Protein AF-A0A6P4YZH9-F1 (afdb_monomer_lite)

Secondary structure (DSSP, 8-state):
--------HHHHHHHHHHHTTTGGGSSSS-----PPP------------------------------------------------------------TTTHHHHHHHHHHHHHHHHHHHHHHHHHHHHHHHHHHHHHHHHHHHHHHHHHHHHHHHHHHHHHHHHHHHHHHHHHHHHHHHHHHHHHHHHHHHHHHHHHHHHHHHHHHHHHHHHHHHHHHHHHHHHHHHHHHHHHHHHHHHHHHHHHHHHHHHHHHHHHHHHHHHHHHHHHHHHHHHHHHHHHHHHHHHHHHHHHHHHHHHHHHHHHHHHHHHHHHHHHHHHHHHHHHHHHHHHHHHHHHHHHHHHHHHHHHHHHHHHHHHHHHHHHHHHHHHHHHHHGGGGGGSSTTSSTTTT----GGGGGGTHHHHHHHHHHHHHHHHHHHHHHHHHHHHHHHHHHHHHHHHHHHHHHHHHHHHHHHHHHHHHHHHHHHHHHHHHHHHHHHHHHHHHHHHHHHHHHHHHHHHHHHHHHHHHHHHHHHHHHHHHHHHHHHHHHHHHHHHHHHHHHHHHHHHHHHHHHHHHHHHHHHHHHHHHHHHHHHHHHHHHHHHHHHHHHHHHHHHHHHHHHHHHHHHHHHHHHHHHHHHHHHHTT---------THHHHHHHHHHHHHHHHHHHHHHHHHHHHHHHHHHHHHHHHHHHHHHHHHHHHHHHHHT-GGG--HHHHHHHHHHHHHHHHHHHHHHHHHHHHHHHHHHHHHHHHHHHHHT-----S--HHHHHHHHHHHHHHHHHHHHHHHHHHHHHHHHHHHS-----SS-HHHHHHHHHHHHHHHHHHHHHHHHHHHHHHHHHHHHHHHHHHHHHHHHHHHHHHHHH------------------------SSHHHHHHHHHHHHHHHHHHHHHHHHHHHHHHHHHHHHHHHHHHHHHHHHHHHHHHHHSPPPP-------PPP-SSHHHHHHHHHHHHHHHHHHHHHHHHHHHHHHHTT--SS---------------------------

Sequence (1022 aa):
MSSLKTKSPVIARALSLLGETYDRRKEELTRPIHRSPSWSKPHSYSTNRPQNSIYRAQSHESLHRPQDSLFRSPSPSRQQSQDSFIYATPSGMSPEKVLQDSLQESESRRLNLVDKLREAQETLQLQTERLTEAEGKLNESKMTVANMKSHQQQLEFRVNTLEKDKADLEATQIEGIQRRDELHDRIGQLDAELHSLQASYSTLQAEYRQRQALVDQTSTALNMMEQENTNFQKTKETMGREMTALKESLQLAKLRADKLE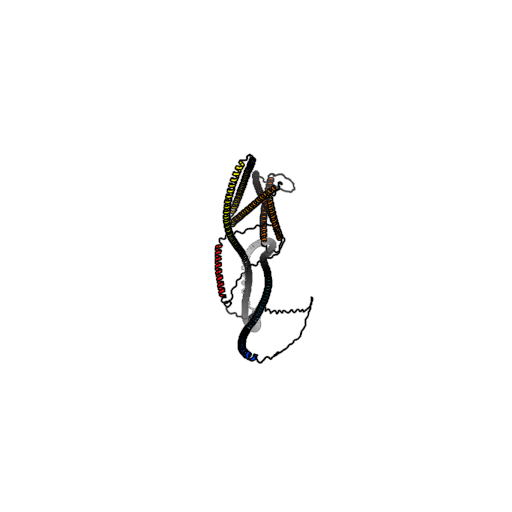AEKQVSQQEANNLREKQQALITQNSEVTQKLAEVTTSYAHLKDDWSNIGDEFSRVKQERDSLFSRTSRLEDVLADAKSKLASVTAEKDRLFQEKIDLHQKVQKMTVDKEQLMKAKHSVEEQCTELHVDLAQAKLSADKNNQEKVRVEQELNAVKKVSEDLSSELSMVKHNLEKAQELNKQLESSKRLAAQQQLMLEGELKRVTQDKDLLNKSFERLKKEQEADRERWDEQQRNLRETLQELRDNKQQLDTRTRELEKKLSLANEEHQYTMGQIQAECAEWRDTCERLTGMLERKEDEARNLQQKLQDIQEKNSALRMEQQLRTMKEAELTEAQQEIDRLGEEKQRLQQENVENQQVIRLLEMQKNILTKPQPGSEPYEQLQAEVDRMKAELTLNQDKLEELQRDRTQLIQQIEELMAEKDSSLSLDRTKMSEILINHPTIRTAELDERCQALERERISLQGINDDIKHQLTKLEKENEVLRQRLSAADSPSGTDTNPALLQLQRENEKFQEDYRRLKASYNELENRHLRLISSPESPGDRSDDSKQMKKEITRLESQVSLQRGQIVLLENSKRRLEDQNKKLEAKVQELEEREYNESFPGKSMQEGSSHRTHSRSSGDGSSGVADEEKTVLIEKLKGEKEKFRREVESLSSQLKDAEIIQEKQENVIRSMKEELEDEKMRKPKKIRFLDELQPPQESMDEVGAELLHVRGELQKVWDMIHVKGWGVRGARQAVGGSSSKACRGAAREGQIAAESGQPTKTR

Organism: Branchiostoma belcheri (NCBI:txid7741)

pLDDT: mean 72.04, std 19.75, range [27.22, 96.06]

Foldseek 3Di:
DDDDDDDDPPVVVVVVVVVVPPPPPDPPPDDDDDDDDDDDDDDDDDDDDDDDDDDDDDDDDDDDDDDDDDDDDDDDYDDYDYDDDDDDDDDDDDDDPPPPVVVVVVVVVVVVVVVVVVVVVVVVVVVVVVVVVVVVVVVVVVVVVVVVVVVVVVVVVVVVVVVVVVVVVVVVVVVVVVVVVVVVVVVVVVVVVVVVVVVVVVVVVVVVVVVVVVVVVVVVVVVVVVVVVVVVVVVVVVVVVVVVVVVVVVVVVVVVVVVVVVVVVVVVVVVVVVVVVVVVVVVVVVVVVVVVVVVVVVVVVVVVVVVVVVVVVVVVVVVVVVVVVVVVVVVVVVVVVVVVVVVVVVVVVVVVVVVVVVVVVVVVVVVVVVVVVVVPVVPPVPPPPPDDPPPDDDDDPPPPPPCVVVVVVVVVVVVVVVVVVVVVVVVVVVVVVVVVVVVVVVVVVVVVVVVVVVVVVVVVVVVVVVVVVVVVVVVVVVVVVVVVVVVVVVVVVVVVVVVVVVVVVVVVVVVVVVVVVVVVVVVVVVVVVVVVVVVVVVVVVVVVVVVVVVVVVVVVVVVVVVVVVVVVVVVVVVVVVVVVVVVVVVVVVVVVVVVVVVVVVVVVVVVVVVVVVVVVVVVVVVVVVCVVPDDDDDDDDDPPVVVVVVVVVVVVVVVVVVVVVVVVVVVVVVVVVVVVVVVVVVVVVVVVVVVVVVVVVPPPPDDVCVVVVVVVVVVVVVVVVVVVVVVVVVVVVVVVVVVVLVVVVVVVPPPDDDDDDVVVVVNVVVVVVVVVVVVVVVVVVVVVVVVVVVVVVDPDDPDPPPVVVVVVVVVVVVVVVVVVVLVVVVVVLVVVLVVLVVVLVVLVVVLVVLVVVVVCVVDVDDDDDDDDDDDDDDDDDDDDDDDDVVVVVVVVVVVSVVVSVVSVVVSVVSVVVSVVSVVVVVVSVVVVVVVVVVVVVVVVDDDDDDDDDDDDDDDDPPVVVVVVVVVVVVVVVVVVVVVVVVVVVVVVVVPPDDDDDDDDDDDDDDDDDDDDDDDDDDDDDD

Radius of gyration: 97.92 Å; chains: 1; bounding box: 203×151×361 Å

Structure (mmCIF, N/CA/C/O backbone):
data_AF-A0A6P4YZH9-F1
#
_entry.id   AF-A0A6P4YZH9-F1
#
loop_
_atom_site.group_PDB
_atom_site.id
_atom_site.type_symbol
_atom_site.label_atom_id
_atom_site.label_alt_id
_atom_site.label_comp_id
_atom_site.label_asym_id
_atom_site.label_entity_id
_atom_site.label_seq_id
_atom_site.pdbx_PDB_ins_code
_atom_site.Cartn_x
_atom_site.Cartn_y
_atom_site.Cartn_z
_atom_site.occupancy
_atom_site.B_iso_or_equiv
_atom_site.auth_seq_id
_atom_site.auth_comp_id
_atom_site.auth_asym_id
_atom_site.auth_atom_id
_atom_site.pdbx_PDB_model_num
ATOM 1 N N . MET A 1 1 ? -8.170 -44.205 31.810 1.00 38.84 1 MET A N 1
ATOM 2 C CA . MET A 1 1 ? -9.596 -43.968 31.501 1.00 38.84 1 MET A CA 1
ATOM 3 C C . MET A 1 1 ? -9.970 -44.838 30.317 1.00 38.84 1 MET A C 1
ATOM 5 O O . MET A 1 1 ? -9.363 -44.681 29.267 1.00 38.84 1 MET A O 1
ATOM 9 N N . SER A 1 2 ? -10.898 -45.776 30.494 1.00 38.44 2 SER A N 1
ATOM 10 C CA . SER A 1 2 ? -11.197 -46.820 29.505 1.00 38.44 2 SER A CA 1
ATOM 11 C C . SER A 1 2 ? -12.690 -46.845 29.184 1.00 38.44 2 SER A C 1
ATOM 13 O O . SER A 1 2 ? -13.499 -46.658 30.080 1.00 38.44 2 SER A O 1
ATOM 15 N N . SER A 1 3 ? -13.038 -47.171 27.935 1.00 46.62 3 SER A N 1
ATOM 16 C CA . SER A 1 3 ? -14.393 -47.541 27.490 1.00 46.62 3 SER A CA 1
ATOM 17 C C . SER A 1 3 ? -15.534 -46.528 27.711 1.00 46.62 3 SER A C 1
ATOM 19 O O . SER A 1 3 ? -16.249 -46.588 28.706 1.00 46.62 3 SER A O 1
ATOM 21 N N . LEU A 1 4 ? -15.874 -45.788 26.650 1.00 40.12 4 LEU A N 1
ATOM 22 C CA . LEU A 1 4 ? -17.275 -45.498 26.311 1.00 40.12 4 LEU A CA 1
ATOM 23 C C . LEU A 1 4 ? -17.491 -45.705 24.801 1.00 40.12 4 LEU A C 1
ATOM 25 O O . LEU A 1 4 ? -17.207 -44.832 23.987 1.00 40.12 4 LEU A O 1
ATOM 29 N N . LYS A 1 5 ? -17.966 -46.899 24.415 1.00 43.62 5 LYS A N 1
ATOM 30 C CA . LYS A 1 5 ? -18.373 -47.237 23.037 1.00 43.62 5 LYS A CA 1
ATOM 31 C C . LYS A 1 5 ? -19.901 -47.277 22.924 1.00 43.62 5 LYS A C 1
ATOM 33 O O . LYS A 1 5 ? -20.492 -48.355 22.918 1.00 43.62 5 LYS A O 1
ATOM 38 N N . THR A 1 6 ? -20.545 -46.122 22.793 1.00 48.50 6 THR A N 1
ATOM 39 C CA . THR A 1 6 ? -21.969 -46.035 22.427 1.00 48.50 6 THR A CA 1
ATOM 40 C C . THR A 1 6 ? -22.113 -45.937 20.905 1.00 48.50 6 THR A C 1
ATOM 42 O O . THR A 1 6 ? -21.570 -45.045 20.259 1.00 48.50 6 THR A O 1
ATOM 45 N N . LYS A 1 7 ? -22.810 -46.904 20.297 1.00 45.41 7 LYS A N 1
ATOM 46 C CA . LYS A 1 7 ? -23.004 -46.983 18.840 1.00 45.41 7 LYS A CA 1
ATOM 47 C C . LYS A 1 7 ? -24.297 -46.267 18.439 1.00 45.41 7 LYS A C 1
ATOM 49 O O . LYS A 1 7 ? -25.362 -46.686 18.877 1.00 45.41 7 LYS A O 1
ATOM 54 N N . SER A 1 8 ? -24.224 -45.296 17.527 1.00 46.91 8 SER A N 1
ATOM 55 C CA . SER A 1 8 ? -25.386 -44.832 16.751 1.00 46.91 8 SER A CA 1
ATOM 56 C C . SER A 1 8 ? -25.162 -45.126 15.260 1.00 46.91 8 SER A C 1
ATOM 58 O O . SER A 1 8 ? -24.441 -44.380 14.595 1.00 46.91 8 SER A O 1
ATOM 60 N N . PRO A 1 9 ? -25.738 -46.214 14.706 1.00 52.16 9 PRO A N 1
ATOM 61 C CA . PRO A 1 9 ? -25.541 -46.583 13.298 1.00 52.16 9 PRO A CA 1
ATOM 62 C C . PRO A 1 9 ? -26.142 -45.585 12.296 1.00 52.16 9 PRO A C 1
ATOM 64 O O . PRO A 1 9 ? -25.788 -45.603 11.120 1.00 52.16 9 PRO A O 1
ATOM 67 N N . VAL A 1 10 ? -27.062 -44.727 12.749 1.00 54.16 10 VAL A N 1
ATOM 68 C CA . VAL A 1 10 ? -27.846 -43.823 11.892 1.00 54.16 10 VAL A CA 1
ATOM 69 C C . VAL A 1 10 ? -26.987 -42.672 11.356 1.00 54.16 10 VAL A C 1
ATOM 71 O O . VAL A 1 10 ? -27.034 -42.372 10.166 1.00 54.16 10 VAL A O 1
ATOM 74 N N . ILE A 1 11 ? -26.144 -42.074 12.206 1.00 54.47 11 ILE A N 1
ATOM 75 C CA . ILE A 1 11 ? -25.324 -40.902 11.846 1.00 54.47 11 ILE A CA 1
ATOM 76 C C . ILE A 1 11 ? -24.235 -41.280 10.828 1.00 54.47 11 ILE A C 1
ATOM 78 O O . ILE A 1 11 ? -24.014 -40.557 9.858 1.00 54.47 11 ILE A O 1
ATOM 82 N N . ALA A 1 12 ? -23.613 -42.454 10.985 1.00 53.09 12 ALA A N 1
ATOM 83 C CA . ALA A 1 12 ? -22.609 -42.956 10.043 1.00 53.09 12 ALA A CA 1
ATOM 84 C C . ALA A 1 12 ? -23.169 -43.133 8.617 1.00 53.09 12 ALA A C 1
ATOM 86 O O . ALA A 1 12 ? -22.470 -42.879 7.638 1.00 53.09 12 ALA A O 1
ATOM 87 N N . ARG A 1 13 ? -24.448 -43.518 8.488 1.00 55.44 13 ARG A N 1
ATOM 88 C CA . ARG A 1 13 ? -25.105 -43.702 7.185 1.00 55.44 13 ARG A CA 1
ATOM 89 C C . ARG A 1 13 ? -25.460 -42.379 6.501 1.00 55.44 13 ARG A C 1
ATOM 91 O O . ARG A 1 13 ? -25.403 -42.310 5.279 1.00 55.44 13 ARG A O 1
ATOM 98 N N . ALA A 1 14 ? -25.772 -41.337 7.274 1.00 51.50 14 ALA A N 1
ATOM 99 C CA . ALA A 1 14 ? -26.026 -39.995 6.747 1.00 51.50 14 ALA A CA 1
ATOM 100 C C . ALA A 1 14 ? -24.751 -39.336 6.189 1.00 51.50 14 ALA A C 1
ATOM 102 O O . ALA A 1 14 ? -24.788 -38.737 5.118 1.00 51.50 14 ALA A O 1
ATOM 103 N N . LEU A 1 15 ? -23.611 -39.492 6.875 1.00 54.50 15 LEU A N 1
ATOM 104 C CA . LEU A 1 15 ? -22.336 -38.916 6.430 1.00 54.50 15 LEU A CA 1
ATOM 105 C C . LEU A 1 15 ? -21.770 -39.613 5.182 1.00 54.50 15 LEU A C 1
ATOM 107 O O . LEU A 1 15 ? -21.219 -38.941 4.314 1.00 54.50 15 LEU A O 1
ATOM 111 N N . SER A 1 16 ? -21.960 -40.931 5.040 1.00 55.50 16 SER A N 1
ATOM 112 C CA . SER A 1 16 ? -21.497 -41.667 3.851 1.00 55.50 16 SER A CA 1
ATOM 113 C C . SER A 1 16 ? -22.174 -41.197 2.554 1.00 55.50 16 SER A C 1
ATOM 115 O O . SER A 1 16 ? -21.521 -41.132 1.520 1.00 55.50 16 SER A O 1
ATOM 117 N N . LEU A 1 17 ? -23.459 -40.824 2.611 1.00 50.06 17 LEU A N 1
ATOM 118 C CA . LEU A 1 17 ? -24.225 -40.348 1.448 1.00 50.06 17 LEU A CA 1
ATOM 119 C C . LEU A 1 17 ? -23.915 -38.894 1.047 1.00 50.06 17 LEU A C 1
ATOM 121 O O . LEU A 1 17 ? -24.259 -38.488 -0.058 1.00 50.06 17 LEU A O 1
ATOM 125 N N . LEU A 1 18 ? -23.264 -38.116 1.918 1.00 49.81 18 LEU A N 1
ATOM 126 C CA . LEU A 1 18 ? -22.812 -36.751 1.614 1.00 49.81 18 LEU A CA 1
ATOM 127 C C . LEU A 1 18 ? -21.406 -36.704 0.991 1.00 49.81 18 LEU A C 1
ATOM 129 O O . LEU A 1 18 ? -21.074 -35.726 0.324 1.00 49.81 18 LEU A O 1
ATOM 133 N N . GLY A 1 19 ? -20.593 -37.754 1.162 1.00 45.34 19 GLY A N 1
ATOM 134 C CA . GLY A 1 19 ? -19.270 -37.855 0.533 1.00 45.34 19 GLY A CA 1
ATOM 135 C C . GLY A 1 19 ? -19.338 -38.122 -0.975 1.00 45.34 19 GLY A C 1
ATOM 136 O O . GLY A 1 19 ? -18.713 -37.415 -1.765 1.00 45.34 19 GLY A O 1
ATOM 137 N N . GLU A 1 20 ? -20.156 -39.092 -1.395 1.00 46.59 20 GLU A N 1
ATOM 138 C CA . GLU A 1 20 ? -20.193 -39.602 -2.781 1.00 46.59 20 GLU A CA 1
ATOM 139 C C . GLU A 1 20 ? -20.675 -38.582 -3.836 1.00 46.59 20 GLU A C 1
ATOM 141 O O . GLU A 1 20 ? -20.544 -38.815 -5.039 1.00 46.59 20 GLU A O 1
ATOM 146 N N . THR A 1 21 ? -21.209 -37.431 -3.413 1.00 47.38 21 THR A N 1
ATOM 147 C CA . THR A 1 21 ? -21.664 -36.358 -4.313 1.00 47.38 21 THR A CA 1
ATOM 148 C C . THR A 1 21 ? -20.620 -35.279 -4.614 1.00 47.38 21 THR A C 1
ATOM 150 O O . THR A 1 21 ? -20.862 -34.470 -5.510 1.00 47.38 21 THR A O 1
ATOM 153 N N . TYR A 1 22 ? -19.480 -35.233 -3.910 1.00 45.03 22 TYR A N 1
ATOM 154 C CA . TYR A 1 22 ? -18.517 -34.128 -4.057 1.00 45.03 22 TYR A CA 1
ATOM 155 C C . TYR A 1 22 ? -17.395 -34.406 -5.075 1.00 45.03 22 TYR A C 1
ATOM 157 O O . TYR A 1 22 ? -17.053 -33.526 -5.866 1.00 45.03 22 TYR A O 1
ATOM 165 N N . ASP A 1 23 ? -16.877 -35.637 -5.138 1.00 44.75 23 ASP A N 1
ATOM 166 C CA . ASP A 1 23 ? -15.738 -35.975 -6.013 1.00 44.75 23 ASP A CA 1
ATOM 167 C C . ASP A 1 23 ? -16.100 -36.087 -7.506 1.00 44.75 23 ASP A C 1
ATOM 169 O O . ASP A 1 23 ? -15.239 -35.991 -8.381 1.00 44.75 23 ASP A O 1
ATOM 173 N N . ARG A 1 24 ? -17.391 -36.198 -7.844 1.00 44.41 24 ARG A N 1
ATOM 174 C CA . ARG A 1 24 ? -17.867 -36.423 -9.224 1.00 44.41 24 ARG A CA 1
ATOM 175 C C . ARG A 1 24 ? -17.862 -35.188 -10.142 1.00 44.41 24 ARG A C 1
ATOM 177 O O . ARG A 1 24 ? -18.476 -35.223 -11.204 1.00 44.41 24 ARG A O 1
ATOM 184 N N . ARG A 1 25 ? -17.199 -34.093 -9.746 1.00 45.69 25 ARG A N 1
ATOM 185 C CA . ARG A 1 25 ? -17.151 -32.809 -10.484 1.00 45.69 25 ARG A CA 1
ATOM 186 C C . ARG A 1 25 ? -15.747 -32.345 -10.902 1.00 45.69 25 ARG A C 1
ATOM 188 O O . ARG A 1 25 ? -15.598 -31.195 -11.308 1.00 45.69 25 ARG A O 1
ATOM 195 N N . LYS A 1 26 ? -14.722 -33.204 -10.818 1.00 41.84 26 LYS A N 1
ATOM 196 C CA . LYS A 1 26 ? -13.315 -32.805 -11.042 1.00 41.84 26 LYS A CA 1
ATOM 197 C C . LYS A 1 26 ? -12.613 -33.427 -12.265 1.00 41.84 26 LYS A C 1
ATOM 199 O O . LYS A 1 26 ? -11.453 -33.107 -12.498 1.00 41.84 26 LYS A O 1
ATOM 204 N N . GLU A 1 27 ? -13.296 -34.252 -13.067 1.00 41.81 27 GLU A N 1
ATOM 205 C CA . GLU A 1 27 ? -12.681 -35.038 -14.164 1.00 41.81 27 GLU A CA 1
ATOM 206 C C . GLU A 1 27 ? -13.236 -34.759 -15.585 1.00 41.81 27 GLU A C 1
ATOM 208 O O . GLU A 1 27 ? -13.086 -35.580 -16.485 1.00 41.81 27 GLU A O 1
ATOM 213 N N . GLU A 1 28 ? -13.845 -33.593 -15.844 1.00 40.72 28 GLU A N 1
ATOM 214 C CA . GLU A 1 28 ? -14.378 -33.237 -17.184 1.00 40.72 28 GLU A CA 1
ATOM 215 C C . GLU A 1 28 ? -13.551 -32.187 -17.961 1.00 40.72 28 GLU A C 1
ATOM 217 O O . GLU A 1 28 ? -14.046 -31.591 -18.916 1.00 40.72 28 GLU A O 1
ATOM 222 N N . LEU A 1 29 ? -12.282 -31.954 -17.597 1.00 43.09 29 LEU A N 1
ATOM 223 C CA . LEU A 1 29 ? -11.474 -30.845 -18.147 1.00 43.09 29 LEU A CA 1
ATOM 224 C C . LEU A 1 29 ? -10.141 -31.241 -18.816 1.00 43.09 29 LEU A C 1
ATOM 226 O O . LEU A 1 29 ? -9.251 -30.410 -18.979 1.00 43.09 29 LEU A O 1
ATOM 230 N N . THR A 1 30 ? -10.030 -32.485 -19.294 1.00 44.72 30 THR A N 1
ATOM 231 C CA . THR A 1 30 ? -8.920 -32.961 -20.148 1.00 44.72 30 THR A CA 1
ATOM 232 C C . THR A 1 30 ? -9.404 -33.896 -21.267 1.00 44.72 30 THR A C 1
ATOM 234 O O . THR A 1 30 ? -9.196 -35.107 -21.240 1.00 44.72 30 THR A O 1
ATOM 237 N N . ARG A 1 31 ? -10.014 -33.330 -22.320 1.00 38.66 31 ARG A N 1
ATOM 238 C CA . ARG A 1 31 ? -10.189 -34.013 -23.619 1.00 38.66 31 ARG A CA 1
ATOM 239 C C . ARG A 1 31 ? -9.444 -33.256 -24.728 1.00 38.66 31 ARG A C 1
ATOM 241 O O . ARG A 1 31 ? -9.754 -32.086 -24.946 1.00 38.66 31 ARG A O 1
ATOM 248 N N . PRO A 1 32 ? -8.492 -33.883 -25.446 1.00 45.88 32 PRO A N 1
ATOM 249 C CA . PRO A 1 32 ? -7.821 -33.243 -26.572 1.00 45.88 32 PRO A CA 1
ATOM 250 C C . PRO A 1 32 ? -8.767 -33.116 -27.775 1.00 45.88 32 PRO A C 1
ATOM 252 O O . PRO A 1 32 ? -9.538 -34.026 -28.085 1.00 45.88 32 PRO A O 1
ATOM 255 N N . ILE A 1 33 ? -8.692 -31.984 -28.476 1.00 39.06 33 ILE A N 1
ATOM 256 C CA . ILE A 1 33 ? -9.521 -31.714 -29.655 1.00 39.06 33 ILE A CA 1
ATOM 257 C C . ILE A 1 33 ? -8.956 -32.480 -30.858 1.00 39.06 33 ILE A C 1
ATOM 259 O O . ILE A 1 33 ? -7.969 -32.064 -31.465 1.00 39.06 33 ILE A O 1
ATOM 263 N N . HIS A 1 34 ? -9.617 -33.571 -31.248 1.00 36.88 34 HIS A N 1
ATOM 264 C CA . HIS A 1 34 ? -9.406 -34.177 -32.563 1.00 36.88 34 HIS A CA 1
ATOM 265 C C . HIS A 1 34 ? -9.839 -33.191 -33.660 1.00 36.88 34 HIS A C 1
ATOM 267 O O . HIS A 1 34 ? -11.029 -32.926 -33.829 1.00 36.88 34 HIS A O 1
ATOM 273 N N . ARG A 1 35 ? -8.884 -32.665 -34.437 1.00 38.81 35 ARG A N 1
ATOM 274 C CA . ARG A 1 35 ? -9.187 -31.981 -35.702 1.00 38.81 35 ARG A CA 1
ATOM 275 C C . ARG A 1 35 ? -9.402 -33.013 -36.810 1.00 38.81 35 ARG A C 1
ATOM 277 O O . ARG A 1 35 ? -8.506 -33.798 -37.108 1.00 38.81 35 ARG A O 1
ATOM 284 N N . SER A 1 36 ? -10.579 -32.982 -37.428 1.00 36.12 36 SER A N 1
ATOM 285 C CA . SER A 1 36 ? -10.908 -33.783 -38.613 1.00 36.12 36 SER A CA 1
ATOM 286 C C . SER A 1 36 ? -10.107 -33.335 -39.851 1.00 36.12 36 SER A C 1
ATOM 288 O O . SER A 1 36 ? -9.742 -32.159 -39.934 1.00 36.12 36 SER A O 1
ATOM 290 N N . PRO A 1 37 ? -9.872 -34.208 -40.852 1.00 41.56 37 PRO A N 1
ATOM 291 C CA . PRO A 1 37 ? -9.161 -33.834 -42.075 1.00 41.56 37 PRO A CA 1
ATOM 292 C C . PRO A 1 37 ? -10.048 -32.992 -43.006 1.00 41.56 37 PRO A C 1
ATOM 294 O O . PRO A 1 37 ? -11.131 -33.426 -43.401 1.00 41.56 37 PRO A O 1
ATOM 297 N N . SER A 1 38 ? -9.579 -31.812 -43.413 1.00 34.22 38 SER A N 1
ATOM 298 C CA . SER A 1 38 ? -10.271 -30.961 -44.388 1.00 34.22 38 SER A CA 1
ATOM 299 C C . SER A 1 38 ? -10.092 -31.485 -45.819 1.00 34.22 38 SER A C 1
ATOM 301 O O . SER A 1 38 ? -9.029 -31.321 -46.419 1.00 34.22 38 SER A O 1
ATOM 303 N N . TRP A 1 39 ? -11.141 -32.084 -46.389 1.00 36.66 39 TRP A N 1
ATOM 304 C CA . TRP A 1 39 ? -11.196 -32.448 -47.811 1.00 36.66 39 TRP A CA 1
ATOM 305 C C . TRP A 1 39 ? -11.433 -31.210 -48.691 1.00 36.66 39 TRP A C 1
ATOM 307 O O . TRP A 1 39 ? -12.575 -30.854 -48.987 1.00 36.66 39 TRP A O 1
ATOM 317 N N . SER A 1 40 ? -10.357 -30.573 -49.153 1.00 34.84 40 SER A N 1
ATOM 318 C CA . SER A 1 40 ? -10.429 -29.455 -50.104 1.00 34.84 40 SER A CA 1
ATOM 319 C C . SER A 1 40 ? -10.372 -29.951 -51.552 1.00 34.84 40 SER A C 1
ATOM 321 O O . SER A 1 40 ? -9.302 -30.253 -52.077 1.00 34.84 40 SER A O 1
ATOM 323 N N . LYS A 1 41 ? -11.530 -30.015 -52.220 1.00 36.97 41 LYS A N 1
ATOM 324 C CA . LYS A 1 41 ? -11.615 -30.226 -53.676 1.00 36.97 41 LYS A CA 1
ATOM 325 C C . LYS A 1 41 ? -11.165 -28.966 -54.431 1.00 36.97 41 LYS A C 1
ATOM 327 O O . LYS A 1 41 ? -11.677 -27.892 -54.120 1.00 36.97 41 LYS A O 1
ATOM 332 N N . PRO A 1 42 ? -10.401 -29.089 -55.527 1.00 39.44 42 PRO A N 1
ATOM 333 C CA . PRO A 1 42 ? -10.489 -28.165 -56.647 1.00 39.44 42 PRO A CA 1
ATOM 334 C C . PRO A 1 42 ? -11.551 -28.671 -57.640 1.00 39.44 42 PRO A C 1
ATOM 336 O O . PRO A 1 42 ? -11.397 -29.729 -58.253 1.00 39.44 42 PRO A O 1
ATOM 339 N N . HIS A 1 43 ? -12.647 -27.928 -57.798 1.00 34.09 43 HIS A N 1
ATOM 340 C CA . HIS A 1 43 ? -13.622 -28.125 -58.878 1.00 34.09 43 HIS A CA 1
ATOM 341 C C . HIS A 1 43 ? -14.172 -26.768 -59.323 1.00 34.09 43 HIS A C 1
ATOM 343 O O . HIS A 1 43 ? -15.126 -26.246 -58.752 1.00 34.09 43 HIS A O 1
ATOM 349 N N . SER A 1 44 ? -13.566 -26.216 -60.369 1.00 38.88 44 SER A N 1
ATOM 350 C CA . SER A 1 44 ? -14.050 -25.040 -61.091 1.00 38.88 44 SER A CA 1
ATOM 351 C C . SER A 1 44 ? -13.972 -25.312 -62.590 1.00 38.88 44 SER A C 1
ATOM 353 O O . SER A 1 44 ? -13.065 -24.858 -63.284 1.00 38.88 44 SER A O 1
ATOM 355 N N . TYR A 1 45 ? -14.948 -26.072 -63.096 1.00 31.78 45 TYR A N 1
ATOM 356 C CA . TYR A 1 45 ? -15.266 -26.025 -64.521 1.00 31.78 45 TYR A CA 1
ATOM 357 C C . TYR A 1 45 ? -15.717 -24.600 -64.851 1.00 31.78 45 TYR A C 1
ATOM 359 O O . TYR A 1 45 ? -16.702 -24.123 -64.291 1.00 31.78 45 TYR A O 1
ATOM 367 N N . SER A 1 46 ? -15.033 -23.944 -65.784 1.00 35.72 46 SER A N 1
ATOM 368 C CA . SER A 1 46 ? -15.581 -22.794 -66.496 1.00 35.72 46 SER A CA 1
ATOM 369 C C . SER A 1 46 ? -15.343 -22.997 -67.983 1.00 35.72 46 SER A C 1
ATOM 371 O O . SER A 1 46 ? -14.216 -23.200 -68.433 1.00 35.72 46 SER A O 1
ATOM 373 N N . THR A 1 47 ? -16.432 -23.034 -68.738 1.00 37.03 47 THR A N 1
ATOM 374 C CA . THR A 1 47 ? -16.428 -23.268 -70.178 1.00 37.03 47 THR A CA 1
ATOM 375 C C . THR A 1 47 ? -16.157 -21.977 -70.934 1.00 37.03 47 THR A C 1
ATOM 377 O O . THR A 1 47 ? -16.833 -20.985 -70.679 1.00 37.03 47 THR A O 1
ATOM 380 N N . ASN A 1 48 ? -15.330 -22.035 -71.978 1.00 29.69 48 ASN A N 1
ATOM 381 C CA . ASN A 1 48 ? -15.733 -21.465 -73.263 1.00 29.69 48 ASN A CA 1
ATOM 382 C C . ASN A 1 48 ? -15.004 -22.118 -74.444 1.00 29.69 48 ASN A C 1
ATOM 384 O O . ASN A 1 48 ? -13.898 -22.639 -74.314 1.00 29.69 48 ASN A O 1
ATOM 388 N N . ARG A 1 49 ? -15.684 -22.133 -75.594 1.00 33.22 49 ARG A N 1
ATOM 389 C CA . ARG A 1 49 ? -15.239 -22.714 -76.873 1.00 33.22 49 ARG A CA 1
ATOM 390 C C . ARG A 1 49 ? -15.468 -21.665 -77.995 1.00 33.22 49 ARG A C 1
ATOM 392 O O . ARG A 1 49 ? -15.769 -20.519 -77.679 1.00 33.22 49 ARG A O 1
ATOM 399 N N . PRO A 1 50 ? -15.207 -21.988 -79.270 1.00 53.25 50 PRO A N 1
ATOM 400 C CA . PRO A 1 50 ? -14.239 -21.284 -80.107 1.00 53.25 50 PRO A CA 1
ATOM 401 C C . PRO A 1 50 ? -14.822 -20.104 -80.909 1.00 53.25 50 PRO A C 1
ATOM 403 O O . PRO A 1 50 ? -16.032 -20.021 -81.118 1.00 53.25 50 PRO A O 1
ATOM 406 N N . GLN A 1 51 ? -13.949 -19.287 -81.508 1.00 32.75 51 GLN A N 1
ATOM 407 C CA . GLN A 1 51 ? -14.288 -18.496 -82.699 1.00 32.75 51 GLN A CA 1
ATOM 408 C C . GLN A 1 51 ? -13.177 -18.538 -83.758 1.00 32.75 51 GLN A C 1
ATOM 410 O O . GLN A 1 51 ? -11.999 -18.660 -83.433 1.00 32.75 51 GLN A O 1
ATOM 415 N N . ASN A 1 52 ? -13.590 -18.442 -85.026 1.00 32.72 52 ASN A N 1
ATOM 416 C CA . ASN A 1 52 ? -12.736 -18.399 -86.215 1.00 32.72 52 ASN A CA 1
ATOM 417 C C . ASN A 1 52 ? -12.705 -16.983 -86.814 1.00 32.72 52 ASN A C 1
ATOM 419 O O . ASN A 1 52 ? -13.766 -16.411 -87.059 1.00 32.72 52 ASN A O 1
ATOM 423 N N . SER A 1 53 ? -11.525 -16.514 -87.216 1.00 33.19 53 SER A N 1
ATOM 424 C CA . SER A 1 53 ? -11.295 -15.642 -88.385 1.00 33.19 53 SER A CA 1
ATOM 425 C C . SER A 1 53 ? -9.799 -15.744 -88.745 1.00 33.19 53 SER A C 1
ATOM 427 O O . SER A 1 53 ? -8.972 -15.838 -87.847 1.00 33.19 53 SER A O 1
ATOM 429 N N . ILE A 1 54 ? -9.323 -15.908 -89.987 1.00 33.69 54 ILE A N 1
ATOM 430 C CA . ILE A 1 54 ? -9.806 -15.610 -91.355 1.00 33.69 54 ILE A CA 1
ATOM 431 C C . ILE A 1 54 ? -9.688 -14.128 -91.754 1.00 33.69 54 ILE A C 1
ATOM 433 O O . ILE A 1 54 ? -10.687 -13.425 -91.803 1.00 33.69 54 ILE A O 1
ATOM 437 N N . TYR A 1 55 ? -8.463 -13.723 -92.115 1.00 33.81 55 TYR A N 1
ATOM 438 C CA . TYR A 1 55 ? -8.059 -12.794 -93.198 1.00 33.81 55 TYR A CA 1
ATOM 439 C C . TYR A 1 55 ? -6.564 -13.087 -93.482 1.00 33.81 55 TYR A C 1
ATOM 441 O O . TYR A 1 55 ? -5.827 -13.284 -92.523 1.00 33.81 55 TYR A O 1
ATOM 449 N N . ARG A 1 56 ? -5.996 -13.264 -94.689 1.00 34.12 56 ARG A N 1
ATOM 450 C CA . ARG A 1 56 ? -6.361 -13.080 -96.119 1.00 34.12 56 ARG A CA 1
ATOM 451 C C . ARG A 1 56 ? -5.959 -11.750 -96.798 1.00 34.12 56 ARG A C 1
ATOM 453 O O . ARG A 1 56 ? -6.823 -10.945 -97.120 1.00 34.12 56 ARG A O 1
ATOM 460 N N . ALA A 1 57 ? -4.678 -11.649 -97.168 1.00 32.47 57 ALA A N 1
ATOM 461 C CA . ALA A 1 57 ? -4.142 -11.048 -98.410 1.00 32.47 57 ALA A CA 1
ATOM 462 C C . ALA A 1 57 ? -2.746 -11.687 -98.665 1.00 32.47 57 ALA A C 1
ATOM 464 O O . ALA A 1 57 ? -2.090 -12.006 -97.679 1.00 32.47 57 ALA A O 1
ATOM 465 N N . GLN A 1 58 ? -2.218 -12.050 -99.848 1.00 34.41 58 GLN A N 1
ATOM 466 C CA . GLN A 1 58 ? -2.435 -11.811 -101.297 1.00 34.41 58 GLN A CA 1
ATOM 467 C C . GLN A 1 58 ? -1.435 -10.872 -102.013 1.00 34.41 58 GLN A C 1
ATOM 469 O O . GLN A 1 58 ? -1.738 -9.715 -102.277 1.00 34.41 58 GLN A O 1
ATOM 474 N N . SER A 1 59 ? -0.325 -11.466 -102.465 1.00 33.38 59 SER A N 1
ATOM 475 C CA . SER A 1 59 ? 0.418 -11.221 -103.724 1.00 33.38 59 SER A CA 1
ATOM 476 C C . SER A 1 59 ? 1.281 -12.488 -103.957 1.00 33.38 59 SER A C 1
ATOM 478 O O . SER A 1 59 ? 1.879 -12.973 -103.002 1.00 33.38 59 SER A O 1
ATOM 480 N N . HIS A 1 60 ? 1.314 -13.237 -105.068 1.00 32.47 60 HIS A N 1
ATOM 481 C CA . HIS A 1 60 ? 0.802 -13.142 -106.447 1.00 32.47 60 HIS A CA 1
ATOM 482 C C . HIS A 1 60 ? 1.601 -12.283 -107.445 1.00 32.47 60 HIS A C 1
ATOM 484 O O . HIS A 1 60 ? 1.271 -11.123 -107.640 1.00 32.47 60 HIS A O 1
ATOM 490 N N . GLU A 1 61 ? 2.566 -12.926 -108.122 1.00 29.88 61 GLU A N 1
ATOM 491 C CA . GLU A 1 61 ? 2.865 -12.909 -109.578 1.00 29.88 61 GLU A CA 1
ATOM 492 C C . GLU A 1 61 ? 3.865 -14.076 -109.851 1.00 29.88 61 GLU A C 1
ATOM 494 O O . GLU A 1 61 ? 4.729 -14.325 -109.018 1.00 29.88 61 GLU A O 1
ATOM 499 N N . SER A 1 62 ? 3.620 -15.045 -110.755 1.00 35.53 62 SER A N 1
ATOM 500 C CA . SER A 1 62 ? 3.702 -15.038 -112.243 1.00 35.53 62 SER A CA 1
ATOM 501 C C . SER A 1 62 ? 5.123 -15.374 -112.767 1.00 35.53 62 SER A C 1
ATOM 503 O O . SER A 1 62 ? 6.079 -14.806 -112.264 1.00 35.53 62 SER A O 1
ATOM 505 N N . LEU A 1 63 ? 5.376 -16.254 -113.760 1.00 33.06 63 LEU A N 1
ATOM 506 C CA . LEU A 1 63 ? 4.511 -17.052 -114.661 1.00 33.06 63 LEU A CA 1
ATOM 507 C C . LEU A 1 63 ? 5.275 -18.244 -115.340 1.00 33.06 63 LEU A C 1
ATOM 509 O O . LEU A 1 63 ? 6.493 -18.228 -115.436 1.00 33.06 63 LEU A O 1
ATOM 513 N N . HIS A 1 64 ? 4.509 -19.191 -115.916 1.00 31.55 64 HIS A N 1
ATOM 514 C CA . HIS A 1 64 ? 4.796 -20.093 -117.070 1.00 31.55 64 HIS A CA 1
ATOM 515 C C . HIS A 1 64 ? 5.654 -21.406 -117.035 1.00 31.55 64 HIS A C 1
ATOM 517 O O . HIS A 1 64 ? 6.873 -21.420 -116.919 1.00 31.55 64 HIS A O 1
ATOM 523 N N . ARG A 1 65 ? 4.924 -22.508 -117.338 1.00 34.69 65 ARG A N 1
ATOM 524 C CA . ARG A 1 65 ? 5.218 -23.755 -118.126 1.00 34.69 65 ARG A CA 1
ATOM 525 C C . ARG A 1 65 ? 5.814 -23.488 -119.544 1.00 34.69 65 ARG A C 1
ATOM 527 O O . ARG A 1 65 ? 5.811 -22.314 -119.909 1.00 34.69 65 ARG A O 1
ATOM 534 N N . PRO A 1 66 ? 6.156 -24.490 -120.417 1.00 46.47 66 PRO A N 1
ATOM 535 C CA . PRO A 1 66 ? 5.884 -25.960 -120.426 1.00 46.47 66 PRO A CA 1
ATOM 536 C C . PRO A 1 66 ? 7.173 -26.834 -120.422 1.00 46.47 66 PRO A C 1
ATOM 538 O O . PRO A 1 66 ? 8.258 -26.272 -120.389 1.00 46.47 66 PRO A O 1
ATOM 541 N N . GLN A 1 67 ? 7.227 -28.177 -120.345 1.00 39.88 67 GLN A N 1
ATOM 542 C CA . GLN A 1 67 ? 6.364 -29.363 -120.598 1.00 39.88 67 GLN A CA 1
ATOM 543 C C . GLN A 1 67 ? 6.399 -30.006 -122.016 1.00 39.88 67 GLN A C 1
ATOM 545 O O . GLN A 1 67 ? 6.385 -29.301 -123.018 1.00 39.88 67 GLN A O 1
ATOM 550 N N . ASP A 1 68 ? 6.356 -31.354 -122.021 1.00 30.44 68 ASP A N 1
ATOM 551 C CA . ASP A 1 68 ? 6.209 -32.338 -123.123 1.00 30.44 68 ASP A CA 1
ATOM 552 C C . ASP A 1 68 ? 7.488 -32.639 -123.958 1.00 30.44 68 ASP A C 1
ATOM 554 O O . ASP A 1 68 ? 8.344 -31.777 -124.109 1.00 30.44 68 ASP A O 1
ATOM 558 N N . SER A 1 69 ? 7.750 -33.855 -124.485 1.00 31.09 69 SER A N 1
ATOM 559 C CA . SER A 1 69 ? 6.938 -35.093 -124.622 1.00 31.09 69 SER A CA 1
ATOM 560 C C . SER A 1 69 ? 7.774 -36.408 -124.622 1.00 31.09 69 SER A C 1
ATOM 562 O O . SER A 1 69 ? 9.002 -36.387 -124.631 1.00 31.09 69 SER A O 1
ATOM 564 N N . LEU A 1 70 ? 7.092 -37.567 -124.615 1.00 37.88 70 LEU A N 1
ATOM 565 C CA . LEU A 1 70 ? 7.643 -38.930 -124.804 1.00 37.88 70 LEU A CA 1
ATOM 566 C C . LEU A 1 70 ? 7.892 -39.263 -126.296 1.00 37.88 70 LEU A C 1
ATOM 568 O O . LEU A 1 70 ? 7.126 -38.764 -127.111 1.00 37.88 70 LEU A O 1
ATOM 572 N N . PHE A 1 71 ? 8.803 -40.204 -126.639 1.00 29.88 71 PHE A N 1
ATOM 573 C CA . PHE A 1 71 ? 8.496 -41.464 -127.385 1.00 29.88 71 PHE A CA 1
ATOM 574 C C . PHE A 1 71 ? 9.720 -42.317 -127.851 1.00 29.88 71 PHE A C 1
ATOM 576 O O . PHE A 1 71 ? 10.708 -41.792 -128.338 1.00 29.88 71 PHE A O 1
ATOM 583 N N . ARG A 1 72 ? 9.540 -43.656 -127.794 1.00 27.22 72 ARG A N 1
ATOM 584 C CA . ARG A 1 72 ? 10.035 -44.779 -128.656 1.00 27.22 72 ARG A CA 1
ATOM 585 C C . ARG A 1 72 ? 11.522 -45.034 -129.042 1.00 27.22 72 ARG A C 1
ATOM 587 O O . ARG A 1 72 ? 12.257 -44.183 -129.514 1.00 27.22 72 ARG A O 1
ATOM 594 N N . SER A 1 73 ? 11.845 -46.334 -128.987 1.00 41.03 73 SER A N 1
ATOM 595 C CA . SER A 1 73 ? 12.920 -47.134 -129.633 1.00 41.03 73 SER A CA 1
ATOM 596 C C . SER A 1 73 ? 12.521 -47.556 -131.092 1.00 41.03 73 SER A C 1
ATOM 598 O O . SER A 1 73 ? 11.429 -47.116 -131.477 1.00 41.03 73 SER A O 1
ATOM 600 N N . PRO A 1 74 ? 13.252 -48.377 -131.928 1.00 44.31 74 PRO A N 1
ATOM 601 C CA . PRO A 1 74 ? 14.240 -49.451 -131.606 1.00 44.31 74 PRO A CA 1
ATOM 602 C C . PRO A 1 74 ? 15.430 -49.767 -132.589 1.00 44.31 74 PRO A C 1
ATOM 604 O O . PRO A 1 74 ? 15.482 -49.228 -133.681 1.00 44.31 74 PRO A O 1
ATOM 607 N N . SER A 1 75 ? 16.329 -50.687 -132.148 1.00 32.78 75 SER A N 1
ATOM 608 C CA . SER A 1 75 ? 17.078 -51.846 -132.775 1.00 32.78 75 SER A CA 1
ATOM 609 C C . SER A 1 75 ? 17.387 -51.926 -134.316 1.00 32.78 75 SER A C 1
ATOM 611 O O . SER A 1 75 ? 17.030 -50.994 -135.021 1.00 32.78 75 SER A O 1
ATOM 613 N N . PRO A 1 76 ? 17.982 -53.007 -134.929 1.00 47.34 76 PRO A N 1
ATOM 614 C CA . PRO A 1 76 ? 18.611 -54.272 -134.443 1.00 47.34 76 PRO A CA 1
ATOM 615 C C . PRO A 1 76 ? 19.934 -54.744 -135.174 1.00 47.34 76 PRO A C 1
ATOM 617 O O . PRO A 1 76 ? 20.313 -54.160 -136.174 1.00 47.34 76 PRO A O 1
ATOM 620 N N . SER A 1 77 ? 20.537 -55.885 -134.747 1.00 30.83 77 SER A N 1
ATOM 621 C CA . SER A 1 77 ? 21.134 -57.005 -135.571 1.00 30.83 77 SER A CA 1
ATOM 622 C C . SER A 1 77 ? 22.223 -56.782 -136.685 1.00 30.83 77 SER A C 1
ATOM 624 O O . SER A 1 77 ? 22.452 -55.662 -137.100 1.00 30.83 77 SER A O 1
ATOM 626 N N . ARG A 1 78 ? 22.922 -57.777 -137.307 1.00 30.38 78 ARG A N 1
ATOM 627 C CA . ARG A 1 78 ? 23.401 -59.166 -136.976 1.00 30.38 78 ARG A CA 1
ATOM 628 C C . ARG A 1 78 ? 24.201 -59.821 -138.166 1.00 30.38 78 ARG A C 1
ATOM 630 O O . ARG A 1 78 ? 23.604 -60.016 -139.209 1.00 30.38 78 ARG A O 1
ATOM 637 N N . GLN A 1 79 ? 25.443 -60.306 -137.940 1.00 38.72 79 GLN A N 1
ATOM 638 C CA . GLN A 1 79 ? 26.222 -61.375 -138.668 1.00 38.72 79 GLN A CA 1
ATOM 639 C C . GLN A 1 79 ? 26.730 -61.267 -140.158 1.00 38.72 79 GLN A C 1
ATOM 641 O O . GLN A 1 79 ? 26.013 -60.830 -141.042 1.00 38.72 79 GLN A O 1
ATOM 646 N N . GLN A 1 80 ? 27.924 -61.879 -140.392 1.00 32.50 80 GLN A N 1
ATOM 647 C CA . GLN A 1 80 ? 28.405 -62.738 -141.533 1.00 32.50 80 GLN A CA 1
ATOM 648 C C . GLN A 1 80 ? 29.020 -62.224 -142.889 1.00 32.50 80 GLN A C 1
ATOM 650 O O . GLN A 1 80 ? 28.314 -61.754 -143.767 1.00 32.50 80 GLN A O 1
ATOM 655 N N . SER A 1 81 ? 30.326 -62.542 -143.082 1.00 43.50 81 SER A N 1
ATOM 656 C CA . SER A 1 81 ? 30.972 -63.403 -144.137 1.00 43.50 81 SER A CA 1
ATOM 657 C C . SER A 1 81 ? 31.230 -63.046 -145.644 1.00 43.50 81 SER A C 1
ATOM 659 O O . SER A 1 81 ? 30.297 -62.843 -146.406 1.00 43.50 81 SER A O 1
ATOM 661 N N . GLN A 1 82 ? 32.505 -63.274 -146.064 1.00 32.25 82 GLN A N 1
ATOM 662 C CA . GLN A 1 82 ? 33.067 -63.921 -147.306 1.00 32.25 82 GLN A CA 1
ATOM 663 C C . GLN A 1 82 ? 33.328 -63.227 -148.698 1.00 32.25 82 GLN A C 1
ATOM 665 O O . GLN A 1 82 ? 32.431 -62.727 -149.361 1.00 32.25 82 GLN A O 1
ATOM 670 N N . ASP A 1 83 ? 34.600 -63.352 -149.151 1.00 31.61 83 ASP A N 1
ATOM 671 C CA . ASP A 1 83 ? 35.203 -63.884 -150.420 1.00 31.61 83 ASP A CA 1
ATOM 672 C C . ASP A 1 83 ? 35.014 -63.342 -151.892 1.00 31.61 83 ASP A C 1
ATOM 674 O O . ASP A 1 83 ? 34.173 -63.833 -152.637 1.00 31.61 83 ASP A O 1
ATOM 678 N N . SER A 1 84 ? 36.059 -62.649 -152.420 1.00 41.47 84 SER A N 1
ATOM 679 C CA . SER A 1 84 ? 36.946 -63.066 -153.578 1.00 41.47 84 SER A CA 1
ATOM 680 C C . SER A 1 84 ? 36.695 -62.801 -155.122 1.00 41.47 84 SER A C 1
ATOM 682 O O . SER A 1 84 ? 35.569 -62.634 -155.569 1.00 41.47 84 SER A O 1
ATOM 684 N N . PHE A 1 85 ? 37.808 -62.864 -155.920 1.00 33.53 85 PHE A N 1
ATOM 685 C CA . PHE A 1 85 ? 38.038 -63.144 -157.397 1.00 33.53 85 PHE A CA 1
ATOM 686 C C . PHE A 1 85 ? 38.202 -62.073 -158.563 1.00 33.53 85 PHE A C 1
ATOM 688 O O . PHE A 1 85 ? 37.230 -61.520 -159.055 1.00 33.53 85 PHE A O 1
ATOM 695 N N . ILE A 1 86 ? 39.459 -61.942 -159.087 1.00 40.72 86 ILE A N 1
ATOM 696 C CA . ILE A 1 86 ? 40.050 -62.006 -160.492 1.00 40.72 86 ILE A CA 1
ATOM 697 C C . ILE A 1 86 ? 39.597 -61.171 -161.748 1.00 40.72 86 ILE A C 1
ATOM 699 O O . ILE A 1 86 ? 38.410 -61.070 -162.017 1.00 40.72 86 ILE A O 1
ATOM 703 N N . TYR A 1 87 ? 40.576 -60.734 -162.608 1.00 31.70 87 TYR A N 1
ATOM 704 C CA . TYR A 1 87 ? 40.661 -60.886 -164.115 1.00 31.70 87 TYR A CA 1
ATOM 705 C C . TYR A 1 87 ? 42.049 -60.481 -164.760 1.00 31.70 87 TYR A C 1
ATOM 707 O O . TYR A 1 87 ? 42.960 -60.149 -164.006 1.00 31.70 87 TYR A O 1
ATOM 715 N N . ALA A 1 88 ? 42.278 -60.603 -166.104 1.00 33.81 88 ALA A N 1
ATOM 716 C CA . ALA A 1 88 ? 43.612 -60.535 -166.806 1.00 33.81 88 ALA A CA 1
ATOM 717 C C . ALA A 1 88 ? 43.588 -60.276 -168.372 1.00 33.81 88 ALA A C 1
ATOM 719 O O . ALA A 1 88 ? 42.499 -60.051 -168.889 1.00 33.81 88 ALA A O 1
ATOM 720 N N . THR A 1 89 ? 44.738 -60.427 -169.112 1.00 33.28 89 THR A N 1
ATOM 721 C CA . THR A 1 89 ? 44.999 -60.604 -170.617 1.00 33.28 89 THR A CA 1
ATOM 722 C C . THR A 1 89 ? 45.502 -59.401 -171.508 1.00 33.28 89 THR A C 1
ATOM 724 O O . THR A 1 89 ? 45.383 -58.277 -171.027 1.00 33.28 89 THR A O 1
ATOM 727 N N . PRO A 1 90 ? 45.975 -59.531 -172.807 1.00 58.97 90 PRO A N 1
ATOM 728 C CA . PRO A 1 90 ? 46.922 -60.492 -173.498 1.00 58.97 90 PRO A CA 1
ATOM 729 C C . PRO A 1 90 ? 47.857 -59.983 -174.692 1.00 58.97 90 PRO A C 1
ATOM 731 O O . PRO A 1 90 ? 47.693 -58.872 -175.184 1.00 58.97 90 PRO A O 1
ATOM 734 N N . SER A 1 91 ? 48.669 -60.911 -175.290 1.00 38.47 91 SER A N 1
ATOM 735 C CA . SER A 1 91 ? 49.179 -61.008 -176.721 1.00 38.47 91 SER A CA 1
ATOM 736 C C . SER A 1 91 ? 50.516 -60.310 -177.150 1.00 38.47 91 SER A C 1
ATOM 738 O O . SER A 1 91 ? 50.881 -59.330 -176.514 1.00 38.47 91 SER A O 1
ATOM 740 N N . GLY A 1 92 ? 51.307 -60.690 -178.199 1.00 35.34 92 GLY A N 1
ATOM 741 C CA . GLY A 1 92 ? 51.405 -61.915 -179.064 1.00 35.34 92 GLY A CA 1
ATOM 742 C C . GLY A 1 92 ? 52.187 -61.787 -180.434 1.00 35.34 92 GLY A C 1
ATOM 743 O O . GLY A 1 92 ? 52.227 -60.702 -181.000 1.00 35.34 92 GLY A O 1
ATOM 744 N N . MET A 1 93 ? 52.714 -62.909 -181.004 1.00 39.59 93 MET A N 1
ATOM 745 C CA . MET A 1 93 ? 53.330 -63.139 -182.375 1.00 39.59 93 MET A CA 1
ATOM 746 C C . MET A 1 93 ? 54.734 -62.514 -182.705 1.00 39.59 93 MET A C 1
ATOM 748 O O . MET A 1 93 ? 55.235 -61.772 -181.872 1.00 39.59 93 MET A O 1
ATOM 752 N N . SER A 1 94 ? 55.515 -62.797 -183.792 1.00 39.22 94 SER A N 1
ATOM 753 C CA . SER A 1 94 ? 55.366 -63.438 -185.153 1.00 39.22 94 SER A CA 1
ATOM 754 C C . SER A 1 94 ? 56.707 -64.077 -185.721 1.00 39.22 94 SER A C 1
ATOM 756 O O . SER A 1 94 ? 57.697 -64.006 -184.992 1.00 39.22 94 SER A O 1
ATOM 758 N N . PRO A 1 95 ? 56.801 -64.725 -186.936 1.00 61.84 95 PRO A N 1
ATOM 759 C CA . PRO A 1 95 ? 57.911 -65.662 -187.303 1.00 61.84 95 PRO A CA 1
ATOM 760 C C . PRO A 1 95 ? 58.691 -65.510 -188.665 1.00 61.84 95 PRO A C 1
ATOM 762 O O . PRO A 1 95 ? 58.387 -64.669 -189.500 1.00 61.84 95 PRO A O 1
ATOM 765 N N . GLU A 1 96 ? 59.629 -66.461 -188.891 1.00 33.78 96 GLU A N 1
ATOM 766 C CA . GLU A 1 96 ? 60.157 -67.015 -190.177 1.00 33.78 96 GLU A CA 1
ATOM 767 C C . GLU A 1 96 ? 61.415 -66.423 -190.881 1.00 33.78 96 GLU A C 1
ATOM 769 O O . GLU A 1 96 ? 61.377 -65.908 -191.996 1.00 33.78 96 GLU A O 1
ATOM 774 N N . LYS A 1 97 ? 62.597 -66.676 -190.290 1.00 51.66 97 LYS A N 1
ATOM 775 C CA . LYS A 1 97 ? 63.898 -66.793 -190.998 1.00 51.66 97 LYS A CA 1
ATOM 776 C C . LYS A 1 97 ? 64.750 -67.964 -190.448 1.00 51.66 97 LYS A C 1
ATOM 778 O O . LYS A 1 97 ? 65.935 -67.850 -190.169 1.00 51.66 97 LYS A O 1
ATOM 783 N N . VAL A 1 98 ? 64.085 -69.094 -190.205 1.00 54.56 98 VAL A N 1
ATOM 784 C CA . VAL A 1 98 ? 64.260 -69.920 -188.987 1.00 54.56 98 VAL A CA 1
ATOM 785 C C . VAL A 1 98 ? 65.313 -71.050 -189.030 1.00 54.56 98 VAL A C 1
ATOM 787 O O . VAL A 1 98 ? 65.506 -71.700 -188.011 1.00 54.56 98 VAL A O 1
ATOM 790 N N . LEU A 1 99 ? 66.022 -71.316 -190.140 1.00 46.41 99 LEU A N 1
ATOM 791 C CA . LEU A 1 99 ? 66.808 -72.568 -190.263 1.00 46.41 99 LEU A CA 1
ATOM 792 C C . LEU A 1 99 ? 68.343 -72.474 -190.329 1.00 46.41 99 LEU A C 1
ATOM 794 O O . LEU A 1 99 ? 68.985 -73.515 -190.208 1.00 46.41 99 LEU A O 1
ATOM 798 N N . GLN A 1 100 ? 68.945 -71.292 -190.507 1.00 47.06 100 GLN A N 1
ATOM 799 C CA . GLN A 1 100 ? 70.414 -71.172 -190.600 1.00 47.06 100 GLN A CA 1
ATOM 800 C C . GLN A 1 100 ? 71.045 -70.508 -189.368 1.00 47.06 100 GLN A C 1
ATOM 802 O O . GLN A 1 100 ? 72.084 -70.972 -188.901 1.00 47.06 100 GLN A O 1
ATOM 807 N N . ASP A 1 101 ? 70.374 -69.521 -188.766 1.00 49.69 101 ASP A N 1
ATOM 808 C CA . ASP A 1 101 ? 70.819 -68.911 -187.506 1.00 49.69 101 ASP A CA 1
ATOM 809 C C . ASP A 1 101 ? 70.764 -69.913 -186.339 1.00 49.69 101 ASP A C 1
ATOM 811 O O . ASP A 1 101 ? 71.666 -69.950 -185.504 1.00 49.69 101 ASP A O 1
ATOM 815 N N . SER A 1 102 ? 69.750 -70.790 -186.301 1.00 49.75 102 SER A N 1
ATOM 816 C CA . SER A 1 102 ? 69.439 -71.637 -185.137 1.00 49.75 102 SER A CA 1
ATOM 817 C C . SER A 1 102 ? 70.516 -72.645 -184.716 1.00 49.75 102 SER A C 1
ATOM 819 O O . SER A 1 102 ? 70.433 -73.170 -183.608 1.00 49.75 102 SER A O 1
ATOM 821 N N . LEU A 1 103 ? 71.534 -72.906 -185.543 1.00 52.56 103 LEU A N 1
ATOM 822 C CA . LEU A 1 103 ? 72.667 -73.760 -185.168 1.00 52.56 103 LEU A CA 1
ATOM 823 C C . LEU A 1 103 ? 73.736 -72.980 -184.384 1.00 52.56 103 LEU A C 1
ATOM 825 O O . LEU A 1 103 ? 74.196 -73.457 -183.350 1.00 52.56 103 LEU A O 1
ATOM 829 N N . GLN A 1 104 ? 74.053 -71.751 -184.801 1.00 53.28 104 GLN A N 1
ATOM 830 C CA . GLN A 1 104 ? 74.939 -70.850 -184.052 1.00 53.28 104 GLN A CA 1
ATOM 831 C C . GLN A 1 104 ? 74.220 -70.274 -182.818 1.00 53.28 104 GLN A C 1
ATOM 833 O O . GLN A 1 104 ? 74.782 -70.197 -181.725 1.00 53.28 104 GLN A O 1
ATOM 838 N N . GLU A 1 105 ? 72.924 -69.986 -182.958 1.00 52.62 105 GLU A N 1
ATOM 839 C CA . GLU A 1 105 ? 72.046 -69.596 -181.858 1.00 52.62 105 GLU A CA 1
ATOM 840 C C . GLU A 1 105 ? 71.916 -70.708 -180.801 1.00 52.62 105 GLU A C 1
ATOM 842 O O . GLU A 1 105 ? 71.700 -70.403 -179.632 1.00 52.62 105 GLU A O 1
ATOM 847 N N . SER A 1 106 ? 72.079 -71.991 -181.153 1.00 55.06 106 SER A N 1
ATOM 848 C CA . SER A 1 106 ? 72.005 -73.094 -180.182 1.00 55.06 106 SER A CA 1
ATOM 849 C C . SER A 1 106 ? 73.112 -73.028 -179.122 1.00 55.06 106 SER A C 1
ATOM 851 O O . SER A 1 106 ? 72.866 -73.377 -177.965 1.00 55.06 106 SER A O 1
ATOM 853 N N . GLU A 1 107 ? 74.316 -72.560 -179.468 1.00 57.03 107 GLU A N 1
ATOM 854 C CA . GLU A 1 107 ? 75.379 -72.344 -178.479 1.00 57.03 107 GLU A CA 1
ATOM 855 C C . GLU A 1 107 ? 75.138 -71.065 -177.668 1.00 57.03 107 GLU A C 1
ATOM 857 O O . GLU A 1 107 ? 75.219 -71.096 -176.436 1.00 57.03 107 GLU A O 1
ATOM 862 N N . SER A 1 108 ? 74.735 -69.968 -178.321 1.00 58.81 108 SER A N 1
ATOM 863 C CA . SER A 1 108 ? 74.375 -68.715 -177.638 1.00 58.81 108 SER A CA 1
ATOM 864 C C . SER A 1 108 ? 73.203 -68.888 -176.663 1.00 58.81 108 SER A C 1
ATOM 866 O O . SER A 1 108 ? 73.234 -68.324 -175.567 1.00 58.81 108 SER A O 1
ATOM 868 N N . ARG A 1 109 ? 72.202 -69.711 -177.010 1.00 61.38 109 ARG A N 1
ATOM 869 C CA . ARG A 1 109 ? 71.095 -70.120 -176.130 1.00 61.38 109 ARG A CA 1
ATOM 870 C C . ARG A 1 109 ? 71.600 -70.906 -174.926 1.00 61.38 109 ARG A C 1
ATOM 872 O O . ARG A 1 109 ? 71.111 -70.671 -173.828 1.00 61.38 109 ARG A O 1
ATOM 879 N N . ARG A 1 110 ? 72.579 -71.805 -175.096 1.00 65.62 110 ARG A N 1
ATOM 880 C CA . ARG A 1 110 ? 73.127 -72.602 -173.985 1.00 65.62 110 ARG A CA 1
ATOM 881 C C . ARG A 1 110 ? 73.895 -71.741 -172.980 1.00 65.62 110 ARG A C 1
ATOM 883 O O . ARG A 1 110 ? 73.745 -71.967 -171.784 1.00 65.62 110 ARG A O 1
ATOM 890 N N . LEU A 1 111 ? 74.646 -70.736 -173.442 1.00 68.06 111 LEU A N 1
ATOM 891 C CA . LEU A 1 111 ? 75.277 -69.747 -172.554 1.00 68.06 111 LEU A CA 1
ATOM 892 C C . LEU A 1 111 ? 74.217 -68.900 -171.828 1.00 68.06 111 LEU A C 1
ATOM 894 O O . LEU A 1 111 ? 74.188 -68.869 -170.601 1.00 68.06 111 LEU A O 1
ATOM 898 N N . ASN A 1 112 ? 73.267 -68.329 -172.582 1.00 68.25 112 ASN A N 1
ATOM 899 C CA . ASN A 1 112 ? 72.153 -67.549 -172.028 1.00 68.25 112 ASN A CA 1
ATOM 900 C C . ASN A 1 112 ? 71.325 -68.330 -170.996 1.00 68.25 112 ASN A C 1
ATOM 902 O O . ASN A 1 112 ? 70.808 -67.727 -170.063 1.00 68.25 112 ASN A O 1
ATOM 906 N N . LEU A 1 113 ? 71.171 -69.650 -171.149 1.00 75.69 113 LEU A N 1
ATOM 907 C CA . LEU A 1 113 ? 70.439 -70.469 -170.184 1.00 75.69 113 LEU A CA 1
ATOM 908 C C . LEU A 1 113 ? 71.187 -70.577 -168.847 1.00 75.69 113 LEU A C 1
ATOM 910 O O . LEU A 1 113 ? 70.552 -70.533 -167.800 1.00 75.69 113 LEU A O 1
ATOM 914 N N . VAL A 1 114 ? 72.519 -70.688 -168.871 1.00 75.75 114 VAL A N 1
ATOM 915 C CA . VAL A 1 114 ? 73.350 -70.746 -167.655 1.00 75.75 114 VAL A CA 1
ATOM 916 C C . VAL A 1 114 ? 73.345 -69.404 -166.928 1.00 75.75 114 VAL A C 1
ATOM 918 O O . VAL A 1 114 ? 73.158 -69.377 -165.713 1.00 75.75 114 VAL A O 1
ATOM 921 N N . ASP A 1 115 ? 73.488 -68.294 -167.653 1.00 75.12 115 ASP A N 1
ATOM 922 C CA . ASP A 1 115 ? 73.463 -66.969 -167.032 1.00 75.12 115 ASP A CA 1
ATOM 923 C C . ASP A 1 115 ? 72.063 -66.620 -166.500 1.00 75.12 115 ASP A C 1
ATOM 925 O O . ASP A 1 115 ? 71.955 -66.167 -165.364 1.00 75.12 115 ASP A O 1
ATOM 929 N N . LYS A 1 116 ? 70.980 -66.965 -167.217 1.00 75.38 116 LYS A N 1
ATOM 930 C CA . LYS A 1 116 ? 69.600 -66.816 -166.708 1.00 75.38 116 LYS A CA 1
ATOM 931 C C . LYS A 1 116 ? 69.280 -67.725 -165.522 1.00 75.38 116 LYS A C 1
ATOM 933 O O . LYS A 1 116 ? 68.462 -67.354 -164.687 1.00 75.38 116 LYS A O 1
ATOM 938 N N . LEU A 1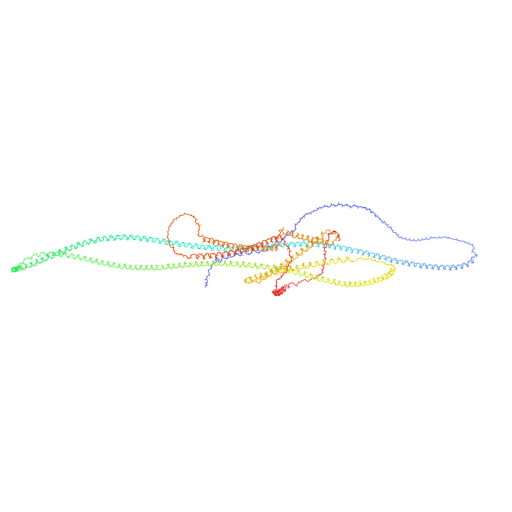 117 ? 69.904 -68.901 -165.415 1.00 75.44 117 LEU A N 1
ATOM 939 C CA . LEU A 1 117 ? 69.780 -69.752 -164.227 1.00 75.44 117 LEU A CA 1
ATOM 940 C C . LEU A 1 117 ? 70.503 -69.141 -163.017 1.00 75.44 117 LEU A C 1
ATOM 942 O O . LEU A 1 117 ? 69.963 -69.195 -161.914 1.00 75.44 117 LEU A O 1
ATOM 946 N N . ARG A 1 118 ? 71.668 -68.508 -163.218 1.00 75.62 118 ARG A N 1
ATOM 947 C CA . ARG A 1 118 ? 72.367 -67.754 -162.162 1.00 75.62 118 ARG A CA 1
ATOM 948 C C . ARG A 1 118 ? 71.558 -66.529 -161.724 1.00 75.62 118 ARG A C 1
ATOM 950 O O . ARG A 1 118 ? 71.298 -66.365 -160.539 1.00 75.62 118 ARG A O 1
ATOM 957 N N . GLU A 1 119 ? 71.077 -65.740 -162.680 1.00 74.81 119 GLU A N 1
ATOM 958 C CA . GLU A 1 119 ? 70.234 -64.557 -162.460 1.00 74.81 119 GLU A CA 1
ATOM 959 C C . GLU A 1 119 ? 68.919 -64.914 -161.736 1.00 74.81 119 GLU A C 1
ATOM 961 O O . GLU A 1 119 ? 68.507 -64.227 -160.799 1.00 74.81 119 GLU A O 1
ATOM 966 N N . ALA A 1 120 ? 68.288 -66.043 -162.085 1.00 75.56 120 ALA A N 1
ATOM 967 C CA . ALA A 1 120 ? 67.119 -66.564 -161.375 1.00 75.56 120 ALA A CA 1
ATOM 968 C C . ALA A 1 120 ? 67.446 -67.038 -159.945 1.00 75.56 120 ALA A C 1
ATOM 970 O O . ALA A 1 120 ? 66.645 -66.818 -159.035 1.00 75.56 120 ALA A O 1
ATOM 971 N N . GLN A 1 121 ? 68.612 -67.655 -159.723 1.00 76.56 121 GLN A N 1
ATOM 972 C CA . GLN A 1 121 ? 69.068 -68.067 -158.392 1.00 76.56 121 GLN A CA 1
ATOM 973 C C . GLN A 1 121 ? 69.345 -66.853 -157.489 1.00 76.56 121 GLN A C 1
ATOM 975 O O . GLN A 1 121 ? 68.871 -66.818 -156.353 1.00 76.56 121 GLN A O 1
ATOM 980 N N . GLU A 1 122 ? 70.039 -65.835 -158.002 1.00 80.44 122 GLU A N 1
ATOM 981 C CA . GLU A 1 122 ? 70.276 -64.563 -157.305 1.00 80.44 122 GLU A CA 1
ATOM 982 C C . GLU A 1 122 ? 68.949 -63.841 -157.004 1.00 80.44 122 GLU A C 1
ATOM 984 O O . GLU A 1 122 ? 68.735 -63.365 -155.888 1.00 80.44 122 GLU A O 1
ATOM 989 N N . THR A 1 123 ? 67.999 -63.852 -157.947 1.00 76.50 123 THR A N 1
ATOM 990 C CA . THR A 1 123 ? 66.650 -63.294 -157.747 1.00 76.50 123 THR A CA 1
ATOM 991 C C . THR A 1 123 ? 65.877 -64.019 -156.636 1.00 76.50 123 THR A C 1
ATOM 993 O O . THR A 1 123 ? 65.239 -63.363 -155.812 1.00 76.50 123 THR A O 1
ATOM 996 N N . LEU A 1 124 ? 65.938 -65.355 -156.574 1.00 78.56 124 LEU A N 1
ATOM 997 C CA . LEU A 1 124 ? 65.298 -66.157 -155.519 1.00 78.56 124 LEU A CA 1
ATOM 998 C C . LEU A 1 124 ? 65.937 -65.933 -154.143 1.00 78.56 124 LEU A C 1
ATOM 1000 O O . LEU A 1 124 ? 65.227 -65.874 -153.135 1.00 78.56 124 LEU A O 1
ATOM 1004 N N . GLN A 1 125 ? 67.259 -65.768 -154.083 1.00 78.56 125 GLN A N 1
ATOM 1005 C CA . GLN A 1 125 ? 67.942 -65.423 -152.840 1.00 78.56 125 GLN A CA 1
ATOM 1006 C C . GLN A 1 125 ? 67.515 -64.027 -152.353 1.00 78.56 125 GLN A C 1
ATOM 1008 O O . GLN A 1 125 ? 67.076 -63.890 -151.211 1.00 78.56 125 GLN A O 1
ATOM 1013 N N . LEU A 1 126 ? 67.508 -63.022 -153.236 1.00 81.00 126 LEU A N 1
ATOM 1014 C CA . LEU A 1 126 ? 67.064 -61.662 -152.909 1.00 81.00 126 LEU A CA 1
ATOM 1015 C C . LEU A 1 126 ? 65.580 -61.604 -152.490 1.00 81.00 126 LEU A C 1
ATOM 1017 O O . LEU A 1 126 ? 65.194 -60.791 -151.649 1.00 81.00 126 LEU A O 1
ATOM 1021 N N . GLN A 1 127 ? 64.725 -62.461 -153.061 1.00 79.94 127 GLN A N 1
ATOM 1022 C CA . GLN A 1 127 ? 63.334 -62.615 -152.618 1.00 79.94 127 GLN A CA 1
ATOM 1023 C C . GLN A 1 127 ? 63.247 -63.221 -151.214 1.00 79.94 127 GLN A C 1
ATOM 1025 O O . GLN A 1 127 ? 62.438 -62.760 -150.413 1.00 79.94 127 GLN A O 1
ATOM 1030 N N . THR A 1 128 ? 64.092 -64.205 -150.903 1.00 79.75 128 THR A N 1
ATOM 1031 C CA . THR A 1 128 ? 64.133 -64.868 -149.592 1.00 79.75 128 THR A CA 1
ATOM 1032 C C . THR A 1 128 ? 64.608 -63.903 -148.502 1.00 79.75 128 THR A C 1
ATOM 1034 O O . THR A 1 128 ? 63.976 -63.810 -147.453 1.00 79.75 128 THR A O 1
ATOM 1037 N N . GLU A 1 129 ? 65.659 -63.121 -148.767 1.00 81.38 129 GLU A N 1
ATOM 1038 C CA . GLU A 1 129 ? 66.172 -62.079 -147.862 1.00 81.38 129 GLU A CA 1
ATOM 1039 C C . GLU A 1 129 ? 65.120 -60.987 -147.589 1.00 81.38 129 GLU A C 1
ATOM 1041 O O . GLU A 1 129 ? 64.899 -60.600 -146.443 1.00 81.38 129 GLU A O 1
ATOM 1046 N N . ARG A 1 130 ? 64.384 -60.538 -148.617 1.00 80.25 130 ARG A N 1
ATOM 1047 C CA . ARG A 1 130 ? 63.253 -59.605 -148.441 1.00 80.25 130 ARG A CA 1
ATOM 1048 C C . ARG A 1 130 ? 62.107 -60.201 -147.624 1.00 80.25 130 ARG A C 1
ATOM 1050 O O . ARG A 1 130 ? 61.429 -59.467 -146.908 1.00 80.25 130 ARG A O 1
ATOM 1057 N N . LEU A 1 131 ? 61.864 -61.506 -147.747 1.00 81.56 131 LEU A N 1
ATOM 1058 C CA . LEU A 1 131 ? 60.789 -62.191 -147.033 1.00 81.56 131 LEU A CA 1
ATOM 1059 C C . LEU A 1 131 ? 61.140 -62.332 -145.544 1.00 81.56 131 LEU A C 1
ATOM 1061 O O . LEU A 1 131 ? 60.315 -61.978 -144.705 1.00 81.56 131 LEU A O 1
ATOM 1065 N N . THR A 1 132 ? 62.378 -62.706 -145.204 1.00 80.62 132 THR A N 1
ATOM 1066 C CA . THR A 1 132 ? 62.836 -62.741 -143.803 1.00 80.62 132 THR A CA 1
ATOM 1067 C C . THR A 1 132 ? 62.907 -61.345 -143.172 1.00 80.62 132 THR A C 1
ATOM 1069 O O . THR A 1 132 ? 62.541 -61.184 -142.007 1.00 80.62 132 THR A O 1
ATOM 1072 N N . GLU A 1 133 ? 63.278 -60.306 -143.929 1.00 82.00 133 GLU A N 1
ATOM 1073 C CA . GLU A 1 133 ? 63.222 -58.914 -143.454 1.00 82.00 133 GLU A CA 1
ATOM 1074 C C . GLU A 1 133 ? 61.771 -58.454 -143.186 1.00 82.00 133 GLU A C 1
ATOM 1076 O O . GLU A 1 133 ? 61.494 -57.777 -142.190 1.00 82.00 133 GLU A O 1
ATOM 1081 N N . ALA A 1 134 ? 60.820 -58.854 -144.038 1.00 77.94 134 ALA A N 1
ATOM 1082 C CA . ALA A 1 134 ? 59.396 -58.580 -143.847 1.00 77.94 134 ALA A CA 1
ATOM 1083 C C . ALA A 1 134 ? 58.804 -59.343 -142.646 1.00 77.94 134 ALA A C 1
ATOM 1085 O O . ALA A 1 134 ? 58.019 -58.771 -141.888 1.00 77.94 134 ALA A O 1
ATOM 1086 N N . GLU A 1 135 ? 59.204 -60.598 -142.422 1.00 82.25 135 GLU A N 1
ATOM 1087 C CA . GLU A 1 135 ? 58.822 -61.379 -141.237 1.00 82.25 135 GLU A CA 1
ATOM 1088 C C . GLU A 1 135 ? 59.389 -60.787 -139.939 1.00 82.25 135 GLU A C 1
ATOM 1090 O O . GLU A 1 135 ? 58.680 -60.737 -138.928 1.00 82.25 135 GLU A O 1
ATOM 1095 N N . GLY A 1 136 ? 60.624 -60.270 -139.972 1.00 82.62 136 GLY A N 1
ATOM 1096 C CA . GLY A 1 136 ? 61.226 -59.512 -138.872 1.00 82.62 136 GLY A CA 1
ATOM 1097 C C . GLY A 1 136 ? 60.381 -58.293 -138.497 1.00 82.62 136 GLY A C 1
ATOM 1098 O O . GLY A 1 136 ? 59.875 -58.212 -137.376 1.00 82.62 136 GLY A O 1
ATOM 1099 N N . LYS A 1 137 ? 60.119 -57.408 -139.468 1.00 83.12 137 LYS A N 1
ATOM 1100 C CA . LYS A 1 137 ? 59.274 -56.208 -139.294 1.00 83.12 137 LYS A CA 1
ATOM 1101 C C . LYS A 1 137 ? 57.849 -56.553 -138.837 1.00 83.12 137 LYS A C 1
ATOM 1103 O O . LYS A 1 137 ? 57.268 -55.851 -138.009 1.00 83.12 137 LYS A O 1
ATOM 1108 N N . LEU A 1 138 ? 57.282 -57.661 -139.319 1.00 84.69 138 LEU A N 1
ATOM 1109 C CA . LEU A 1 138 ? 55.974 -58.154 -138.880 1.00 84.69 138 LEU A CA 1
ATOM 1110 C C . LEU A 1 138 ? 55.992 -58.633 -137.417 1.00 84.69 138 LEU A C 1
ATOM 1112 O O . LEU A 1 138 ? 55.016 -58.430 -136.695 1.00 84.69 138 LEU A O 1
ATOM 1116 N N . ASN A 1 139 ? 57.079 -59.248 -136.948 1.00 84.00 139 ASN A N 1
ATOM 1117 C CA . ASN A 1 139 ? 57.216 -59.650 -135.547 1.00 84.00 139 ASN A CA 1
ATOM 1118 C C . ASN A 1 139 ? 57.501 -58.457 -134.618 1.00 84.00 139 ASN A C 1
ATOM 1120 O O . ASN A 1 139 ? 56.916 -58.393 -133.538 1.00 84.00 139 ASN A O 1
ATOM 1124 N N . GLU A 1 140 ? 58.280 -57.463 -135.050 1.00 83.50 140 GLU A N 1
ATOM 1125 C CA . GLU A 1 140 ? 58.418 -56.176 -134.346 1.00 83.50 140 GLU A CA 1
ATOM 1126 C C . GLU A 1 140 ? 57.066 -55.449 -134.226 1.00 83.50 140 GLU A C 1
ATOM 1128 O O . GLU A 1 140 ? 56.710 -54.945 -133.156 1.00 83.50 140 GLU A O 1
ATOM 1133 N N . SER A 1 141 ? 56.253 -55.472 -135.289 1.00 82.75 141 SER A N 1
ATOM 1134 C CA . SER A 1 141 ? 54.881 -54.951 -135.275 1.00 82.75 141 SER A CA 1
ATOM 1135 C C . SER A 1 141 ? 53.984 -55.697 -134.272 1.00 82.75 141 SER A C 1
ATOM 1137 O O . SER A 1 141 ? 53.290 -55.065 -133.476 1.00 82.75 141 SER A O 1
ATOM 1139 N N . LYS A 1 142 ? 54.048 -57.036 -134.208 1.00 85.44 142 LYS A N 1
ATOM 1140 C CA . LYS A 1 142 ? 53.322 -57.817 -133.183 1.00 85.44 142 LYS A CA 1
ATOM 1141 C C . LYS A 1 142 ? 53.765 -57.461 -131.760 1.00 85.44 142 LYS A C 1
ATOM 1143 O O . LYS A 1 142 ? 52.912 -57.311 -130.888 1.00 85.44 142 LYS A O 1
ATOM 1148 N N . MET A 1 143 ? 55.069 -57.308 -131.518 1.00 87.31 143 MET A N 1
ATOM 1149 C CA . MET A 1 143 ? 55.612 -56.972 -130.193 1.00 87.31 143 MET A CA 1
ATOM 1150 C C . MET A 1 143 ? 55.235 -55.552 -129.754 1.00 87.31 143 MET A C 1
ATOM 1152 O O . MET A 1 143 ? 54.854 -55.342 -128.604 1.00 87.31 143 MET A O 1
ATOM 1156 N N . THR A 1 144 ? 55.265 -54.578 -130.666 1.00 86.00 144 THR A N 1
ATOM 1157 C CA . THR A 1 144 ? 54.818 -53.205 -130.376 1.00 86.00 144 THR A CA 1
ATOM 1158 C C . THR A 1 144 ? 53.312 -53.135 -130.116 1.00 86.00 144 THR A C 1
ATOM 1160 O O . THR A 1 144 ? 52.907 -52.517 -129.133 1.00 86.00 144 THR A O 1
ATOM 1163 N N . VAL A 1 145 ? 52.480 -53.851 -130.884 1.00 86.44 145 VAL A N 1
ATOM 1164 C CA . VAL A 1 145 ? 51.032 -53.973 -130.618 1.00 86.44 145 VAL A CA 1
ATOM 1165 C C . VAL A 1 145 ? 50.750 -54.672 -129.280 1.00 86.44 145 VAL A C 1
ATOM 1167 O O . VAL A 1 145 ? 49.873 -54.232 -128.534 1.00 86.44 145 VAL A O 1
ATOM 1170 N N . ALA A 1 146 ? 51.503 -55.719 -128.922 1.00 87.31 146 ALA A N 1
ATOM 1171 C CA . ALA A 1 146 ? 51.377 -56.383 -127.623 1.00 87.31 146 ALA A CA 1
ATOM 1172 C C . ALA A 1 146 ? 51.734 -55.442 -126.456 1.00 87.31 146 ALA A C 1
ATOM 1174 O O . ALA A 1 146 ? 50.991 -55.372 -125.473 1.00 87.31 146 ALA A O 1
ATOM 1175 N N . ASN A 1 147 ? 52.810 -54.660 -126.591 1.00 88.50 147 ASN A N 1
ATOM 1176 C CA . ASN A 1 147 ? 53.198 -53.646 -125.610 1.00 88.50 147 ASN A CA 1
ATOM 1177 C C . ASN A 1 147 ? 52.145 -52.533 -125.488 1.00 88.50 147 ASN A C 1
ATOM 1179 O O . ASN A 1 147 ? 51.765 -52.185 -124.371 1.00 88.50 147 ASN A O 1
ATOM 1183 N N . MET A 1 148 ? 51.612 -52.022 -126.606 1.00 89.69 148 MET A N 1
ATOM 1184 C CA . MET A 1 148 ? 50.521 -51.038 -126.592 1.00 89.69 148 MET A CA 1
ATOM 1185 C C . MET A 1 148 ? 49.273 -51.579 -125.886 1.00 89.69 148 MET A C 1
ATOM 1187 O O . MET A 1 148 ? 48.692 -50.876 -125.065 1.00 89.69 148 MET A O 1
ATOM 1191 N N . LYS A 1 149 ? 48.891 -52.837 -126.141 1.00 90.12 149 LYS A N 1
ATOM 1192 C CA . LYS A 1 149 ? 47.744 -53.477 -125.481 1.00 90.12 149 LYS A CA 1
ATOM 1193 C C . LYS A 1 149 ? 47.963 -53.654 -123.974 1.00 90.12 149 LYS A C 1
ATOM 1195 O O . LYS A 1 149 ? 47.054 -53.382 -123.196 1.00 90.12 149 LYS A O 1
ATOM 1200 N N . SER A 1 150 ? 49.163 -54.059 -123.558 1.00 88.31 150 SER A N 1
ATOM 1201 C CA . SER A 1 150 ? 49.538 -54.138 -122.139 1.00 88.31 150 SER A CA 1
ATOM 1202 C C . SER A 1 150 ? 49.463 -52.762 -121.461 1.00 88.31 150 SER A C 1
ATOM 1204 O O . SER A 1 150 ? 48.905 -52.621 -120.373 1.00 88.31 150 SER A O 1
ATOM 1206 N N . HIS A 1 151 ? 49.939 -51.714 -122.139 1.00 89.69 151 HIS A N 1
ATOM 1207 C CA . HIS A 1 151 ? 49.901 -50.353 -121.609 1.00 89.69 151 HIS A CA 1
ATOM 1208 C C . HIS A 1 151 ? 48.477 -49.772 -121.561 1.00 89.69 151 HIS A C 1
ATOM 1210 O O . HIS A 1 151 ? 48.122 -49.115 -120.586 1.00 89.69 151 HIS A O 1
ATOM 1216 N N . GLN A 1 152 ? 47.620 -50.088 -122.541 1.00 90.94 152 GLN A N 1
ATOM 1217 C CA . GLN A 1 152 ? 46.184 -49.790 -122.485 1.00 90.94 152 GLN A CA 1
ATOM 1218 C C . GLN A 1 152 ? 45.540 -50.421 -121.240 1.00 90.94 152 GLN A C 1
ATOM 1220 O O . GLN A 1 152 ? 44.875 -49.721 -120.483 1.00 90.94 152 GLN A O 1
ATOM 1225 N N . GLN A 1 153 ? 45.794 -51.706 -120.973 1.00 91.94 153 GLN A N 1
ATOM 1226 C CA . GLN A 1 153 ? 45.247 -52.398 -119.798 1.00 91.94 153 GLN A CA 1
ATOM 1227 C C . GLN A 1 153 ? 45.750 -51.800 -118.469 1.00 91.94 153 GLN A C 1
ATOM 1229 O O . GLN A 1 153 ? 44.992 -51.718 -117.502 1.00 91.94 153 GLN A O 1
ATOM 1234 N N . GLN A 1 154 ? 47.000 -51.323 -118.415 1.00 91.19 154 GLN A N 1
ATOM 1235 C CA . GLN A 1 154 ? 47.519 -50.570 -117.263 1.00 91.19 154 GLN A CA 1
ATOM 1236 C C . GLN A 1 154 ? 46.813 -49.219 -117.074 1.00 91.19 154 GLN A C 1
ATOM 1238 O O . GLN A 1 154 ? 46.550 -48.823 -115.938 1.00 91.19 154 GLN A O 1
ATOM 1243 N N . LEU A 1 155 ? 46.503 -48.509 -118.164 1.00 92.06 155 LEU A N 1
ATOM 1244 C CA . LEU A 1 155 ? 45.776 -47.238 -118.114 1.00 92.06 155 LEU A CA 1
ATOM 1245 C C . LEU A 1 155 ? 44.317 -47.442 -117.687 1.00 92.06 155 LEU A C 1
ATOM 1247 O O . LEU A 1 155 ? 43.861 -46.730 -116.801 1.00 92.06 155 LEU A O 1
ATOM 1251 N N . GLU A 1 156 ? 43.622 -48.447 -118.226 1.00 91.12 156 GLU A N 1
ATOM 1252 C CA . GLU A 1 156 ? 42.261 -48.829 -117.815 1.00 91.12 156 GLU A CA 1
ATOM 1253 C C . GLU A 1 156 ? 42.203 -49.182 -116.320 1.00 91.12 156 GLU A C 1
ATOM 1255 O O . GLU A 1 156 ? 41.381 -48.640 -115.582 1.00 91.12 156 GLU A O 1
ATOM 1260 N N . PHE A 1 157 ? 43.134 -50.011 -115.830 1.00 94.56 157 PHE A N 1
ATOM 1261 C CA . PHE A 1 157 ? 43.243 -50.324 -114.401 1.00 94.56 157 PHE A CA 1
ATOM 1262 C C . PHE A 1 157 ? 43.479 -49.068 -113.545 1.00 94.56 157 PHE A C 1
ATOM 1264 O O . PHE A 1 157 ? 42.867 -48.906 -112.486 1.00 94.56 157 PHE A O 1
ATOM 1271 N N . ARG A 1 158 ? 44.336 -48.148 -114.006 1.00 93.50 158 ARG A N 1
ATOM 1272 C CA . ARG A 1 158 ? 44.646 -46.902 -113.292 1.00 93.50 158 ARG A CA 1
ATOM 1273 C C . ARG A 1 158 ? 43.476 -45.914 -113.290 1.00 93.50 158 ARG A C 1
ATOM 1275 O O . ARG A 1 158 ? 43.282 -45.252 -112.277 1.00 93.50 158 ARG A O 1
ATOM 1282 N N . VAL A 1 159 ? 42.692 -45.835 -114.367 1.00 92.12 159 VAL A N 1
ATOM 1283 C CA . VAL A 1 159 ? 41.451 -45.041 -114.417 1.00 92.12 159 VAL A CA 1
ATOM 1284 C C . VAL A 1 159 ? 40.439 -45.596 -113.420 1.00 92.12 159 VAL A C 1
ATOM 1286 O O . VAL A 1 159 ? 40.029 -44.860 -112.531 1.00 92.12 159 VAL A O 1
ATOM 1289 N N . ASN A 1 160 ? 40.147 -46.900 -113.465 1.00 92.69 160 ASN A N 1
ATOM 1290 C CA . ASN A 1 160 ? 39.229 -47.547 -112.518 1.00 92.69 160 ASN A CA 1
ATOM 1291 C C . ASN A 1 160 ? 39.668 -47.357 -111.050 1.00 92.69 160 ASN A C 1
ATOM 1293 O O . ASN A 1 160 ? 38.832 -47.217 -110.159 1.00 92.69 160 ASN A O 1
ATOM 1297 N N . THR A 1 161 ? 40.982 -47.335 -110.791 1.00 92.62 161 THR A N 1
ATOM 1298 C CA . THR A 1 161 ? 41.530 -47.038 -109.456 1.00 92.62 161 THR A CA 1
ATOM 1299 C C . THR A 1 161 ? 41.250 -45.587 -109.054 1.00 92.62 161 THR A C 1
ATOM 1301 O O . THR A 1 161 ? 40.685 -45.354 -107.993 1.00 92.62 161 THR A O 1
ATOM 1304 N N . LEU A 1 162 ? 41.558 -44.615 -109.920 1.00 92.69 162 LEU A N 1
ATOM 1305 C CA . LEU A 1 162 ? 41.334 -43.190 -109.647 1.00 92.69 162 LEU A CA 1
ATOM 1306 C C . LEU A 1 162 ? 39.845 -42.819 -109.538 1.00 92.69 162 LEU A C 1
ATOM 1308 O O . LEU A 1 162 ? 39.497 -41.931 -108.764 1.00 92.69 162 LEU A O 1
ATOM 1312 N N . GLU A 1 163 ? 38.961 -43.489 -110.278 1.00 91.88 163 GLU A N 1
ATOM 1313 C CA . GLU A 1 163 ? 37.508 -43.331 -110.145 1.00 91.88 163 GLU A CA 1
ATOM 1314 C C . GLU A 1 163 ? 37.004 -43.852 -108.793 1.00 91.88 163 GLU A C 1
ATOM 1316 O O . GLU A 1 163 ? 36.168 -43.202 -108.163 1.00 91.88 163 GLU A O 1
ATOM 1321 N N . LYS A 1 164 ? 37.560 -44.969 -108.300 1.00 94.31 164 LYS A N 1
ATOM 1322 C CA . LYS A 1 164 ? 37.283 -45.465 -106.946 1.00 94.31 164 LYS A CA 1
ATOM 1323 C C . LYS A 1 164 ? 37.826 -44.515 -105.876 1.00 94.31 164 LYS A C 1
ATOM 1325 O O . LYS A 1 164 ? 37.074 -44.131 -104.988 1.00 94.31 164 LYS A O 1
ATOM 1330 N N . ASP A 1 165 ? 39.088 -44.100 -105.979 1.00 92.75 165 ASP A N 1
ATOM 1331 C CA . ASP A 1 165 ? 39.714 -43.172 -105.029 1.00 92.75 165 ASP A CA 1
ATOM 1332 C C . ASP A 1 165 ? 38.943 -41.839 -104.970 1.00 92.75 165 ASP A C 1
ATOM 1334 O O . ASP A 1 165 ? 38.756 -41.267 -103.896 1.00 92.75 165 ASP A O 1
ATOM 1338 N N . LYS A 1 166 ? 38.423 -41.367 -106.114 1.00 93.44 166 LYS A N 1
ATOM 1339 C CA . LYS A 1 166 ? 37.520 -40.211 -106.191 1.00 93.44 166 LYS A CA 1
ATOM 1340 C C . LYS A 1 166 ? 36.193 -40.463 -105.468 1.00 93.44 166 LYS A C 1
ATOM 1342 O O . LYS A 1 166 ? 35.751 -39.584 -104.737 1.00 93.44 166 LYS A O 1
ATOM 1347 N N . ALA A 1 167 ? 35.562 -41.622 -105.653 1.00 93.56 167 ALA A N 1
ATOM 1348 C CA . ALA A 1 167 ? 34.311 -41.955 -104.970 1.00 93.56 167 ALA A CA 1
ATOM 1349 C C . ALA A 1 167 ? 34.495 -42.075 -103.443 1.00 93.56 167 ALA A C 1
ATOM 1351 O O . ALA A 1 167 ? 33.663 -41.579 -102.686 1.00 93.56 167 ALA A O 1
ATOM 1352 N N . ASP A 1 168 ? 35.611 -42.653 -102.988 1.00 93.62 168 ASP A N 1
ATOM 1353 C CA . ASP A 1 168 ? 35.970 -42.738 -101.566 1.00 93.62 168 ASP A CA 1
ATOM 1354 C C . ASP A 1 168 ? 36.271 -41.334 -100.973 1.00 93.62 168 ASP A C 1
ATOM 1356 O O . ASP A 1 168 ? 35.907 -41.033 -99.829 1.00 93.62 168 ASP A O 1
ATOM 1360 N N . LEU A 1 169 ? 36.863 -40.423 -101.760 1.00 93.50 169 LEU A N 1
ATOM 1361 C CA . LEU A 1 169 ? 37.029 -39.004 -101.401 1.00 93.50 169 LEU A CA 1
ATOM 1362 C C . LEU A 1 169 ? 35.694 -38.242 -101.341 1.00 93.50 169 LEU A C 1
ATOM 1364 O O . LEU A 1 169 ? 35.467 -37.483 -100.401 1.00 93.50 169 LEU A O 1
ATOM 1368 N N . GLU A 1 170 ? 34.788 -38.452 -102.298 1.00 93.94 170 GLU A N 1
ATOM 1369 C CA . GLU A 1 170 ? 33.451 -37.839 -102.288 1.00 93.94 170 GLU A CA 1
ATOM 1370 C C . GLU A 1 170 ? 32.614 -38.352 -101.101 1.00 93.94 170 GLU A C 1
ATOM 1372 O O . GLU A 1 170 ? 31.957 -37.559 -100.424 1.00 93.94 170 GLU A O 1
ATOM 1377 N N . ALA A 1 171 ? 32.708 -39.642 -100.761 1.00 92.75 171 ALA A N 1
ATOM 1378 C CA . ALA A 1 171 ? 32.067 -40.220 -99.579 1.00 92.75 171 ALA A CA 1
ATOM 1379 C C . ALA A 1 171 ? 32.606 -39.621 -98.266 1.00 92.75 171 ALA A C 1
ATOM 1381 O O . ALA A 1 171 ? 31.827 -39.165 -97.427 1.00 92.75 171 ALA A O 1
ATOM 1382 N N . THR A 1 172 ? 33.931 -39.538 -98.100 1.00 93.19 172 THR A N 1
ATOM 1383 C CA . THR A 1 172 ? 34.534 -38.929 -96.899 1.00 93.19 172 THR A CA 1
ATOM 1384 C C . THR A 1 172 ? 34.287 -37.418 -96.808 1.00 93.19 172 THR A C 1
ATOM 1386 O O . THR A 1 172 ? 34.158 -36.886 -95.702 1.00 93.19 172 THR A O 1
ATOM 1389 N N . GLN A 1 173 ? 34.123 -36.718 -97.937 1.00 94.25 173 GLN A N 1
ATOM 1390 C CA . GLN A 1 173 ? 33.664 -35.327 -97.957 1.00 94.25 173 GLN A CA 1
ATOM 1391 C C . GLN A 1 173 ? 32.207 -35.193 -97.482 1.00 94.25 173 GLN A C 1
ATOM 1393 O O . GLN A 1 173 ? 31.909 -34.262 -96.731 1.00 94.25 173 GLN A O 1
ATOM 1398 N N . ILE A 1 174 ? 31.316 -36.113 -97.872 1.00 93.19 174 ILE A N 1
ATOM 1399 C CA . ILE A 1 174 ? 29.913 -36.145 -97.422 1.00 93.19 174 ILE A CA 1
ATOM 1400 C C . ILE A 1 174 ? 29.827 -36.440 -95.919 1.00 93.19 174 ILE A C 1
ATOM 1402 O O . ILE A 1 174 ? 29.152 -35.699 -95.205 1.00 93.19 174 ILE A O 1
ATOM 1406 N N . GLU A 1 175 ? 30.570 -37.423 -95.402 1.00 93.56 175 GLU A N 1
ATOM 1407 C CA . GLU A 1 175 ? 30.681 -37.642 -93.950 1.00 93.56 175 GLU A CA 1
ATOM 1408 C C . GLU A 1 175 ? 31.230 -36.398 -93.230 1.00 93.56 175 GLU A C 1
ATOM 1410 O O . GLU A 1 175 ? 30.754 -36.017 -92.161 1.00 93.56 175 GLU A O 1
ATOM 1415 N N . GLY A 1 176 ? 32.210 -35.717 -93.830 1.00 93.75 176 GLY A N 1
ATOM 1416 C CA . GLY A 1 176 ? 32.757 -34.457 -93.326 1.00 93.75 176 GLY A CA 1
ATOM 1417 C C . GLY A 1 176 ? 31.783 -33.273 -93.383 1.00 93.75 176 GLY A C 1
ATOM 1418 O O . GLY A 1 176 ? 32.031 -32.261 -92.728 1.00 93.75 176 GLY A O 1
ATOM 1419 N N . ILE A 1 177 ? 30.691 -33.353 -94.147 1.00 93.25 177 ILE A N 1
ATOM 1420 C CA . ILE A 1 177 ? 29.563 -32.409 -94.092 1.00 93.25 177 ILE A CA 1
ATOM 1421 C C . ILE A 1 177 ? 28.611 -32.835 -92.970 1.00 93.25 177 ILE A C 1
ATOM 1423 O O . ILE A 1 177 ? 28.418 -32.062 -92.039 1.00 93.25 177 ILE A O 1
ATOM 1427 N N . GLN A 1 178 ? 28.156 -34.091 -92.964 1.00 94.06 178 GLN A N 1
ATOM 1428 C CA . GLN A 1 178 ? 27.233 -34.631 -91.954 1.00 94.06 178 GLN A CA 1
ATOM 1429 C C . GLN A 1 178 ? 27.726 -34.404 -90.517 1.00 94.06 178 GLN A C 1
ATOM 1431 O O . GLN A 1 178 ? 26.997 -33.856 -89.698 1.00 94.06 178 GLN A O 1
ATOM 1436 N N . ARG A 1 179 ? 28.999 -34.704 -90.224 1.00 94.06 179 ARG A N 1
ATOM 1437 C CA . ARG A 1 179 ? 29.594 -34.465 -88.894 1.00 94.06 179 ARG A CA 1
ATOM 1438 C C . ARG A 1 179 ? 29.689 -32.979 -88.524 1.00 94.06 179 ARG A C 1
ATOM 1440 O O . ARG A 1 179 ? 29.780 -32.654 -87.345 1.00 94.06 179 ARG A O 1
ATOM 1447 N N . ARG A 1 180 ? 29.715 -32.061 -89.500 1.00 93.31 180 ARG A N 1
ATOM 1448 C CA . ARG A 1 180 ? 29.620 -30.615 -89.232 1.00 93.31 180 ARG A CA 1
ATOM 1449 C C . ARG A 1 180 ? 28.180 -30.204 -88.970 1.00 93.31 180 ARG A C 1
ATOM 1451 O O . ARG A 1 180 ? 27.975 -29.393 -88.076 1.00 93.31 180 ARG A O 1
ATOM 1458 N N . ASP A 1 181 ? 27.214 -30.760 -89.688 1.00 93.12 181 ASP A N 1
ATOM 1459 C CA . ASP A 1 181 ? 25.794 -30.471 -89.478 1.00 93.12 181 ASP A CA 1
ATOM 1460 C C . ASP A 1 181 ? 25.344 -30.973 -88.090 1.00 93.12 181 ASP A C 1
ATOM 1462 O O . ASP A 1 181 ? 24.798 -30.199 -87.310 1.00 93.12 181 ASP A O 1
ATOM 1466 N N . GLU A 1 182 ? 25.731 -32.197 -87.703 1.00 94.69 182 GLU A N 1
ATOM 1467 C CA . GLU A 1 182 ? 25.554 -32.752 -86.346 1.00 94.69 182 GLU A CA 1
ATOM 1468 C C . GLU A 1 182 ? 26.149 -31.853 -85.244 1.00 94.69 182 GLU A C 1
ATOM 1470 O O . GLU A 1 182 ? 25.565 -31.697 -84.168 1.00 94.69 182 GLU A O 1
ATOM 1475 N N . LEU A 1 183 ? 27.313 -31.241 -85.499 1.00 94.12 183 LEU A N 1
ATOM 1476 C CA . LEU A 1 183 ? 27.940 -30.303 -84.565 1.00 94.12 183 LEU A CA 1
ATOM 1477 C C . LEU A 1 183 ? 27.193 -28.963 -84.493 1.00 94.12 183 LEU A C 1
ATOM 1479 O O . LEU A 1 183 ? 27.073 -28.421 -83.396 1.00 94.12 183 LEU A O 1
ATOM 1483 N N . HIS A 1 184 ? 26.658 -28.442 -85.602 1.00 93.81 184 HIS A N 1
ATOM 1484 C CA . HIS A 1 184 ? 25.823 -27.233 -85.581 1.00 93.81 184 HIS A CA 1
ATOM 1485 C C . HIS A 1 184 ? 24.493 -27.484 -84.860 1.00 93.81 184 HIS A C 1
ATOM 1487 O O . HIS A 1 184 ? 24.105 -26.672 -84.021 1.00 93.81 184 HIS A O 1
ATOM 1493 N N . ASP A 1 185 ? 23.846 -28.628 -85.097 1.00 93.94 185 ASP A N 1
ATOM 1494 C CA . ASP A 1 185 ? 22.645 -29.040 -84.364 1.00 93.94 185 ASP A CA 1
ATOM 1495 C C . ASP A 1 185 ? 22.928 -29.175 -82.861 1.00 93.94 185 ASP A C 1
ATOM 1497 O O . ASP A 1 185 ? 22.132 -28.716 -82.035 1.00 93.94 185 ASP A O 1
ATOM 1501 N N . ARG A 1 186 ? 24.079 -29.747 -82.466 1.00 96.00 186 ARG A N 1
ATOM 1502 C CA . ARG A 1 186 ? 24.436 -29.843 -81.042 1.00 96.00 186 ARG A CA 1
ATOM 1503 C C . ARG A 1 186 ? 24.793 -28.488 -80.423 1.00 96.00 186 ARG A C 1
ATOM 1505 O O . ARG A 1 186 ? 24.478 -28.285 -79.253 1.00 96.00 186 ARG A O 1
ATOM 1512 N N . ILE A 1 187 ? 25.388 -27.561 -81.177 1.00 93.69 187 ILE A N 1
ATOM 1513 C CA . ILE A 1 187 ? 25.590 -26.169 -80.736 1.00 93.69 187 ILE A CA 1
ATOM 1514 C C . ILE A 1 187 ? 24.231 -25.487 -80.523 1.00 93.69 187 ILE A C 1
ATOM 1516 O O . ILE A 1 187 ? 23.981 -24.991 -79.431 1.00 93.69 187 ILE A O 1
ATOM 1520 N N . GLY A 1 188 ? 23.305 -25.573 -81.484 1.00 93.31 188 GLY A N 1
ATOM 1521 C CA . GLY A 1 188 ? 21.963 -24.994 -81.354 1.00 93.31 188 GLY A CA 1
ATOM 1522 C C . GLY A 1 188 ? 21.148 -25.569 -80.186 1.00 93.31 188 GLY A C 1
ATOM 1523 O O . GLY A 1 188 ? 20.411 -24.838 -79.524 1.00 93.31 188 GLY A O 1
ATOM 1524 N N . GLN A 1 189 ? 21.318 -26.859 -79.871 1.00 93.75 189 GLN A N 1
ATOM 1525 C CA . GLN A 1 189 ? 20.768 -27.458 -78.648 1.00 93.75 189 GLN A CA 1
ATOM 1526 C C . GLN A 1 189 ? 21.387 -26.850 -77.382 1.00 93.75 189 GLN A C 1
ATOM 1528 O O . GLN A 1 189 ? 20.654 -26.502 -76.462 1.00 93.75 189 GLN A O 1
ATOM 1533 N N . LEU A 1 190 ? 22.715 -26.699 -77.334 1.00 92.81 190 LEU A N 1
ATOM 1534 C CA . LEU A 1 190 ? 23.421 -26.118 -76.188 1.00 92.81 190 LEU A CA 1
ATOM 1535 C C . LEU A 1 190 ? 23.078 -24.634 -75.979 1.00 92.81 190 LEU A C 1
ATOM 1537 O O . LEU A 1 190 ? 22.904 -24.220 -74.837 1.00 92.81 190 LEU A O 1
ATOM 1541 N N . ASP A 1 191 ? 22.903 -23.857 -77.049 1.00 93.44 191 ASP A N 1
ATOM 1542 C CA . ASP A 1 191 ? 22.455 -22.460 -76.976 1.00 93.44 191 ASP A CA 1
ATOM 1543 C C . ASP A 1 191 ? 21.011 -22.357 -76.450 1.00 93.44 191 ASP A C 1
ATOM 1545 O O . ASP A 1 191 ? 20.699 -21.498 -75.622 1.00 93.44 191 ASP A O 1
ATOM 1549 N N . ALA A 1 192 ? 20.125 -23.276 -76.857 1.00 92.56 192 ALA A N 1
ATOM 1550 C CA . ALA A 1 192 ? 18.764 -23.365 -76.326 1.00 92.56 192 ALA A CA 1
ATOM 1551 C C . ALA A 1 192 ? 18.732 -23.810 -74.848 1.00 92.56 192 ALA A C 1
ATOM 1553 O O . ALA A 1 192 ? 17.995 -23.228 -74.046 1.00 92.56 192 ALA A O 1
ATOM 1554 N N . GLU A 1 193 ? 19.553 -24.797 -74.464 1.00 94.88 193 GLU A N 1
ATOM 1555 C CA . GLU A 1 193 ? 19.765 -25.216 -73.069 1.00 94.88 193 GLU A CA 1
ATOM 1556 C C . GLU A 1 193 ? 20.279 -24.029 -72.220 1.00 94.88 193 GLU A C 1
ATOM 1558 O O . GLU A 1 193 ? 19.743 -23.759 -71.140 1.00 94.88 193 GLU A O 1
ATOM 1563 N N . LEU A 1 194 ? 21.252 -23.263 -72.731 1.00 93.19 194 LEU A N 1
ATOM 1564 C CA . LEU A 1 194 ? 21.843 -22.091 -72.077 1.00 93.19 194 LEU A CA 1
ATOM 1565 C C . LEU A 1 194 ? 20.828 -20.957 -71.902 1.00 93.19 194 LEU A C 1
ATOM 1567 O O . LEU A 1 194 ? 20.689 -20.439 -70.793 1.00 93.19 194 LEU A O 1
ATOM 1571 N N . HIS A 1 195 ? 20.074 -20.593 -72.942 1.00 93.06 195 HIS A N 1
ATOM 1572 C CA . HIS A 1 195 ? 19.028 -19.571 -72.832 1.00 93.06 195 HIS A CA 1
ATOM 1573 C C . HIS A 1 195 ? 17.890 -19.994 -71.892 1.00 93.06 195 HIS A C 1
ATOM 1575 O O . HIS A 1 195 ? 17.397 -19.167 -71.121 1.00 93.06 195 HIS A O 1
ATOM 1581 N N . SER A 1 196 ? 17.508 -21.277 -71.877 1.00 93.75 196 SER A N 1
ATOM 1582 C CA . SER A 1 196 ? 16.537 -21.802 -70.909 1.00 93.75 196 SER A CA 1
ATOM 1583 C C . SER A 1 196 ? 17.058 -21.704 -69.468 1.00 93.75 196 SER A C 1
ATOM 1585 O O . SER A 1 196 ? 16.314 -21.320 -68.562 1.00 93.75 196 SER A O 1
ATOM 1587 N N . LEU A 1 197 ? 18.340 -22.009 -69.242 1.00 93.31 197 LEU A N 1
ATOM 1588 C CA . LEU A 1 197 ? 18.980 -21.888 -67.931 1.00 93.31 197 LEU A CA 1
ATOM 1589 C C . LEU A 1 197 ? 19.104 -20.418 -67.492 1.00 93.31 197 LEU A C 1
ATOM 1591 O O . LEU A 1 197 ? 18.839 -20.095 -66.335 1.00 93.31 197 LEU A O 1
ATOM 1595 N N . GLN A 1 198 ? 19.439 -19.519 -68.420 1.00 93.56 198 GLN A N 1
ATOM 1596 C CA . GLN A 1 198 ? 19.519 -18.075 -68.197 1.00 93.56 198 GLN A CA 1
ATOM 1597 C C . GLN A 1 198 ? 18.153 -17.486 -67.814 1.00 93.56 198 GLN A C 1
ATOM 1599 O O . GLN A 1 198 ? 18.059 -16.751 -66.830 1.00 93.56 198 GLN A O 1
ATOM 1604 N N . ALA A 1 199 ? 17.083 -17.860 -68.525 1.00 91.75 199 ALA A N 1
ATOM 1605 C CA . ALA A 1 199 ? 15.718 -17.464 -68.186 1.00 91.75 199 ALA A CA 1
ATOM 1606 C C . ALA A 1 199 ? 15.311 -17.980 -66.794 1.00 91.75 199 ALA A C 1
ATOM 1608 O O . ALA A 1 199 ? 14.836 -17.204 -65.964 1.00 91.75 199 ALA A O 1
ATOM 1609 N N . SER A 1 200 ? 15.585 -19.258 -66.497 1.00 95.00 200 SER A N 1
ATOM 1610 C CA . SER A 1 200 ? 15.337 -19.848 -65.175 1.00 95.00 200 SER A CA 1
ATOM 1611 C C . SER A 1 200 ? 16.107 -19.132 -64.058 1.00 95.00 200 SER A C 1
ATOM 1613 O O . SER A 1 200 ? 15.561 -18.932 -62.972 1.00 95.00 200 SER A O 1
ATOM 1615 N N . TYR A 1 201 ? 17.354 -18.721 -64.305 1.00 93.69 201 TYR A N 1
ATOM 1616 C CA . TYR A 1 201 ? 18.152 -17.942 -63.357 1.00 93.69 201 TYR A CA 1
ATOM 1617 C C . TYR A 1 201 ? 17.550 -16.550 -63.116 1.00 93.69 201 TYR A C 1
ATOM 1619 O O . TYR A 1 201 ? 17.435 -16.127 -61.966 1.00 93.69 201 TYR A O 1
ATOM 1627 N N . SER A 1 202 ? 17.099 -15.852 -64.165 1.00 94.25 202 SER A N 1
ATOM 1628 C CA . SER A 1 202 ? 16.408 -14.564 -64.026 1.00 94.25 202 SER A CA 1
ATOM 1629 C C . SER A 1 202 ? 15.098 -14.683 -63.238 1.00 94.25 202 SER A C 1
ATOM 1631 O O . SER A 1 202 ? 14.837 -13.840 -62.378 1.00 94.25 202 SER A O 1
ATOM 1633 N N . THR A 1 203 ? 14.307 -15.741 -63.454 1.00 93.62 203 THR A N 1
ATOM 1634 C CA . THR A 1 203 ? 13.104 -16.026 -62.651 1.00 93.62 203 THR A CA 1
ATOM 1635 C C . THR A 1 203 ? 13.456 -16.286 -61.186 1.00 93.62 203 THR A C 1
ATOM 1637 O O . THR A 1 203 ? 12.870 -15.667 -60.299 1.00 93.62 203 THR A O 1
ATOM 1640 N N . LEU A 1 204 ? 14.464 -17.121 -60.912 1.00 94.56 204 LEU A N 1
ATOM 1641 C CA . LEU A 1 204 ? 14.905 -17.420 -59.546 1.00 94.56 204 LEU A CA 1
ATOM 1642 C C . LEU A 1 204 ? 15.478 -16.180 -58.831 1.00 94.56 204 LEU A C 1
ATOM 1644 O O . LEU A 1 204 ? 15.259 -16.000 -57.635 1.00 94.56 204 LEU A O 1
ATOM 1648 N N . GLN A 1 205 ? 16.163 -15.289 -59.555 1.00 94.50 205 GLN A N 1
ATOM 1649 C CA . GLN A 1 205 ? 16.647 -14.012 -59.022 1.00 94.50 205 GLN A CA 1
ATOM 1650 C C . GLN A 1 205 ? 15.490 -13.039 -58.717 1.00 94.50 205 GLN A C 1
ATOM 1652 O O . GLN A 1 205 ? 15.554 -12.301 -57.730 1.00 94.50 205 GLN A O 1
ATOM 1657 N N . ALA A 1 206 ? 14.421 -13.043 -59.520 1.00 91.31 206 ALA A N 1
ATOM 1658 C CA . ALA A 1 206 ? 13.208 -12.277 -59.237 1.00 91.31 206 ALA A CA 1
ATOM 1659 C C . ALA A 1 206 ? 12.474 -12.818 -57.996 1.00 91.31 206 ALA A C 1
ATOM 1661 O O . ALA A 1 206 ? 12.142 -12.039 -57.101 1.00 91.31 206 ALA A O 1
ATOM 1662 N N . GLU A 1 207 ? 12.315 -14.142 -57.880 1.00 93.12 207 GLU A N 1
ATOM 1663 C CA . GLU A 1 207 ? 11.788 -14.780 -56.668 1.00 93.12 207 GLU A CA 1
ATOM 1664 C C . GLU A 1 207 ? 12.636 -14.466 -55.432 1.00 93.12 207 GLU A C 1
ATOM 1666 O O . GLU A 1 207 ? 12.084 -14.164 -54.377 1.00 93.12 207 GLU A O 1
ATOM 1671 N N . TYR A 1 208 ? 13.968 -14.495 -55.539 1.00 94.19 208 TYR A N 1
ATOM 1672 C CA . TYR A 1 208 ? 14.859 -14.142 -54.432 1.00 94.19 208 TYR A CA 1
ATOM 1673 C C . TYR A 1 208 ? 14.605 -12.709 -53.939 1.00 94.19 208 TYR A C 1
ATOM 1675 O O . TYR A 1 208 ? 14.437 -12.492 -52.740 1.00 94.19 208 TYR A O 1
ATOM 1683 N N . ARG A 1 209 ? 14.490 -11.736 -54.856 1.00 93.12 209 ARG A N 1
ATOM 1684 C CA . ARG A 1 209 ? 14.147 -10.343 -54.513 1.00 93.12 209 ARG A CA 1
ATOM 1685 C C . ARG A 1 209 ? 12.758 -10.226 -53.877 1.00 93.12 209 ARG A C 1
ATOM 1687 O O . ARG A 1 209 ? 12.600 -9.472 -52.922 1.00 93.12 209 ARG A O 1
ATOM 1694 N N . GLN A 1 210 ? 11.771 -10.985 -54.354 1.00 93.75 210 GLN A N 1
ATOM 1695 C CA . GLN A 1 210 ? 10.429 -11.009 -53.762 1.00 93.75 210 GLN A CA 1
ATOM 1696 C C . GLN A 1 210 ? 10.434 -11.609 -52.346 1.00 93.75 210 GLN A C 1
ATOM 1698 O O . GLN A 1 210 ? 9.771 -11.084 -51.454 1.00 93.75 210 GLN A O 1
ATOM 1703 N N . ARG A 1 211 ? 11.204 -12.681 -52.119 1.00 93.88 211 ARG A N 1
ATOM 1704 C CA . ARG A 1 211 ? 11.385 -13.296 -50.795 1.00 93.88 211 ARG A CA 1
ATOM 1705 C C . ARG A 1 211 ? 12.109 -12.348 -49.836 1.00 93.88 211 ARG A C 1
ATOM 1707 O O . ARG A 1 211 ? 11.681 -12.247 -48.693 1.00 93.88 211 ARG A O 1
ATOM 1714 N N . GLN A 1 212 ? 13.127 -11.617 -50.299 1.00 93.94 212 GLN A N 1
ATOM 1715 C CA . GLN A 1 212 ? 13.794 -10.583 -49.501 1.00 93.94 212 GLN A CA 1
ATOM 1716 C C . GLN A 1 212 ? 12.810 -9.479 -49.093 1.00 93.94 212 GLN A C 1
ATOM 1718 O O . GLN A 1 212 ? 12.642 -9.235 -47.906 1.00 93.94 212 GLN A O 1
ATOM 1723 N N . ALA A 1 213 ? 12.068 -8.903 -50.046 1.00 91.31 213 ALA A N 1
ATOM 1724 C CA . ALA A 1 213 ? 11.073 -7.871 -49.748 1.00 91.31 213 ALA A CA 1
ATOM 1725 C C . ALA A 1 213 ? 9.977 -8.354 -48.775 1.00 91.31 213 ALA A C 1
ATOM 1727 O O . ALA A 1 213 ? 9.496 -7.576 -47.952 1.00 91.31 213 ALA A O 1
ATOM 1728 N N . LEU A 1 214 ? 9.597 -9.637 -48.829 1.00 94.31 214 LEU A N 1
ATOM 1729 C CA . LEU A 1 214 ? 8.681 -10.239 -47.858 1.00 94.31 214 LEU A CA 1
ATOM 1730 C C . LEU A 1 214 ? 9.325 -10.376 -46.467 1.00 94.31 214 LEU A C 1
ATOM 1732 O O . LEU A 1 214 ? 8.670 -10.071 -45.473 1.00 94.31 214 LEU A O 1
ATOM 1736 N N . VAL A 1 215 ? 10.598 -10.781 -46.382 1.00 94.62 215 VAL A N 1
ATOM 1737 C CA . VAL A 1 215 ? 11.361 -10.803 -45.120 1.00 94.62 215 VAL A CA 1
ATOM 1738 C C . VAL A 1 215 ? 11.427 -9.399 -44.516 1.00 94.62 215 VAL A C 1
ATOM 1740 O O . VAL A 1 215 ? 11.055 -9.230 -43.355 1.00 94.62 215 VAL A O 1
ATOM 1743 N N . ASP A 1 216 ? 11.784 -8.387 -45.307 1.00 92.56 216 ASP A N 1
ATOM 1744 C CA . ASP A 1 216 ? 11.886 -6.989 -44.872 1.00 92.56 216 ASP A CA 1
ATOM 1745 C C . ASP A 1 216 ? 10.531 -6.458 -44.348 1.00 92.56 216 ASP A C 1
ATOM 1747 O O . ASP A 1 216 ? 10.463 -5.812 -43.297 1.00 92.56 216 ASP A O 1
ATOM 1751 N N . GLN A 1 217 ? 9.425 -6.802 -45.023 1.00 92.44 217 GLN A N 1
ATOM 1752 C CA . GLN A 1 217 ? 8.061 -6.499 -44.566 1.00 92.44 217 GLN A CA 1
ATOM 1753 C C . GLN A 1 217 ? 7.706 -7.218 -43.256 1.00 92.44 217 GLN A C 1
ATOM 1755 O O . GLN A 1 217 ? 7.173 -6.586 -42.344 1.00 92.44 217 GLN A O 1
ATOM 1760 N N . THR A 1 218 ? 8.016 -8.513 -43.122 1.00 92.94 218 THR A N 1
ATOM 1761 C CA . THR A 1 218 ? 7.746 -9.255 -41.875 1.00 92.94 218 THR A CA 1
ATOM 1762 C C . THR A 1 218 ? 8.599 -8.771 -40.703 1.00 92.94 218 THR A C 1
ATOM 1764 O O . THR A 1 218 ? 8.090 -8.708 -39.589 1.00 92.94 218 THR A O 1
ATOM 1767 N N . SER A 1 219 ? 9.843 -8.351 -40.950 1.00 93.12 219 SER A N 1
ATOM 1768 C CA . SER A 1 219 ? 10.718 -7.715 -39.957 1.00 93.12 219 SER A CA 1
ATOM 1769 C C . SER A 1 219 ? 10.150 -6.365 -39.503 1.00 93.12 219 SER A C 1
ATOM 1771 O O . SER A 1 219 ? 10.024 -6.104 -38.310 1.00 93.12 219 SER A O 1
ATOM 1773 N N . THR A 1 220 ? 9.672 -5.545 -40.445 1.00 91.81 220 THR A N 1
ATOM 1774 C CA . THR A 1 220 ? 8.993 -4.276 -40.130 1.00 91.81 220 THR A CA 1
ATOM 1775 C C . THR A 1 220 ? 7.739 -4.501 -39.274 1.00 91.81 220 THR A C 1
ATOM 1777 O O . THR A 1 220 ? 7.536 -3.805 -38.280 1.00 91.81 220 THR A O 1
ATOM 1780 N N . ALA A 1 221 ? 6.920 -5.505 -39.609 1.00 93.44 221 ALA A N 1
ATOM 1781 C CA . ALA A 1 221 ? 5.732 -5.863 -38.833 1.00 93.44 221 ALA A CA 1
ATOM 1782 C C . ALA A 1 221 ? 6.071 -6.434 -37.440 1.00 93.44 221 ALA A C 1
ATOM 1784 O O . ALA A 1 221 ? 5.364 -6.139 -36.476 1.00 93.44 221 ALA A O 1
ATOM 1785 N N . LEU A 1 222 ? 7.159 -7.207 -37.314 1.00 92.88 222 LEU A N 1
ATOM 1786 C CA . LEU A 1 222 ? 7.670 -7.688 -36.028 1.00 92.88 222 LEU A CA 1
ATOM 1787 C C . LEU A 1 222 ? 8.054 -6.506 -35.129 1.00 92.88 222 LEU A C 1
ATOM 1789 O O . LEU A 1 222 ? 7.534 -6.396 -34.022 1.00 92.88 222 LEU A O 1
ATOM 1793 N N . ASN A 1 223 ? 8.865 -5.577 -35.644 1.00 91.19 223 ASN A N 1
ATOM 1794 C CA . ASN A 1 223 ? 9.310 -4.387 -34.915 1.00 91.19 223 ASN A CA 1
ATOM 1795 C C . ASN A 1 223 ? 8.126 -3.527 -34.433 1.00 91.19 223 ASN A C 1
ATOM 1797 O O . ASN A 1 223 ? 8.161 -2.991 -33.326 1.00 91.19 223 ASN A O 1
ATOM 1801 N N . MET A 1 224 ? 7.053 -3.416 -35.228 1.00 93.31 224 MET A N 1
ATOM 1802 C CA . MET A 1 224 ? 5.821 -2.735 -34.805 1.00 93.31 224 MET A CA 1
ATOM 1803 C C . MET A 1 224 ? 5.120 -3.462 -33.648 1.00 93.31 224 MET A C 1
ATOM 1805 O O . MET A 1 224 ? 4.764 -2.819 -32.662 1.00 93.31 224 MET A O 1
ATOM 1809 N N . MET A 1 225 ? 4.967 -4.791 -33.715 1.00 91.75 225 MET A N 1
ATOM 1810 C CA . MET A 1 225 ? 4.382 -5.567 -32.610 1.00 91.75 225 MET A CA 1
ATOM 1811 C C . MET A 1 225 ? 5.252 -5.540 -31.346 1.00 91.75 225 MET A C 1
ATOM 1813 O O . MET A 1 225 ? 4.721 -5.524 -30.237 1.00 91.75 225 MET A O 1
ATOM 1817 N N . GLU A 1 226 ? 6.578 -5.502 -31.481 1.00 90.25 226 GLU A N 1
ATOM 1818 C CA . GLU A 1 226 ? 7.493 -5.339 -30.348 1.00 90.25 226 GLU A CA 1
ATOM 1819 C C . GLU A 1 226 ? 7.340 -3.955 -29.705 1.00 90.25 226 GLU A C 1
ATOM 1821 O O . GLU A 1 226 ? 7.195 -3.863 -28.484 1.00 90.25 226 GLU A O 1
ATOM 1826 N N . GLN A 1 227 ? 7.256 -2.882 -30.501 1.00 92.06 227 GLN A N 1
ATOM 1827 C CA . GLN A 1 227 ? 6.957 -1.537 -29.997 1.00 92.06 227 GLN A CA 1
ATOM 1828 C C . GLN A 1 227 ? 5.606 -1.486 -29.267 1.00 92.06 227 GLN A C 1
ATOM 1830 O O . GLN A 1 227 ? 5.554 -0.994 -28.134 1.00 92.06 227 GLN A O 1
ATOM 1835 N N . GLU A 1 228 ? 4.538 -2.042 -29.852 1.00 91.94 228 GLU A N 1
ATOM 1836 C CA . GLU A 1 228 ? 3.230 -2.172 -29.196 1.00 91.94 228 GLU A CA 1
ATOM 1837 C C . GLU A 1 228 ? 3.330 -2.949 -27.877 1.00 91.94 228 GLU A C 1
ATOM 1839 O O . GLU A 1 228 ? 2.817 -2.487 -26.858 1.00 91.94 228 GLU A O 1
ATOM 1844 N N . ASN A 1 229 ? 4.059 -4.067 -27.845 1.00 91.38 229 ASN A N 1
ATOM 1845 C CA . ASN A 1 229 ? 4.270 -4.863 -26.636 1.00 91.38 229 ASN A CA 1
ATOM 1846 C C . ASN A 1 229 ? 5.008 -4.068 -25.538 1.00 91.38 229 ASN A C 1
ATOM 1848 O O . ASN A 1 229 ? 4.587 -4.093 -24.379 1.00 91.38 229 ASN A O 1
ATOM 1852 N N . THR A 1 230 ? 6.036 -3.270 -25.874 1.00 92.44 230 THR A N 1
ATOM 1853 C CA . THR A 1 230 ? 6.658 -2.372 -24.875 1.00 92.44 230 THR A CA 1
ATOM 1854 C C . THR A 1 230 ? 5.681 -1.312 -24.361 1.00 92.44 230 THR A C 1
ATOM 1856 O O . THR A 1 230 ? 5.742 -0.943 -23.190 1.00 92.44 230 THR A O 1
ATOM 1859 N N . ASN A 1 231 ? 4.752 -0.834 -25.193 1.00 92.12 231 ASN A N 1
ATOM 1860 C CA . ASN A 1 231 ? 3.744 0.149 -24.792 1.00 92.12 231 ASN A CA 1
ATOM 1861 C C . ASN A 1 231 ? 2.640 -0.481 -23.920 1.00 92.12 231 ASN A C 1
ATOM 1863 O O . ASN A 1 231 ? 2.208 0.133 -22.940 1.00 92.12 231 ASN A O 1
ATOM 1867 N N . PHE A 1 232 ? 2.249 -1.732 -24.185 1.00 93.56 232 PHE A N 1
ATOM 1868 C CA . PHE A 1 232 ? 1.384 -2.515 -23.296 1.00 93.56 232 PHE A CA 1
ATOM 1869 C C . PHE A 1 232 ? 2.051 -2.808 -21.944 1.00 93.56 232 PHE A C 1
ATOM 1871 O O . PHE A 1 232 ? 1.404 -2.697 -20.903 1.00 93.56 232 PHE A O 1
ATOM 1878 N N . GLN A 1 233 ? 3.353 -3.107 -21.921 1.00 92.19 233 GLN A N 1
ATOM 1879 C CA . GLN A 1 233 ? 4.093 -3.301 -20.672 1.00 92.19 233 GLN A CA 1
ATOM 1880 C C . GLN A 1 233 ? 4.215 -1.984 -19.869 1.00 92.19 233 GLN A C 1
ATOM 1882 O O . GLN A 1 233 ? 3.869 -1.973 -18.688 1.00 92.19 233 GLN A O 1
ATOM 1887 N N . LYS A 1 234 ? 4.555 -0.851 -20.505 1.00 91.81 234 LYS A N 1
ATOM 1888 C CA . LYS A 1 234 ? 4.591 0.487 -19.863 1.00 91.81 234 LYS A CA 1
ATOM 1889 C C . LYS A 1 234 ? 3.232 0.922 -19.295 1.00 91.81 234 LYS A C 1
ATOM 1891 O O . LYS A 1 234 ? 3.160 1.498 -18.207 1.00 91.81 234 LYS A O 1
ATOM 1896 N N . THR A 1 235 ? 2.133 0.663 -20.008 1.00 89.12 235 THR A N 1
ATOM 1897 C CA . THR A 1 235 ? 0.775 0.990 -19.524 1.00 89.12 235 THR A CA 1
ATOM 1898 C C . THR A 1 235 ? 0.345 0.074 -18.378 1.00 89.12 235 THR A C 1
ATOM 1900 O O . THR A 1 235 ? -0.173 0.567 -17.378 1.00 89.12 235 THR A O 1
ATOM 1903 N N . LYS A 1 236 ? 0.657 -1.225 -18.438 1.00 95.06 236 LYS A N 1
ATOM 1904 C CA . LYS A 1 236 ? 0.497 -2.178 -17.324 1.00 95.06 236 LYS A CA 1
ATOM 1905 C C . LYS A 1 236 ? 1.280 -1.762 -16.071 1.00 95.06 236 LYS A C 1
ATOM 1907 O O . LYS A 1 236 ? 0.728 -1.797 -14.976 1.00 95.06 236 LYS A O 1
ATOM 1912 N N . GLU A 1 237 ? 2.526 -1.318 -16.213 1.00 93.06 237 GLU A N 1
ATOM 1913 C CA . GLU A 1 237 ? 3.347 -0.789 -15.108 1.00 93.06 237 GLU A CA 1
ATOM 1914 C C . GLU A 1 237 ? 2.816 0.537 -14.545 1.00 93.06 237 GLU A C 1
ATOM 1916 O O . GLU A 1 237 ? 3.020 0.845 -13.370 1.00 93.06 237 GLU A O 1
ATOM 1921 N N . THR A 1 238 ? 2.143 1.337 -15.373 1.00 92.88 238 THR A N 1
ATOM 1922 C CA . THR A 1 238 ? 1.497 2.587 -14.945 1.00 92.88 238 THR A CA 1
ATOM 1923 C C . THR A 1 238 ? 0.224 2.290 -14.150 1.00 92.88 238 THR A C 1
ATOM 1925 O O . THR A 1 238 ? 0.116 2.733 -13.010 1.00 92.88 238 THR A O 1
ATOM 1928 N N . MET A 1 239 ? -0.655 1.420 -14.662 1.00 92.50 239 MET A N 1
ATOM 1929 C CA . MET A 1 239 ? -1.823 0.920 -13.920 1.00 92.50 239 MET A CA 1
ATOM 1930 C C . MET A 1 239 ? -1.428 0.204 -12.617 1.00 92.50 239 MET A C 1
ATOM 1932 O O . MET A 1 239 ? -2.137 0.304 -11.619 1.00 92.50 239 MET A O 1
ATOM 1936 N N . GLY A 1 240 ? -0.283 -0.489 -12.589 1.00 92.94 240 GLY A N 1
ATOM 1937 C CA . GLY A 1 240 ? 0.268 -1.084 -11.368 1.00 92.94 240 GLY A CA 1
ATOM 1938 C C . GLY A 1 240 ? 0.572 -0.043 -10.284 1.00 92.94 240 GLY A C 1
ATOM 1939 O O . GLY A 1 240 ? 0.130 -0.206 -9.148 1.00 92.94 240 GLY A O 1
ATOM 1940 N N . ARG A 1 241 ? 1.254 1.053 -10.650 1.00 93.25 241 ARG A N 1
ATOM 1941 C CA . ARG A 1 241 ? 1.566 2.182 -9.750 1.00 93.25 241 ARG A CA 1
ATOM 1942 C C . ARG A 1 241 ? 0.319 2.955 -9.306 1.00 93.25 241 ARG A C 1
ATOM 1944 O O . ARG A 1 241 ? 0.228 3.373 -8.155 1.00 93.25 241 ARG A O 1
ATOM 1951 N N . GLU A 1 242 ? -0.667 3.109 -10.186 1.00 88.88 242 GLU A N 1
ATOM 1952 C CA . GLU A 1 242 ? -1.970 3.684 -9.825 1.00 88.88 242 GLU A CA 1
ATOM 1953 C C . GLU A 1 242 ? -2.717 2.786 -8.826 1.00 88.88 242 GLU A C 1
ATOM 1955 O O . GLU A 1 242 ? -3.284 3.273 -7.847 1.00 88.88 242 GLU A O 1
ATOM 1960 N N . MET A 1 243 ? -2.670 1.462 -9.010 1.00 92.69 243 MET A N 1
ATOM 1961 C CA . MET A 1 243 ? -3.330 0.513 -8.115 1.00 92.69 243 MET A CA 1
ATOM 1962 C C . MET A 1 243 ? -2.666 0.433 -6.730 1.00 92.69 243 MET A C 1
ATOM 1964 O O . MET A 1 243 ? -3.383 0.273 -5.739 1.00 92.69 243 MET A O 1
ATOM 1968 N N . THR A 1 244 ? -1.340 0.585 -6.614 1.00 90.75 244 THR A N 1
ATOM 1969 C CA . THR A 1 244 ? -0.675 0.705 -5.300 1.00 90.75 244 THR A CA 1
ATOM 1970 C C . THR A 1 244 ? -1.026 2.024 -4.613 1.00 90.75 244 THR A C 1
ATOM 1972 O O . THR A 1 244 ? -1.466 1.999 -3.464 1.00 90.75 244 THR A O 1
ATOM 1975 N N . ALA A 1 245 ? -0.993 3.155 -5.326 1.00 91.75 245 ALA A N 1
ATOM 1976 C CA . ALA A 1 245 ? -1.406 4.449 -4.773 1.00 91.75 245 ALA A CA 1
ATOM 1977 C C . ALA A 1 245 ? -2.876 4.448 -4.290 1.00 91.75 245 ALA A C 1
ATOM 1979 O O . ALA A 1 245 ? -3.203 5.014 -3.244 1.00 91.75 245 ALA A O 1
ATOM 1980 N N . LEU A 1 246 ? -3.776 3.755 -5.002 1.00 91.31 246 LEU A N 1
ATOM 1981 C CA . LEU A 1 246 ? -5.168 3.568 -4.578 1.00 91.31 246 LEU A CA 1
ATOM 1982 C C . LEU A 1 246 ? -5.304 2.654 -3.345 1.00 91.31 246 LEU A C 1
ATOM 1984 O O . LEU A 1 246 ? -6.139 2.938 -2.481 1.00 91.31 246 LEU A O 1
ATOM 1988 N N . LYS A 1 247 ? -4.484 1.599 -3.209 1.00 92.38 247 LYS A N 1
ATOM 1989 C CA . LYS A 1 247 ? -4.418 0.784 -1.976 1.00 92.38 247 LYS A CA 1
ATOM 1990 C C . LYS A 1 247 ? -3.969 1.619 -0.777 1.00 92.38 247 LYS A C 1
ATOM 1992 O O . LYS A 1 247 ? -4.611 1.564 0.271 1.00 92.38 247 LYS A O 1
ATOM 1997 N N . GLU A 1 248 ? -2.902 2.399 -0.931 1.00 91.06 248 GLU A N 1
ATOM 1998 C CA . GLU A 1 248 ? -2.352 3.271 0.113 1.00 91.06 248 GLU A CA 1
ATOM 1999 C C . GLU A 1 248 ? -3.369 4.333 0.545 1.00 91.06 248 GLU A C 1
ATOM 2001 O O . GLU A 1 248 ? -3.641 4.489 1.737 1.00 91.06 248 GLU A O 1
ATOM 2006 N N . SER A 1 249 ? -4.019 4.992 -0.420 1.00 89.75 249 SER A N 1
ATOM 2007 C CA . SER A 1 249 ? -5.104 5.946 -0.171 1.00 89.75 249 SER A CA 1
ATOM 2008 C C . SER A 1 249 ? -6.268 5.308 0.601 1.00 89.75 249 SER A C 1
ATOM 2010 O O . SER A 1 249 ? -6.731 5.854 1.606 1.00 89.75 249 SER A O 1
ATOM 2012 N N . LEU A 1 250 ? -6.688 4.096 0.216 1.00 93.50 250 LEU A N 1
ATOM 2013 C CA . LEU A 1 250 ? -7.719 3.331 0.925 1.00 93.50 250 LEU A CA 1
ATOM 2014 C C . LEU A 1 250 ? -7.275 2.906 2.338 1.00 93.50 250 LEU A C 1
ATOM 2016 O O . LEU A 1 250 ? -8.099 2.871 3.254 1.00 93.50 250 LEU A O 1
ATOM 2020 N N . GLN A 1 251 ? -5.995 2.592 2.545 1.00 94.31 251 GLN A N 1
ATOM 2021 C CA . GLN A 1 251 ? -5.443 2.266 3.863 1.00 94.31 251 GLN A CA 1
ATOM 2022 C C . GLN A 1 251 ? -5.402 3.495 4.780 1.00 94.31 251 GLN A C 1
ATOM 2024 O O . GLN A 1 251 ? -5.805 3.396 5.940 1.00 94.31 251 GLN A O 1
ATOM 2029 N N . LEU A 1 252 ? -4.999 4.659 4.266 1.00 91.88 252 LEU A N 1
ATOM 2030 C CA . LEU A 1 252 ? -5.049 5.933 4.989 1.00 91.88 252 LEU A CA 1
ATOM 2031 C C . LEU A 1 252 ? -6.494 6.335 5.326 1.00 91.88 252 LEU A C 1
ATOM 2033 O O . LEU A 1 252 ? -6.766 6.768 6.447 1.00 91.88 252 LEU A O 1
ATOM 2037 N N . ALA A 1 253 ? -7.438 6.130 4.402 1.00 89.88 253 ALA A N 1
ATOM 2038 C CA . ALA A 1 253 ? -8.861 6.361 4.644 1.00 89.88 253 ALA A CA 1
ATOM 2039 C C . ALA A 1 253 ? -9.422 5.446 5.749 1.00 89.88 253 ALA A C 1
ATOM 2041 O O . ALA A 1 253 ? -10.150 5.926 6.619 1.00 89.88 253 ALA A O 1
ATOM 2042 N N . LYS A 1 254 ? -9.037 4.160 5.769 1.00 92.69 254 LYS A N 1
ATOM 2043 C CA . LYS A 1 254 ? -9.393 3.219 6.848 1.00 92.69 254 LYS A CA 1
ATOM 2044 C C . LYS A 1 254 ? -8.821 3.656 8.195 1.00 92.69 254 LYS A C 1
ATOM 2046 O O . LYS A 1 254 ? -9.593 3.838 9.123 1.00 92.69 254 LYS A O 1
ATOM 2051 N N . LEU A 1 255 ? -7.520 3.947 8.279 1.00 93.50 255 LEU A N 1
ATOM 2052 C CA . LEU A 1 255 ? -6.888 4.424 9.519 1.00 93.50 255 LEU A CA 1
ATOM 2053 C C . LEU A 1 255 ? -7.529 5.720 10.048 1.00 93.50 255 LEU A C 1
ATOM 2055 O O . LEU A 1 255 ? -7.652 5.909 11.258 1.00 93.50 255 LEU A O 1
ATOM 2059 N N . ARG A 1 256 ? -7.983 6.608 9.152 1.00 93.12 256 ARG A N 1
ATOM 2060 C CA . ARG A 1 256 ? -8.736 7.814 9.522 1.00 93.12 256 ARG A CA 1
ATOM 2061 C C . ARG A 1 256 ? -10.144 7.494 10.036 1.00 93.12 256 ARG A C 1
ATOM 2063 O O . ARG A 1 256 ? -10.588 8.151 10.973 1.00 93.12 256 ARG A O 1
ATOM 2070 N N . ALA A 1 257 ? -10.829 6.507 9.461 1.00 91.38 257 ALA A N 1
ATOM 2071 C CA . ALA A 1 257 ? -12.126 6.035 9.946 1.00 91.38 257 ALA A CA 1
ATOM 2072 C C . ALA A 1 257 ? -12.006 5.325 11.308 1.00 91.38 257 ALA A C 1
ATOM 2074 O O . ALA A 1 257 ? -12.767 5.644 12.216 1.00 91.38 257 ALA A O 1
ATOM 2075 N N . ASP A 1 258 ? -11.007 4.453 11.477 1.00 93.31 258 ASP A N 1
ATOM 2076 C CA . ASP A 1 258 ? -10.695 3.769 12.739 1.00 93.31 258 ASP A CA 1
ATOM 2077 C C . ASP A 1 258 ? -10.436 4.792 13.862 1.00 93.31 258 ASP A C 1
ATOM 2079 O O . ASP A 1 258 ? -10.983 4.680 14.961 1.00 93.31 258 ASP A O 1
ATOM 2083 N N . LYS A 1 259 ? -9.663 5.851 13.566 1.00 94.31 259 LYS A N 1
ATOM 2084 C CA . LYS A 1 259 ? -9.424 6.963 14.496 1.00 94.31 259 LYS A CA 1
ATOM 2085 C C . LYS A 1 259 ? -10.711 7.726 14.845 1.00 94.31 259 LYS A C 1
ATOM 2087 O O . LYS A 1 259 ? -10.939 7.997 16.020 1.00 94.31 259 LYS A O 1
ATOM 2092 N N . LEU A 1 260 ? -11.543 8.069 13.858 1.00 91.56 260 LEU A N 1
ATOM 2093 C CA . LEU A 1 260 ? -12.803 8.789 14.094 1.00 91.56 260 LEU A CA 1
ATOM 2094 C C . LEU A 1 260 ? -13.808 7.955 14.903 1.00 91.56 260 LEU A C 1
ATOM 2096 O O . LEU A 1 260 ? -14.540 8.507 15.722 1.00 91.56 260 LEU A O 1
ATOM 2100 N N . GLU A 1 261 ? -13.834 6.634 14.716 1.00 94.50 261 GLU A N 1
ATOM 2101 C CA . GLU A 1 261 ? -14.664 5.733 15.520 1.00 94.50 261 GLU A CA 1
ATOM 2102 C C . GLU A 1 261 ? -14.145 5.627 16.966 1.00 94.50 261 GLU A C 1
ATOM 2104 O O . GLU A 1 261 ? -14.948 5.622 17.897 1.00 94.50 261 GLU A O 1
ATOM 2109 N N . ALA A 1 262 ? -12.824 5.640 17.180 1.00 93.62 262 ALA A N 1
ATOM 2110 C CA . ALA A 1 262 ? -12.234 5.716 18.519 1.00 93.62 262 ALA A CA 1
ATOM 2111 C C . ALA A 1 262 ? -12.537 7.056 19.222 1.00 93.62 262 ALA A C 1
ATOM 2113 O O . ALA A 1 262 ? -12.962 7.057 20.376 1.00 93.62 262 ALA A O 1
ATOM 2114 N N . GLU A 1 263 ? -12.401 8.194 18.529 1.00 91.81 263 GLU A N 1
ATOM 2115 C CA . GLU A 1 263 ? -12.784 9.519 19.052 1.00 91.81 263 GLU A CA 1
ATOM 2116 C C . GLU A 1 263 ? -14.283 9.559 19.414 1.00 91.81 263 GLU A C 1
ATOM 2118 O O . GLU A 1 263 ? -14.656 9.989 20.506 1.00 91.81 263 GLU A O 1
ATOM 2123 N N . LYS A 1 264 ? -15.144 8.998 18.554 1.00 94.88 264 LYS A N 1
ATOM 2124 C CA . LYS A 1 264 ? -16.584 8.821 18.804 1.00 94.88 264 LYS A CA 1
ATOM 2125 C C . LYS A 1 264 ? -16.879 7.934 20.020 1.00 94.88 264 LYS A C 1
ATOM 2127 O O . LYS A 1 264 ? -17.798 8.250 20.775 1.00 94.88 264 LYS A O 1
ATOM 2132 N N . GLN A 1 265 ? -16.123 6.858 20.243 1.00 95.12 265 GLN A N 1
ATOM 2133 C CA . GLN A 1 265 ? -16.268 6.016 21.438 1.00 95.12 265 GLN A CA 1
ATOM 2134 C C . GLN A 1 265 ? -15.869 6.760 22.718 1.00 95.12 265 GLN A C 1
ATOM 2136 O O . GLN A 1 265 ? -16.604 6.682 23.703 1.00 95.12 265 GLN A O 1
ATOM 2141 N N . VAL A 1 266 ? -14.784 7.544 22.692 1.00 93.81 266 VAL A N 1
ATOM 2142 C CA . VAL A 1 266 ? -14.378 8.395 23.825 1.00 93.81 266 VAL A CA 1
ATOM 2143 C C . VAL A 1 266 ? -15.469 9.418 24.149 1.00 93.81 266 VAL A C 1
ATOM 2145 O O . VAL A 1 266 ? -15.959 9.434 25.277 1.00 93.81 266 VAL A O 1
ATOM 2148 N N . SER A 1 267 ? -15.954 10.190 23.170 1.00 92.00 267 SER A N 1
ATOM 2149 C CA . SER A 1 267 ? -17.037 11.158 23.408 1.00 92.00 267 SER A CA 1
ATOM 2150 C C . SER A 1 267 ? -18.352 10.498 23.852 1.00 92.00 267 SER A C 1
ATOM 2152 O O . SER A 1 267 ? -19.099 11.073 24.645 1.00 92.00 267 SER A O 1
ATOM 2154 N N . GLN A 1 268 ? -18.645 9.273 23.402 1.00 94.56 268 GLN A N 1
ATOM 2155 C CA . GLN A 1 268 ? -19.803 8.507 23.873 1.00 94.56 268 GLN A CA 1
ATOM 2156 C C . GLN A 1 268 ? -19.641 8.045 25.332 1.00 94.56 268 GLN A C 1
ATOM 2158 O O . GLN A 1 268 ? -20.624 8.039 26.081 1.00 94.56 268 GLN A O 1
ATOM 2163 N N . GLN A 1 269 ? -18.423 7.692 25.752 1.00 94.25 269 GLN A N 1
ATOM 2164 C CA . GLN A 1 269 ? -18.104 7.365 27.140 1.00 94.25 269 GLN A CA 1
ATOM 2165 C C . GLN A 1 269 ? -18.159 8.615 28.031 1.00 94.25 269 GLN A C 1
ATOM 2167 O O . GLN A 1 269 ? -18.764 8.571 29.098 1.00 94.25 269 GLN A O 1
ATOM 2172 N N . GLU A 1 270 ? -17.630 9.754 27.579 1.00 92.19 270 GLU A N 1
ATOM 2173 C CA . GLU A 1 270 ? -17.747 11.043 28.275 1.00 92.19 270 GLU A CA 1
ATOM 2174 C C . GLU A 1 270 ? -19.211 11.469 28.454 1.00 92.19 270 GLU A C 1
ATOM 2176 O O . GLU A 1 270 ? -19.609 11.857 29.553 1.00 92.19 270 GLU A O 1
ATOM 2181 N N . ALA A 1 271 ? -20.044 11.324 27.418 1.00 90.81 271 ALA A N 1
ATOM 2182 C CA . ALA A 1 271 ? -21.477 11.601 27.499 1.00 90.81 271 ALA A CA 1
ATOM 2183 C C . ALA A 1 271 ? -22.206 10.687 28.503 1.00 90.81 271 ALA A C 1
ATOM 2185 O O . ALA A 1 271 ? -23.126 11.136 29.189 1.00 90.81 271 ALA A O 1
ATOM 2186 N N . ASN A 1 272 ? -21.792 9.422 28.633 1.00 93.31 272 ASN A N 1
ATOM 2187 C CA . ASN A 1 272 ? -22.331 8.512 29.647 1.00 93.31 272 ASN A CA 1
ATOM 2188 C C . ASN A 1 272 ? -21.845 8.889 31.057 1.00 93.31 272 ASN A C 1
ATOM 2190 O O . ASN A 1 272 ? -22.674 9.058 31.946 1.00 93.31 272 ASN A O 1
ATOM 2194 N N . ASN A 1 273 ? -20.551 9.170 31.237 1.00 94.94 273 ASN A N 1
ATOM 2195 C CA . ASN A 1 273 ? -19.986 9.666 32.499 1.00 94.94 273 ASN A CA 1
ATOM 2196 C C . ASN A 1 273 ? -20.673 10.967 32.971 1.00 94.94 273 ASN A C 1
ATOM 2198 O O . ASN A 1 273 ? -20.841 11.194 34.170 1.00 94.94 273 ASN A O 1
ATOM 2202 N N . LEU A 1 274 ? -21.073 11.845 32.042 1.00 92.00 274 LEU A N 1
ATOM 2203 C CA . LEU A 1 274 ? -21.833 13.062 32.343 1.00 92.00 274 LEU A CA 1
ATOM 2204 C C . LEU A 1 274 ? -23.287 12.763 32.737 1.00 92.00 274 LEU A C 1
ATOM 2206 O O . LEU A 1 274 ? -23.777 13.375 33.684 1.00 92.00 274 LEU A O 1
ATOM 2210 N N . ARG A 1 275 ? -23.957 11.798 32.089 1.00 92.88 275 ARG A N 1
ATOM 2211 C CA . ARG A 1 275 ? -25.292 11.320 32.504 1.00 92.88 275 ARG A CA 1
ATOM 2212 C C . ARG A 1 275 ? -25.270 10.675 33.887 1.00 92.88 275 ARG A C 1
ATOM 2214 O O . ARG A 1 275 ? -26.164 10.935 34.681 1.00 92.88 275 ARG A O 1
ATOM 2221 N N . GLU A 1 276 ? -24.253 9.878 34.201 1.00 94.06 276 GLU A N 1
ATOM 2222 C CA . GLU A 1 276 ? -24.093 9.254 35.520 1.00 94.06 276 GLU A CA 1
ATOM 2223 C C . GLU A 1 276 ? -23.885 10.311 36.612 1.00 94.06 276 GLU A C 1
ATOM 2225 O O . GLU A 1 276 ? -24.572 10.286 37.633 1.00 94.06 276 GLU A O 1
ATOM 2230 N N . LYS A 1 277 ? -23.029 11.312 36.364 1.00 93.81 277 LYS A N 1
ATOM 2231 C CA . LYS A 1 277 ? -22.868 12.477 37.253 1.00 93.81 277 LYS A CA 1
ATOM 2232 C C . LYS A 1 277 ? -24.166 13.276 37.401 1.00 93.81 277 LYS A C 1
ATOM 2234 O O . LYS A 1 277 ? -24.515 13.662 38.513 1.00 93.81 277 LYS A O 1
ATOM 2239 N N . GLN A 1 278 ? -24.904 13.496 36.311 1.00 93.31 278 GLN A N 1
ATOM 2240 C CA . GLN A 1 278 ? -26.207 14.163 36.341 1.00 93.31 278 GLN A CA 1
ATOM 2241 C C . GLN A 1 278 ? -27.222 13.370 37.177 1.00 93.31 278 GLN A C 1
ATOM 2243 O O . GLN A 1 278 ? -27.912 13.955 38.008 1.00 93.31 278 GLN A O 1
ATOM 2248 N N . GLN A 1 279 ? -27.284 12.047 37.012 1.00 93.50 279 GLN A N 1
ATOM 2249 C CA . GLN A 1 279 ? -28.181 11.181 37.772 1.00 93.50 279 GLN A CA 1
ATOM 2250 C C . GLN A 1 279 ? -27.806 11.141 39.260 1.00 93.50 279 GLN A C 1
ATOM 2252 O O . GLN A 1 279 ? -28.693 11.223 40.105 1.00 93.50 279 GLN A O 1
ATOM 2257 N N . ALA A 1 280 ? -26.512 11.092 39.593 1.00 92.94 280 ALA A N 1
ATOM 2258 C CA . ALA A 1 280 ? -26.034 11.183 40.971 1.00 92.94 280 ALA A CA 1
ATOM 2259 C C . ALA A 1 280 ? -26.413 12.525 41.626 1.00 92.94 280 ALA A C 1
ATOM 2261 O O . ALA A 1 280 ? -26.901 12.536 42.754 1.00 92.94 280 ALA A O 1
ATOM 2262 N N . LEU A 1 281 ? -26.272 13.644 40.904 1.00 94.06 281 LEU A N 1
ATOM 2263 C CA . LEU A 1 281 ? -26.704 14.967 41.370 1.00 94.06 281 LEU A CA 1
ATOM 2264 C C . LEU A 1 281 ? -28.230 15.065 41.531 1.00 94.06 281 LEU A C 1
ATOM 2266 O O . LEU A 1 281 ? -28.696 15.681 42.487 1.00 94.06 281 LEU A O 1
ATOM 2270 N N . ILE A 1 282 ? -29.018 14.436 40.651 1.00 92.94 282 ILE A N 1
ATOM 2271 C CA . ILE A 1 282 ? -30.481 14.341 40.795 1.00 92.94 282 ILE A CA 1
ATOM 2272 C C . ILE A 1 282 ? -30.842 13.558 42.065 1.00 92.94 282 ILE A C 1
ATOM 2274 O O . ILE A 1 282 ? -31.649 14.041 42.861 1.00 92.94 282 ILE A O 1
ATOM 2278 N N . THR A 1 283 ? -30.212 12.403 42.302 1.00 92.00 283 THR A N 1
ATOM 2279 C CA . THR A 1 283 ? -30.415 11.608 43.523 1.00 92.00 283 THR A CA 1
ATOM 2280 C C . THR A 1 283 ? -30.041 12.412 44.770 1.00 92.00 283 THR A C 1
ATOM 2282 O O . THR A 1 283 ? -30.866 12.549 45.672 1.00 92.00 283 THR A O 1
ATOM 2285 N N . GLN A 1 284 ? -28.863 13.043 44.794 1.00 93.44 284 GLN A N 1
ATOM 2286 C CA . GLN A 1 284 ? -28.413 13.876 45.913 1.00 93.44 284 GLN A CA 1
ATOM 2287 C C . GLN A 1 284 ? -29.363 15.058 46.178 1.00 93.44 284 GLN A C 1
ATOM 2289 O O . GLN A 1 284 ? -29.665 15.364 47.330 1.00 93.44 284 GLN A O 1
ATOM 2294 N N . ASN A 1 285 ? -29.879 15.705 45.130 1.00 90.19 285 ASN A N 1
ATOM 2295 C CA . ASN A 1 285 ? -30.851 16.789 45.269 1.00 90.19 285 ASN A CA 1
ATOM 2296 C C . ASN A 1 285 ? -32.208 16.279 45.796 1.00 90.19 285 ASN A C 1
ATOM 2298 O O . ASN A 1 285 ? -32.849 16.947 46.609 1.00 90.19 285 ASN A O 1
ATOM 2302 N N . SER A 1 286 ? -32.625 15.065 45.413 1.00 91.75 286 SER A N 1
ATOM 2303 C CA . SER A 1 286 ? -33.820 14.423 45.978 1.00 91.75 286 SER A CA 1
ATOM 2304 C C . SER A 1 286 ? -33.644 14.073 47.463 1.00 91.75 286 SER A C 1
ATOM 2306 O O . SER A 1 286 ? -34.540 14.358 48.253 1.00 91.75 286 SER A O 1
ATOM 2308 N N . GLU A 1 287 ? -32.466 13.594 47.882 1.00 93.00 287 GLU A N 1
ATOM 2309 C CA . GLU A 1 287 ? -32.143 13.386 49.301 1.00 93.00 287 GLU A CA 1
ATOM 2310 C C . GLU A 1 287 ? -32.144 14.693 50.101 1.00 93.00 287 GLU A C 1
ATOM 2312 O O . GLU A 1 287 ? -32.635 14.726 51.225 1.00 93.00 287 GLU A O 1
ATOM 2317 N N . VAL A 1 288 ? -31.575 15.772 49.553 1.00 92.44 288 VAL A N 1
ATOM 2318 C CA . VAL A 1 288 ? -31.580 17.094 50.203 1.00 92.44 288 VAL A CA 1
ATOM 2319 C C . VAL A 1 288 ? -33.009 17.629 50.312 1.00 92.44 288 VAL A C 1
ATOM 2321 O O . VAL A 1 288 ? -33.379 18.161 51.356 1.00 92.44 288 VAL A O 1
ATOM 2324 N N . THR A 1 289 ? -33.838 17.420 49.287 1.00 92.44 289 THR A N 1
ATOM 2325 C CA . THR A 1 289 ? -35.264 17.781 49.306 1.00 92.44 289 THR A CA 1
ATOM 2326 C C . THR A 1 289 ? -36.037 16.971 50.352 1.00 92.44 289 THR A C 1
ATOM 2328 O O . THR A 1 289 ? -36.832 17.543 51.096 1.00 92.44 289 THR A O 1
ATOM 2331 N N . GLN A 1 290 ? -35.767 15.666 50.476 1.00 93.12 290 GLN A N 1
ATOM 2332 C CA . GLN A 1 290 ? -36.343 14.815 51.521 1.00 93.12 290 GLN A CA 1
ATOM 2333 C C . GLN A 1 290 ? -35.916 15.283 52.919 1.00 93.12 290 GLN A C 1
ATOM 2335 O O . GLN A 1 290 ? -36.774 15.526 53.761 1.00 93.12 290 GLN A O 1
ATOM 2340 N N . LYS A 1 291 ? -34.616 15.496 53.154 1.00 93.62 291 LYS A N 1
ATOM 2341 C CA . LYS A 1 291 ? -34.084 15.982 54.442 1.00 93.62 291 LYS A CA 1
ATOM 2342 C C . LYS A 1 291 ? -34.656 17.358 54.809 1.00 93.62 291 LYS A C 1
ATOM 2344 O O . LYS A 1 291 ? -34.951 17.612 55.972 1.00 93.62 291 LYS A O 1
ATOM 2349 N N . LEU A 1 292 ? -34.879 18.237 53.827 1.00 93.00 292 LEU A N 1
ATOM 2350 C CA . LEU A 1 292 ? -35.550 19.524 54.031 1.00 93.00 292 LEU A CA 1
ATOM 2351 C C . LEU A 1 292 ? -37.031 19.349 54.417 1.00 93.00 292 LEU A C 1
ATOM 2353 O O . LEU A 1 292 ? -37.518 20.062 55.296 1.00 93.00 292 LEU A O 1
ATOM 2357 N N . ALA A 1 293 ? -37.740 18.391 53.812 1.00 90.88 293 ALA A N 1
ATOM 2358 C CA . ALA A 1 293 ? -39.112 18.051 54.187 1.00 90.88 293 ALA A CA 1
ATOM 2359 C C . ALA A 1 293 ? -39.189 17.449 55.604 1.00 90.88 293 ALA A C 1
ATOM 2361 O O . ALA A 1 293 ? -40.010 17.897 56.398 1.00 90.88 293 ALA A O 1
ATOM 2362 N N . GLU A 1 294 ? -38.289 16.526 55.955 1.00 93.56 294 GLU A N 1
ATOM 2363 C CA . GLU A 1 294 ? -38.166 15.924 57.294 1.00 93.56 294 GLU A CA 1
ATOM 2364 C C . GLU A 1 294 ? -37.862 16.974 58.377 1.00 93.56 294 GLU A C 1
ATOM 2366 O O . GLU A 1 294 ? -38.462 16.962 59.455 1.00 93.56 294 GLU A O 1
ATOM 2371 N N . VAL A 1 295 ? -36.976 17.935 58.088 1.00 93.50 295 VAL A N 1
ATOM 2372 C CA . VAL A 1 295 ? -36.719 19.094 58.963 1.00 93.50 295 VAL A CA 1
ATOM 2373 C C . VAL A 1 295 ? -37.956 19.990 59.072 1.00 93.50 295 VAL A C 1
ATOM 2375 O O . VAL A 1 295 ? -38.272 20.456 60.165 1.00 93.50 295 VAL A O 1
ATOM 2378 N N . THR A 1 296 ? -38.698 20.193 57.980 1.00 92.50 296 THR A N 1
ATOM 2379 C CA . THR A 1 296 ? -39.932 20.998 57.977 1.00 92.50 296 THR A CA 1
ATOM 2380 C C . THR A 1 296 ? -41.039 20.344 58.812 1.00 92.50 296 THR A C 1
ATOM 2382 O O . THR A 1 296 ? -41.681 21.031 59.606 1.00 92.50 296 THR A O 1
ATOM 2385 N N . THR A 1 297 ? -41.235 19.024 58.716 1.00 92.75 297 THR A N 1
ATOM 2386 C CA . THR A 1 297 ? -42.186 18.293 59.572 1.00 92.75 297 THR A CA 1
ATOM 2387 C C . THR A 1 297 ? -41.730 18.260 61.027 1.00 92.75 297 THR A C 1
ATOM 2389 O O . THR A 1 297 ? -42.545 18.463 61.921 1.00 92.75 297 THR A O 1
ATOM 2392 N N . SER A 1 298 ? -40.430 18.092 61.287 1.00 93.00 298 SER A N 1
ATOM 2393 C CA . SER A 1 298 ? -39.876 18.134 62.650 1.00 93.00 298 SER A CA 1
ATOM 2394 C C . SER A 1 298 ? -40.054 19.512 63.298 1.00 93.00 298 SER A C 1
ATOM 2396 O O . SER A 1 298 ? -40.391 19.604 64.475 1.00 93.00 298 SER A O 1
ATOM 2398 N N . TYR A 1 299 ? -39.885 20.591 62.527 1.00 92.69 299 TYR A N 1
ATOM 2399 C CA . TYR A 1 299 ? -40.149 21.958 62.975 1.00 92.69 299 TYR A CA 1
ATOM 2400 C C . TYR A 1 299 ? -41.642 22.206 63.241 1.00 92.69 299 TYR A C 1
ATOM 2402 O O . TYR A 1 299 ? -41.979 22.869 64.221 1.00 92.69 299 TYR A O 1
ATOM 2410 N N . ALA A 1 300 ? -42.538 21.655 62.412 1.00 90.69 300 ALA A N 1
ATOM 2411 C CA . ALA A 1 300 ? -43.980 21.721 62.645 1.00 90.69 300 ALA A CA 1
ATOM 2412 C C . ALA A 1 300 ? -44.375 21.002 63.948 1.00 90.69 300 ALA A C 1
ATOM 2414 O O . ALA A 1 300 ? -44.987 21.626 64.809 1.00 90.69 300 ALA A O 1
ATOM 2415 N N . HIS A 1 301 ? -43.930 19.757 64.151 1.00 92.06 301 HIS A N 1
ATOM 2416 C CA . HIS A 1 301 ? -44.171 19.023 65.398 1.00 92.06 301 HIS A CA 1
ATOM 2417 C C . HIS A 1 301 ? -43.618 19.758 66.624 1.00 92.06 301 HIS A C 1
ATOM 2419 O O . HIS A 1 301 ? -44.343 19.945 67.593 1.00 92.06 301 HIS A O 1
ATOM 2425 N N . LEU A 1 302 ? -42.382 20.266 66.560 1.00 91.62 302 LEU A N 1
ATOM 2426 C CA . LEU A 1 302 ? -41.793 21.029 67.662 1.00 91.62 302 LEU A CA 1
ATOM 2427 C C . LEU A 1 302 ? -42.591 22.310 67.970 1.00 91.62 302 LEU A C 1
ATOM 2429 O O . LEU A 1 302 ? -42.711 22.698 69.129 1.00 91.62 302 LEU A O 1
ATOM 2433 N N . LYS A 1 303 ? -43.147 22.975 66.951 1.00 93.12 303 LYS A N 1
ATOM 2434 C CA . LYS A 1 303 ? -44.015 24.150 67.119 1.00 93.12 303 LYS A CA 1
ATOM 2435 C C . LYS A 1 303 ? -45.355 23.783 67.768 1.00 93.12 303 LYS A C 1
ATOM 2437 O O . LYS A 1 303 ? -45.826 24.532 68.624 1.00 93.12 303 LYS A O 1
ATOM 2442 N N . ASP A 1 304 ? -45.944 22.655 67.386 1.00 92.50 304 ASP A N 1
ATOM 2443 C CA . ASP A 1 304 ? -47.185 22.156 67.983 1.00 92.50 304 ASP A CA 1
ATOM 2444 C C . ASP A 1 304 ? -46.949 21.736 69.447 1.00 92.50 304 ASP A C 1
ATOM 2446 O O . ASP A 1 304 ? -47.724 22.118 70.321 1.00 92.50 304 ASP A O 1
ATOM 2450 N N . ASP A 1 305 ? -45.820 21.084 69.752 1.00 91.56 305 ASP A N 1
ATOM 2451 C CA . ASP A 1 305 ? -45.378 20.787 71.123 1.00 91.56 305 ASP A CA 1
ATOM 2452 C C . ASP A 1 305 ? -45.168 22.061 71.957 1.00 91.56 305 ASP A C 1
ATOM 2454 O O . ASP A 1 305 ? -45.602 22.120 73.108 1.00 91.56 305 ASP A O 1
ATOM 2458 N N . TRP A 1 306 ? -44.578 23.119 71.387 1.00 90.38 306 TRP A N 1
ATOM 2459 C CA . TRP A 1 306 ? -44.488 24.430 72.046 1.00 90.38 306 TRP A CA 1
ATOM 2460 C C . TRP A 1 306 ? -45.867 25.039 7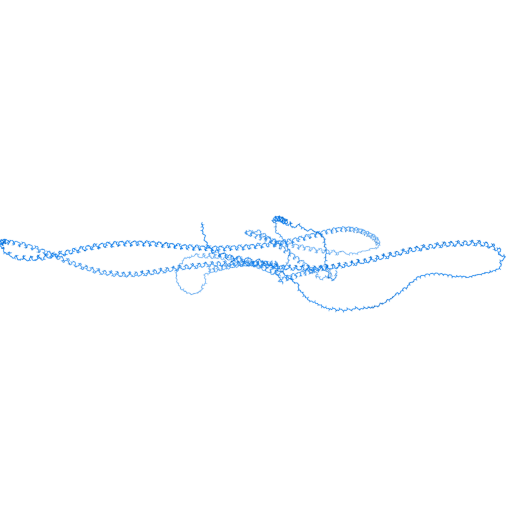2.346 1.00 90.38 306 TRP A C 1
ATOM 2462 O O . TRP A 1 306 ? -46.025 25.676 73.391 1.00 90.38 306 TRP A O 1
ATOM 2472 N N . SER A 1 307 ? -46.865 24.835 71.478 1.00 92.06 307 SER A N 1
ATOM 2473 C CA . SER A 1 307 ? -48.250 25.250 71.746 1.00 92.06 307 SER A CA 1
ATOM 2474 C C . SER A 1 307 ? -48.858 24.423 72.880 1.00 92.06 307 SER A C 1
ATOM 2476 O O . SER A 1 307 ? -49.336 24.995 73.857 1.00 92.06 307 SER A O 1
ATOM 2478 N N . ASN A 1 308 ? -48.744 23.093 72.806 1.00 92.25 308 ASN A N 1
ATOM 2479 C CA . ASN A 1 308 ? -49.233 22.162 73.825 1.00 92.25 308 ASN A CA 1
ATOM 2480 C C . ASN A 1 308 ? -48.638 22.473 75.209 1.00 92.25 308 ASN A C 1
ATOM 2482 O O . ASN A 1 308 ? -49.368 22.535 76.195 1.00 92.25 308 ASN A O 1
ATOM 2486 N N . ILE A 1 309 ? -47.329 22.740 75.290 1.00 91.81 309 ILE A N 1
ATOM 2487 C CA . ILE A 1 309 ? -46.644 23.147 76.527 1.00 91.81 309 ILE A CA 1
ATOM 2488 C C . ILE A 1 309 ? -47.150 24.512 77.025 1.00 91.81 309 ILE A C 1
ATOM 2490 O O . ILE A 1 309 ? -47.295 24.703 78.233 1.00 91.81 309 ILE A O 1
ATOM 2494 N N . GLY A 1 310 ? -47.455 25.456 76.129 1.00 91.06 310 GLY A N 1
ATOM 2495 C CA . GLY A 1 310 ? -48.062 26.744 76.482 1.00 91.06 310 GLY A CA 1
ATOM 2496 C C . GLY A 1 310 ? -49.472 26.608 77.073 1.00 91.06 310 GLY A C 1
ATOM 2497 O O . GLY A 1 310 ? -49.796 27.267 78.070 1.00 91.06 310 GLY A O 1
ATOM 2498 N N . ASP A 1 311 ? -50.284 25.714 76.511 1.00 91.06 311 ASP A N 1
ATOM 2499 C CA . ASP A 1 311 ? -51.632 25.400 76.991 1.00 91.06 311 ASP A CA 1
ATOM 2500 C C . ASP A 1 311 ? -51.599 24.608 78.310 1.00 91.06 311 ASP A C 1
ATOM 2502 O O . ASP A 1 311 ? -52.310 24.953 79.257 1.00 91.06 311 ASP A O 1
ATOM 2506 N N . GLU A 1 312 ? -50.715 23.613 78.441 1.00 92.06 312 GLU A N 1
ATOM 2507 C CA . GLU A 1 312 ? -50.484 22.877 79.692 1.00 92.06 312 GLU A CA 1
ATOM 2508 C C . GLU A 1 312 ? -49.976 23.798 80.808 1.00 92.06 312 GLU A C 1
ATOM 2510 O O . GLU A 1 312 ? -50.497 23.754 81.922 1.00 92.06 312 GLU A O 1
ATOM 2515 N N . PHE A 1 313 ? -49.019 24.688 80.526 1.00 91.06 313 PHE A N 1
ATOM 2516 C CA . PHE A 1 313 ? -48.543 25.683 81.492 1.00 91.06 313 PHE A CA 1
ATOM 2517 C C . PHE A 1 313 ? -49.668 26.636 81.920 1.00 91.06 313 PHE A C 1
ATOM 2519 O O . PHE A 1 313 ? -49.788 26.982 83.099 1.00 91.06 313 PHE A O 1
ATOM 2526 N N . SER A 1 314 ? -50.540 27.019 80.984 1.00 91.19 314 SER A N 1
ATOM 2527 C CA . SER A 1 314 ? -51.727 27.829 81.268 1.00 91.19 314 SER A CA 1
ATOM 2528 C C . SER A 1 314 ? -52.746 27.077 82.135 1.00 91.19 314 SER A C 1
ATOM 2530 O O . SER A 1 314 ? -53.294 27.670 83.068 1.00 91.19 314 SER A O 1
ATOM 2532 N N . ARG A 1 315 ? -52.946 25.772 81.906 1.00 92.31 315 ARG A N 1
ATOM 2533 C CA . ARG A 1 315 ? -53.793 24.900 82.737 1.00 92.31 315 ARG A CA 1
ATOM 2534 C C . ARG A 1 315 ? -53.217 24.729 84.145 1.00 92.31 315 ARG A C 1
ATOM 2536 O O . ARG A 1 315 ? -53.903 25.025 85.117 1.00 92.31 315 ARG A O 1
ATOM 2543 N N . VAL A 1 316 ? -51.938 24.371 84.270 1.00 90.12 316 VAL A N 1
ATOM 2544 C CA . VAL A 1 316 ? -51.234 24.213 85.559 1.00 90.12 316 VAL A CA 1
ATOM 2545 C C . VAL A 1 316 ? -51.235 25.518 86.363 1.00 90.12 316 VAL A C 1
ATOM 2547 O O . VAL A 1 316 ? -51.383 25.495 87.584 1.00 90.12 316 VAL A O 1
ATOM 2550 N N . LYS A 1 317 ? -51.148 26.679 85.702 1.00 91.00 317 LYS A N 1
ATOM 2551 C CA . LYS A 1 317 ? -51.309 27.990 86.348 1.00 91.00 317 LYS A CA 1
ATOM 2552 C C . LYS A 1 317 ? -52.721 28.184 86.926 1.00 91.00 317 LYS A C 1
ATOM 2554 O O . LYS A 1 317 ? -52.842 28.622 88.068 1.00 91.00 317 LYS A O 1
ATOM 2559 N N . GLN A 1 318 ? -53.774 27.820 86.190 1.00 91.44 318 GLN A N 1
ATOM 2560 C CA . GLN A 1 318 ? -55.161 27.870 86.684 1.00 91.44 318 GLN A CA 1
ATOM 2561 C C . GLN A 1 318 ? -55.410 26.866 87.824 1.00 91.44 318 GLN A C 1
ATOM 2563 O O . GLN A 1 318 ? -56.072 27.201 88.809 1.00 91.44 318 GLN A O 1
ATOM 2568 N N . GLU A 1 319 ? -54.851 25.656 87.730 1.00 91.19 319 GLU A N 1
ATOM 2569 C CA . GLU A 1 319 ? -54.896 24.636 88.785 1.00 91.19 319 GLU A CA 1
ATOM 2570 C C . GLU A 1 319 ? -54.199 25.135 90.061 1.00 91.19 319 GLU A C 1
ATOM 2572 O O . GLU A 1 319 ? -54.784 25.075 91.142 1.00 91.19 319 GLU A O 1
ATOM 2577 N N . ARG A 1 320 ? -52.999 25.720 89.940 1.00 93.06 320 ARG A N 1
ATOM 2578 C CA . ARG A 1 320 ? -52.267 26.373 91.039 1.00 93.06 320 ARG A CA 1
ATOM 2579 C C . ARG A 1 320 ? -53.099 27.469 91.702 1.00 93.06 320 ARG A C 1
ATOM 2581 O O . ARG A 1 320 ? -53.200 27.487 92.925 1.00 93.06 320 ARG A O 1
ATOM 2588 N N . ASP A 1 321 ? -53.697 28.366 90.923 1.00 90.06 321 ASP A N 1
ATOM 2589 C CA . ASP A 1 321 ? -54.465 29.502 91.455 1.00 90.06 321 ASP A CA 1
ATOM 2590 C C . ASP A 1 321 ? -55.771 29.033 92.130 1.00 90.06 321 ASP A C 1
ATOM 2592 O O . ASP A 1 321 ? -56.189 29.575 93.160 1.00 90.06 321 ASP A O 1
ATOM 2596 N N . SER A 1 322 ? -56.356 27.940 91.632 1.00 91.62 322 SER A N 1
ATOM 2597 C CA . SER A 1 322 ? -57.488 27.239 92.254 1.00 91.62 322 SER A CA 1
ATOM 2598 C C . SER A 1 322 ? -57.097 26.529 93.557 1.00 91.62 322 SER A C 1
ATOM 2600 O O . SER A 1 322 ? -57.836 26.593 94.542 1.00 91.62 322 SER A O 1
ATOM 2602 N N . LEU A 1 323 ? -55.927 25.881 93.597 1.00 88.88 323 LEU A N 1
ATOM 2603 C CA . LEU A 1 323 ? -55.383 25.244 94.799 1.00 88.88 323 LEU A CA 1
ATOM 2604 C C . LEU A 1 323 ? -55.001 26.276 95.861 1.00 88.88 323 LEU A C 1
ATOM 2606 O O . LEU A 1 323 ? -55.361 26.092 97.017 1.00 88.88 323 LEU A O 1
ATOM 2610 N N . PHE A 1 324 ? -54.369 27.389 95.487 1.00 89.38 324 PHE A N 1
ATOM 2611 C CA . PHE A 1 324 ? -54.060 28.497 96.395 1.00 89.38 324 PHE A CA 1
ATOM 2612 C C . PHE A 1 324 ? -55.339 29.072 97.027 1.00 89.38 324 PHE A C 1
ATOM 2614 O O . PHE A 1 324 ? -55.442 29.197 98.248 1.00 89.38 324 PHE A O 1
ATOM 2621 N N . SER A 1 325 ? -56.371 29.296 96.204 1.00 88.50 325 SER A N 1
ATOM 2622 C CA . SER A 1 325 ? -57.709 29.704 96.659 1.00 88.50 325 SER A CA 1
ATOM 2623 C C . SER A 1 325 ? -58.374 28.675 97.587 1.00 88.50 325 SER A C 1
ATOM 2625 O O . SER A 1 325 ? -59.166 29.041 98.455 1.00 88.50 325 SER A O 1
ATOM 2627 N N . ARG A 1 326 ? -58.074 27.379 97.423 1.00 91.19 326 ARG A N 1
ATOM 2628 C CA . ARG A 1 326 ? -58.555 26.306 98.306 1.00 91.19 326 ARG A CA 1
ATOM 2629 C C . ARG A 1 326 ? -57.768 26.240 99.616 1.00 91.19 326 ARG A C 1
ATOM 2631 O O . ARG A 1 326 ? -58.390 26.020 100.651 1.00 91.19 326 ARG A O 1
ATOM 2638 N N . THR A 1 327 ? -56.452 26.443 99.586 1.00 87.88 327 THR A N 1
ATOM 2639 C CA . THR A 1 327 ? -55.596 26.492 100.780 1.00 87.88 327 THR A CA 1
ATOM 2640 C C . THR A 1 327 ? -56.018 27.635 101.694 1.00 87.88 327 THR A C 1
ATOM 2642 O O . THR A 1 327 ? -56.314 27.369 102.850 1.00 87.88 327 THR A O 1
ATOM 2645 N N . SER A 1 328 ? -56.197 28.849 101.163 1.00 88.25 328 SER A N 1
ATOM 2646 C CA . SER A 1 328 ? -56.685 29.999 101.942 1.00 88.25 328 SER A CA 1
ATOM 2647 C C . SER A 1 328 ? -58.023 29.706 102.644 1.00 88.25 328 SER A C 1
ATOM 2649 O O . SER A 1 328 ? -58.139 29.902 103.850 1.00 88.25 328 SER A O 1
ATOM 2651 N N . ARG A 1 329 ? -59.001 29.102 101.949 1.00 88.12 329 ARG A N 1
ATOM 2652 C CA . ARG A 1 329 ? -60.275 28.682 102.575 1.00 88.12 329 ARG A CA 1
ATOM 2653 C C . ARG A 1 329 ? -60.105 27.599 103.647 1.00 88.12 329 ARG A C 1
ATOM 2655 O O . ARG A 1 329 ? -60.912 27.520 104.569 1.00 88.12 329 ARG A O 1
ATOM 2662 N N . LEU A 1 330 ? -59.107 26.723 103.518 1.00 86.06 330 LEU A N 1
ATOM 2663 C CA . LEU A 1 330 ? -58.795 25.717 104.537 1.00 86.06 330 LEU A CA 1
ATOM 2664 C C . LEU A 1 330 ? -58.073 26.336 105.739 1.00 86.06 330 LEU A C 1
ATOM 2666 O O . LEU A 1 330 ? -58.300 25.887 106.858 1.00 86.06 330 LEU A O 1
ATOM 2670 N N . GLU A 1 331 ? -57.266 27.377 105.537 1.00 87.69 331 GLU A N 1
ATOM 2671 C CA . GLU A 1 331 ? -56.655 28.172 106.606 1.00 87.69 331 GLU A CA 1
ATOM 2672 C C . GLU A 1 331 ? -57.726 28.934 107.405 1.00 87.69 331 GLU A C 1
ATOM 2674 O O . GLU A 1 331 ? -57.707 28.870 108.635 1.00 87.69 331 GLU A O 1
ATOM 2679 N N . ASP A 1 332 ? -58.722 29.529 106.733 1.00 87.19 332 ASP A N 1
ATOM 2680 C CA . ASP A 1 332 ? -59.897 30.151 107.369 1.00 87.19 332 ASP A CA 1
ATOM 2681 C C . ASP A 1 332 ? -60.680 29.143 108.234 1.00 87.19 332 ASP A C 1
ATOM 2683 O O . ASP A 1 332 ? -60.948 29.385 109.414 1.00 87.19 332 ASP A O 1
ATOM 2687 N N . VAL A 1 333 ? -61.009 27.971 107.675 1.00 88.94 333 VAL A N 1
ATOM 2688 C CA . VAL A 1 333 ? -61.717 26.892 108.394 1.00 88.94 333 VAL A CA 1
ATOM 2689 C C . VAL A 1 333 ? -60.882 26.345 109.557 1.00 88.94 333 VAL A C 1
ATOM 2691 O O . VAL A 1 333 ? -61.428 25.997 110.604 1.00 88.94 333 VAL A O 1
ATOM 2694 N N . LEU A 1 334 ? -59.557 26.292 109.420 1.00 85.62 334 LEU A N 1
ATOM 2695 C CA . LEU A 1 334 ? -58.647 25.851 110.476 1.00 85.62 334 LEU A CA 1
ATOM 2696 C C . LEU A 1 334 ? -58.506 26.907 111.589 1.00 85.62 334 LEU A C 1
ATOM 2698 O O . LEU A 1 334 ? -58.341 26.539 112.755 1.00 85.62 334 LEU A O 1
ATOM 2702 N N . ALA A 1 335 ? -58.623 28.200 111.273 1.00 85.31 335 ALA A N 1
ATOM 2703 C CA . ALA A 1 335 ? -58.710 29.279 112.257 1.00 85.31 335 ALA A CA 1
ATOM 2704 C C . ALA A 1 335 ? -60.042 29.243 113.034 1.00 85.31 335 ALA A C 1
ATOM 2706 O O . ALA A 1 335 ? -60.034 29.274 114.268 1.00 85.31 335 ALA A O 1
ATOM 2707 N N . ASP A 1 336 ? -61.172 29.074 112.340 1.00 87.81 336 ASP A N 1
ATOM 2708 C CA . ASP A 1 336 ? -62.492 28.850 112.947 1.00 87.81 336 ASP A CA 1
ATOM 2709 C C . ASP A 1 336 ? -62.492 27.610 113.861 1.00 87.81 336 ASP A C 1
ATOM 2711 O O . ASP A 1 336 ? -62.852 27.699 115.038 1.00 87.81 336 ASP A O 1
ATOM 2715 N N . ALA A 1 337 ? -61.982 26.472 113.383 1.00 83.25 337 ALA A N 1
ATOM 2716 C CA . ALA A 1 337 ? -61.862 25.250 114.177 1.00 83.25 337 ALA A CA 1
ATOM 2717 C C . ALA A 1 337 ? -60.970 25.425 115.423 1.00 83.25 337 ALA A C 1
ATOM 2719 O O . ALA A 1 337 ? -61.316 24.926 116.496 1.00 83.25 337 ALA A O 1
ATOM 2720 N N . LYS A 1 338 ? -59.863 26.179 115.329 1.00 84.38 338 LYS A N 1
ATOM 2721 C CA . LYS A 1 338 ? -59.033 26.549 116.494 1.00 84.38 338 LYS A CA 1
ATOM 2722 C C . LYS A 1 338 ? -59.806 27.401 117.504 1.00 84.38 338 LYS A C 1
ATOM 2724 O O . LYS A 1 338 ? -59.695 27.150 118.703 1.00 84.38 338 LYS A O 1
ATOM 2729 N N . SER A 1 339 ? -60.609 28.365 117.045 1.00 83.81 339 SER A N 1
ATOM 2730 C CA . SER A 1 339 ? -61.444 29.198 117.927 1.00 83.81 339 SER A CA 1
ATOM 2731 C C . SER A 1 339 ? -62.489 28.363 118.685 1.00 83.81 339 SER A C 1
ATOM 2733 O O . SER A 1 339 ? -62.650 28.505 119.899 1.00 83.81 339 SER A O 1
ATOM 2735 N N . LYS A 1 340 ? -63.116 27.401 117.996 1.00 87.06 340 LYS A N 1
ATOM 2736 C CA . LYS A 1 340 ? -64.077 26.451 118.572 1.00 87.06 340 LYS A CA 1
ATOM 2737 C C . LYS A 1 340 ? -63.411 25.503 119.567 1.00 87.06 340 LYS A C 1
ATOM 2739 O O . LYS A 1 340 ? -63.954 25.275 120.643 1.00 87.06 340 LYS A O 1
ATOM 2744 N N . LEU A 1 341 ? -62.205 25.017 119.270 1.00 82.00 341 LEU A N 1
ATOM 2745 C CA . LEU A 1 341 ? -61.426 24.197 120.201 1.00 82.00 341 LEU A CA 1
ATOM 2746 C C . LEU A 1 341 ? -61.047 24.971 121.477 1.00 82.00 341 LEU A C 1
ATOM 2748 O O . LEU A 1 341 ? -61.128 24.413 122.572 1.00 82.00 341 LEU A O 1
ATOM 2752 N N . ALA A 1 342 ? -60.690 26.255 121.365 1.00 80.31 342 ALA A N 1
ATOM 2753 C CA . ALA A 1 342 ? -60.431 27.109 122.526 1.00 80.31 342 ALA A CA 1
ATOM 2754 C C . ALA A 1 342 ? -61.695 27.308 123.387 1.00 80.31 342 ALA A C 1
ATOM 2756 O O . ALA A 1 342 ? -61.632 27.165 124.608 1.00 80.31 342 ALA A O 1
ATOM 2757 N N . SER A 1 343 ? -62.852 27.542 122.756 1.00 82.88 343 SER A N 1
ATOM 2758 C CA . SER A 1 343 ? -64.159 27.612 123.428 1.00 82.88 343 SER A CA 1
ATOM 2759 C C . SER A 1 343 ? -64.507 26.316 124.177 1.00 82.88 343 SER A C 1
ATOM 2761 O O . SER A 1 343 ? -64.811 26.369 125.368 1.00 82.88 343 SER A O 1
ATOM 2763 N N . VAL A 1 344 ? -64.384 25.152 123.530 1.00 83.00 344 VAL A N 1
ATOM 2764 C CA . VAL A 1 344 ? -64.648 23.840 124.155 1.00 83.00 344 VAL A CA 1
ATOM 2765 C C . VAL A 1 344 ? -63.656 23.538 125.285 1.00 83.00 344 VAL A C 1
ATOM 2767 O O . VAL A 1 344 ? -64.025 22.924 126.284 1.00 83.00 344 VAL A O 1
ATOM 2770 N N . THR A 1 345 ? -62.406 24.000 125.177 1.00 81.69 345 THR A N 1
ATOM 2771 C CA . THR A 1 345 ? -61.410 23.851 126.251 1.00 81.69 345 THR A CA 1
ATOM 2772 C C . THR A 1 345 ? -61.796 24.676 127.482 1.00 81.69 345 THR A C 1
ATOM 2774 O O . THR A 1 345 ? -61.787 24.144 128.589 1.00 81.69 345 THR A O 1
ATOM 2777 N N . ALA A 1 346 ? -62.229 25.928 127.297 1.00 80.75 346 ALA A N 1
ATOM 2778 C CA . ALA A 1 346 ? -62.718 26.765 128.393 1.00 80.75 346 ALA A CA 1
ATOM 2779 C C . ALA A 1 346 ? -63.989 26.192 129.057 1.00 80.75 346 ALA A C 1
ATOM 2781 O O . ALA A 1 346 ? -64.127 26.242 130.279 1.00 80.75 346 ALA A O 1
ATOM 2782 N N . GLU A 1 347 ? -64.903 25.595 128.282 1.00 81.44 347 GLU A N 1
ATOM 2783 C CA . GLU A 1 347 ? -66.098 24.943 128.835 1.00 81.44 347 GLU A CA 1
ATOM 2784 C C . GLU A 1 347 ? -65.768 23.646 129.595 1.00 81.44 347 GLU A C 1
ATOM 2786 O O . GLU A 1 347 ? -66.289 23.427 130.690 1.00 81.44 347 GLU A O 1
ATOM 2791 N N . LYS A 1 348 ? -64.832 22.828 129.089 1.00 85.31 348 LYS A N 1
ATOM 2792 C CA . LYS A 1 348 ? -64.256 21.694 129.834 1.00 85.31 348 LYS A CA 1
ATOM 2793 C C . LYS A 1 348 ? -63.708 22.148 131.188 1.00 85.31 348 LYS A C 1
ATOM 2795 O O . LYS A 1 348 ? -63.957 21.484 132.193 1.00 85.31 348 LYS A O 1
ATOM 2800 N N . ASP A 1 349 ? -62.963 23.248 131.225 1.00 80.69 349 ASP A N 1
ATOM 2801 C CA . ASP A 1 349 ? -62.332 23.715 132.460 1.00 80.69 349 ASP A CA 1
ATOM 2802 C C . ASP A 1 349 ? -63.377 24.272 133.453 1.00 80.69 349 ASP A C 1
ATOM 2804 O O . ASP A 1 349 ? -63.268 24.021 134.656 1.00 80.69 349 ASP A O 1
ATOM 2808 N N . ARG A 1 350 ? -64.478 24.873 132.966 1.00 85.00 350 ARG A N 1
ATOM 2809 C CA . ARG A 1 350 ? -65.666 25.195 133.788 1.00 85.00 350 ARG A CA 1
ATOM 2810 C C . ARG A 1 350 ? -66.293 23.942 134.416 1.00 85.00 350 ARG A C 1
ATOM 2812 O O . ARG A 1 350 ? -66.574 23.927 135.613 1.00 85.00 350 ARG A O 1
ATOM 2819 N N . LEU A 1 351 ? -66.475 22.878 133.630 1.00 78.56 351 LEU A N 1
ATOM 2820 C CA . LEU A 1 351 ? -67.035 21.604 134.104 1.00 78.56 351 LEU A CA 1
ATOM 2821 C C . LEU A 1 351 ? -66.116 20.899 135.118 1.00 78.56 351 LEU A C 1
ATOM 2823 O O . LEU A 1 351 ? -66.598 20.208 136.018 1.00 78.56 351 LEU A O 1
ATOM 2827 N N . PHE A 1 352 ? -64.796 21.092 135.019 1.00 80.88 352 PHE A N 1
ATOM 2828 C CA . PHE A 1 352 ? -63.851 20.635 136.041 1.00 80.88 352 PHE A CA 1
ATOM 2829 C C . PHE A 1 352 ? -64.049 21.355 137.383 1.00 80.88 352 PHE A C 1
ATOM 2831 O O . PHE A 1 352 ? -63.950 20.698 138.421 1.00 80.88 352 PHE A O 1
ATOM 2838 N N . GLN A 1 353 ? -64.391 22.648 137.381 1.00 80.88 353 GLN A N 1
ATOM 2839 C CA . GLN A 1 353 ? -64.714 23.379 138.610 1.00 80.88 353 GLN A CA 1
ATOM 2840 C C . GLN A 1 353 ? -66.032 22.890 139.238 1.00 80.88 353 GLN A C 1
ATOM 2842 O O . GLN A 1 353 ? -66.041 22.530 140.414 1.00 80.88 353 GLN A O 1
ATOM 2847 N N . GLU A 1 354 ? -67.111 22.752 138.454 1.00 74.12 354 GLU A N 1
ATOM 2848 C CA . GLU A 1 354 ? -68.396 22.213 138.953 1.00 74.12 354 GLU A CA 1
ATOM 2849 C C . GLU A 1 354 ? -68.237 20.814 139.585 1.00 74.12 354 GLU A C 1
ATOM 2851 O O . GLU A 1 354 ? -68.871 20.491 140.593 1.00 74.12 354 GLU A O 1
ATOM 2856 N N . LYS A 1 355 ? -67.335 19.983 139.042 1.00 80.06 355 LYS A N 1
ATOM 2857 C CA . LYS A 1 355 ? -67.002 18.663 139.600 1.00 80.06 355 LYS A CA 1
ATOM 2858 C C . LYS A 1 355 ? -66.326 18.740 140.978 1.00 80.06 355 LYS A C 1
ATOM 2860 O O . LYS A 1 355 ? -66.576 17.866 141.812 1.00 80.06 355 LYS A O 1
ATOM 2865 N N . ILE A 1 356 ? -65.478 19.741 141.226 1.00 80.12 356 ILE A N 1
ATOM 2866 C CA . ILE A 1 356 ? -64.805 19.941 142.522 1.00 80.12 356 ILE A CA 1
ATOM 2867 C C . ILE A 1 356 ? -65.834 20.330 143.590 1.00 80.12 356 ILE A C 1
ATOM 2869 O O . ILE A 1 356 ? -65.869 19.723 144.664 1.00 80.12 356 ILE A O 1
ATOM 2873 N N . ASP A 1 357 ? -66.724 21.266 143.268 1.00 80.19 357 ASP A N 1
ATOM 2874 C CA . ASP A 1 357 ? -67.743 21.769 144.194 1.00 80.19 357 ASP A CA 1
ATOM 2875 C C . ASP A 1 357 ? -68.759 20.667 144.568 1.00 80.19 357 ASP A C 1
ATOM 2877 O O . ASP A 1 357 ? -69.140 20.507 145.733 1.00 80.19 357 ASP A O 1
ATOM 2881 N N . LEU A 1 358 ? -69.140 19.821 143.600 1.00 76.00 358 LEU A N 1
ATOM 2882 C CA . LEU A 1 358 ? -69.960 18.629 143.848 1.00 76.00 358 LEU A CA 1
ATOM 2883 C C . LEU A 1 358 ? -69.262 17.602 144.755 1.00 76.00 358 LEU A C 1
ATOM 2885 O O . LEU A 1 358 ? -69.925 16.983 145.589 1.00 76.00 358 LEU A O 1
ATOM 2889 N N . HIS A 1 359 ? -67.942 17.426 144.640 1.00 77.56 359 HIS A N 1
ATOM 2890 C CA . HIS A 1 359 ? -67.199 16.475 145.471 1.00 77.56 359 HIS A CA 1
ATOM 2891 C C . HIS A 1 359 ? -67.201 16.882 146.955 1.00 77.56 359 HIS A C 1
ATOM 2893 O O . HIS A 1 359 ? -67.496 16.053 147.819 1.00 77.56 359 HIS A O 1
ATOM 2899 N N . GLN A 1 360 ? -66.992 18.171 147.248 1.00 78.50 360 GLN A N 1
ATOM 2900 C CA . GLN A 1 360 ? -67.110 18.719 148.609 1.00 78.50 360 GLN A CA 1
ATOM 2901 C C . GLN A 1 360 ? -68.520 18.498 149.189 1.00 78.50 360 GLN A C 1
ATOM 2903 O O . GLN A 1 360 ? -68.685 18.142 150.358 1.00 78.50 360 GLN A O 1
ATOM 2908 N N . LYS A 1 361 ? -69.555 18.650 148.352 1.00 75.19 361 LYS A N 1
ATOM 2909 C CA . LYS A 1 361 ? -70.961 18.463 148.739 1.00 75.19 361 LYS A CA 1
ATOM 2910 C C . LYS A 1 361 ? -71.293 17.006 149.091 1.00 75.19 361 LYS A C 1
ATOM 2912 O O . LYS A 1 361 ? -72.037 16.772 150.042 1.00 75.19 361 LYS A O 1
ATOM 2917 N N . VAL A 1 362 ? -70.710 16.035 148.381 1.00 74.44 362 VAL A N 1
ATOM 2918 C CA . VAL A 1 362 ? -70.819 14.599 148.709 1.00 74.44 362 VAL A CA 1
ATOM 2919 C C . VAL A 1 362 ? -70.129 14.282 150.036 1.00 74.44 362 VAL A C 1
ATOM 2921 O O . VAL A 1 362 ? -70.705 13.579 150.864 1.00 74.44 362 VAL A O 1
ATOM 2924 N N . GLN A 1 363 ? -68.936 14.837 150.273 1.00 75.62 363 GLN A N 1
ATOM 2925 C CA . GLN A 1 363 ? -68.152 14.573 151.485 1.00 75.62 363 GLN A CA 1
ATOM 2926 C C . GLN A 1 363 ? -68.900 14.961 152.774 1.00 75.62 363 GLN A C 1
ATOM 2928 O O . GLN A 1 363 ? -68.765 14.276 153.787 1.00 75.62 363 GLN A O 1
ATOM 2933 N N . LYS A 1 364 ? -69.754 15.996 152.720 1.00 74.62 364 LYS A N 1
ATOM 2934 C CA . LYS A 1 364 ? -70.633 16.388 153.831 1.00 74.62 364 LYS A CA 1
ATOM 2935 C C . LYS A 1 364 ? -71.691 15.324 154.166 1.00 74.62 364 LYS A C 1
ATOM 2937 O O . LYS A 1 364 ? -71.815 14.953 155.329 1.00 74.62 364 LYS A O 1
ATOM 2942 N N . MET A 1 365 ? -72.406 14.793 153.168 1.00 71.88 365 MET A N 1
ATOM 2943 C CA . MET A 1 365 ? -73.504 13.833 153.404 1.00 71.88 365 MET A CA 1
ATOM 2944 C C . MET A 1 365 ? -73.035 12.496 154.000 1.00 71.88 365 MET A C 1
ATOM 2946 O O . MET A 1 365 ? -73.823 11.780 154.617 1.00 71.88 365 MET A O 1
ATOM 2950 N N . THR A 1 366 ? -71.754 12.147 153.845 1.00 74.94 366 THR A N 1
ATOM 2951 C CA . THR A 1 366 ? -71.167 10.960 154.485 1.00 74.94 366 THR A CA 1
ATOM 2952 C C . THR A 1 366 ? -71.214 11.055 156.013 1.00 74.94 366 THR A C 1
ATOM 2954 O O . THR A 1 366 ? -71.511 10.058 156.665 1.00 74.94 366 THR A O 1
ATOM 2957 N N . VAL A 1 367 ? -71.000 12.247 156.585 1.00 73.31 367 VAL A N 1
ATOM 2958 C CA . VAL A 1 367 ? -71.030 12.474 158.043 1.00 73.31 367 VAL A CA 1
ATOM 2959 C C . VAL A 1 367 ? -72.452 12.333 158.595 1.00 73.31 367 VAL A C 1
ATOM 2961 O O . VAL A 1 367 ? -72.662 11.702 159.631 1.00 73.31 367 VAL A O 1
ATOM 2964 N N . ASP A 1 368 ? -73.445 12.854 157.870 1.00 69.62 368 ASP A N 1
ATOM 2965 C CA . ASP A 1 368 ? -74.860 12.772 158.256 1.00 69.62 368 ASP A CA 1
ATOM 2966 C C . ASP A 1 368 ? -75.351 11.304 158.303 1.00 69.62 368 ASP A C 1
ATOM 2968 O O . ASP A 1 368 ? -76.148 10.918 159.163 1.00 69.62 368 ASP A O 1
ATOM 2972 N N . LYS A 1 369 ? -74.815 10.442 157.423 1.00 73.75 369 LYS A N 1
ATOM 2973 C CA . LYS A 1 369 ? -75.134 9.004 157.362 1.00 73.75 369 LYS A CA 1
ATOM 2974 C C . LYS A 1 369 ? -74.662 8.219 158.594 1.00 73.75 369 LYS A C 1
ATOM 2976 O O . LYS A 1 369 ? -75.344 7.283 159.015 1.00 73.75 369 LYS A O 1
ATOM 2981 N N . GLU A 1 370 ? -73.519 8.570 159.182 1.00 72.31 370 GLU A N 1
ATOM 2982 C CA . GLU A 1 370 ? -72.959 7.843 160.335 1.00 72.31 370 GLU A CA 1
ATOM 2983 C C . GLU A 1 370 ? -73.768 8.054 161.624 1.00 72.31 370 GLU A C 1
ATOM 2985 O O . GLU A 1 370 ? -73.802 7.177 162.490 1.00 72.31 370 GLU A O 1
ATOM 2990 N N . GLN A 1 371 ? -74.482 9.178 161.735 1.00 66.88 371 GLN A N 1
ATOM 2991 C CA . GLN A 1 371 ? -75.360 9.457 162.875 1.00 66.88 371 GLN A CA 1
ATOM 2992 C C . GLN A 1 371 ? -76.623 8.579 162.845 1.00 66.88 371 GLN A C 1
ATOM 2994 O O . GLN A 1 371 ? -77.025 8.039 163.877 1.00 66.88 371 GLN A O 1
ATOM 2999 N N . LEU A 1 372 ? -77.195 8.352 161.656 1.00 63.50 372 LEU A N 1
ATOM 3000 C CA . LEU A 1 372 ? -78.385 7.512 161.455 1.00 63.50 372 LEU A CA 1
ATOM 3001 C C . LEU A 1 372 ? -78.166 6.034 161.820 1.00 63.50 372 LEU A C 1
ATOM 3003 O O . LEU A 1 372 ? -79.072 5.391 162.348 1.00 63.50 372 LEU A O 1
ATOM 3007 N N . MET A 1 373 ? -76.965 5.492 161.593 1.00 67.75 373 MET A N 1
ATOM 3008 C CA . MET A 1 373 ? -76.668 4.079 161.879 1.00 67.75 373 MET A CA 1
ATOM 3009 C C . MET A 1 373 ? -76.807 3.719 163.367 1.00 67.75 373 MET A C 1
ATOM 3011 O O . MET A 1 373 ? -77.199 2.597 163.686 1.00 67.75 373 MET A O 1
ATOM 3015 N N . LYS A 1 374 ? -76.555 4.665 164.284 1.00 66.44 374 LYS A N 1
ATOM 3016 C CA . LYS A 1 374 ? -76.650 4.424 165.736 1.00 66.44 374 LYS A CA 1
ATOM 3017 C C . LYS A 1 374 ? -78.086 4.242 166.237 1.00 66.44 374 LYS A C 1
ATOM 3019 O O . LYS A 1 374 ? -78.276 3.616 167.273 1.00 66.44 374 LYS A O 1
ATOM 3024 N N . ALA A 1 375 ? -79.087 4.730 165.503 1.00 57.53 375 ALA A N 1
ATOM 3025 C CA . ALA A 1 375 ? -80.495 4.549 165.860 1.00 57.53 375 ALA A CA 1
ATOM 3026 C C . ALA A 1 375 ? -81.038 3.150 165.505 1.00 57.53 375 ALA A C 1
ATOM 3028 O O . ALA A 1 375 ? -82.029 2.714 166.085 1.00 57.53 375 ALA A O 1
ATOM 3029 N N . LYS A 1 376 ? -80.403 2.430 164.565 1.00 65.62 376 LYS A N 1
ATOM 3030 C CA . LYS A 1 376 ? -80.948 1.181 164.008 1.00 65.62 376 LYS A CA 1
ATOM 3031 C C . LYS A 1 376 ? -80.899 -0.009 164.979 1.00 65.62 376 LYS A C 1
ATOM 3033 O O . LYS A 1 376 ? -81.872 -0.753 165.060 1.00 65.62 376 LYS A O 1
ATOM 3038 N N . HIS A 1 377 ? -79.803 -0.191 165.720 1.00 65.81 377 HIS A N 1
ATOM 3039 C CA . HIS A 1 377 ? -79.616 -1.388 166.556 1.00 65.81 377 HIS A CA 1
ATOM 3040 C C . HIS A 1 377 ? -80.614 -1.516 167.720 1.00 65.81 377 HIS A C 1
ATOM 3042 O O . HIS A 1 377 ? -80.878 -2.629 168.155 1.00 65.81 377 HIS A O 1
ATOM 3048 N N . SER A 1 378 ? -81.242 -0.422 168.167 1.00 57.09 378 SER A N 1
ATOM 3049 C CA . SER A 1 378 ? -82.226 -0.440 169.266 1.00 57.09 378 SER A CA 1
ATOM 3050 C C . SER A 1 378 ? -83.566 -1.121 168.928 1.00 57.09 378 SER A C 1
ATOM 3052 O O . SER A 1 378 ? -84.435 -1.203 169.793 1.00 57.09 378 SER A O 1
ATOM 3054 N N . VAL A 1 379 ? -83.772 -1.555 167.680 1.00 59.41 379 VAL A N 1
ATOM 3055 C CA . VAL A 1 379 ? -85.027 -2.173 167.204 1.00 59.41 379 VAL A CA 1
ATOM 3056 C C . VAL A 1 379 ? -84.846 -3.666 166.891 1.00 59.41 379 VAL A C 1
ATOM 3058 O O . VAL A 1 379 ? -85.817 -4.416 166.831 1.00 59.41 379 VAL A O 1
ATOM 3061 N N . GLU A 1 380 ? -83.607 -4.131 166.720 1.00 57.25 380 GLU A N 1
ATOM 3062 C CA . GLU A 1 380 ? -83.323 -5.497 166.250 1.00 57.25 380 GLU A CA 1
ATOM 3063 C C . GLU A 1 380 ? -83.427 -6.553 167.374 1.00 57.25 380 GLU A C 1
ATOM 3065 O O . GLU A 1 380 ? -83.540 -7.742 167.086 1.00 57.25 380 GLU A O 1
ATOM 3070 N N . GLU A 1 381 ? -83.496 -6.130 168.643 1.00 54.62 381 GLU A N 1
ATOM 3071 C CA . GLU A 1 381 ? -83.600 -7.004 169.828 1.00 54.62 381 GLU A CA 1
ATOM 3072 C C . GLU A 1 381 ? -85.015 -7.563 170.109 1.00 54.62 381 GLU A C 1
ATOM 3074 O O . GLU A 1 381 ? -85.168 -8.374 171.016 1.00 54.62 381 GLU A O 1
ATOM 3079 N N . GLN A 1 382 ? -86.058 -7.170 169.359 1.00 49.44 382 GLN A N 1
ATOM 3080 C CA . GLN A 1 382 ? -87.463 -7.528 169.669 1.00 49.44 382 GLN A CA 1
ATOM 3081 C C . GLN A 1 382 ? -88.140 -8.513 168.690 1.00 49.44 382 GLN A C 1
ATOM 3083 O O . GLN A 1 382 ? -89.321 -8.810 168.848 1.00 49.44 382 GLN A O 1
ATOM 3088 N N . CYS A 1 383 ? -87.444 -9.019 167.663 1.00 49.94 383 CYS A N 1
ATOM 3089 C CA . CYS A 1 383 ? -88.084 -9.776 166.566 1.00 49.94 383 CYS A CA 1
ATOM 3090 C C . CYS A 1 383 ? -87.830 -11.297 166.539 1.00 49.94 383 CYS A C 1
ATOM 3092 O O . CYS A 1 383 ? -88.414 -11.986 165.703 1.00 49.94 383 CYS A O 1
ATOM 3094 N N . THR A 1 384 ? -86.972 -11.849 167.400 1.00 59.38 384 THR A N 1
ATOM 3095 C CA . THR A 1 384 ? -86.517 -13.255 167.303 1.00 59.38 384 THR A CA 1
ATOM 3096 C C . THR A 1 384 ? -87.288 -14.256 168.171 1.00 59.38 384 THR A C 1
ATOM 3098 O O . THR A 1 384 ? -87.140 -15.460 167.974 1.00 59.38 384 THR A O 1
ATOM 3101 N N . GLU A 1 385 ? -88.139 -13.798 169.091 1.00 52.25 385 GLU A N 1
ATOM 3102 C CA . GLU A 1 385 ? -88.773 -14.647 170.119 1.00 52.25 385 GLU A CA 1
ATOM 3103 C C . GLU A 1 385 ? -90.078 -15.347 169.658 1.00 52.25 385 GLU A C 1
ATOM 3105 O O . GLU A 1 385 ? -90.624 -16.179 170.374 1.00 52.25 385 GLU A O 1
ATOM 3110 N N . LEU A 1 386 ? -90.576 -15.058 168.444 1.00 53.44 386 LEU A N 1
ATOM 3111 C CA . LEU A 1 386 ? -91.917 -15.460 167.963 1.00 53.44 386 LEU A CA 1
ATOM 3112 C C . LEU A 1 386 ? -91.936 -16.390 166.726 1.00 53.44 386 LEU A C 1
ATOM 3114 O O . LEU A 1 386 ? -92.921 -16.415 165.990 1.00 53.44 386 LEU A O 1
ATOM 3118 N N . HIS A 1 387 ? -90.865 -17.142 166.446 1.00 50.31 387 HIS A N 1
ATOM 3119 C CA . HIS A 1 387 ? -90.785 -18.015 165.252 1.00 50.31 387 HIS A CA 1
ATOM 3120 C C . HIS A 1 387 ? -90.660 -19.527 165.527 1.00 50.31 387 HIS A C 1
ATOM 3122 O O . HIS A 1 387 ? -90.414 -20.300 164.603 1.00 50.31 387 HIS A O 1
ATOM 3128 N N . VAL A 1 388 ? -90.858 -19.966 166.774 1.00 55.34 388 VAL A N 1
ATOM 3129 C CA . VAL A 1 388 ? -90.685 -21.378 167.179 1.00 55.34 388 VAL A CA 1
ATOM 3130 C C . VAL A 1 388 ? -91.939 -22.243 166.938 1.00 55.34 388 VAL A C 1
ATOM 3132 O O . VAL A 1 388 ? -91.813 -23.421 166.607 1.00 55.34 388 VAL A O 1
ATOM 3135 N N . ASP A 1 389 ? -93.147 -21.674 167.023 1.00 49.19 389 ASP A N 1
ATOM 3136 C CA . ASP A 1 389 ? -94.375 -22.469 167.230 1.00 49.19 389 ASP A CA 1
ATOM 3137 C C . ASP A 1 389 ? -95.114 -22.949 165.960 1.00 49.19 389 ASP A C 1
ATOM 3139 O O . ASP A 1 389 ? -96.040 -23.757 166.051 1.00 49.19 389 ASP A O 1
ATOM 3143 N N . LEU A 1 390 ? -94.735 -22.516 164.750 1.00 49.97 390 LEU A N 1
ATOM 3144 C CA . LEU A 1 390 ? -95.506 -22.826 163.525 1.00 49.97 390 LEU A CA 1
ATOM 3145 C C . LEU A 1 390 ? -95.250 -24.238 162.939 1.00 49.97 390 LEU A C 1
ATOM 3147 O O . LEU A 1 390 ? -95.718 -24.568 161.850 1.00 49.97 390 LEU A O 1
ATOM 3151 N N . ALA A 1 391 ? -94.528 -25.110 163.644 1.00 57.28 391 ALA A N 1
ATOM 3152 C CA . ALA A 1 391 ? -94.052 -26.398 163.124 1.00 57.28 391 ALA A CA 1
ATOM 3153 C C . ALA A 1 391 ? -95.124 -27.513 162.977 1.00 57.28 391 ALA A C 1
ATOM 3155 O O . ALA A 1 391 ? -94.780 -28.642 162.619 1.00 57.28 391 ALA A O 1
ATOM 3156 N N . GLN A 1 392 ? -96.407 -27.250 163.275 1.00 39.91 392 GLN A N 1
ATOM 3157 C CA . GLN A 1 392 ? -97.361 -28.306 163.671 1.00 39.91 392 GLN A CA 1
ATOM 3158 C C . GLN A 1 392 ? -98.681 -28.409 162.860 1.00 39.91 392 GLN A C 1
ATOM 3160 O O . GLN A 1 392 ? -99.624 -29.061 163.303 1.00 39.91 392 GLN A O 1
ATOM 3165 N N . ALA A 1 393 ? -98.761 -27.857 161.640 1.00 43.53 393 ALA A N 1
ATOM 3166 C CA . ALA A 1 393 ? -99.938 -27.972 160.754 1.00 43.53 393 ALA A CA 1
ATOM 3167 C C . ALA A 1 393 ? -99.687 -28.921 159.555 1.00 43.53 393 ALA A C 1
ATOM 3169 O O . ALA A 1 393 ? -99.127 -28.525 158.537 1.00 43.53 393 ALA A O 1
ATOM 3170 N N . LYS A 1 394 ? -100.075 -30.202 159.677 1.00 45.59 394 LYS A N 1
ATOM 3171 C CA . LYS A 1 394 ? -99.457 -31.325 158.925 1.00 45.59 394 LYS A CA 1
ATOM 3172 C C . LYS A 1 394 ? -100.363 -32.069 157.911 1.00 45.59 394 LYS A C 1
ATOM 3174 O O . LYS A 1 394 ? -100.066 -33.214 157.580 1.00 45.59 394 LYS A O 1
ATOM 3179 N N . LEU A 1 395 ? -101.497 -31.502 157.472 1.00 48.28 395 LEU A N 1
ATOM 3180 C CA . LEU A 1 395 ? -102.608 -32.288 156.884 1.00 48.28 395 LEU A CA 1
ATOM 3181 C C . LEU A 1 395 ? -103.293 -31.671 155.641 1.00 48.28 395 LEU A C 1
ATOM 3183 O O . LEU A 1 395 ? -104.236 -30.896 155.778 1.00 48.28 395 LEU A O 1
ATOM 3187 N N . SER A 1 396 ? -102.889 -32.090 154.431 1.00 46.09 396 SER A N 1
ATOM 3188 C CA . SER A 1 396 ? -103.678 -31.927 153.181 1.00 46.09 396 SER A CA 1
ATOM 3189 C C . SER A 1 396 ? -103.228 -32.845 152.016 1.00 46.09 396 SER A C 1
ATOM 3191 O O . SER A 1 396 ? -103.326 -32.483 150.844 1.00 46.09 396 SER A O 1
ATOM 3193 N N . ALA A 1 397 ? -102.716 -34.045 152.316 1.00 55.25 397 ALA A N 1
ATOM 3194 C CA . ALA A 1 397 ? -101.943 -34.869 151.372 1.00 55.25 397 ALA A CA 1
ATOM 3195 C C . ALA A 1 397 ? -102.736 -35.576 150.242 1.00 55.25 397 ALA A C 1
ATOM 3197 O O . ALA A 1 397 ? -102.132 -36.055 149.282 1.00 55.25 397 ALA A O 1
ATOM 3198 N N . ASP A 1 398 ? -104.066 -35.661 150.321 1.00 48.62 398 ASP A N 1
ATOM 3199 C CA . ASP A 1 398 ? -104.835 -36.678 149.577 1.00 48.62 398 ASP A CA 1
ATOM 3200 C C . ASP A 1 398 ? -105.161 -36.361 148.103 1.00 48.62 398 ASP A C 1
ATOM 3202 O O . ASP A 1 398 ? -105.728 -37.199 147.399 1.00 48.62 398 ASP A O 1
ATOM 3206 N N . LYS A 1 399 ? -104.807 -35.176 147.584 1.00 56.03 399 LYS A N 1
ATOM 3207 C CA . LYS A 1 399 ? -105.223 -34.760 146.227 1.00 56.03 399 LYS A CA 1
ATOM 3208 C C . LYS A 1 399 ? -104.426 -35.381 145.069 1.00 56.03 399 LYS A C 1
ATOM 3210 O O . LYS A 1 399 ? -104.939 -35.424 143.954 1.00 56.03 399 LYS A O 1
ATOM 3215 N N . ASN A 1 400 ? -103.216 -35.894 145.307 1.00 57.12 400 ASN A N 1
ATOM 3216 C CA . ASN A 1 400 ? -102.312 -36.349 144.234 1.00 57.12 400 ASN A CA 1
ATOM 3217 C C . ASN A 1 400 ? -102.665 -37.715 143.609 1.00 57.12 400 ASN A C 1
ATOM 3219 O O . ASN A 1 400 ? -102.062 -38.102 142.610 1.00 57.12 400 ASN A O 1
ATOM 3223 N N . ASN A 1 401 ? -103.605 -38.481 144.171 1.00 55.84 401 ASN A N 1
ATOM 3224 C CA . ASN A 1 401 ? -103.744 -39.902 143.820 1.00 55.84 401 ASN A CA 1
ATOM 3225 C C . ASN A 1 401 ? -104.607 -40.189 142.566 1.00 55.84 401 ASN A C 1
ATOM 3227 O O . ASN A 1 401 ? -104.808 -41.352 142.223 1.00 55.84 401 ASN A O 1
ATOM 3231 N N . GLN A 1 402 ? -105.126 -39.162 141.876 1.00 56.44 402 GLN A N 1
ATOM 3232 C CA . GLN A 1 402 ? -105.977 -39.331 140.683 1.00 56.44 402 GLN A CA 1
ATOM 3233 C C . GLN A 1 402 ? -105.228 -39.252 139.340 1.00 56.44 402 GLN A C 1
ATOM 3235 O O . GLN A 1 402 ? -105.669 -39.866 138.370 1.00 56.44 402 GLN A O 1
ATOM 3240 N N . GLU A 1 403 ? -104.088 -38.558 139.251 1.00 58.91 403 GLU A N 1
ATOM 3241 C CA . GLU A 1 403 ? -103.400 -38.352 137.960 1.00 58.91 403 GLU A CA 1
ATOM 3242 C C . GLU A 1 403 ? -102.713 -39.621 137.424 1.00 58.91 403 GLU A C 1
ATOM 3244 O O . GLU A 1 403 ? -102.575 -39.795 136.211 1.00 58.91 403 GLU A O 1
ATOM 3249 N N . LYS A 1 404 ? -102.343 -40.551 138.315 1.00 61.06 404 LYS A N 1
ATOM 3250 C CA . LYS A 1 404 ? -101.568 -41.761 137.987 1.00 61.06 404 LYS A CA 1
ATOM 3251 C C . LYS A 1 404 ? -102.209 -42.636 136.898 1.00 61.06 404 LYS A C 1
ATOM 3253 O O . LYS A 1 404 ? -101.492 -43.198 136.077 1.00 61.06 404 LYS A O 1
ATOM 3258 N N . VAL A 1 405 ? -103.542 -42.721 136.864 1.00 65.38 405 VAL A N 1
ATOM 3259 C CA . VAL A 1 405 ? -104.297 -43.573 135.920 1.00 65.38 405 VAL A CA 1
ATOM 3260 C C . VAL A 1 405 ? -104.205 -43.068 134.470 1.00 65.38 405 VAL A C 1
ATOM 3262 O O . VAL A 1 405 ? -104.386 -43.839 133.530 1.00 65.38 405 VAL A O 1
ATOM 3265 N N . ARG A 1 406 ? -103.887 -41.784 134.257 1.00 64.19 406 ARG A N 1
ATOM 3266 C CA . ARG A 1 406 ? -103.815 -41.187 132.913 1.00 64.19 406 ARG A CA 1
ATOM 3267 C C . ARG A 1 406 ? -102.558 -41.612 132.142 1.00 64.19 406 ARG A C 1
ATOM 3269 O O . ARG A 1 406 ? -102.622 -41.828 130.936 1.00 64.19 406 ARG A O 1
ATOM 3276 N N . VAL A 1 407 ? -101.438 -41.790 132.845 1.00 62.78 407 VAL A N 1
ATOM 3277 C CA . VAL A 1 407 ? -100.111 -42.052 132.252 1.00 62.78 407 VAL A CA 1
ATOM 3278 C C . VAL A 1 407 ? -100.006 -43.458 131.634 1.00 62.78 407 VAL A C 1
ATOM 3280 O O . VAL A 1 407 ? -99.317 -43.649 130.633 1.00 62.78 407 VAL A O 1
ATOM 3283 N N . GLU A 1 408 ? -100.727 -44.451 132.167 1.00 65.81 408 GLU A N 1
ATOM 3284 C CA . GLU A 1 408 ? -100.696 -45.829 131.643 1.00 65.81 408 GLU A CA 1
ATOM 3285 C C . GLU A 1 408 ? -101.324 -45.972 130.243 1.00 65.81 408 GLU A C 1
ATOM 3287 O O . GLU A 1 408 ? -101.004 -46.918 129.519 1.00 65.81 408 GLU A O 1
ATOM 3292 N N . GLN A 1 409 ? -102.173 -45.028 129.820 1.00 66.50 409 GLN A N 1
ATOM 3293 C CA . GLN A 1 409 ? -102.755 -45.031 128.472 1.00 66.50 409 GLN A CA 1
ATOM 3294 C C . GLN A 1 409 ? -101.766 -44.507 127.419 1.00 66.50 409 GLN A C 1
ATOM 3296 O O . GLN A 1 409 ? -101.659 -45.079 126.333 1.00 66.50 409 GLN A O 1
ATOM 3301 N N . GLU A 1 410 ? -100.984 -43.478 127.754 1.00 62.84 410 GLU A N 1
ATOM 3302 C CA . GLU A 1 410 ? -99.989 -42.872 126.858 1.00 62.84 410 GLU A CA 1
ATOM 3303 C C . GLU A 1 410 ? -98.816 -43.833 126.577 1.00 62.84 410 GLU A C 1
ATOM 3305 O O . GLU A 1 410 ? -98.344 -43.938 125.442 1.00 62.84 410 GLU A O 1
ATOM 3310 N N . LEU A 1 411 ? -98.415 -44.634 127.574 1.00 69.06 411 LEU A N 1
ATOM 3311 C CA . LEU A 1 411 ? -97.330 -45.620 127.462 1.00 69.06 411 LEU A CA 1
ATOM 3312 C C . LEU A 1 411 ? -97.560 -46.682 126.366 1.00 69.06 411 LEU A C 1
ATOM 3314 O O . LEU A 1 411 ? -96.600 -47.182 125.775 1.00 69.06 411 LEU A O 1
ATOM 3318 N N . ASN A 1 412 ? -98.816 -47.031 126.068 1.00 67.56 412 ASN A N 1
ATOM 3319 C CA . ASN A 1 412 ? -99.134 -48.008 125.021 1.00 67.56 412 ASN A CA 1
ATOM 3320 C C . ASN A 1 412 ? -99.144 -47.402 123.606 1.00 67.56 412 ASN A C 1
ATOM 3322 O O . ASN A 1 412 ? -98.915 -48.136 122.646 1.00 67.56 412 ASN A O 1
ATOM 3326 N N . ALA A 1 413 ? -99.327 -46.085 123.458 1.00 69.25 413 ALA A N 1
ATOM 3327 C CA . ALA A 1 413 ? -99.206 -45.418 122.160 1.00 69.25 413 ALA A CA 1
ATOM 3328 C C . ALA A 1 413 ? -97.744 -45.389 121.673 1.00 69.25 413 ALA A C 1
ATOM 3330 O O . ALA A 1 413 ? -97.469 -45.671 120.506 1.00 69.25 413 ALA A O 1
ATOM 3331 N N . VAL A 1 414 ? -96.797 -45.130 122.585 1.00 67.19 414 VAL A N 1
ATOM 3332 C CA . VAL A 1 414 ? -95.353 -45.051 122.284 1.00 67.19 414 VAL A CA 1
ATOM 3333 C C . VAL A 1 414 ? -94.800 -46.371 121.731 1.00 67.19 414 VAL A C 1
ATOM 3335 O O . VAL A 1 414 ? -93.981 -46.357 120.813 1.00 67.19 414 VAL A O 1
ATOM 3338 N N . LYS A 1 415 ? -95.271 -47.522 122.235 1.00 71.06 415 LYS A N 1
ATOM 3339 C CA . LYS A 1 415 ? -94.815 -48.846 121.771 1.00 71.06 415 LYS A CA 1
ATOM 3340 C C . LYS A 1 415 ? -95.065 -49.071 120.282 1.00 71.06 415 LYS A C 1
ATOM 3342 O O . LYS A 1 415 ? -94.176 -49.566 119.602 1.00 71.06 415 LYS A O 1
ATOM 3347 N N . LYS A 1 416 ? -96.229 -48.662 119.767 1.00 74.44 416 LYS A N 1
ATOM 3348 C CA . LYS A 1 416 ? -96.577 -48.869 118.355 1.00 74.44 416 LYS A CA 1
ATOM 3349 C C . LYS A 1 416 ? -95.665 -48.069 117.417 1.00 74.44 416 LYS A C 1
ATOM 3351 O O . LYS A 1 416 ? -95.133 -48.615 116.460 1.00 74.44 416 LYS A O 1
ATOM 3356 N N . VAL A 1 417 ? -95.383 -46.812 117.770 1.00 72.50 417 VAL A N 1
ATOM 3357 C CA . VAL A 1 417 ? -94.437 -45.955 117.029 1.00 72.50 417 VAL A CA 1
ATOM 3358 C C . VAL A 1 417 ? -93.022 -46.558 117.012 1.00 72.50 417 VAL A C 1
ATOM 3360 O O . VAL A 1 417 ? -92.304 -46.423 116.024 1.00 72.50 417 VAL A O 1
ATOM 3363 N N . SER A 1 418 ? -92.623 -47.276 118.069 1.00 70.62 418 SER A N 1
ATOM 3364 C CA . SER A 1 418 ? -91.332 -47.979 118.121 1.00 70.62 418 SER A CA 1
ATOM 3365 C C . SER A 1 418 ? -91.229 -49.157 117.141 1.00 70.62 418 SER A C 1
ATOM 3367 O O . SER A 1 418 ? -90.120 -49.486 116.713 1.00 70.62 418 SER A O 1
ATOM 3369 N N . GLU A 1 419 ? -92.342 -49.806 116.797 1.00 76.81 419 GLU A N 1
ATOM 3370 C CA . GLU A 1 419 ? -92.378 -50.910 115.828 1.00 76.81 419 GLU A CA 1
ATOM 3371 C C . GLU A 1 419 ? -92.314 -50.364 114.395 1.00 76.81 419 GLU A C 1
ATOM 3373 O O . GLU A 1 419 ? -91.466 -50.798 113.609 1.00 76.81 419 GLU A O 1
ATOM 3378 N N . ASP A 1 420 ? -93.117 -49.337 114.094 1.00 74.75 420 ASP A N 1
ATOM 3379 C CA . ASP A 1 420 ? -93.133 -48.663 112.790 1.00 74.75 420 ASP A CA 1
ATOM 3380 C C . ASP A 1 420 ? -91.737 -48.096 112.439 1.00 74.75 420 ASP A C 1
ATOM 3382 O O . ASP A 1 420 ? -91.169 -48.447 111.399 1.00 74.75 420 ASP A O 1
ATOM 3386 N N . LEU A 1 421 ? -91.111 -47.335 113.351 1.00 75.44 421 LEU A N 1
ATOM 3387 C CA . LEU A 1 421 ? -89.754 -46.782 113.176 1.00 75.44 421 LEU A CA 1
ATOM 3388 C C . LEU A 1 421 ? -88.672 -47.860 112.987 1.00 75.44 421 LEU A C 1
ATOM 3390 O O . LEU A 1 421 ? -87.691 -47.640 112.273 1.00 75.44 421 LEU A O 1
ATOM 3394 N N . SER A 1 422 ? -88.837 -49.037 113.599 1.00 78.25 422 SER A N 1
ATOM 3395 C CA . SER A 1 422 ? -87.903 -50.158 113.419 1.00 78.25 422 SER A CA 1
ATOM 3396 C C . SER A 1 422 ? -87.982 -50.743 112.003 1.00 78.25 422 SER A C 1
ATOM 3398 O O . SER A 1 422 ? -86.963 -51.169 111.450 1.00 78.25 422 SER A O 1
ATOM 3400 N N . SER A 1 423 ? -89.169 -50.724 111.387 1.00 79.25 423 SER A N 1
ATOM 3401 C CA . SER A 1 423 ? -89.355 -51.144 109.993 1.00 79.25 423 SER A CA 1
ATOM 3402 C C . SER A 1 423 ? -88.735 -50.145 109.004 1.00 79.25 423 SER A C 1
ATOM 3404 O O . SER A 1 423 ? -88.006 -50.551 108.093 1.00 79.25 423 SER A O 1
ATOM 3406 N N . GLU A 1 424 ? -88.916 -48.840 109.236 1.00 80.19 424 GLU A N 1
ATOM 3407 C CA . GLU A 1 424 ? -88.319 -47.780 108.416 1.00 80.19 424 GLU A CA 1
ATOM 3408 C C . GLU A 1 424 ? -86.788 -47.794 108.494 1.00 80.19 424 GLU A C 1
ATOM 3410 O O . GLU A 1 424 ? -86.121 -47.723 107.461 1.00 80.19 424 GLU A O 1
ATOM 3415 N N . LEU A 1 425 ? -86.214 -47.975 109.690 1.00 82.94 425 LEU A N 1
ATOM 3416 C CA . LEU A 1 425 ? -84.764 -48.076 109.885 1.00 82.94 425 LEU A CA 1
ATOM 3417 C C . LEU A 1 425 ? -84.153 -49.238 109.080 1.00 82.94 425 LEU A C 1
ATOM 3419 O O . LEU A 1 425 ? -83.084 -49.090 108.482 1.00 82.94 425 LEU A O 1
ATOM 3423 N N . SER A 1 426 ? -84.848 -50.378 109.020 1.00 82.06 426 SER A N 1
ATOM 3424 C CA . SER A 1 426 ? -84.443 -51.541 108.220 1.00 82.06 426 SER A CA 1
ATOM 3425 C C . SER A 1 426 ? -84.458 -51.232 106.715 1.00 82.06 426 SER A C 1
ATOM 3427 O O . SER A 1 426 ? -83.488 -51.508 106.002 1.00 82.06 426 SER A O 1
ATOM 3429 N N . MET A 1 427 ? -85.513 -50.564 106.234 1.00 83.62 427 MET A N 1
ATOM 3430 C CA . MET A 1 427 ? -85.631 -50.129 104.839 1.00 83.62 427 MET A CA 1
ATOM 3431 C C . MET A 1 427 ? -84.561 -49.090 104.457 1.00 83.62 427 MET A C 1
ATOM 3433 O O . MET A 1 427 ? -83.949 -49.194 103.391 1.00 83.62 427 MET A O 1
ATOM 3437 N N . VAL A 1 428 ? -84.282 -48.116 105.330 1.00 82.31 428 VAL A N 1
ATOM 3438 C CA . VAL A 1 428 ? -83.212 -47.121 105.136 1.00 82.31 428 VAL A CA 1
ATOM 3439 C C . VAL A 1 428 ? -81.843 -47.798 105.064 1.00 82.31 428 VAL A C 1
ATOM 3441 O O . VAL A 1 428 ? -81.053 -47.469 104.177 1.00 82.31 428 VAL A O 1
ATOM 3444 N N . LYS A 1 429 ? -81.573 -48.789 105.923 1.00 87.00 429 LYS A N 1
ATOM 3445 C CA . LYS A 1 429 ? -80.321 -49.557 105.886 1.00 87.00 429 LYS A CA 1
ATOM 3446 C C . LYS A 1 429 ? -80.148 -50.311 104.562 1.00 87.00 429 LYS A C 1
ATOM 3448 O O . LYS A 1 429 ? -79.090 -50.205 103.945 1.00 87.00 429 LYS A O 1
ATOM 3453 N N . HIS A 1 430 ? -81.185 -51.001 104.083 1.00 87.00 430 HIS A N 1
ATOM 3454 C CA . HIS A 1 430 ? -81.132 -51.703 102.796 1.00 87.00 430 HIS A CA 1
ATOM 3455 C C . HIS A 1 430 ? -80.900 -50.742 101.612 1.00 87.00 430 HIS A C 1
ATOM 3457 O O . HIS A 1 430 ? -80.098 -51.017 100.716 1.00 87.00 430 HIS A O 1
ATOM 3463 N N . ASN A 1 431 ? -81.545 -49.571 101.631 1.00 86.31 431 ASN A N 1
ATOM 3464 C CA . ASN A 1 431 ? -81.330 -48.531 100.623 1.00 86.31 431 ASN A CA 1
ATOM 3465 C C . ASN A 1 431 ? -79.900 -47.955 100.670 1.00 86.31 431 ASN A C 1
ATOM 3467 O O . ASN A 1 431 ? -79.319 -47.693 99.616 1.00 86.31 431 ASN A O 1
ATOM 3471 N N . LEU A 1 432 ? -79.305 -47.814 101.861 1.00 86.69 432 LEU A N 1
ATOM 3472 C CA . LEU A 1 432 ? -77.911 -47.394 102.031 1.00 86.69 432 LEU A CA 1
ATOM 3473 C C . LEU A 1 432 ? -76.926 -48.433 101.472 1.00 86.69 432 LEU A C 1
ATOM 3475 O O . LEU A 1 432 ? -76.013 -48.064 100.736 1.00 86.69 432 LEU A O 1
ATOM 3479 N N . GLU A 1 433 ? -77.125 -49.720 101.763 1.00 88.56 433 GLU A N 1
ATOM 3480 C CA . GLU A 1 433 ? -76.307 -50.820 101.224 1.00 88.56 433 GLU A CA 1
ATOM 3481 C C . GLU A 1 433 ? -76.361 -50.849 99.683 1.00 88.56 433 GLU A C 1
ATOM 3483 O O . GLU A 1 433 ? -75.328 -50.933 99.012 1.00 88.56 433 GLU A O 1
ATOM 3488 N N . LYS A 1 434 ? -77.555 -50.664 99.103 1.00 88.12 434 LYS A N 1
ATOM 3489 C CA . LYS A 1 434 ? -77.758 -50.559 97.649 1.00 88.12 434 LYS A CA 1
ATOM 3490 C C . LYS A 1 434 ? -77.077 -49.326 97.040 1.00 88.12 434 LYS A C 1
ATOM 3492 O O . LYS A 1 434 ? -76.483 -49.426 95.966 1.00 88.12 434 LYS A O 1
ATOM 3497 N N . ALA A 1 435 ? -77.121 -48.178 97.718 1.00 84.88 435 ALA A N 1
ATOM 3498 C CA . ALA A 1 435 ? -76.433 -46.961 97.284 1.00 84.88 435 ALA A CA 1
ATOM 3499 C C . ALA A 1 435 ? -74.899 -47.100 97.350 1.00 84.88 435 ALA A C 1
ATOM 3501 O O . ALA A 1 435 ? -74.199 -46.644 96.445 1.00 84.88 435 ALA A O 1
ATOM 3502 N N . GLN A 1 436 ? -74.370 -47.777 98.376 1.00 89.38 436 GLN A N 1
ATOM 3503 C CA . GLN A 1 436 ? -72.941 -48.080 98.488 1.00 89.38 436 GLN A CA 1
ATOM 3504 C C . GLN A 1 436 ? -72.460 -48.988 97.348 1.00 89.38 436 GLN A C 1
ATOM 3506 O O . GLN A 1 436 ? -71.400 -48.731 96.779 1.00 89.38 436 GLN A O 1
ATOM 3511 N N . GLU A 1 437 ? -73.227 -50.016 96.978 1.00 88.50 437 GLU A N 1
ATOM 3512 C CA . GLU A 1 437 ? -72.861 -50.912 95.874 1.00 88.50 437 GLU A CA 1
ATOM 3513 C C . GLU A 1 437 ? -72.895 -50.199 94.512 1.00 88.50 437 GLU A C 1
ATOM 3515 O O . GLU A 1 437 ? -71.950 -50.317 93.729 1.00 88.50 437 GLU A O 1
ATOM 3520 N N . LEU A 1 438 ? -73.910 -49.363 94.263 1.00 90.50 438 LEU A N 1
ATOM 3521 C CA . LEU A 1 438 ? -73.944 -48.495 93.080 1.00 90.50 438 LEU A CA 1
ATOM 3522 C C . LEU A 1 438 ? -72.745 -47.534 93.034 1.00 90.50 438 LEU A C 1
ATOM 3524 O O . LEU A 1 438 ? -72.175 -47.326 91.962 1.00 90.50 438 LEU A O 1
ATOM 3528 N N . ASN A 1 439 ? -72.302 -46.991 94.175 1.00 87.62 439 ASN A N 1
ATOM 3529 C CA . ASN A 1 439 ? -71.108 -46.145 94.208 1.00 87.62 439 ASN A CA 1
ATOM 3530 C C . ASN A 1 439 ? -69.822 -46.930 93.880 1.00 87.62 439 ASN A C 1
ATOM 3532 O O . ASN A 1 439 ? -69.005 -46.431 93.110 1.00 87.62 439 ASN A O 1
ATOM 3536 N N . LYS A 1 440 ? -69.656 -48.175 94.361 1.00 91.44 440 LYS A N 1
ATOM 3537 C CA . LYS A 1 440 ? -68.511 -49.034 93.975 1.00 91.44 440 LYS A CA 1
ATOM 3538 C C . LYS A 1 440 ? -68.473 -49.295 92.467 1.00 91.44 440 LYS A C 1
ATOM 3540 O O . LYS A 1 440 ? -67.406 -49.224 91.858 1.00 91.44 440 LYS A O 1
ATOM 3545 N N . GLN A 1 441 ? -69.628 -49.576 91.860 1.00 88.81 441 GLN A N 1
ATOM 3546 C CA . GLN A 1 441 ? -69.753 -49.781 90.411 1.00 88.81 441 GLN A CA 1
ATOM 3547 C C . GLN A 1 441 ? -69.418 -48.500 89.630 1.00 88.81 441 GLN A C 1
ATOM 3549 O O . GLN A 1 441 ? -68.704 -48.533 88.630 1.00 88.81 441 GLN A O 1
ATOM 3554 N N . LEU A 1 442 ? -69.872 -47.343 90.115 1.00 89.06 442 LEU A N 1
ATOM 3555 C CA . LEU A 1 442 ? -69.590 -46.054 89.488 1.00 89.06 442 LEU A CA 1
ATOM 3556 C C . LEU A 1 442 ? -68.113 -45.639 89.660 1.00 89.06 442 LEU A C 1
ATOM 3558 O O . LEU A 1 442 ? -67.519 -45.069 88.744 1.00 89.06 442 LEU A O 1
ATOM 3562 N N . GLU A 1 443 ? -67.473 -45.984 90.781 1.00 90.06 443 GLU A N 1
ATOM 3563 C CA . GLU A 1 443 ? -66.024 -45.856 90.971 1.00 90.06 443 GLU A CA 1
ATOM 3564 C C . GLU A 1 443 ? -65.213 -46.774 90.049 1.00 90.06 443 GLU A C 1
ATOM 3566 O O . GLU A 1 443 ? -64.213 -46.323 89.486 1.00 90.06 443 GLU A O 1
ATOM 3571 N N . SER A 1 444 ? -65.614 -48.036 89.859 1.00 90.12 444 SER A N 1
ATOM 3572 C CA . SER A 1 444 ? -64.910 -48.940 88.940 1.00 90.12 444 SER A CA 1
ATOM 3573 C C . SER A 1 444 ? -65.022 -48.452 87.491 1.00 90.12 444 SER A C 1
ATOM 3575 O O . SER A 1 444 ? -64.014 -48.396 86.785 1.00 90.12 444 SER A O 1
ATOM 3577 N N . SER A 1 445 ? -66.199 -47.958 87.089 1.00 91.25 445 SER A N 1
ATOM 3578 C CA . SER A 1 445 ? -66.406 -47.300 85.796 1.00 91.25 445 SER A CA 1
ATOM 3579 C C . SER A 1 445 ? -65.543 -46.041 85.635 1.00 91.25 445 SER A C 1
ATOM 3581 O O . SER A 1 445 ? -64.951 -45.846 84.574 1.00 91.25 445 SER A O 1
ATOM 3583 N N . LYS A 1 446 ? -65.414 -45.201 86.674 1.00 92.88 446 LYS A N 1
ATOM 3584 C CA . LYS A 1 446 ? -64.512 -44.031 86.666 1.00 92.88 446 LYS A CA 1
ATOM 3585 C C . LYS A 1 446 ? -63.044 -44.431 86.490 1.00 92.88 446 LYS A C 1
ATOM 3587 O O . LYS A 1 446 ? -62.333 -43.773 85.736 1.00 92.88 446 LYS A O 1
ATOM 3592 N N . ARG A 1 447 ? -62.587 -45.508 87.142 1.00 92.50 447 ARG A N 1
ATOM 3593 C CA . ARG A 1 447 ? -61.207 -46.016 86.999 1.00 92.50 447 ARG A CA 1
ATOM 3594 C C . ARG A 1 447 ? -60.939 -46.521 85.577 1.00 92.50 447 ARG A C 1
ATOM 3596 O O . ARG A 1 447 ? -59.905 -46.179 85.011 1.00 92.50 447 ARG A O 1
ATOM 3603 N N . LEU A 1 448 ? -61.883 -47.250 84.975 1.00 90.75 448 LEU A N 1
ATOM 3604 C CA . LEU A 1 448 ? -61.784 -47.702 83.581 1.00 90.75 448 LEU A CA 1
ATOM 3605 C C . LEU A 1 448 ? -61.773 -46.527 82.588 1.00 90.75 448 LEU A C 1
ATOM 3607 O O . LEU A 1 448 ? -60.933 -46.501 81.691 1.00 90.75 448 LEU A O 1
ATOM 3611 N N . ALA A 1 449 ? -62.635 -45.525 82.780 1.00 88.19 449 ALA A N 1
ATOM 3612 C CA . ALA A 1 449 ? -62.651 -44.318 81.950 1.00 88.19 449 ALA A CA 1
ATOM 3613 C C . ALA A 1 449 ? -61.336 -43.519 82.058 1.00 88.19 449 ALA A C 1
ATOM 3615 O O . ALA A 1 449 ? -60.774 -43.119 81.041 1.00 88.19 449 ALA A O 1
ATOM 3616 N N . ALA A 1 450 ? -60.792 -43.353 83.269 1.00 90.38 450 ALA A N 1
ATOM 3617 C CA . ALA A 1 450 ? -59.498 -42.699 83.481 1.00 90.38 450 ALA A CA 1
ATOM 3618 C C . ALA A 1 450 ? -58.329 -43.484 82.852 1.00 90.38 450 ALA A C 1
ATOM 3620 O O . ALA A 1 450 ? -57.414 -42.886 82.287 1.00 90.38 450 ALA A O 1
ATOM 3621 N N . GLN A 1 451 ? -58.369 -44.821 82.888 1.00 92.81 451 GLN A N 1
ATOM 3622 C CA . GLN A 1 451 ? -57.383 -45.668 82.214 1.00 92.81 451 GLN A CA 1
ATOM 3623 C C . GLN A 1 451 ? -57.467 -45.535 80.683 1.00 92.81 451 GLN A C 1
ATOM 3625 O O . GLN A 1 451 ? -56.435 -45.427 80.023 1.00 92.81 451 GLN A O 1
ATOM 3630 N N . GLN A 1 452 ? -58.676 -45.487 80.113 1.00 90.69 452 GLN A N 1
ATOM 3631 C CA . GLN A 1 452 ? -58.881 -45.226 78.684 1.00 90.69 452 GLN A CA 1
ATOM 3632 C C . GLN A 1 452 ? -58.386 -43.829 78.283 1.00 90.69 452 GLN A C 1
ATOM 3634 O O . GLN A 1 452 ? -57.676 -43.706 77.285 1.00 90.69 452 GLN A O 1
ATOM 3639 N N . GLN A 1 453 ? -58.674 -42.798 79.085 1.00 91.69 453 GLN A N 1
ATOM 3640 C CA . GLN A 1 453 ? -58.155 -41.446 78.864 1.00 91.69 453 GLN A CA 1
ATOM 3641 C C . GLN A 1 453 ? -56.619 -41.426 78.867 1.00 91.69 453 GLN A C 1
ATOM 3643 O O . GLN A 1 453 ? -56.024 -40.877 77.944 1.00 91.69 453 GLN A O 1
ATOM 3648 N N . LEU A 1 454 ? -55.965 -42.070 79.841 1.00 93.94 454 LEU A N 1
ATOM 3649 C CA . LEU A 1 454 ? -54.499 -42.151 79.900 1.00 93.94 454 LEU A CA 1
ATOM 3650 C C . LEU A 1 454 ? -53.886 -42.848 78.676 1.00 93.94 454 LEU A C 1
ATOM 3652 O O . LEU A 1 454 ? -52.835 -42.416 78.199 1.00 93.94 454 LEU A O 1
ATOM 3656 N N . MET A 1 455 ? -54.535 -43.888 78.138 1.00 93.62 455 MET A N 1
ATOM 3657 C CA . MET A 1 455 ? -54.090 -44.517 76.889 1.00 93.62 455 MET A CA 1
ATOM 3658 C C . MET A 1 455 ? -54.223 -43.554 75.704 1.00 93.62 455 MET A C 1
ATOM 3660 O O . MET A 1 455 ? -53.241 -43.347 74.995 1.00 93.62 455 MET A O 1
ATOM 3664 N N . LEU A 1 456 ? -55.381 -42.905 75.533 1.00 92.25 456 LEU A N 1
ATOM 3665 C CA . LEU A 1 456 ? -55.626 -41.945 74.448 1.00 92.25 456 LEU A CA 1
ATO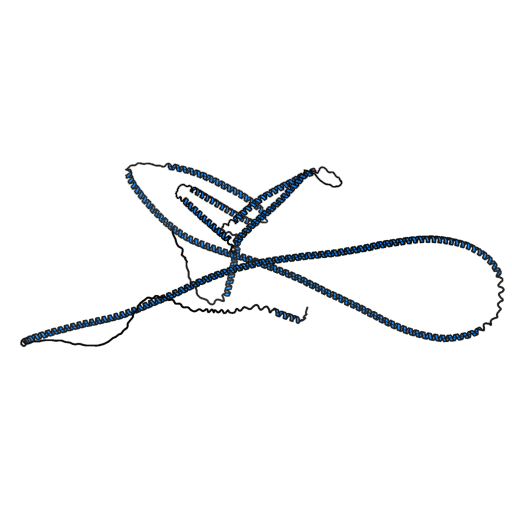M 3666 C C . LEU A 1 456 ? -54.701 -40.720 74.521 1.00 92.25 456 LEU A C 1
ATOM 3668 O O . LEU A 1 456 ? -54.195 -40.268 73.497 1.00 92.25 456 LEU A O 1
ATOM 3672 N N . GLU A 1 457 ? -54.406 -40.213 75.719 1.00 93.88 457 GLU A N 1
ATOM 3673 C CA . GLU A 1 457 ? -53.392 -39.175 75.918 1.00 93.88 457 GLU A CA 1
ATOM 3674 C C . GLU A 1 457 ? -51.984 -39.656 75.545 1.00 93.88 457 GLU A C 1
ATOM 3676 O O . GLU A 1 457 ? -51.196 -38.883 75.000 1.00 93.88 457 GLU A O 1
ATOM 3681 N N . GLY A 1 458 ? -51.651 -40.917 75.836 1.00 93.56 458 GLY A N 1
ATOM 3682 C CA . GLY A 1 458 ? -50.397 -41.544 75.418 1.00 93.56 458 GLY A CA 1
ATOM 3683 C C . GLY A 1 458 ? -50.286 -41.674 73.897 1.00 93.56 458 GLY A C 1
ATOM 3684 O O . GLY A 1 458 ? -49.230 -41.393 73.331 1.00 93.56 458 GLY A O 1
ATOM 3685 N N . GLU A 1 459 ? -51.379 -42.031 73.220 1.00 92.88 459 GLU A N 1
ATOM 3686 C CA . GLU A 1 459 ? -51.433 -42.106 71.755 1.00 92.88 459 GLU A CA 1
ATOM 3687 C C . GLU A 1 459 ? -51.358 -40.718 71.113 1.00 92.88 459 GLU A C 1
ATOM 3689 O O . GLU A 1 459 ? -50.586 -40.525 70.179 1.00 92.88 459 GLU A O 1
ATOM 3694 N N . LEU A 1 460 ? -52.067 -39.724 71.657 1.00 93.31 460 LEU A N 1
ATOM 3695 C CA . LEU A 1 460 ? -51.993 -38.336 71.197 1.00 93.31 460 LEU A CA 1
ATOM 3696 C C . LEU A 1 460 ? -50.568 -37.774 71.333 1.00 93.31 460 LEU A C 1
ATOM 3698 O O . LEU A 1 460 ? -50.073 -37.121 70.411 1.00 93.31 460 LEU A O 1
ATOM 3702 N N . LYS A 1 461 ? -49.879 -38.064 72.447 1.00 94.81 461 LYS A N 1
ATOM 3703 C CA . LYS A 1 461 ? -48.467 -37.696 72.659 1.00 94.81 461 LYS A CA 1
ATOM 3704 C C . LYS A 1 461 ? -47.550 -38.385 71.637 1.00 94.81 461 LYS A C 1
ATOM 3706 O O . LYS A 1 461 ? -46.714 -37.704 71.048 1.00 94.81 461 LYS A O 1
ATOM 3711 N N . ARG A 1 462 ? -47.754 -39.682 71.362 1.00 95.19 462 ARG A N 1
ATOM 3712 C CA . ARG A 1 462 ? -47.015 -40.456 70.341 1.00 95.19 462 ARG A CA 1
ATOM 3713 C C . ARG A 1 462 ? -47.200 -39.862 68.938 1.00 95.19 462 ARG A C 1
ATOM 3715 O O . ARG A 1 462 ? -46.229 -39.447 68.323 1.00 95.19 462 ARG A O 1
ATOM 3722 N N . VAL A 1 463 ? -48.446 -39.696 68.490 1.00 93.00 463 VAL A N 1
ATOM 3723 C CA . VAL A 1 463 ? -48.786 -39.135 67.168 1.00 93.00 463 VAL A CA 1
ATOM 3724 C C . VAL A 1 463 ? -48.284 -37.693 67.008 1.00 93.00 463 VAL A C 1
ATOM 3726 O O . VAL A 1 463 ? -47.879 -37.297 65.917 1.00 93.00 463 VAL A O 1
ATOM 3729 N N . THR A 1 464 ? -48.249 -36.906 68.089 1.00 93.81 464 THR A N 1
ATOM 3730 C CA . THR A 1 464 ? -47.645 -35.561 68.070 1.00 93.81 464 THR A CA 1
ATOM 3731 C C . THR A 1 464 ? -46.125 -35.629 67.889 1.00 93.81 464 THR A C 1
ATOM 3733 O O . THR A 1 464 ? -45.581 -34.888 67.075 1.00 93.81 464 THR A O 1
ATOM 3736 N N . GLN A 1 465 ? -45.436 -36.548 68.575 1.00 94.06 465 GLN A N 1
ATOM 3737 C CA . GLN A 1 465 ? -43.998 -36.776 68.388 1.00 94.06 465 GLN A CA 1
ATOM 3738 C C . GLN A 1 465 ? -43.678 -37.277 66.972 1.00 94.06 465 GLN A C 1
ATOM 3740 O O . GLN A 1 465 ? -42.754 -36.759 66.346 1.00 94.06 465 GLN A O 1
ATOM 3745 N N . ASP A 1 466 ? -44.469 -38.208 66.434 1.00 92.56 466 ASP A N 1
ATOM 3746 C CA . ASP A 1 466 ? -44.321 -38.718 65.066 1.00 92.56 466 ASP A CA 1
ATOM 3747 C C . ASP A 1 466 ? -44.531 -37.602 64.027 1.00 92.56 466 ASP A C 1
ATOM 3749 O O . ASP A 1 466 ? -43.731 -37.453 63.102 1.00 92.56 466 ASP A O 1
ATOM 3753 N N . LYS A 1 467 ? -45.545 -36.745 64.218 1.00 93.88 467 LYS A N 1
ATOM 3754 C CA . LYS A 1 467 ? -45.777 -35.540 63.403 1.00 93.88 467 LYS A CA 1
ATOM 3755 C C . LYS A 1 467 ? -44.594 -34.570 63.462 1.00 93.88 467 LYS A C 1
ATOM 3757 O O . LYS A 1 467 ? -44.173 -34.061 62.424 1.00 93.88 467 LYS A O 1
ATOM 3762 N N . ASP A 1 468 ? -44.038 -34.317 64.644 1.00 93.75 468 ASP A N 1
ATOM 3763 C CA . ASP A 1 468 ? -42.889 -33.422 64.806 1.00 93.75 468 ASP A CA 1
ATOM 3764 C C . ASP A 1 468 ? -41.607 -34.003 64.195 1.00 93.75 468 ASP A C 1
ATOM 3766 O O . ASP A 1 468 ? -40.801 -33.258 63.634 1.00 93.75 468 ASP A O 1
ATOM 3770 N N . LEU A 1 469 ? -41.411 -35.322 64.263 1.00 93.94 469 LEU A N 1
ATOM 3771 C CA . LEU A 1 469 ? -40.319 -36.018 63.581 1.00 93.94 469 LEU A CA 1
ATOM 3772 C C . LEU A 1 469 ? -40.485 -35.965 62.057 1.00 93.94 469 LEU A C 1
ATOM 3774 O O . LEU A 1 469 ? -39.511 -35.671 61.360 1.00 93.94 469 LEU A O 1
ATOM 3778 N N . LEU A 1 470 ? -41.706 -36.158 61.549 1.00 92.75 470 LEU A N 1
ATOM 3779 C CA . LEU A 1 470 ? -42.023 -36.075 60.124 1.00 92.75 470 LEU A CA 1
ATOM 3780 C C . LEU A 1 470 ? -41.830 -34.648 59.585 1.00 92.75 470 LEU A C 1
ATOM 3782 O O . LEU A 1 470 ? -41.168 -34.464 58.563 1.00 92.75 470 LEU A O 1
ATOM 3786 N N . ASN A 1 471 ? -42.287 -33.626 60.316 1.00 92.94 471 ASN A N 1
ATOM 3787 C CA . ASN A 1 471 ? -42.010 -32.218 60.010 1.00 92.94 471 ASN A CA 1
ATOM 3788 C C . ASN A 1 471 ? -40.497 -31.936 59.995 1.00 92.94 471 ASN A C 1
ATOM 3790 O O . ASN A 1 471 ? -39.984 -31.324 59.058 1.00 92.94 471 ASN A O 1
ATOM 3794 N N . LYS A 1 472 ? -39.747 -32.448 60.982 1.00 94.81 472 LYS A N 1
ATOM 3795 C CA . LYS A 1 472 ? -38.276 -32.344 61.025 1.00 94.81 472 LYS A CA 1
ATOM 3796 C C . LYS A 1 472 ? -37.579 -33.130 59.911 1.00 94.81 472 LYS A C 1
ATOM 3798 O O . LYS A 1 472 ? -36.423 -32.827 59.628 1.00 94.81 472 LYS A O 1
ATOM 3803 N N . SER A 1 473 ? -38.195 -34.148 59.302 1.00 92.81 473 SER A N 1
ATOM 3804 C CA . SER A 1 473 ? -37.666 -34.785 58.083 1.00 92.81 473 SER A CA 1
ATOM 3805 C C . SER A 1 473 ? -38.030 -34.003 56.822 1.00 92.81 473 SER A C 1
ATOM 3807 O O . SER A 1 473 ? -37.178 -33.837 55.955 1.00 92.81 473 SER A O 1
ATOM 3809 N N . PHE A 1 474 ? -39.242 -33.449 56.754 1.00 92.69 474 PHE A N 1
ATOM 3810 C CA . PHE A 1 474 ? -39.717 -32.649 55.627 1.00 92.69 474 PHE A CA 1
ATOM 3811 C C . PHE A 1 474 ? -38.902 -31.359 55.464 1.00 92.69 474 PHE A C 1
ATOM 3813 O O . PHE A 1 474 ? -38.390 -31.096 54.383 1.00 92.69 474 PHE A O 1
ATOM 3820 N N . GLU A 1 475 ? -38.663 -30.611 56.547 1.00 94.50 475 GLU A N 1
ATOM 3821 C CA . GLU A 1 475 ? -37.800 -29.418 56.514 1.00 94.50 475 GLU A CA 1
ATOM 3822 C C . GLU A 1 475 ? -36.314 -29.743 56.262 1.00 94.50 475 GLU A C 1
ATOM 3824 O O . GLU A 1 475 ? -35.566 -28.867 55.835 1.00 94.50 475 GLU A O 1
ATOM 3829 N N . ARG A 1 476 ? -35.863 -30.991 56.475 1.00 93.19 476 ARG A N 1
ATOM 3830 C CA . ARG A 1 476 ? -34.524 -31.433 56.039 1.00 93.19 476 ARG A CA 1
ATOM 3831 C C . ARG A 1 476 ? -34.492 -31.712 54.537 1.00 93.19 476 ARG A C 1
ATOM 3833 O O . ARG A 1 476 ? -33.656 -31.133 53.857 1.00 93.19 476 ARG A O 1
ATOM 3840 N N . LEU A 1 477 ? -35.437 -32.502 54.022 1.00 93.62 477 LEU A N 1
ATOM 3841 C CA . LEU A 1 477 ? -35.583 -32.784 52.586 1.00 93.62 477 LEU A CA 1
ATOM 3842 C C . LEU A 1 477 ? -35.797 -31.512 51.756 1.00 93.62 477 LEU A C 1
ATOM 3844 O O . LEU A 1 477 ? -35.256 -31.384 50.663 1.00 93.62 477 LEU A O 1
ATOM 3848 N N . LYS A 1 478 ? -36.557 -30.550 52.283 1.00 94.25 478 LYS A N 1
ATOM 3849 C CA . LYS A 1 478 ? -36.765 -29.241 51.662 1.00 94.25 478 LYS A CA 1
ATOM 3850 C C . LYS A 1 478 ? -35.462 -28.442 51.574 1.00 94.25 478 LYS A C 1
ATOM 3852 O O . LYS A 1 478 ? -35.135 -27.973 50.493 1.00 94.25 478 LYS A O 1
ATOM 3857 N N . LYS A 1 479 ? -34.685 -28.361 52.661 1.00 94.25 479 LYS A N 1
ATOM 3858 C CA . LYS A 1 479 ? -33.371 -27.689 52.663 1.00 94.25 479 LYS A CA 1
ATOM 3859 C C . LYS A 1 479 ? -32.339 -28.390 51.783 1.00 94.25 479 LYS A C 1
ATOM 3861 O O . LYS A 1 479 ? -31.509 -27.726 51.177 1.00 94.25 479 LYS A O 1
ATOM 3866 N N . GLU A 1 480 ? -32.395 -29.714 51.694 1.00 93.81 480 GLU A N 1
ATOM 3867 C CA . GLU A 1 480 ? -31.568 -30.503 50.778 1.00 93.81 480 GLU A CA 1
ATOM 3868 C C . GLU A 1 480 ? -31.950 -30.223 49.314 1.00 93.81 480 GLU A C 1
ATOM 3870 O O . GLU A 1 480 ? -31.074 -29.956 48.497 1.00 93.81 480 GLU A O 1
ATOM 3875 N N . GLN A 1 481 ? -33.249 -30.145 48.999 1.00 93.25 481 GLN A N 1
ATOM 3876 C CA . GLN A 1 481 ? -33.736 -29.721 47.682 1.00 93.25 481 GLN A CA 1
ATOM 3877 C C . GLN A 1 481 ? -33.375 -28.260 47.355 1.00 93.25 481 GLN A C 1
ATOM 3879 O O . GLN A 1 481 ? -33.063 -27.960 46.205 1.00 93.25 481 GLN A O 1
ATOM 3884 N N . GLU A 1 482 ? -33.438 -27.349 48.327 1.00 93.44 482 GLU A N 1
ATOM 3885 C CA . GLU A 1 482 ? -33.035 -25.946 48.167 1.00 93.44 482 GLU A CA 1
ATOM 3886 C C . GLU A 1 482 ? -31.523 -25.853 47.888 1.00 93.44 482 GLU A C 1
ATOM 3888 O O . GLU A 1 482 ? -31.137 -25.274 46.875 1.00 93.44 482 GLU A O 1
ATOM 3893 N N . ALA A 1 483 ? -30.682 -26.541 48.668 1.00 93.50 483 ALA A N 1
ATOM 3894 C CA . ALA A 1 483 ? -29.235 -26.605 48.447 1.00 93.50 483 ALA A CA 1
ATOM 3895 C C . ALA A 1 483 ? -28.845 -27.279 47.114 1.00 93.50 483 ALA A C 1
ATOM 3897 O O . ALA A 1 483 ? -27.879 -26.868 46.471 1.00 93.50 483 ALA A O 1
ATOM 3898 N N . ASP A 1 484 ? -29.585 -28.294 46.657 1.00 91.56 484 ASP A N 1
ATOM 3899 C CA . ASP A 1 484 ? -29.361 -28.895 45.336 1.00 91.56 484 ASP A CA 1
ATOM 3900 C C . ASP A 1 484 ? -29.811 -27.986 44.185 1.00 91.56 484 ASP A C 1
ATOM 3902 O O . ASP A 1 484 ? -29.161 -27.984 43.138 1.00 91.56 484 ASP A O 1
ATOM 3906 N N . ARG A 1 485 ? -30.846 -27.151 44.362 1.00 93.38 485 ARG A N 1
ATOM 3907 C CA . ARG A 1 485 ? -31.154 -26.083 43.392 1.00 93.38 485 ARG A CA 1
ATOM 3908 C C . ARG A 1 485 ? -30.043 -25.043 43.347 1.00 93.38 485 ARG A C 1
ATOM 3910 O O . ARG A 1 485 ? -29.575 -24.742 42.258 1.00 93.38 485 ARG A O 1
ATOM 3917 N N . GLU A 1 486 ? -29.567 -24.575 44.501 1.00 94.56 486 GLU A N 1
ATOM 3918 C CA . GLU A 1 486 ? -28.434 -23.644 44.581 1.00 94.56 486 GLU A CA 1
ATOM 3919 C C . GLU A 1 486 ? -27.194 -24.213 43.873 1.00 94.56 486 GLU A C 1
ATOM 3921 O O . GLU A 1 486 ? -26.586 -23.521 43.063 1.00 94.56 486 GLU A O 1
ATOM 3926 N N . ARG A 1 487 ? -26.870 -25.501 44.071 1.00 95.31 487 ARG A N 1
ATOM 3927 C CA . ARG A 1 487 ? -25.793 -26.201 43.340 1.00 95.31 487 ARG A CA 1
ATOM 3928 C C . ARG A 1 487 ? -26.023 -26.251 41.826 1.00 95.31 487 ARG A C 1
ATOM 3930 O O . ARG A 1 487 ? -25.065 -26.093 41.070 1.00 95.31 487 ARG A O 1
ATOM 3937 N N . TRP A 1 488 ? -27.253 -26.486 41.367 1.00 93.56 488 TRP A N 1
ATOM 3938 C CA . TRP A 1 488 ? -27.577 -26.496 39.936 1.00 93.56 488 TRP A CA 1
ATOM 3939 C C . TRP A 1 488 ? -27.520 -25.099 39.312 1.00 93.56 488 TRP A C 1
ATOM 3941 O O . TRP A 1 488 ? -26.977 -24.958 38.216 1.00 93.56 488 TRP A O 1
ATOM 3951 N N . ASP A 1 489 ? -28.012 -24.071 40.001 1.00 93.25 489 ASP A N 1
ATOM 3952 C CA . ASP A 1 489 ? -27.932 -22.676 39.558 1.00 93.25 489 ASP A CA 1
ATOM 3953 C C . ASP A 1 489 ? -26.481 -22.165 39.568 1.00 93.25 489 ASP A C 1
ATOM 3955 O O . ASP A 1 489 ? -26.069 -21.452 38.652 1.00 93.25 489 ASP A O 1
ATOM 3959 N N . GLU A 1 490 ? -25.670 -22.602 40.535 1.00 94.12 490 GLU A N 1
ATOM 3960 C CA . GLU A 1 490 ? -24.224 -22.371 40.579 1.00 94.12 490 GLU A CA 1
ATOM 3961 C C . GLU A 1 490 ? -23.524 -23.010 39.371 1.00 94.12 490 GLU A C 1
ATOM 3963 O O . GLU A 1 490 ? -22.814 -22.328 38.630 1.00 94.12 490 GLU A O 1
ATOM 3968 N N . GLN A 1 491 ? -23.784 -24.291 39.085 1.00 93.88 491 GLN A N 1
ATOM 3969 C CA . GLN A 1 491 ? -23.253 -24.959 37.889 1.00 93.88 491 GLN A CA 1
ATOM 3970 C C . GLN A 1 491 ? -23.717 -24.279 36.592 1.00 93.88 491 GLN A C 1
ATOM 3972 O O . GLN A 1 491 ? -22.921 -24.110 35.669 1.00 93.88 491 GLN A O 1
ATOM 3977 N N . GLN A 1 492 ? -24.975 -23.835 36.516 1.00 90.94 492 GLN A N 1
ATOM 3978 C CA . GLN A 1 492 ? -25.491 -23.061 35.383 1.00 90.94 492 GLN A CA 1
ATOM 3979 C C . GLN A 1 492 ? -24.787 -21.709 35.222 1.00 90.94 492 GLN A C 1
ATOM 3981 O O . GLN A 1 492 ? -24.592 -21.274 34.086 1.00 90.94 492 GLN A O 1
ATOM 3986 N N . ARG A 1 493 ? -24.391 -21.046 36.315 1.00 95.00 493 ARG A N 1
ATOM 3987 C CA . ARG A 1 493 ? -23.647 -19.781 36.265 1.00 95.00 493 ARG A CA 1
ATOM 3988 C C . ARG A 1 493 ? -22.214 -19.994 35.784 1.00 95.00 493 ARG A C 1
ATOM 3990 O O . ARG A 1 493 ? -21.845 -19.424 34.762 1.00 95.00 493 ARG A O 1
ATOM 3997 N N . ASN A 1 494 ? -21.487 -20.928 36.399 1.00 95.38 494 ASN A N 1
ATOM 3998 C CA . ASN A 1 494 ? -20.123 -21.301 36.007 1.00 95.38 494 ASN A CA 1
ATOM 3999 C C . ASN A 1 494 ? -20.050 -21.767 34.535 1.00 95.38 494 ASN A C 1
ATOM 4001 O O . ASN A 1 494 ? -19.115 -21.427 33.809 1.00 95.38 494 ASN A O 1
ATOM 4005 N N . LEU A 1 495 ? -21.060 -22.499 34.042 1.00 93.69 495 LEU A N 1
ATOM 4006 C CA . LEU A 1 495 ? -21.149 -22.889 32.627 1.00 93.69 495 LEU A CA 1
ATOM 4007 C C . LEU A 1 495 ? -21.428 -21.707 31.684 1.00 93.69 495 LEU A C 1
ATOM 4009 O O . LEU A 1 495 ? -20.998 -21.740 30.534 1.00 93.69 495 LEU A O 1
ATOM 4013 N N . ARG A 1 496 ? -22.126 -20.655 32.130 1.00 94.25 496 ARG A N 1
ATOM 4014 C CA . ARG A 1 496 ? -22.328 -19.427 31.335 1.00 94.25 496 ARG A CA 1
ATOM 4015 C C . ARG A 1 496 ? -21.082 -18.551 31.324 1.00 94.25 496 ARG A C 1
ATOM 4017 O O . ARG A 1 496 ? -20.752 -18.012 30.274 1.00 94.25 496 ARG A O 1
ATOM 4024 N N . GLU A 1 497 ? -20.398 -18.446 32.458 1.00 95.00 497 GLU A N 1
ATOM 4025 C CA . GLU A 1 497 ? -19.150 -17.695 32.617 1.00 95.00 497 GLU A CA 1
ATOM 4026 C C . GLU A 1 497 ? -18.040 -18.316 31.760 1.00 95.00 497 GLU A C 1
ATOM 4028 O O . GLU A 1 497 ? -17.524 -17.647 30.870 1.00 95.00 497 GLU A O 1
ATOM 4033 N N . THR A 1 498 ? -17.788 -19.623 31.879 1.00 94.19 498 THR A N 1
ATOM 4034 C CA . THR A 1 498 ? -16.815 -20.328 31.017 1.00 94.19 498 THR A CA 1
ATOM 4035 C C . THR A 1 498 ? -17.187 -20.299 29.526 1.00 94.19 498 THR A C 1
ATOM 4037 O O . THR A 1 498 ? -16.309 -20.165 28.673 1.00 94.19 498 THR A O 1
ATOM 4040 N N . LEU A 1 499 ? -18.477 -20.353 29.162 1.00 92.44 499 LEU A N 1
ATOM 4041 C CA . LEU A 1 499 ? -18.906 -20.138 27.769 1.00 92.44 499 LEU A CA 1
ATOM 4042 C C . LEU A 1 499 ? -18.677 -18.698 27.285 1.00 92.44 499 LEU A C 1
ATOM 4044 O O . LEU A 1 499 ? -18.481 -18.496 26.085 1.00 92.44 499 LEU A O 1
ATOM 4048 N N . GLN A 1 500 ? -18.710 -17.708 28.177 1.00 96.06 500 GLN A N 1
ATOM 4049 C CA . GLN A 1 500 ? -18.419 -16.318 27.845 1.00 96.06 500 GLN A CA 1
ATOM 4050 C C . GLN A 1 500 ? -16.907 -16.094 27.706 1.00 96.06 500 GLN A C 1
ATOM 4052 O O . GLN A 1 500 ? -16.473 -15.611 26.663 1.00 96.06 500 GLN A O 1
ATOM 4057 N N . GLU A 1 501 ? -16.097 -16.587 28.646 1.00 95.06 501 GLU A N 1
ATOM 4058 C CA . GLU A 1 501 ? -14.633 -16.620 28.528 1.00 95.06 501 GLU A CA 1
ATOM 4059 C C . GLU A 1 501 ? -14.183 -17.284 27.219 1.00 95.06 501 GLU A C 1
ATOM 4061 O O . GLU A 1 501 ? -13.304 -16.772 26.530 1.00 95.06 501 GLU A O 1
ATOM 4066 N N . LEU A 1 502 ? -14.796 -18.404 26.820 1.00 92.38 502 LEU A N 1
ATOM 4067 C CA . LEU A 1 502 ? -14.477 -19.078 25.556 1.00 92.38 502 LEU A CA 1
ATOM 4068 C C . LEU A 1 502 ? -14.867 -18.255 24.316 1.00 92.38 502 LEU A C 1
ATOM 4070 O O . LEU A 1 502 ? -14.172 -18.335 23.301 1.00 92.38 502 LEU A O 1
ATOM 4074 N N . ARG A 1 503 ? -15.929 -17.438 24.370 1.00 94.62 503 ARG A N 1
ATOM 4075 C CA . ARG A 1 503 ? -16.255 -16.485 23.289 1.00 94.62 503 ARG A CA 1
ATOM 4076 C C . ARG A 1 503 ? -15.246 -15.353 23.219 1.00 94.62 503 ARG A C 1
ATOM 4078 O O . ARG A 1 503 ? -14.863 -14.971 22.118 1.00 94.62 503 ARG A O 1
ATOM 4085 N N . ASP A 1 504 ? -14.830 -14.822 24.358 1.00 95.12 504 ASP A N 1
ATOM 4086 C CA . ASP A 1 504 ? -13.956 -13.651 24.410 1.00 95.12 504 ASP A CA 1
ATOM 4087 C C . ASP A 1 504 ? -12.514 -14.039 24.054 1.00 95.12 504 ASP A C 1
ATOM 4089 O O . ASP A 1 504 ? -11.885 -13.378 23.229 1.00 95.12 504 ASP A O 1
ATOM 4093 N N . ASN A 1 505 ? -12.048 -15.205 24.515 1.00 95.25 505 ASN A N 1
ATOM 4094 C CA . ASN A 1 505 ? -10.825 -15.844 24.022 1.00 95.25 505 ASN A CA 1
ATOM 4095 C C . ASN A 1 505 ? -10.892 -16.124 22.510 1.00 95.25 505 ASN A C 1
ATOM 4097 O O . ASN A 1 505 ? -9.923 -15.862 21.797 1.00 95.25 505 ASN A O 1
ATOM 4101 N N . LYS A 1 506 ? -12.032 -16.601 21.980 1.00 95.56 506 LYS A N 1
ATOM 4102 C CA . LYS A 1 506 ? -12.195 -16.757 20.525 1.00 95.56 506 LYS A CA 1
ATOM 4103 C C . LYS A 1 506 ? -12.094 -15.408 19.807 1.00 95.56 506 LYS A C 1
ATOM 4105 O O . LYS A 1 506 ? -11.386 -15.322 18.812 1.00 95.56 506 LYS A O 1
ATOM 4110 N N . GLN A 1 507 ? -12.751 -14.358 20.297 1.00 93.19 507 GLN A N 1
ATOM 4111 C CA . GLN A 1 507 ? -12.677 -13.025 19.690 1.00 93.19 507 GLN A CA 1
ATOM 4112 C C . GLN A 1 507 ? -11.241 -12.480 19.672 1.00 93.19 507 GLN A C 1
ATOM 4114 O O . GLN A 1 507 ? -10.827 -11.934 18.652 1.00 93.19 507 GLN A O 1
ATOM 4119 N N . GLN A 1 508 ? -10.466 -12.690 20.743 1.00 95.50 508 GLN A N 1
ATOM 4120 C CA . GLN A 1 508 ? -9.042 -12.329 20.810 1.00 95.50 508 GLN A CA 1
ATOM 4121 C C . GLN A 1 508 ? -8.168 -13.135 19.833 1.00 95.50 508 GLN A C 1
ATOM 4123 O O . GLN A 1 508 ? -7.219 -12.600 19.262 1.00 95.50 508 GLN A O 1
ATOM 4128 N N . LEU A 1 509 ? -8.477 -14.417 19.610 1.00 92.00 509 LEU A N 1
ATOM 4129 C CA . LEU A 1 509 ? -7.809 -15.222 18.584 1.00 92.00 509 LEU A CA 1
ATOM 4130 C C . LEU A 1 509 ? -8.207 -14.768 17.171 1.00 92.00 509 LEU A C 1
ATOM 4132 O O . LEU A 1 509 ? -7.340 -14.616 16.317 1.00 92.00 509 LEU A O 1
ATOM 4136 N N . ASP A 1 510 ? -9.487 -14.475 16.934 1.00 92.50 510 ASP A N 1
ATOM 4137 C CA . ASP A 1 510 ? -9.996 -13.975 15.655 1.00 92.50 510 ASP A CA 1
ATOM 4138 C C . ASP A 1 510 ? -9.393 -12.593 15.300 1.00 92.50 510 ASP A C 1
ATOM 4140 O O . ASP A 1 510 ? -9.069 -12.351 14.136 1.00 92.50 510 ASP A O 1
ATOM 4144 N N . THR A 1 511 ? -9.199 -11.676 16.262 1.00 92.44 511 THR A N 1
ATOM 4145 C CA . THR A 1 511 ? -8.498 -10.396 16.012 1.00 92.44 511 THR A CA 1
ATOM 4146 C C . THR A 1 511 ? -7.009 -10.605 15.758 1.00 92.44 511 THR A C 1
ATOM 4148 O O . THR A 1 511 ? -6.493 -10.100 14.761 1.00 92.44 511 THR A O 1
ATOM 4151 N N . ARG A 1 512 ? -6.330 -11.407 16.588 1.00 94.38 512 ARG A N 1
ATOM 4152 C CA . ARG A 1 512 ? -4.899 -11.709 16.437 1.00 94.38 512 ARG A CA 1
ATOM 4153 C C . ARG A 1 512 ? -4.582 -12.405 15.110 1.00 94.38 512 ARG A C 1
ATOM 4155 O O . ARG A 1 512 ? -3.538 -12.129 14.522 1.00 94.38 512 ARG A O 1
ATOM 4162 N N . THR A 1 513 ? -5.479 -13.252 14.604 1.00 91.69 513 THR A N 1
ATOM 4163 C CA . THR A 1 513 ? -5.360 -13.853 13.267 1.00 91.69 513 THR A CA 1
ATOM 4164 C C . THR A 1 513 ? -5.414 -12.779 12.179 1.00 91.69 513 THR A C 1
ATOM 4166 O O . THR A 1 513 ? -4.483 -12.700 11.382 1.00 91.69 513 THR A O 1
ATOM 4169 N N . ARG A 1 514 ? -6.403 -11.871 12.202 1.00 92.00 514 ARG A N 1
ATOM 4170 C CA . ARG A 1 514 ? -6.496 -10.754 11.234 1.00 92.00 514 ARG A CA 1
ATOM 4171 C C . ARG A 1 514 ? -5.293 -9.808 11.289 1.00 92.00 514 ARG A C 1
ATOM 4173 O O . ARG A 1 514 ? -4.868 -9.284 10.263 1.00 92.00 514 ARG A O 1
ATOM 4180 N N . GLU A 1 515 ? -4.722 -9.582 12.472 1.00 93.69 515 GLU A N 1
ATOM 4181 C CA . GLU A 1 515 ? -3.479 -8.815 12.616 1.00 93.69 515 GLU A CA 1
ATOM 4182 C C . GLU A 1 515 ? -2.280 -9.508 11.962 1.00 93.69 515 GLU A C 1
ATOM 4184 O O . GLU A 1 515 ? -1.458 -8.840 11.333 1.00 93.69 515 GLU A O 1
ATOM 4189 N N . LEU A 1 516 ? -2.161 -10.830 12.113 1.00 89.56 516 LEU A N 1
ATOM 4190 C CA . LEU A 1 516 ? -1.097 -11.620 11.493 1.00 89.56 516 LEU A CA 1
ATOM 4191 C C . LEU A 1 516 ? -1.281 -11.712 9.973 1.00 89.56 516 LEU A C 1
ATOM 4193 O O . LEU A 1 516 ? -0.308 -11.536 9.247 1.00 89.56 516 LEU A O 1
ATOM 4197 N N . GLU A 1 517 ? -2.513 -11.878 9.487 1.00 93.25 517 GLU A N 1
ATOM 4198 C CA . GLU A 1 517 ? -2.860 -11.796 8.060 1.00 93.25 517 GLU A CA 1
ATOM 4199 C C . GLU A 1 517 ? -2.491 -10.425 7.472 1.00 93.25 517 GLU A C 1
ATOM 4201 O O . GLU A 1 517 ? -1.853 -10.354 6.422 1.00 93.25 517 GLU A O 1
ATOM 4206 N N . LYS A 1 518 ? -2.809 -9.325 8.173 1.00 93.00 518 LYS A N 1
ATOM 4207 C CA . LYS A 1 518 ? -2.431 -7.964 7.758 1.00 93.00 518 LYS A CA 1
ATOM 4208 C C . LYS A 1 518 ? -0.911 -7.771 7.734 1.00 93.00 518 LYS A C 1
ATOM 4210 O O . LYS A 1 518 ? -0.396 -7.198 6.778 1.00 93.00 518 LYS A O 1
ATOM 4215 N N . LYS A 1 519 ? -0.185 -8.263 8.745 1.00 94.50 519 LYS A N 1
ATOM 4216 C CA . LYS A 1 519 ? 1.291 -8.213 8.793 1.00 94.50 519 LYS A CA 1
ATOM 4217 C C . LYS A 1 519 ? 1.924 -9.034 7.664 1.00 94.50 519 LYS A C 1
ATOM 4219 O O . LYS A 1 519 ? 2.850 -8.551 7.023 1.00 94.50 519 LYS A O 1
ATOM 4224 N N . LEU A 1 520 ? 1.389 -10.221 7.372 1.00 92.62 520 LEU A N 1
ATOM 4225 C CA . LEU A 1 520 ? 1.829 -11.069 6.261 1.00 92.62 520 LEU A CA 1
ATOM 4226 C C . LEU A 1 520 ? 1.549 -10.418 4.896 1.00 92.62 520 LEU A C 1
ATOM 4228 O O . LEU A 1 520 ? 2.396 -10.478 4.011 1.00 92.62 520 LEU A O 1
ATOM 4232 N N . SER A 1 521 ? 0.393 -9.765 4.728 1.00 94.81 521 SER A N 1
ATOM 4233 C CA . SER A 1 521 ? 0.070 -9.002 3.514 1.00 94.81 521 SER A CA 1
ATOM 4234 C C . SER A 1 521 ? 1.066 -7.867 3.287 1.00 94.81 521 SER A C 1
ATOM 4236 O O . SER A 1 521 ? 1.627 -7.772 2.201 1.00 94.81 521 SER A O 1
ATOM 4238 N N . LEU A 1 522 ? 1.337 -7.059 4.318 1.00 92.56 522 LEU A N 1
ATOM 4239 C CA . LEU A 1 522 ? 2.277 -5.939 4.227 1.00 92.56 522 LEU A CA 1
ATOM 4240 C C . LEU A 1 522 ? 3.706 -6.415 3.923 1.00 92.56 522 LEU A C 1
ATOM 4242 O O . LEU A 1 522 ? 4.335 -5.871 3.025 1.00 92.56 522 LEU A O 1
ATOM 4246 N N . ALA A 1 523 ? 4.185 -7.474 4.585 1.00 91.88 523 ALA A N 1
ATOM 4247 C CA . ALA A 1 523 ? 5.502 -8.054 4.307 1.00 91.88 523 ALA A CA 1
ATOM 4248 C C . ALA A 1 523 ? 5.610 -8.644 2.884 1.00 91.88 523 ALA A C 1
ATOM 4250 O O . ALA A 1 523 ? 6.662 -8.564 2.254 1.00 91.88 523 ALA A O 1
ATOM 4251 N N . ASN A 1 524 ? 4.522 -9.205 2.342 1.00 91.44 524 ASN A N 1
ATOM 4252 C CA . ASN A 1 524 ? 4.480 -9.658 0.949 1.00 91.44 524 ASN A CA 1
ATOM 4253 C C . ASN A 1 524 ? 4.477 -8.486 -0.046 1.00 91.44 524 ASN A C 1
ATOM 4255 O O . ASN A 1 524 ? 5.094 -8.592 -1.103 1.00 91.44 524 ASN A O 1
ATOM 4259 N N . GLU A 1 525 ? 3.802 -7.377 0.267 1.00 92.81 525 GLU A N 1
ATOM 4260 C CA . GLU A 1 525 ? 3.805 -6.167 -0.566 1.00 92.81 525 GLU A CA 1
ATOM 4261 C C . GLU A 1 525 ? 5.176 -5.463 -0.526 1.00 92.81 525 GLU A C 1
ATOM 4263 O O . GLU A 1 525 ? 5.682 -5.061 -1.571 1.00 92.81 525 GLU A O 1
ATOM 4268 N N . GLU A 1 526 ? 5.838 -5.429 0.633 1.00 93.88 526 GLU A N 1
ATOM 4269 C CA . GLU A 1 526 ? 7.223 -4.969 0.812 1.00 93.88 526 GLU A CA 1
ATOM 4270 C C . GLU A 1 526 ? 8.234 -5.851 0.052 1.00 93.88 526 GLU A C 1
ATOM 4272 O O . GLU A 1 526 ? 9.109 -5.337 -0.652 1.00 93.88 526 GLU A O 1
ATOM 4277 N N . HIS A 1 527 ? 8.082 -7.181 0.100 1.00 91.06 527 HIS A N 1
ATOM 4278 C CA . HIS A 1 527 ? 8.910 -8.096 -0.692 1.00 91.06 527 HIS A CA 1
ATOM 4279 C C . HIS A 1 527 ? 8.655 -7.936 -2.203 1.00 91.06 527 HIS A C 1
ATOM 4281 O O . HIS A 1 527 ? 9.598 -7.989 -2.992 1.00 91.06 527 HIS A O 1
ATOM 4287 N N . GLN A 1 528 ? 7.412 -7.709 -2.641 1.00 93.25 528 GLN A N 1
ATOM 4288 C CA . GLN A 1 528 ? 7.117 -7.436 -4.055 1.00 93.25 528 GLN A CA 1
ATOM 4289 C C . GLN A 1 528 ? 7.706 -6.098 -4.517 1.00 93.25 528 GLN A C 1
ATOM 4291 O O . GLN A 1 528 ? 8.254 -6.029 -5.615 1.00 93.25 528 GLN A O 1
ATOM 4296 N N . TYR A 1 529 ? 7.645 -5.062 -3.677 1.00 93.75 529 TYR A N 1
ATOM 4297 C CA . TYR A 1 529 ? 8.235 -3.754 -3.956 1.00 93.75 529 TYR A CA 1
ATOM 4298 C C . TYR A 1 529 ? 9.763 -3.835 -4.094 1.00 93.75 529 TYR A C 1
ATOM 4300 O O . TYR A 1 529 ? 10.307 -3.452 -5.128 1.00 93.75 529 TYR A O 1
ATOM 4308 N N . THR A 1 530 ? 10.449 -4.418 -3.107 1.00 92.75 530 THR A N 1
ATOM 4309 C CA . THR A 1 530 ? 11.914 -4.597 -3.127 1.00 92.75 530 THR A CA 1
ATOM 4310 C C . THR A 1 530 ? 12.381 -5.509 -4.265 1.00 92.75 530 THR A C 1
ATOM 4312 O O . THR A 1 530 ? 13.364 -5.200 -4.933 1.00 92.75 530 THR A O 1
ATOM 4315 N N . MET A 1 531 ? 11.644 -6.581 -4.579 1.00 93.06 531 MET A N 1
ATOM 4316 C CA . MET A 1 531 ? 11.915 -7.415 -5.759 1.00 93.06 531 MET A CA 1
ATOM 4317 C C . MET A 1 531 ? 11.750 -6.626 -7.070 1.00 93.06 531 MET A C 1
ATOM 4319 O O . MET A 1 531 ? 12.511 -6.837 -8.012 1.00 93.06 531 MET A O 1
ATOM 4323 N N . GLY A 1 532 ? 10.789 -5.697 -7.128 1.00 92.31 532 GLY A N 1
ATOM 4324 C CA . GLY A 1 532 ? 10.610 -4.770 -8.247 1.00 92.31 532 GLY A CA 1
ATOM 4325 C C . GLY A 1 532 ? 11.761 -3.771 -8.392 1.00 92.31 532 GLY A C 1
ATOM 4326 O O . GLY A 1 532 ? 12.224 -3.548 -9.508 1.00 92.31 532 GLY A O 1
ATOM 4327 N N . GLN A 1 533 ? 12.275 -3.227 -7.282 1.00 92.56 533 GLN A N 1
ATOM 4328 C CA . GLN A 1 533 ? 13.471 -2.373 -7.281 1.00 92.56 533 GLN A CA 1
ATOM 4329 C C . GLN A 1 533 ? 14.697 -3.136 -7.795 1.00 92.56 533 GLN A C 1
ATOM 4331 O O . GLN A 1 533 ? 15.328 -2.694 -8.749 1.00 92.56 533 GLN A O 1
ATOM 4336 N N . ILE A 1 534 ? 14.963 -4.333 -7.259 1.00 90.00 534 ILE A N 1
ATOM 4337 C CA . ILE A 1 534 ? 16.077 -5.188 -7.700 1.00 90.00 534 ILE A CA 1
ATOM 4338 C C . ILE A 1 534 ? 15.947 -5.543 -9.191 1.00 90.00 534 ILE A C 1
ATOM 4340 O O . ILE A 1 534 ? 16.946 -5.568 -9.906 1.00 90.00 534 ILE A O 1
ATOM 4344 N N . GLN A 1 535 ? 14.731 -5.782 -9.700 1.00 90.81 535 GLN A N 1
ATOM 4345 C CA . GLN A 1 535 ? 14.507 -6.010 -11.134 1.00 90.81 535 GLN A CA 1
ATOM 4346 C C . GLN A 1 535 ? 14.762 -4.765 -11.994 1.00 90.81 535 GLN A C 1
ATOM 4348 O O . GLN A 1 535 ? 15.297 -4.913 -13.092 1.00 90.81 535 GLN A O 1
ATOM 4353 N N . ALA A 1 536 ? 14.420 -3.567 -11.510 1.00 89.44 536 ALA A N 1
ATOM 4354 C CA . ALA A 1 536 ? 14.722 -2.308 -12.190 1.00 89.44 536 ALA A CA 1
ATOM 4355 C C . ALA A 1 536 ? 16.235 -2.028 -12.207 1.00 89.44 536 ALA A C 1
ATOM 4357 O O . ALA A 1 536 ? 16.793 -1.791 -13.273 1.00 89.44 536 ALA A O 1
ATOM 4358 N N . GLU A 1 537 ? 16.922 -2.176 -11.072 1.00 92.69 537 GLU A N 1
ATOM 4359 C CA . GLU A 1 537 ? 18.386 -2.076 -10.980 1.00 92.69 537 GLU A CA 1
ATOM 4360 C C . GLU A 1 537 ? 19.070 -3.089 -11.913 1.00 92.69 537 GLU A C 1
ATOM 4362 O O . GLU A 1 537 ? 19.963 -2.739 -12.680 1.00 92.69 537 GLU A O 1
ATOM 4367 N N . CYS A 1 538 ? 18.609 -4.345 -11.933 1.00 91.00 538 CYS A N 1
ATOM 4368 C CA . CYS A 1 538 ? 19.112 -5.379 -12.845 1.00 91.00 538 CYS A CA 1
ATOM 4369 C C . CYS A 1 538 ? 18.798 -5.112 -14.332 1.00 91.00 538 CYS A C 1
ATOM 4371 O O . CYS A 1 538 ? 19.408 -5.745 -15.199 1.00 91.00 538 CYS A O 1
ATOM 4373 N N . ALA A 1 539 ? 17.853 -4.220 -14.646 1.00 89.88 539 ALA A N 1
ATOM 4374 C CA . ALA A 1 539 ? 17.637 -3.713 -15.997 1.00 89.88 539 ALA A CA 1
ATOM 4375 C C . ALA A 1 539 ? 18.595 -2.549 -16.296 1.00 89.88 539 ALA A C 1
ATOM 4377 O O . ALA A 1 539 ? 19.325 -2.625 -17.275 1.00 89.88 539 ALA A O 1
ATOM 4378 N N . GLU A 1 540 ? 18.713 -1.549 -15.417 1.00 92.50 540 GLU A N 1
ATOM 4379 C CA . GLU A 1 540 ? 19.647 -0.422 -15.594 1.00 92.50 540 GLU A CA 1
ATOM 4380 C C . GLU A 1 540 ? 21.117 -0.871 -15.698 1.00 92.50 540 GLU A C 1
ATOM 4382 O O . GLU A 1 540 ? 21.878 -0.338 -16.514 1.00 92.50 540 GLU A O 1
ATOM 4387 N N . TRP A 1 541 ? 21.515 -1.894 -14.933 1.00 94.50 541 TRP A N 1
ATOM 4388 C CA . TRP A 1 541 ? 22.821 -2.544 -15.064 1.00 94.50 541 TRP A CA 1
ATOM 4389 C C . TRP A 1 541 ? 22.979 -3.267 -16.403 1.00 94.50 541 TRP A C 1
ATOM 4391 O O . TRP A 1 541 ? 24.051 -3.189 -17.000 1.00 94.50 541 TRP A O 1
ATOM 4401 N N . ARG A 1 542 ? 21.932 -3.926 -16.918 1.00 94.62 542 ARG A N 1
ATOM 4402 C CA . ARG A 1 542 ? 21.970 -4.583 -18.234 1.00 94.62 542 ARG A CA 1
ATOM 4403 C C . ARG A 1 542 ? 22.079 -3.560 -19.359 1.00 94.62 542 ARG A C 1
ATOM 4405 O O . ARG A 1 542 ? 23.010 -3.657 -20.146 1.00 94.62 542 ARG A O 1
ATOM 4412 N N . ASP A 1 543 ? 21.214 -2.552 -19.374 1.00 91.69 543 ASP A N 1
ATOM 4413 C CA . ASP A 1 543 ? 21.230 -1.447 -20.337 1.00 91.69 543 ASP A CA 1
ATOM 4414 C C . ASP A 1 543 ? 22.583 -0.716 -20.322 1.00 91.69 543 ASP A C 1
ATOM 4416 O O . ASP A 1 543 ? 23.053 -0.221 -21.346 1.00 91.69 543 ASP A O 1
ATOM 4420 N N . THR A 1 544 ? 23.232 -0.638 -19.156 1.00 92.88 544 THR A N 1
ATOM 4421 C CA . THR A 1 544 ? 24.573 -0.060 -19.012 1.00 92.88 544 THR A CA 1
ATOM 4422 C C . THR A 1 544 ? 25.664 -1.001 -19.520 1.00 92.88 544 THR A C 1
ATOM 4424 O O . THR A 1 544 ? 26.553 -0.537 -20.230 1.00 92.88 544 THR A O 1
ATOM 4427 N N . CYS A 1 545 ? 25.581 -2.309 -19.261 1.00 88.31 545 CYS A N 1
ATOM 4428 C CA . CYS A 1 545 ? 26.466 -3.305 -19.868 1.00 88.31 545 CYS A CA 1
ATOM 4429 C C . CYS A 1 545 ? 26.337 -3.330 -21.398 1.00 88.31 545 CYS A C 1
ATOM 4431 O O . CYS A 1 545 ? 27.351 -3.248 -22.077 1.00 88.31 545 CYS A O 1
ATOM 4433 N N . GLU A 1 546 ? 25.123 -3.358 -21.953 1.00 90.88 546 GLU A N 1
ATOM 4434 C CA . GLU A 1 546 ? 24.875 -3.332 -23.402 1.00 90.88 546 GLU A CA 1
ATOM 4435 C C . GLU A 1 546 ? 25.406 -2.036 -24.041 1.00 90.88 546 GLU A C 1
ATOM 4437 O O . GLU A 1 546 ? 26.076 -2.073 -25.075 1.00 90.88 546 GLU A O 1
ATOM 4442 N N . ARG A 1 547 ? 25.213 -0.884 -23.381 1.00 91.81 547 ARG A N 1
ATOM 4443 C CA . ARG A 1 547 ? 25.785 0.408 -23.800 1.00 91.81 547 ARG A CA 1
ATOM 4444 C C . ARG A 1 547 ? 27.316 0.403 -23.782 1.00 91.81 547 ARG A C 1
ATOM 4446 O O . ARG A 1 547 ? 27.921 0.930 -24.714 1.00 91.81 547 ARG A O 1
ATOM 4453 N N . LEU A 1 548 ? 27.937 -0.188 -22.756 1.00 87.75 548 LEU A N 1
ATOM 4454 C CA . LEU A 1 548 ? 29.393 -0.324 -22.643 1.00 87.75 548 LEU A CA 1
ATOM 4455 C C . LEU A 1 548 ? 29.957 -1.312 -23.673 1.00 87.75 548 LEU A C 1
ATOM 4457 O O . LEU A 1 548 ? 30.959 -0.993 -24.305 1.00 87.75 548 LEU A O 1
ATOM 4461 N N . THR A 1 549 ? 29.298 -2.448 -23.919 1.00 92.06 549 THR A N 1
ATOM 4462 C CA . THR A 1 549 ? 29.652 -3.386 -24.997 1.00 92.06 549 THR A CA 1
ATOM 4463 C C . THR A 1 549 ? 29.594 -2.687 -26.350 1.00 92.06 549 THR A C 1
ATOM 4465 O O . THR A 1 549 ? 30.596 -2.662 -27.055 1.00 92.06 549 THR A O 1
ATOM 4468 N N . GLY A 1 550 ? 28.493 -2.002 -26.666 1.00 90.12 550 GLY A N 1
ATOM 4469 C CA . GLY A 1 550 ? 28.372 -1.252 -27.916 1.00 90.12 550 GLY A CA 1
ATOM 4470 C C . GLY A 1 550 ? 29.334 -0.061 -28.029 1.00 90.12 550 GLY A C 1
ATOM 4471 O O . GLY A 1 550 ? 29.582 0.410 -29.137 1.00 90.12 550 GLY A O 1
ATOM 4472 N N . MET A 1 551 ? 29.866 0.473 -26.921 1.00 89.12 551 MET A N 1
ATOM 4473 C CA . MET A 1 551 ? 30.965 1.453 -26.931 1.00 89.12 551 MET A CA 1
ATOM 4474 C C . MET A 1 551 ? 32.322 0.785 -27.170 1.00 89.12 551 MET A C 1
ATOM 4476 O O . MET A 1 551 ? 33.133 1.328 -27.918 1.00 89.12 551 MET A O 1
ATOM 4480 N N . LEU A 1 552 ? 32.556 -0.387 -26.579 1.00 87.62 552 LEU A N 1
ATOM 4481 C CA . LEU A 1 552 ? 33.770 -1.177 -26.762 1.00 87.62 552 LEU A CA 1
ATOM 4482 C C . LEU A 1 552 ? 33.886 -1.677 -28.207 1.00 87.62 552 LEU A C 1
ATOM 4484 O O . LEU A 1 552 ? 34.926 -1.469 -28.817 1.00 87.62 552 LEU A O 1
ATOM 4488 N N . GLU A 1 553 ? 32.808 -2.194 -28.803 1.00 90.38 553 GLU A N 1
ATOM 4489 C CA . GLU A 1 553 ? 32.737 -2.548 -30.231 1.00 90.38 553 GLU A CA 1
ATOM 4490 C C . GLU A 1 553 ? 33.100 -1.356 -31.134 1.00 90.38 553 GLU A C 1
ATOM 4492 O O . GLU A 1 553 ? 33.910 -1.487 -32.051 1.00 90.38 553 GLU A O 1
ATOM 4497 N N . ARG A 1 554 ? 32.584 -0.155 -30.823 1.00 90.44 554 ARG A N 1
ATOM 4498 C CA . ARG A 1 554 ? 32.946 1.088 -31.527 1.00 90.44 554 ARG A CA 1
ATOM 4499 C C . ARG A 1 554 ? 34.414 1.476 -31.337 1.00 90.44 554 ARG A C 1
ATOM 4501 O O . ARG A 1 554 ? 35.030 1.950 -32.287 1.00 90.44 554 ARG A O 1
ATOM 4508 N N . LYS A 1 555 ? 35.005 1.264 -30.156 1.00 90.94 555 LYS A N 1
ATOM 4509 C CA . LYS A 1 555 ? 36.444 1.496 -29.941 1.00 90.94 555 LYS A CA 1
ATOM 4510 C C . LYS A 1 555 ? 37.322 0.419 -30.586 1.00 90.94 555 LYS A C 1
ATOM 4512 O O . LYS A 1 555 ? 38.408 0.751 -31.051 1.00 90.94 555 LYS A O 1
ATOM 4517 N N . GLU A 1 556 ? 36.848 -0.816 -30.735 1.00 90.56 556 GLU A N 1
ATOM 4518 C CA . GLU A 1 556 ? 37.496 -1.831 -31.573 1.00 90.56 556 GLU A CA 1
ATOM 4519 C C . GLU A 1 556 ? 37.405 -1.487 -33.068 1.00 90.56 556 GLU A C 1
ATOM 4521 O O . GLU A 1 556 ? 38.381 -1.676 -33.794 1.00 90.56 556 GLU A O 1
ATOM 4526 N N . ASP A 1 557 ? 36.276 -0.945 -33.539 1.00 90.69 557 ASP A N 1
ATOM 4527 C CA . ASP A 1 557 ? 36.144 -0.407 -34.898 1.00 90.69 557 ASP A CA 1
ATOM 4528 C C . ASP A 1 557 ? 37.107 0.765 -35.116 1.00 90.69 557 ASP A C 1
ATOM 4530 O O . ASP A 1 557 ? 37.827 0.789 -36.115 1.00 90.69 557 ASP A O 1
ATOM 4534 N N . GLU A 1 558 ? 37.171 1.729 -34.195 1.00 92.38 558 GLU A N 1
ATOM 4535 C CA . GLU A 1 558 ? 38.136 2.833 -34.248 1.00 92.38 558 GLU A CA 1
ATOM 4536 C C . GLU A 1 558 ? 39.584 2.316 -34.252 1.00 92.38 558 GLU A C 1
ATOM 4538 O O . GLU A 1 558 ? 40.372 2.743 -35.095 1.00 92.38 558 GLU A O 1
ATOM 4543 N N . ALA A 1 559 ? 39.927 1.352 -33.389 1.00 88.75 559 ALA A N 1
ATOM 4544 C CA . ALA A 1 559 ? 41.255 0.746 -33.330 1.00 88.75 559 ALA A CA 1
ATOM 4545 C C . ALA A 1 559 ? 41.619 0.012 -34.631 1.00 88.75 559 ALA A C 1
ATOM 4547 O O . ALA A 1 559 ? 42.704 0.232 -35.170 1.00 88.75 559 ALA A O 1
ATOM 4548 N N . ARG A 1 560 ? 40.705 -0.787 -35.201 1.00 92.12 560 ARG A N 1
ATOM 4549 C CA . ARG A 1 560 ? 40.898 -1.455 -36.503 1.00 92.12 560 ARG A CA 1
ATOM 4550 C C . ARG A 1 560 ? 41.039 -0.443 -37.647 1.00 92.12 560 ARG A C 1
ATOM 4552 O O . ARG A 1 560 ? 41.904 -0.606 -38.506 1.00 92.12 560 ARG A O 1
ATOM 4559 N N . ASN A 1 561 ? 40.273 0.649 -37.629 1.00 91.94 561 ASN A N 1
ATOM 4560 C CA . ASN A 1 561 ? 40.410 1.749 -38.591 1.00 91.94 561 ASN A CA 1
ATOM 4561 C C . ASN A 1 561 ? 41.737 2.518 -38.437 1.00 91.94 561 ASN A C 1
ATOM 4563 O O . ASN A 1 561 ? 42.314 2.952 -39.435 1.00 91.94 561 ASN A O 1
ATOM 4567 N N . LEU A 1 562 ? 42.238 2.705 -37.213 1.00 90.38 562 LEU A N 1
ATOM 4568 C CA . LEU A 1 562 ? 43.545 3.319 -36.950 1.00 90.38 562 LEU A CA 1
ATOM 4569 C C . LEU A 1 562 ? 44.695 2.391 -37.356 1.00 90.38 562 LEU A C 1
ATOM 4571 O O . LEU A 1 562 ? 45.656 2.860 -37.961 1.00 90.38 562 LEU A O 1
ATOM 4575 N N . GLN A 1 563 ? 44.572 1.085 -37.113 1.00 93.38 563 GLN A N 1
ATOM 4576 C CA . GLN A 1 563 ? 45.523 0.070 -37.566 1.00 93.38 563 GLN A CA 1
ATOM 4577 C C . GLN A 1 563 ? 45.616 0.034 -39.099 1.00 93.38 563 GLN A C 1
ATOM 4579 O O . GLN A 1 563 ? 46.723 0.067 -39.634 1.00 93.38 563 GLN A O 1
ATOM 4584 N N . GLN A 1 564 ? 44.479 0.060 -39.808 1.00 93.25 564 GLN A N 1
ATOM 4585 C CA . GLN A 1 564 ? 44.466 0.160 -41.271 1.00 93.25 564 GLN A CA 1
ATOM 4586 C C . GLN A 1 564 ? 45.126 1.462 -41.749 1.00 93.25 564 GLN A C 1
ATOM 4588 O O . GLN A 1 564 ? 46.008 1.419 -42.596 1.00 93.25 564 GLN A O 1
ATOM 4593 N N . LYS A 1 565 ? 44.790 2.620 -41.160 1.00 91.81 565 LYS A N 1
ATOM 4594 C CA . LYS A 1 565 ? 45.449 3.899 -41.495 1.00 91.81 565 LYS A CA 1
ATOM 4595 C C . LYS A 1 565 ? 46.958 3.870 -41.244 1.00 91.81 565 LYS A C 1
ATOM 4597 O O . LYS A 1 565 ? 47.704 4.468 -42.014 1.00 91.81 565 LYS A O 1
ATOM 4602 N N . LEU A 1 566 ? 47.417 3.201 -40.185 1.00 89.75 566 LEU A N 1
ATOM 4603 C CA . LEU A 1 566 ? 48.840 3.044 -39.886 1.00 89.75 566 LEU A CA 1
ATOM 4604 C C . LEU A 1 566 ? 49.523 2.172 -40.947 1.00 89.75 566 LEU A C 1
ATOM 4606 O O . LEU A 1 566 ? 50.590 2.553 -41.426 1.00 89.75 566 LEU A O 1
ATOM 4610 N N . GLN A 1 567 ? 48.884 1.082 -41.384 1.00 91.75 567 GLN A N 1
ATOM 4611 C CA . GLN A 1 567 ? 49.353 0.281 -42.517 1.00 91.75 567 GLN A CA 1
ATOM 4612 C C . GLN A 1 567 ? 49.393 1.108 -43.815 1.00 91.75 567 GLN A C 1
ATOM 4614 O O . GLN A 1 567 ? 50.447 1.178 -44.441 1.00 91.75 567 GLN A O 1
ATOM 4619 N N . ASP A 1 568 ? 48.319 1.820 -44.173 1.00 91.62 568 ASP A N 1
ATOM 4620 C CA . ASP A 1 568 ? 48.272 2.708 -45.347 1.00 91.62 568 ASP A CA 1
ATOM 4621 C C . ASP A 1 568 ? 49.403 3.755 -45.322 1.00 91.62 568 ASP A C 1
ATOM 4623 O O . ASP A 1 568 ? 49.979 4.099 -46.356 1.00 91.62 568 ASP A O 1
ATOM 4627 N N . ILE A 1 569 ? 49.706 4.308 -44.141 1.00 91.50 569 ILE A N 1
ATOM 4628 C CA . ILE A 1 569 ? 50.793 5.272 -43.931 1.00 91.50 569 ILE A CA 1
ATOM 4629 C C . ILE A 1 569 ? 52.155 4.584 -44.048 1.00 91.50 569 ILE A C 1
ATOM 4631 O O . ILE A 1 569 ? 53.060 5.159 -44.647 1.00 91.50 569 ILE A O 1
ATOM 4635 N N . GLN A 1 570 ? 52.320 3.367 -43.532 1.00 90.50 570 GLN A N 1
ATOM 4636 C CA . GLN A 1 570 ? 53.556 2.591 -43.646 1.00 90.50 570 GLN A CA 1
ATOM 4637 C C . GLN A 1 570 ? 53.839 2.187 -45.102 1.00 90.50 570 GLN A C 1
ATOM 4639 O O . GLN A 1 570 ? 54.975 2.324 -45.562 1.00 90.50 570 GLN A O 1
ATOM 4644 N N . GLU A 1 571 ? 52.813 1.787 -45.854 1.00 92.56 571 GLU A N 1
ATOM 4645 C CA . GLU A 1 571 ? 52.888 1.511 -47.291 1.00 92.56 571 GLU A CA 1
ATOM 4646 C C . GLU A 1 571 ? 53.253 2.783 -48.072 1.00 92.56 571 GLU A C 1
ATOM 4648 O O . GLU A 1 571 ? 54.231 2.774 -48.825 1.00 92.56 571 GLU A O 1
ATOM 4653 N N . LYS A 1 572 ? 52.589 3.920 -47.807 1.00 92.25 572 LYS A N 1
ATOM 4654 C CA . LYS A 1 572 ? 52.948 5.230 -48.390 1.00 92.25 572 LYS A CA 1
ATOM 4655 C C . LYS A 1 572 ? 54.365 5.677 -48.023 1.00 92.25 572 LYS A C 1
ATOM 4657 O O . LYS A 1 572 ? 55.059 6.222 -48.871 1.00 92.25 572 LYS A O 1
ATOM 4662 N N . ASN A 1 573 ? 54.825 5.434 -46.797 1.00 90.19 573 ASN A N 1
ATOM 4663 C CA . ASN A 1 573 ? 56.181 5.771 -46.350 1.00 90.19 573 ASN A CA 1
ATOM 4664 C C . ASN A 1 573 ? 57.223 4.877 -47.046 1.00 90.19 573 ASN A C 1
ATOM 4666 O O . ASN A 1 573 ? 58.271 5.365 -47.455 1.00 90.19 573 ASN A O 1
ATOM 4670 N N . SER A 1 574 ? 56.920 3.594 -47.276 1.00 91.38 574 SER A N 1
ATOM 4671 C CA . SER A 1 574 ? 57.782 2.721 -48.084 1.00 91.38 574 SER A CA 1
ATOM 4672 C C . SER A 1 574 ? 57.838 3.162 -49.554 1.00 91.38 574 SER A C 1
ATOM 4674 O O . SER A 1 574 ? 58.929 3.266 -50.110 1.00 91.38 574 SER A O 1
ATOM 4676 N N . ALA A 1 575 ? 56.701 3.540 -50.150 1.00 91.56 575 ALA A N 1
ATOM 4677 C CA . ALA A 1 575 ? 56.637 4.080 -51.506 1.00 91.56 575 ALA A CA 1
ATOM 4678 C C . ALA A 1 575 ? 57.405 5.408 -51.633 1.00 91.56 575 ALA A C 1
ATOM 4680 O O . ALA A 1 575 ? 58.206 5.562 -52.551 1.00 91.56 575 ALA A O 1
ATOM 4681 N N . LEU A 1 576 ? 57.243 6.330 -50.678 1.00 90.06 576 LEU A N 1
ATOM 4682 C CA . LEU A 1 576 ? 57.980 7.598 -50.636 1.00 90.06 576 LEU A CA 1
ATOM 4683 C C . LEU A 1 576 ? 59.485 7.398 -50.423 1.00 90.06 576 LEU A C 1
ATOM 4685 O O . LEU A 1 576 ? 60.265 8.161 -50.979 1.00 90.06 576 LEU A O 1
ATOM 4689 N N . ARG A 1 577 ? 59.923 6.369 -49.684 1.00 90.56 577 ARG A N 1
ATOM 4690 C CA . ARG A 1 577 ? 61.352 6.014 -49.576 1.00 90.56 577 ARG A CA 1
ATOM 4691 C C . ARG A 1 577 ? 61.909 5.479 -50.893 1.00 90.56 577 ARG A C 1
ATOM 4693 O O . ARG A 1 577 ? 63.010 5.868 -51.266 1.00 90.56 577 ARG A O 1
ATOM 4700 N N . MET A 1 578 ? 61.154 4.645 -51.611 1.00 91.69 578 MET A N 1
ATOM 4701 C CA . MET A 1 578 ? 61.533 4.193 -52.957 1.00 91.69 578 MET A CA 1
ATOM 4702 C C . MET A 1 578 ? 61.578 5.366 -53.949 1.00 91.69 578 MET A C 1
ATOM 4704 O O . MET A 1 578 ? 62.504 5.461 -54.752 1.00 91.69 578 MET A O 1
ATOM 4708 N N . GLU A 1 579 ? 60.623 6.299 -53.869 1.00 90.06 579 GLU A N 1
ATOM 4709 C CA . GLU A 1 579 ? 60.631 7.515 -54.686 1.00 90.06 579 GLU A CA 1
ATOM 4710 C C . GLU A 1 579 ? 61.797 8.441 -54.310 1.00 90.06 579 GLU A C 1
ATOM 4712 O O . GLU A 1 579 ? 62.454 8.978 -55.195 1.00 90.06 579 GLU A O 1
ATOM 4717 N N . GLN A 1 580 ? 62.110 8.593 -53.020 1.00 89.12 580 GLN A N 1
ATOM 4718 C CA . GLN A 1 580 ? 63.255 9.370 -52.549 1.00 89.12 580 GLN A CA 1
ATOM 4719 C C . GLN A 1 580 ? 64.577 8.751 -53.013 1.00 89.12 580 GLN A C 1
ATOM 4721 O O . GLN A 1 580 ? 65.439 9.482 -53.482 1.00 89.12 580 GLN A O 1
ATOM 4726 N N . GLN A 1 581 ? 64.726 7.423 -52.963 1.00 89.88 581 GLN A N 1
ATOM 4727 C CA . GLN A 1 581 ? 65.887 6.730 -53.529 1.00 89.88 581 GLN A CA 1
ATOM 4728 C C . GLN A 1 581 ? 66.011 7.001 -55.036 1.00 89.88 581 GLN A C 1
ATOM 4730 O O . GLN A 1 581 ? 67.074 7.418 -55.497 1.00 89.88 581 GLN A O 1
ATOM 4735 N N . LEU A 1 582 ? 64.914 6.872 -55.791 1.00 91.94 582 LEU A N 1
ATOM 4736 C CA . LEU A 1 582 ? 64.878 7.189 -57.222 1.00 91.94 582 LEU A CA 1
ATOM 4737 C C . LEU A 1 582 ? 65.184 8.671 -57.510 1.00 91.94 582 LEU A C 1
ATOM 4739 O O . LEU A 1 582 ? 65.839 8.972 -58.505 1.00 91.94 582 LEU A O 1
ATOM 4743 N N . ARG A 1 583 ? 64.749 9.597 -56.646 1.00 84.94 583 ARG A N 1
ATOM 4744 C CA . ARG A 1 583 ? 65.118 11.019 -56.717 1.00 84.94 583 ARG A CA 1
ATOM 4745 C C . ARG A 1 583 ? 66.603 11.217 -56.442 1.00 84.94 583 ARG A C 1
ATOM 4747 O O . ARG A 1 583 ? 67.240 11.855 -57.259 1.00 84.94 583 ARG A O 1
ATOM 4754 N N . THR A 1 584 ? 67.183 10.601 -55.409 1.00 88.94 584 THR A N 1
ATOM 4755 C CA . THR A 1 584 ? 68.630 10.713 -55.140 1.00 88.94 584 THR A CA 1
ATOM 4756 C C . THR A 1 584 ? 69.494 10.104 -56.247 1.00 88.94 584 THR A C 1
ATOM 4758 O O . THR A 1 584 ? 70.567 10.625 -56.529 1.00 88.94 584 THR A O 1
ATOM 4761 N N . MET A 1 585 ? 69.020 9.055 -56.936 1.00 88.81 585 MET A N 1
ATOM 4762 C CA . MET A 1 585 ? 69.677 8.546 -58.147 1.00 88.81 585 MET A CA 1
ATOM 4763 C C . MET A 1 585 ? 69.604 9.564 -59.291 1.00 88.81 585 MET A C 1
ATOM 4765 O O . MET A 1 585 ? 70.624 9.861 -59.899 1.00 88.81 585 MET A O 1
ATOM 4769 N N . LYS A 1 586 ? 68.434 10.167 -59.534 1.00 88.88 586 LYS A N 1
ATOM 4770 C CA . LYS A 1 586 ? 68.271 11.228 -60.543 1.00 88.88 586 LYS A CA 1
ATOM 4771 C C . LYS A 1 586 ? 69.011 12.517 -60.200 1.00 88.88 586 LYS A C 1
ATOM 4773 O O . LYS A 1 586 ? 69.431 13.228 -61.098 1.00 88.88 586 LYS A O 1
ATOM 4778 N N . GLU A 1 587 ? 69.167 12.838 -58.922 1.00 86.25 587 GLU A N 1
ATOM 4779 C CA . GLU A 1 587 ? 69.974 13.959 -58.445 1.00 86.25 587 GLU A CA 1
ATOM 4780 C C . GLU A 1 587 ? 71.461 13.664 -58.665 1.00 86.25 587 GLU A C 1
ATOM 4782 O O . GLU A 1 587 ? 72.168 14.546 -59.136 1.00 86.25 587 GLU A O 1
ATOM 4787 N N . ALA A 1 588 ? 71.921 12.423 -58.454 1.00 86.31 588 ALA A N 1
ATOM 4788 C CA . ALA A 1 588 ? 73.264 12.003 -58.853 1.00 86.31 588 ALA A CA 1
ATOM 4789 C C . ALA A 1 588 ? 73.461 12.129 -60.378 1.00 86.31 588 ALA A C 1
ATOM 4791 O O . ALA A 1 588 ? 74.351 12.865 -60.799 1.00 86.31 588 ALA A O 1
ATOM 4792 N N . GLU A 1 589 ? 72.575 11.538 -61.193 1.00 89.12 589 GLU A N 1
ATOM 4793 C CA . GLU A 1 589 ? 72.560 11.667 -62.665 1.00 89.12 589 GLU A CA 1
ATOM 4794 C C . GLU A 1 589 ? 72.559 13.142 -63.119 1.00 89.12 589 GLU A C 1
ATOM 4796 O O . GLU A 1 589 ? 73.289 13.517 -64.035 1.00 89.12 589 GLU A O 1
ATOM 4801 N N . LEU A 1 590 ? 71.778 14.006 -62.458 1.00 85.88 590 LEU A N 1
ATOM 4802 C CA . LEU A 1 590 ? 71.739 15.445 -62.731 1.00 85.88 590 LEU A CA 1
ATOM 4803 C C . LEU A 1 590 ? 73.004 16.173 -62.272 1.00 85.88 590 LEU A C 1
ATOM 4805 O O . LEU A 1 590 ? 73.400 17.121 -62.938 1.00 85.88 590 LEU A O 1
ATOM 4809 N N . THR A 1 591 ? 73.665 15.762 -61.185 1.00 87.06 591 THR A N 1
ATOM 4810 C CA . THR A 1 591 ? 74.962 16.343 -60.791 1.00 87.06 591 THR A CA 1
ATOM 4811 C C . THR A 1 591 ? 76.109 15.880 -61.682 1.00 87.06 591 THR A C 1
ATOM 4813 O O . THR A 1 591 ? 77.017 16.667 -61.925 1.00 87.06 591 THR A O 1
ATOM 4816 N N . GLU A 1 592 ? 76.065 14.660 -62.222 1.00 87.31 592 GLU A N 1
ATOM 4817 C CA . GLU A 1 592 ? 76.997 14.198 -63.256 1.00 87.31 592 GLU A CA 1
ATOM 4818 C C . GLU A 1 592 ? 76.767 14.970 -64.564 1.00 87.31 592 GLU A C 1
ATOM 4820 O O . GLU A 1 592 ? 77.713 15.508 -65.139 1.00 87.31 592 GLU A O 1
ATOM 4825 N N . ALA A 1 593 ? 75.507 15.129 -64.984 1.00 85.56 593 ALA A N 1
ATOM 4826 C CA . ALA A 1 593 ? 75.147 15.947 -66.139 1.00 85.56 593 ALA A CA 1
ATOM 4827 C C . ALA A 1 593 ? 75.485 17.436 -65.942 1.00 85.56 593 ALA A C 1
ATOM 4829 O O . ALA A 1 593 ? 75.930 18.079 -66.889 1.00 85.56 593 ALA A O 1
ATOM 4830 N N . GLN A 1 594 ? 75.325 17.987 -64.733 1.00 87.50 594 GLN A N 1
ATOM 4831 C CA . GLN A 1 594 ? 75.709 19.364 -64.417 1.00 87.50 594 GLN A CA 1
ATOM 4832 C C . GLN A 1 594 ? 77.230 19.527 -64.417 1.00 87.50 594 GLN A C 1
ATOM 4834 O O . GLN A 1 594 ? 77.712 20.475 -65.016 1.00 87.50 594 GLN A O 1
ATOM 4839 N N . GLN A 1 595 ? 77.996 18.586 -63.853 1.00 86.88 595 GLN A N 1
ATOM 4840 C CA . GLN A 1 595 ? 79.461 18.592 -63.956 1.00 86.88 595 GLN A CA 1
ATOM 4841 C C . GLN A 1 595 ? 79.934 18.521 -65.413 1.00 86.88 595 GLN A C 1
ATOM 4843 O O . GLN A 1 595 ? 80.923 19.158 -65.763 1.00 86.88 595 GLN A O 1
ATOM 4848 N N . GLU A 1 596 ? 79.234 17.784 -66.279 1.00 90.38 596 GLU A N 1
ATOM 4849 C CA . GLU A 1 596 ? 79.546 17.744 -67.710 1.00 90.38 596 GLU A CA 1
ATOM 4850 C C . GLU A 1 596 ? 79.130 19.040 -68.431 1.00 90.38 596 GLU A C 1
ATOM 4852 O O . GLU A 1 596 ? 79.884 19.547 -69.257 1.00 90.38 596 GLU A O 1
ATOM 4857 N N . ILE A 1 597 ? 77.991 19.646 -68.073 1.00 84.38 597 ILE A N 1
ATOM 4858 C CA . ILE A 1 597 ? 77.590 20.988 -68.536 1.00 84.38 597 ILE A CA 1
ATOM 4859 C C . ILE A 1 597 ? 78.595 22.052 -68.080 1.00 84.38 597 ILE A C 1
ATOM 4861 O O . ILE A 1 597 ? 78.905 22.949 -68.860 1.00 84.38 597 ILE A O 1
ATOM 4865 N N . ASP A 1 598 ? 79.124 21.950 -66.862 1.00 85.75 598 ASP A N 1
ATOM 4866 C CA . ASP A 1 598 ? 80.106 22.878 -66.308 1.00 85.75 598 ASP A CA 1
ATOM 4867 C C . ASP A 1 598 ? 81.469 22.688 -66.984 1.00 85.75 598 ASP A C 1
ATOM 4869 O O . ASP A 1 598 ? 82.060 23.677 -67.397 1.00 85.75 598 ASP A O 1
ATOM 4873 N N . ARG A 1 599 ? 81.921 21.449 -67.241 1.00 90.12 599 ARG A N 1
ATOM 4874 C CA . ARG A 1 599 ? 83.113 21.166 -68.072 1.00 90.12 599 ARG A CA 1
ATOM 4875 C C . ARG A 1 599 ? 82.976 21.715 -69.489 1.00 90.12 599 ARG A C 1
ATOM 4877 O O . ARG A 1 599 ? 83.873 22.402 -69.968 1.00 90.12 599 ARG A O 1
ATOM 4884 N N . LEU A 1 600 ? 81.851 21.449 -70.156 1.00 86.06 600 LEU A N 1
ATOM 4885 C CA . LEU A 1 600 ? 81.547 21.992 -71.485 1.00 86.06 600 LEU A CA 1
ATOM 4886 C C . LEU A 1 600 ? 81.369 23.520 -71.439 1.00 86.06 600 LEU A C 1
ATOM 4888 O O . LEU A 1 600 ? 81.609 24.206 -72.430 1.00 86.06 600 LEU A O 1
ATOM 4892 N N . GLY A 1 601 ? 80.969 24.065 -70.290 1.00 85.12 601 GLY A N 1
ATOM 4893 C CA . GLY A 1 601 ? 80.865 25.489 -69.994 1.00 85.12 601 GLY A CA 1
ATOM 4894 C C . GLY A 1 601 ? 82.227 26.154 -69.814 1.00 85.12 601 GLY A C 1
ATOM 4895 O O . GLY A 1 601 ? 82.445 27.217 -70.387 1.00 85.12 601 GLY A O 1
ATOM 4896 N N . GLU A 1 602 ? 83.152 25.519 -69.096 1.00 85.12 602 GLU A N 1
ATOM 4897 C CA . GLU A 1 602 ? 84.558 25.907 -68.956 1.00 85.12 602 GLU A CA 1
ATOM 4898 C C . GLU A 1 602 ? 85.293 25.790 -70.293 1.00 85.12 602 GLU A C 1
ATOM 4900 O O . GLU A 1 602 ? 85.982 26.724 -70.692 1.00 85.12 602 GLU A O 1
ATOM 4905 N N . GLU A 1 603 ? 85.104 24.698 -71.039 1.00 85.06 603 GLU A N 1
ATOM 4906 C CA . GLU A 1 603 ? 85.662 24.519 -72.383 1.00 85.06 603 GLU A CA 1
ATOM 4907 C C . GLU A 1 603 ? 85.113 25.577 -73.349 1.00 85.06 603 GLU A C 1
ATOM 4909 O O . GLU A 1 603 ? 85.880 26.242 -74.046 1.00 85.06 603 GLU A O 1
ATOM 4914 N N . LYS A 1 604 ? 83.800 25.835 -73.326 1.00 86.12 604 LYS A N 1
ATOM 4915 C CA . LYS A 1 604 ? 83.184 26.933 -74.078 1.00 86.12 604 LYS A CA 1
ATOM 4916 C C . LYS A 1 604 ? 83.704 28.298 -73.631 1.00 86.12 604 LYS A C 1
ATOM 4918 O O . LYS A 1 604 ? 83.952 29.129 -74.498 1.00 86.12 604 LYS A O 1
ATOM 4923 N N . GLN A 1 605 ? 83.872 28.560 -72.335 1.00 83.12 605 GLN A N 1
ATOM 4924 C CA . GLN A 1 605 ? 84.442 29.819 -71.842 1.00 83.12 605 GLN A CA 1
ATOM 4925 C C . GLN A 1 605 ? 85.897 29.970 -72.276 1.00 83.12 605 GLN A C 1
ATOM 4927 O O . GLN A 1 605 ? 86.283 31.056 -72.685 1.00 83.12 605 GLN A O 1
ATOM 4932 N N . ARG A 1 606 ? 86.678 28.889 -72.279 1.00 85.88 606 ARG A N 1
ATOM 4933 C CA . ARG A 1 606 ? 88.064 28.852 -72.752 1.00 85.88 606 ARG A CA 1
ATOM 4934 C C . ARG A 1 606 ? 88.153 29.107 -74.255 1.00 85.88 606 ARG A C 1
ATOM 4936 O O . ARG A 1 606 ? 88.950 29.937 -74.668 1.00 85.88 606 ARG A O 1
ATOM 4943 N N . LEU A 1 607 ? 87.277 28.497 -75.055 1.00 80.69 607 LEU A N 1
ATOM 4944 C CA . LEU A 1 607 ? 87.132 28.769 -76.492 1.00 80.69 607 LEU A CA 1
ATOM 4945 C C . LEU A 1 607 ? 86.581 30.179 -76.768 1.00 80.69 607 LEU A C 1
ATOM 4947 O O . LEU A 1 607 ? 86.947 30.805 -77.759 1.00 80.69 607 LEU A O 1
ATOM 4951 N N . GLN A 1 608 ? 85.711 30.716 -75.907 1.00 80.19 608 GLN A N 1
ATOM 4952 C CA . GLN A 1 608 ? 85.241 32.102 -75.988 1.00 80.19 608 GLN A CA 1
ATOM 4953 C C . GLN A 1 608 ? 86.331 33.092 -75.580 1.00 80.19 608 GLN A C 1
ATOM 4955 O O . GLN A 1 608 ? 86.424 34.142 -76.205 1.00 80.19 608 GLN A O 1
ATOM 4960 N N . GLN A 1 609 ? 87.167 32.767 -74.595 1.00 79.94 609 GLN A N 1
ATOM 4961 C CA . GLN A 1 609 ? 88.328 33.556 -74.204 1.00 79.94 609 GLN A CA 1
ATOM 4962 C C . GLN A 1 609 ? 89.378 33.520 -75.311 1.00 79.94 609 GLN A C 1
ATOM 4964 O O . GLN A 1 609 ? 89.801 34.580 -75.739 1.00 79.94 609 GLN A O 1
ATOM 4969 N N . GLU A 1 610 ? 89.703 32.355 -75.870 1.00 79.50 610 GLU A N 1
ATOM 4970 C CA . GLU A 1 610 ? 90.575 32.220 -77.041 1.00 79.50 610 GLU A CA 1
ATOM 4971 C C . GLU A 1 610 ? 90.013 32.988 -78.252 1.00 79.50 610 GLU A C 1
ATOM 4973 O O . GLU A 1 610 ? 90.751 33.667 -78.958 1.00 79.50 610 GLU A O 1
ATOM 4978 N N . ASN A 1 611 ? 88.696 32.970 -78.484 1.00 82.31 611 ASN A N 1
ATOM 4979 C CA . ASN A 1 611 ? 88.047 33.783 -79.520 1.00 82.31 611 ASN A CA 1
ATOM 4980 C C . ASN A 1 611 ? 88.098 35.288 -79.189 1.00 82.31 611 ASN A C 1
ATOM 4982 O O . ASN A 1 611 ? 88.330 36.097 -80.080 1.00 82.31 611 ASN A O 1
ATOM 4986 N N . VAL A 1 612 ? 87.945 35.691 -77.925 1.00 77.75 612 VAL A N 1
ATOM 4987 C CA . VAL A 1 612 ? 88.081 37.090 -77.486 1.00 77.75 612 VAL A CA 1
ATOM 4988 C C . VAL A 1 612 ? 89.533 37.559 -77.566 1.00 77.75 612 VAL A C 1
ATOM 4990 O O . VAL A 1 612 ? 89.757 38.684 -77.991 1.00 77.75 612 VAL A O 1
ATOM 4993 N N . GLU A 1 613 ? 90.512 36.722 -77.243 1.00 76.00 613 GLU A N 1
ATOM 4994 C CA . GLU A 1 613 ? 91.945 36.988 -77.379 1.00 76.00 613 GLU A CA 1
ATOM 4995 C C . GLU A 1 613 ? 92.331 37.070 -78.858 1.00 76.00 613 GLU A C 1
ATOM 4997 O O . GLU A 1 613 ? 92.945 38.051 -79.265 1.00 76.00 613 GLU A O 1
ATOM 5002 N N . ASN A 1 614 ? 91.854 36.155 -79.708 1.00 75.44 614 ASN A N 1
ATOM 5003 C CA . ASN A 1 614 ? 91.974 36.268 -81.164 1.00 75.44 614 ASN A CA 1
ATOM 5004 C C . ASN A 1 614 ? 91.289 37.540 -81.699 1.00 75.44 614 ASN A C 1
ATOM 5006 O O . ASN A 1 614 ? 91.857 38.240 -82.532 1.00 75.44 614 ASN A O 1
ATOM 5010 N N . GLN A 1 615 ? 90.109 37.910 -81.193 1.00 76.19 615 GLN A N 1
ATOM 5011 C CA . GLN A 1 615 ? 89.436 39.168 -81.536 1.00 76.19 615 GLN A CA 1
ATOM 5012 C C . GLN A 1 615 ? 90.119 40.409 -80.956 1.00 76.19 615 GLN A C 1
ATOM 5014 O O . GLN A 1 615 ? 89.910 41.493 -81.493 1.00 76.19 615 GLN A O 1
ATOM 5019 N N . GLN A 1 616 ? 90.889 40.291 -79.875 1.00 73.75 616 GLN A N 1
ATOM 5020 C CA . GLN A 1 616 ? 91.717 41.361 -79.327 1.00 73.75 616 GLN A CA 1
ATOM 5021 C C . GLN A 1 616 ? 93.020 41.477 -80.109 1.00 73.75 616 GLN A C 1
ATOM 5023 O O . GLN A 1 616 ? 93.436 42.593 -80.369 1.00 73.75 616 GLN A O 1
ATOM 5028 N N . VAL A 1 617 ? 93.610 40.382 -80.592 1.00 71.00 617 VAL A N 1
ATOM 5029 C CA . VAL A 1 617 ? 94.707 40.403 -81.570 1.00 71.00 617 VAL A CA 1
ATOM 5030 C C . VAL A 1 617 ? 94.226 41.046 -82.872 1.00 71.00 617 VAL A C 1
ATOM 5032 O O . VAL A 1 617 ? 94.849 41.996 -83.337 1.00 71.00 617 VAL A O 1
ATOM 5035 N N . ILE A 1 618 ? 93.072 40.632 -83.411 1.00 70.81 618 ILE A N 1
ATOM 5036 C CA . ILE A 1 618 ? 92.438 41.277 -84.573 1.00 70.81 618 ILE A CA 1
ATOM 5037 C C . ILE A 1 618 ? 92.168 42.757 -84.278 1.00 70.81 618 ILE A C 1
ATOM 5039 O O . ILE A 1 618 ? 92.608 43.604 -85.047 1.00 70.81 618 ILE A O 1
ATOM 5043 N N . ARG A 1 619 ? 91.539 43.105 -83.147 1.00 69.75 619 ARG A N 1
ATOM 5044 C CA . ARG A 1 619 ? 91.260 44.509 -82.802 1.00 69.75 619 ARG A CA 1
ATOM 5045 C C . ARG A 1 619 ? 92.503 45.323 -82.457 1.00 69.75 619 ARG A C 1
ATOM 5047 O O . ARG A 1 619 ? 92.466 46.527 -82.648 1.00 69.75 619 ARG A O 1
ATOM 5054 N N . LEU A 1 620 ? 93.610 44.727 -82.018 1.00 70.50 620 LEU A N 1
ATOM 5055 C CA . LEU A 1 620 ? 94.895 45.408 -81.831 1.00 70.50 620 LEU A CA 1
ATOM 5056 C C . LEU A 1 620 ? 95.597 45.633 -83.172 1.00 70.50 620 LEU A C 1
ATOM 5058 O O . LEU A 1 620 ? 96.162 46.703 -83.368 1.00 70.50 620 LEU A O 1
ATOM 5062 N N . LEU A 1 621 ? 95.496 44.699 -84.121 1.00 65.56 621 LEU A N 1
ATOM 5063 C CA . LEU A 1 621 ? 95.935 44.896 -85.506 1.00 65.56 621 LEU A CA 1
ATOM 5064 C C . LEU A 1 621 ? 95.078 45.966 -86.210 1.00 65.56 621 LEU A C 1
ATOM 5066 O O . LEU A 1 621 ? 95.608 46.853 -86.879 1.00 65.56 621 LEU A O 1
ATOM 5070 N N . GLU A 1 622 ? 93.759 45.954 -86.004 1.00 63.47 622 GLU A N 1
ATOM 5071 C CA . GLU A 1 622 ? 92.846 46.991 -86.494 1.00 63.47 622 GLU A CA 1
ATOM 5072 C C . GLU A 1 622 ? 93.032 48.329 -85.774 1.00 63.47 622 GLU A C 1
ATOM 5074 O O . GLU A 1 622 ? 92.902 49.373 -86.403 1.00 63.47 622 GLU A O 1
ATOM 5079 N N . MET A 1 623 ? 93.386 48.344 -84.489 1.00 63.66 623 MET A N 1
ATOM 5080 C CA . MET A 1 623 ? 93.645 49.579 -83.751 1.00 63.66 623 MET A CA 1
ATOM 5081 C C . MET A 1 623 ? 95.044 50.133 -84.045 1.00 63.66 623 MET A C 1
ATOM 5083 O O . MET A 1 623 ? 95.183 51.345 -84.116 1.00 63.66 623 MET A O 1
ATOM 5087 N N . GLN A 1 624 ? 96.050 49.308 -84.352 1.00 55.81 624 GLN A N 1
ATOM 5088 C CA . GLN A 1 624 ? 97.300 49.772 -84.974 1.00 55.81 624 GLN A CA 1
ATOM 5089 C C . GLN A 1 624 ? 97.027 50.396 -86.352 1.00 55.81 624 GLN A C 1
ATOM 5091 O O . GLN A 1 624 ? 97.510 51.489 -86.641 1.00 55.81 624 GLN A O 1
ATOM 5096 N N . LYS A 1 625 ? 96.181 49.756 -87.169 1.00 55.59 625 LYS A N 1
ATOM 5097 C CA . LYS A 1 625 ? 95.694 50.284 -88.456 1.00 55.59 625 LYS A CA 1
ATOM 5098 C C . LYS A 1 625 ? 94.889 51.587 -88.305 1.00 55.59 625 LYS A C 1
ATOM 5100 O O . LYS A 1 625 ? 95.035 52.466 -89.147 1.00 55.59 625 LYS A O 1
ATOM 5105 N N . ASN A 1 626 ? 94.091 51.743 -87.245 1.00 53.81 626 ASN A N 1
ATOM 5106 C CA . ASN A 1 626 ? 93.196 52.894 -87.054 1.00 53.81 626 ASN A CA 1
ATOM 5107 C C . ASN A 1 626 ? 93.816 54.049 -86.236 1.00 53.81 626 ASN A C 1
ATOM 5109 O O . ASN A 1 626 ? 93.435 55.200 -86.445 1.00 53.81 626 ASN A O 1
ATOM 5113 N N . ILE A 1 627 ? 94.800 53.797 -85.360 1.00 53.91 627 ILE A N 1
ATOM 5114 C CA . ILE A 1 627 ? 95.585 54.841 -84.661 1.00 53.91 627 ILE A CA 1
ATOM 5115 C C . ILE A 1 627 ? 96.420 55.664 -85.658 1.00 53.91 627 ILE A C 1
ATOM 5117 O O . ILE A 1 627 ? 96.676 56.845 -85.425 1.00 53.91 627 ILE A O 1
ATOM 5121 N N . LEU A 1 628 ? 96.735 55.101 -86.830 1.00 46.12 628 LEU A N 1
ATOM 5122 C CA . LEU A 1 628 ? 97.271 55.844 -87.977 1.00 46.12 628 LEU A CA 1
ATOM 5123 C C . LEU A 1 628 ? 96.280 56.888 -88.560 1.00 46.12 628 LEU A C 1
ATOM 5125 O O . LEU A 1 628 ? 96.659 57.648 -89.450 1.00 46.12 628 LEU A O 1
ATOM 5129 N N . THR A 1 629 ? 95.033 56.969 -88.068 1.00 46.12 629 THR A N 1
ATOM 5130 C CA . THR A 1 629 ? 93.946 57.804 -88.625 1.00 46.12 629 THR A CA 1
ATOM 5131 C C . THR A 1 629 ? 93.113 58.600 -87.592 1.00 46.12 629 THR A C 1
ATOM 5133 O O . THR A 1 629 ? 91.889 58.589 -87.641 1.00 46.12 629 THR A O 1
ATOM 5136 N N . LYS A 1 630 ? 93.796 59.437 -86.789 1.00 33.22 630 LYS A N 1
ATOM 5137 C CA . LYS A 1 630 ? 93.295 60.672 -86.107 1.00 33.22 630 LYS A CA 1
ATOM 5138 C C . LYS A 1 630 ? 92.356 60.539 -84.864 1.00 33.22 630 LYS A C 1
ATOM 5140 O O . LYS A 1 630 ? 91.495 59.669 -84.841 1.00 33.22 630 LYS A O 1
ATOM 5145 N N . PRO A 1 631 ? 92.454 61.457 -83.864 1.00 40.50 631 PRO A N 1
ATOM 5146 C CA . PRO A 1 631 ? 91.584 61.503 -82.664 1.00 40.50 631 PRO A CA 1
ATOM 5147 C C . PRO A 1 631 ? 90.739 62.800 -82.484 1.00 40.50 631 PRO A C 1
ATOM 5149 O O . PRO A 1 631 ? 91.111 63.831 -83.039 1.00 40.50 631 PRO A O 1
ATOM 5152 N N . GLN A 1 632 ? 89.691 62.781 -81.627 1.00 32.56 632 GLN A N 1
ATOM 5153 C CA . GLN A 1 632 ? 89.325 63.832 -80.624 1.00 32.56 632 GLN A CA 1
ATOM 5154 C C . GLN A 1 632 ? 88.130 63.416 -79.687 1.00 32.56 632 GLN A C 1
ATOM 5156 O O . GLN A 1 632 ? 87.470 62.433 -80.021 1.00 32.56 632 GLN A O 1
ATOM 5161 N N . PRO A 1 633 ? 87.868 64.078 -78.516 1.00 45.25 633 PRO A N 1
ATOM 5162 C CA . PRO A 1 633 ? 87.032 63.524 -77.410 1.00 45.25 633 PRO A CA 1
ATOM 5163 C C . PRO A 1 633 ? 85.964 64.449 -76.720 1.00 45.25 633 PRO A C 1
ATOM 5165 O O . PRO A 1 633 ? 85.958 65.657 -76.937 1.00 45.25 633 PRO A O 1
ATOM 5168 N N . GLY A 1 634 ? 85.165 63.884 -75.780 1.00 35.84 634 GLY A N 1
ATOM 5169 C CA . GLY A 1 634 ? 84.396 64.571 -74.691 1.00 35.84 634 GLY A CA 1
ATOM 5170 C C . GLY A 1 634 ? 82.846 64.444 -74.736 1.00 35.84 634 GLY A C 1
ATOM 5171 O O . GLY A 1 634 ? 82.311 64.260 -75.823 1.00 35.84 634 GLY A O 1
ATOM 5172 N N . SER A 1 635 ? 82.044 64.543 -73.648 1.00 44.72 635 SER A N 1
ATOM 5173 C CA . SER A 1 635 ? 82.284 64.484 -72.174 1.00 44.72 635 SER A CA 1
ATOM 5174 C C . SER A 1 635 ? 80.964 64.487 -71.333 1.00 44.72 635 SER A C 1
ATOM 5176 O O . SER A 1 635 ? 80.125 65.334 -71.607 1.00 44.72 635 SER A O 1
ATOM 5178 N N . GLU A 1 636 ? 80.858 63.613 -70.308 1.00 50.72 636 GLU A N 1
ATOM 5179 C CA . GLU A 1 636 ? 80.050 63.598 -69.033 1.00 50.72 636 GLU A CA 1
ATOM 5180 C C . GLU A 1 636 ? 78.558 64.059 -68.930 1.00 50.72 636 GLU A C 1
ATOM 5182 O O . GLU A 1 636 ? 78.088 64.876 -69.719 1.00 50.72 636 GLU A O 1
ATOM 5187 N N . PRO A 1 637 ? 77.768 63.497 -67.970 1.00 49.09 637 PRO A N 1
ATOM 5188 C CA . PRO A 1 637 ? 77.662 64.065 -66.599 1.00 49.09 637 PRO A CA 1
ATOM 5189 C C . PRO A 1 637 ? 77.564 63.032 -65.436 1.00 49.09 637 PRO A C 1
ATOM 5191 O O . PRO A 1 637 ? 77.008 61.950 -65.611 1.00 49.09 637 PRO A O 1
ATOM 5194 N N . TYR A 1 638 ? 78.017 63.389 -64.218 1.00 49.69 638 TYR A N 1
ATOM 5195 C CA . TYR A 1 638 ? 77.955 62.518 -63.013 1.00 49.69 638 TYR A CA 1
ATOM 5196 C C . TYR A 1 638 ? 77.277 63.142 -61.766 1.00 49.69 638 TYR A C 1
ATOM 5198 O O . TYR A 1 638 ? 76.645 62.432 -60.986 1.00 49.69 638 TYR A O 1
ATOM 5206 N N . GLU A 1 639 ? 77.357 64.463 -61.561 1.00 52.06 639 GLU A N 1
ATOM 5207 C CA . GLU A 1 639 ? 77.091 65.088 -60.245 1.00 52.06 639 GLU A CA 1
ATOM 5208 C C . GLU A 1 639 ? 75.630 65.037 -59.746 1.00 52.06 639 GLU A C 1
ATOM 5210 O O . GLU A 1 639 ? 75.396 65.037 -58.537 1.00 52.06 639 GLU A O 1
ATOM 5215 N N . GLN A 1 640 ? 74.633 64.966 -60.636 1.00 52.16 640 GLN A N 1
ATOM 5216 C CA . GLN A 1 640 ? 73.214 65.056 -60.242 1.00 52.16 640 GLN A CA 1
ATOM 5217 C C . GLN A 1 640 ? 72.714 63.862 -59.408 1.00 52.16 640 GLN A C 1
ATOM 5219 O O . GLN A 1 640 ? 71.786 64.020 -58.619 1.00 52.16 640 GLN A O 1
ATOM 5224 N N . LEU A 1 641 ? 73.334 62.685 -59.535 1.00 58.47 641 LEU A N 1
ATOM 5225 C CA . LEU A 1 641 ? 72.936 61.479 -58.795 1.00 58.47 641 LEU A CA 1
ATOM 5226 C C . LEU A 1 641 ? 73.287 61.532 -57.300 1.00 58.47 641 LEU A C 1
ATOM 5228 O O . LEU A 1 641 ? 72.641 60.856 -56.502 1.00 58.47 641 LEU A O 1
ATOM 5232 N N . GLN A 1 642 ? 74.282 62.331 -56.901 1.00 66.12 642 GLN A N 1
ATOM 5233 C CA . GLN A 1 642 ? 74.756 62.356 -55.515 1.00 66.12 642 GLN A CA 1
ATOM 5234 C C . GLN A 1 642 ? 73.782 63.081 -54.569 1.00 66.12 642 GLN A C 1
ATOM 5236 O O . GLN A 1 642 ? 73.592 62.650 -53.433 1.00 66.12 642 GLN A O 1
ATOM 5241 N N . ALA A 1 643 ? 73.130 64.152 -55.033 1.00 64.69 643 ALA A N 1
ATOM 5242 C CA . ALA A 1 643 ? 72.261 64.982 -54.193 1.00 64.69 643 ALA A CA 1
ATOM 5243 C C . ALA A 1 643 ? 70.979 64.255 -53.735 1.00 64.69 643 ALA A C 1
ATOM 5245 O O . ALA A 1 643 ? 70.564 64.395 -52.583 1.00 64.69 643 ALA A O 1
ATOM 5246 N N . GLU A 1 644 ? 70.374 63.441 -54.606 1.00 65.19 644 GLU A N 1
ATOM 5247 C CA . GLU A 1 644 ? 69.136 62.707 -54.297 1.00 65.19 644 GLU A CA 1
ATOM 5248 C C . GLU A 1 644 ? 69.368 61.623 -53.223 1.00 65.19 644 GLU A C 1
ATOM 5250 O O . GLU A 1 644 ? 68.531 61.395 -52.346 1.00 65.19 644 GLU A O 1
ATOM 5255 N N . VAL A 1 645 ? 70.551 60.992 -53.250 1.00 67.06 645 VAL A N 1
ATOM 5256 C CA . VAL A 1 645 ? 70.961 59.931 -52.314 1.00 67.06 645 VAL A CA 1
ATOM 5257 C C . VAL A 1 645 ? 71.071 60.443 -50.878 1.00 67.06 645 VAL A C 1
ATOM 5259 O O . VAL A 1 645 ? 70.676 59.740 -49.946 1.00 67.06 645 VAL A O 1
ATOM 5262 N N . ASP A 1 646 ? 71.598 61.650 -50.675 1.00 70.25 646 ASP A N 1
ATOM 5263 C CA . ASP A 1 646 ? 71.804 62.195 -49.330 1.00 70.25 646 ASP A CA 1
ATOM 5264 C C . ASP A 1 646 ? 70.514 62.758 -48.712 1.00 70.25 646 ASP A C 1
ATOM 5266 O O . ASP A 1 646 ? 70.335 62.679 -47.494 1.00 70.25 646 ASP A O 1
ATOM 5270 N N . ARG A 1 647 ? 69.549 63.197 -49.535 1.00 72.38 647 ARG A N 1
ATOM 5271 C CA . ARG A 1 647 ? 68.202 63.557 -49.066 1.00 72.38 647 ARG A CA 1
ATOM 5272 C C . ARG A 1 647 ? 67.448 62.348 -48.498 1.00 72.38 647 ARG A C 1
ATOM 5274 O O . ARG A 1 647 ? 66.924 62.430 -47.387 1.00 72.38 647 ARG A O 1
ATOM 5281 N N . MET A 1 648 ? 67.418 61.218 -49.214 1.00 67.31 648 MET A N 1
ATOM 5282 C CA . MET A 1 648 ? 66.674 60.031 -48.757 1.00 67.31 648 MET A CA 1
ATOM 5283 C C . MET A 1 648 ? 67.218 59.433 -47.450 1.00 67.31 648 MET A C 1
ATOM 5285 O O . MET A 1 648 ? 66.457 58.830 -46.697 1.00 67.31 648 MET A O 1
ATOM 5289 N N . LYS A 1 649 ? 68.506 59.630 -47.130 1.00 71.19 649 LYS A N 1
ATOM 5290 C CA . LYS A 1 649 ? 69.079 59.208 -45.837 1.00 71.19 649 LYS A CA 1
ATOM 5291 C C . LYS A 1 649 ? 68.451 59.957 -44.659 1.00 71.19 649 LYS A C 1
ATOM 5293 O O . LYS A 1 649 ? 68.126 59.329 -43.658 1.00 71.19 649 LYS A O 1
ATOM 5298 N N . ALA A 1 650 ? 68.250 61.272 -44.783 1.00 72.50 650 ALA A N 1
ATOM 5299 C CA . ALA A 1 650 ? 67.715 62.106 -43.704 1.00 72.50 650 ALA A CA 1
ATOM 5300 C C . ALA A 1 650 ? 66.240 61.795 -43.386 1.00 72.50 650 ALA A C 1
ATOM 5302 O O . ALA A 1 650 ? 65.852 61.759 -42.218 1.00 72.50 650 ALA A O 1
ATOM 5303 N N . GLU A 1 651 ? 65.430 61.518 -44.414 1.00 70.94 651 GLU A N 1
ATOM 5304 C CA . GLU A 1 651 ? 64.036 61.082 -44.243 1.00 70.94 651 GLU A CA 1
ATOM 5305 C C . GLU A 1 651 ? 63.950 59.703 -43.548 1.00 70.94 651 GLU A C 1
ATOM 5307 O O . GLU A 1 651 ? 62.989 59.431 -42.828 1.00 70.94 651 GLU A O 1
ATOM 5312 N N . LEU A 1 652 ? 64.966 58.843 -43.697 1.00 70.00 652 LEU A N 1
ATOM 5313 C CA . LEU A 1 652 ? 65.011 57.513 -43.080 1.00 70.00 652 LEU A CA 1
ATOM 5314 C C . LEU A 1 652 ? 65.296 57.587 -41.568 1.00 70.00 652 LEU A C 1
ATOM 5316 O O . LEU A 1 652 ? 64.580 56.953 -40.793 1.00 70.00 652 LEU A O 1
ATOM 5320 N N . THR A 1 653 ? 66.261 58.409 -41.134 1.00 76.81 653 THR A N 1
ATOM 5321 C CA . THR A 1 653 ? 66.609 58.570 -39.705 1.00 76.81 653 THR A CA 1
ATOM 5322 C C . THR A 1 653 ? 65.430 59.090 -38.878 1.00 76.81 653 THR A C 1
ATOM 5324 O O . THR A 1 653 ? 65.096 58.513 -37.847 1.00 76.81 653 THR A O 1
ATOM 5327 N N . LEU A 1 654 ? 64.721 60.114 -39.372 1.00 76.12 654 LEU A N 1
ATOM 5328 C CA . LEU A 1 654 ? 63.581 60.720 -38.669 1.00 76.12 654 LEU A CA 1
ATOM 5329 C C . LEU A 1 654 ? 62.437 59.718 -38.408 1.00 76.12 654 LEU A C 1
ATOM 5331 O O . LEU A 1 654 ? 61.708 59.825 -37.420 1.00 76.12 654 LEU A O 1
ATOM 5335 N N . ASN A 1 655 ? 62.273 58.730 -39.293 1.00 71.50 655 ASN A N 1
ATOM 5336 C CA . ASN A 1 655 ? 61.294 57.658 -39.120 1.00 71.50 655 ASN A CA 1
ATOM 5337 C C . ASN A 1 655 ? 61.763 56.569 -38.136 1.00 71.50 655 ASN A C 1
ATOM 5339 O O . ASN A 1 655 ? 60.917 55.882 -37.567 1.00 71.50 655 ASN A O 1
ATOM 5343 N N . GLN A 1 656 ? 63.072 56.420 -37.904 1.00 74.50 656 GLN A N 1
ATOM 5344 C CA . GLN A 1 656 ? 63.617 55.514 -36.886 1.00 74.50 656 GLN A CA 1
ATOM 5345 C C . GLN A 1 656 ? 63.410 56.086 -35.478 1.00 74.50 656 GLN A C 1
ATOM 5347 O O . GLN A 1 656 ? 62.822 55.402 -34.642 1.00 74.50 656 GLN A O 1
ATOM 5352 N N . ASP A 1 657 ? 63.763 57.357 -35.249 1.00 74.38 657 ASP A N 1
ATOM 5353 C CA . ASP A 1 657 ? 63.579 58.040 -33.954 1.00 74.38 657 ASP A CA 1
ATOM 5354 C C . ASP A 1 657 ? 62.122 57.936 -33.454 1.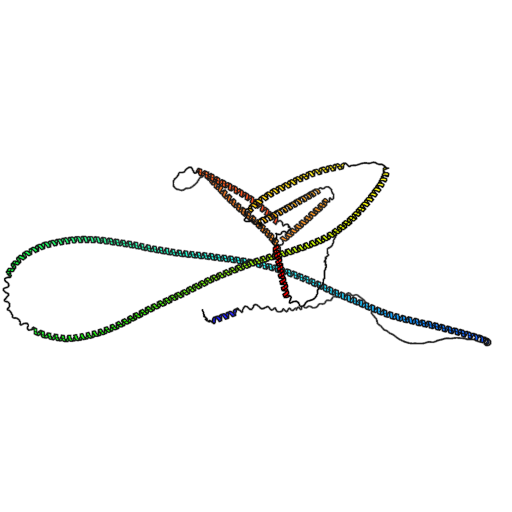00 74.38 657 ASP A C 1
ATOM 5356 O O . ASP A 1 657 ? 61.847 57.596 -32.299 1.00 74.38 657 ASP A O 1
ATOM 5360 N N . LYS A 1 658 ? 61.170 58.158 -34.369 1.00 80.06 658 LYS A N 1
ATOM 5361 C CA . LYS A 1 658 ? 59.727 58.097 -34.100 1.00 80.06 658 LYS A CA 1
ATOM 5362 C C . LYS A 1 658 ? 59.199 56.673 -33.880 1.00 80.06 658 LYS A C 1
ATOM 5364 O O . LYS A 1 658 ? 58.191 56.490 -33.197 1.00 80.06 658 LYS A O 1
ATOM 5369 N N . LEU A 1 659 ? 59.864 55.659 -34.439 1.00 73.31 659 LEU A N 1
ATOM 5370 C CA . LEU A 1 659 ? 59.543 54.258 -34.164 1.00 73.31 659 LEU A CA 1
ATOM 5371 C C . LEU A 1 659 ? 59.951 53.882 -32.733 1.00 73.31 659 LEU A C 1
ATOM 5373 O O . LEU A 1 659 ? 59.187 53.211 -32.040 1.00 73.31 659 LEU A O 1
ATOM 5377 N N . GLU A 1 660 ? 61.118 54.352 -32.276 1.00 77.19 660 GLU A N 1
ATOM 5378 C CA . GLU A 1 660 ? 61.589 54.113 -30.909 1.00 77.19 660 GLU A CA 1
ATOM 5379 C C . GLU A 1 660 ? 60.705 54.794 -29.854 1.00 77.19 660 GLU A C 1
ATOM 5381 O O . GLU A 1 660 ? 60.446 54.211 -28.803 1.00 77.19 660 GLU A O 1
ATOM 5386 N N . GLU A 1 661 ? 60.224 56.016 -30.114 1.00 80.06 661 GLU A N 1
ATOM 5387 C CA . GLU A 1 661 ? 59.287 56.736 -29.236 1.00 80.06 661 GLU A CA 1
ATOM 5388 C C . GLU A 1 661 ? 58.008 55.914 -28.997 1.00 80.06 661 GLU A C 1
ATOM 5390 O O . GLU A 1 661 ? 57.702 55.553 -27.859 1.00 80.06 661 GLU A O 1
ATOM 5395 N N . LEU A 1 662 ? 57.352 55.466 -30.073 1.00 73.00 662 LEU A N 1
ATOM 5396 C CA . LEU A 1 662 ? 56.175 54.591 -29.997 1.00 73.00 662 LEU A CA 1
ATOM 5397 C C . LEU A 1 662 ? 56.473 53.217 -29.362 1.00 73.00 662 LEU A C 1
ATOM 5399 O O . LEU A 1 662 ? 55.576 52.580 -28.801 1.00 73.00 662 LEU A O 1
ATOM 5403 N N . GLN A 1 663 ? 57.721 52.741 -29.423 1.00 77.50 663 GLN A N 1
ATOM 5404 C CA . GLN A 1 663 ? 58.152 51.533 -28.715 1.00 77.50 663 GLN A CA 1
ATOM 5405 C C . GLN A 1 663 ? 58.238 51.745 -27.196 1.00 77.50 663 GLN A C 1
ATOM 5407 O O . GLN A 1 663 ? 57.826 50.853 -26.452 1.00 77.50 663 GLN A O 1
ATOM 5412 N N . ARG A 1 664 ? 58.714 52.914 -26.739 1.00 80.88 664 ARG A N 1
ATOM 5413 C CA . ARG A 1 664 ? 58.799 53.279 -25.311 1.00 80.88 664 ARG A CA 1
ATOM 5414 C C . ARG A 1 664 ? 57.409 53.404 -24.689 1.00 80.88 664 ARG A C 1
ATOM 5416 O O . ARG A 1 664 ? 57.157 52.774 -23.658 1.00 80.88 664 ARG A O 1
ATOM 5423 N N . ASP A 1 665 ? 56.499 54.117 -25.352 1.00 78.06 665 ASP A N 1
ATOM 5424 C CA . ASP A 1 665 ? 55.103 54.274 -24.919 1.00 78.06 665 ASP A CA 1
ATOM 5425 C C . ASP A 1 665 ? 54.400 52.916 -24.794 1.00 78.06 665 ASP A C 1
ATOM 5427 O O . ASP A 1 665 ? 53.722 52.631 -23.804 1.00 78.06 665 ASP A O 1
ATOM 5431 N N . ARG A 1 666 ? 54.625 52.021 -25.768 1.00 76.88 666 ARG A N 1
ATOM 5432 C CA . ARG A 1 666 ? 54.089 50.656 -25.732 1.00 76.88 666 ARG A CA 1
ATOM 5433 C C . ARG A 1 666 ? 54.591 49.868 -24.519 1.00 76.88 666 ARG A C 1
ATOM 5435 O O . ARG A 1 666 ? 53.791 49.160 -23.912 1.00 76.88 666 ARG A O 1
ATOM 5442 N N . THR A 1 667 ? 55.875 49.952 -24.164 1.00 78.75 667 THR A N 1
ATOM 5443 C CA . THR A 1 667 ? 56.388 49.263 -22.965 1.00 78.75 667 THR A CA 1
ATOM 5444 C C . THR A 1 667 ? 55.840 49.849 -21.666 1.00 78.75 667 THR A C 1
ATOM 5446 O O . THR A 1 667 ? 55.485 49.076 -20.784 1.00 78.75 667 THR A O 1
ATOM 5449 N N . GLN A 1 668 ? 55.677 51.174 -21.563 1.00 82.12 668 GLN A N 1
ATOM 5450 C CA . GLN A 1 668 ? 55.079 51.798 -20.374 1.00 82.12 668 GLN A CA 1
ATOM 5451 C C . GLN A 1 668 ? 53.615 51.371 -20.176 1.00 82.12 668 GLN A C 1
ATOM 5453 O O . GLN A 1 668 ? 53.217 51.039 -19.062 1.00 82.12 668 GLN A O 1
ATOM 5458 N N . LEU A 1 669 ? 52.827 51.302 -21.255 1.00 77.69 669 LEU A N 1
ATOM 5459 C CA . LEU A 1 669 ? 51.439 50.828 -21.195 1.00 77.69 669 LEU A CA 1
ATOM 5460 C C . LEU A 1 669 ? 51.327 49.339 -20.835 1.00 77.69 669 LEU A C 1
ATOM 5462 O O . LEU A 1 669 ? 50.403 48.961 -20.119 1.00 77.69 669 LEU A O 1
ATOM 5466 N N . ILE A 1 670 ? 52.256 48.492 -21.292 1.00 74.25 670 ILE A N 1
ATOM 5467 C CA . ILE A 1 670 ? 52.319 47.082 -20.866 1.00 74.25 670 ILE A CA 1
ATOM 5468 C C . ILE A 1 670 ? 52.615 47.002 -19.363 1.00 74.25 670 ILE A C 1
ATOM 5470 O O . ILE A 1 670 ? 51.894 46.320 -18.640 1.00 74.25 670 ILE A O 1
ATOM 5474 N N . GLN A 1 671 ? 53.600 47.763 -18.884 1.00 77.69 671 GLN A N 1
ATOM 5475 C CA . GLN A 1 671 ? 54.007 47.767 -17.480 1.00 77.69 671 GLN A CA 1
ATOM 5476 C C . GLN A 1 671 ? 52.881 48.245 -16.541 1.00 77.69 671 GLN A C 1
ATOM 5478 O O . GLN A 1 671 ? 52.637 47.619 -15.514 1.00 77.69 671 GLN A O 1
ATOM 5483 N N . GLN A 1 672 ? 52.110 49.269 -16.929 1.00 77.50 672 GLN A N 1
ATOM 5484 C CA . GLN A 1 672 ? 50.920 49.702 -16.177 1.00 77.50 672 GLN A CA 1
ATOM 5485 C C . GLN A 1 672 ? 49.807 48.640 -16.132 1.00 77.50 672 GLN A C 1
ATOM 5487 O O . GLN A 1 672 ? 49.098 48.528 -15.132 1.00 77.50 672 GLN A O 1
ATOM 5492 N N . ILE A 1 673 ? 49.635 47.847 -17.197 1.00 73.12 673 ILE A N 1
ATOM 5493 C CA . ILE A 1 673 ? 48.671 46.735 -17.211 1.00 73.12 673 ILE A CA 1
ATOM 5494 C C . ILE A 1 673 ? 49.143 45.607 -16.283 1.00 73.12 673 ILE A C 1
ATOM 5496 O O . ILE A 1 673 ? 48.331 45.049 -15.547 1.00 73.12 673 ILE A O 1
ATOM 5500 N N . GLU A 1 674 ? 50.440 45.296 -16.271 1.00 76.44 674 GLU A N 1
ATOM 5501 C CA . GLU A 1 674 ? 51.036 44.304 -15.367 1.00 76.44 674 GLU A CA 1
ATOM 5502 C C . GLU A 1 674 ? 50.903 44.722 -13.889 1.00 76.44 674 GLU A C 1
ATOM 5504 O O . GLU A 1 674 ? 50.483 43.909 -13.064 1.00 76.44 674 GLU A O 1
ATOM 5509 N N . GLU A 1 675 ? 51.146 45.996 -13.561 1.00 77.88 675 GLU A N 1
ATOM 5510 C CA . GLU A 1 675 ? 50.949 46.555 -12.214 1.00 77.88 675 GLU A CA 1
ATOM 5511 C C . GLU A 1 675 ? 49.478 46.477 -11.758 1.00 77.88 675 GLU A C 1
ATOM 5513 O O . GLU A 1 675 ? 49.195 45.976 -10.666 1.00 77.88 675 GLU A O 1
ATOM 5518 N N . LEU A 1 676 ? 48.524 46.878 -12.608 1.00 72.50 676 LEU A N 1
ATOM 5519 C CA . LEU A 1 676 ? 47.088 46.805 -12.299 1.00 72.50 676 LEU A CA 1
ATOM 5520 C C . LEU A 1 676 ? 46.569 45.362 -12.166 1.00 72.50 676 LEU A C 1
ATOM 5522 O O . LEU A 1 676 ? 45.644 45.108 -11.390 1.00 72.50 676 LEU A O 1
ATOM 5526 N N . MET A 1 677 ? 47.149 44.400 -12.892 1.00 70.88 677 MET A N 1
ATOM 5527 C CA . MET A 1 677 ? 46.842 42.980 -12.687 1.00 70.88 677 MET A CA 1
ATOM 5528 C C . MET A 1 677 ? 47.415 42.468 -11.360 1.00 70.88 677 MET A C 1
ATOM 5530 O O . MET A 1 677 ? 46.694 41.803 -10.618 1.00 70.88 677 MET A O 1
ATOM 5534 N N . ALA A 1 678 ? 48.653 42.828 -11.010 1.00 72.81 678 ALA A N 1
ATOM 5535 C CA . ALA A 1 678 ? 49.276 42.428 -9.748 1.00 72.81 678 ALA A CA 1
ATOM 5536 C C . ALA A 1 678 ? 48.539 42.984 -8.512 1.00 72.81 678 ALA A C 1
ATOM 5538 O O . ALA A 1 678 ? 48.365 42.269 -7.520 1.00 72.81 678 ALA A O 1
ATOM 5539 N N . GLU A 1 679 ? 48.052 44.228 -8.565 1.00 77.19 679 GLU A N 1
ATOM 5540 C CA . GLU A 1 679 ? 47.230 44.821 -7.499 1.00 77.19 679 GLU A CA 1
ATOM 5541 C C . GLU A 1 679 ? 45.869 44.110 -7.372 1.00 77.19 679 GLU A C 1
ATOM 5543 O O . GLU A 1 679 ? 45.450 43.727 -6.273 1.00 77.19 679 GLU A O 1
ATOM 5548 N N . LYS A 1 680 ? 45.206 43.838 -8.503 1.00 73.56 680 LYS A N 1
ATOM 5549 C CA . LYS A 1 680 ? 43.933 43.106 -8.553 1.00 73.56 680 LYS A CA 1
ATOM 5550 C C . LYS A 1 680 ? 44.055 41.675 -8.020 1.00 73.56 680 LYS A C 1
ATOM 5552 O O . LYS A 1 680 ? 43.209 41.248 -7.232 1.00 73.56 680 LYS A O 1
ATOM 5557 N N . ASP A 1 681 ? 45.098 40.944 -8.403 1.00 72.31 681 ASP A N 1
ATOM 5558 C CA . ASP A 1 681 ? 45.335 39.582 -7.918 1.00 72.31 681 ASP A CA 1
ATOM 5559 C C . ASP A 1 681 ? 45.734 39.564 -6.436 1.00 72.31 681 ASP A C 1
ATOM 5561 O O . ASP A 1 681 ? 45.328 38.657 -5.706 1.00 72.31 681 ASP A O 1
ATOM 5565 N N . SER A 1 682 ? 46.421 40.602 -5.948 1.00 74.94 682 SER A N 1
ATOM 5566 C CA . SER A 1 682 ? 46.679 40.792 -4.514 1.00 74.94 682 SER A CA 1
ATOM 5567 C C . SER A 1 682 ? 45.380 41.009 -3.724 1.00 74.94 682 SER A C 1
ATOM 5569 O O . SER A 1 682 ? 45.186 40.388 -2.677 1.00 74.94 682 SER A O 1
ATOM 5571 N N . SER A 1 683 ? 44.448 41.814 -4.246 1.00 73.69 683 SER A N 1
ATOM 5572 C CA . SER A 1 683 ? 43.118 42.005 -3.647 1.00 73.69 683 SER A CA 1
ATOM 5573 C C . SER A 1 683 ? 42.294 40.708 -3.646 1.00 73.69 683 SER A C 1
ATOM 5575 O O . SER A 1 683 ? 41.760 40.321 -2.605 1.00 73.69 683 SER A O 1
ATOM 5577 N N . LEU A 1 684 ? 42.262 39.976 -4.766 1.00 72.00 684 LEU A N 1
ATOM 5578 C CA . LEU A 1 684 ? 41.578 38.680 -4.862 1.00 72.00 684 LEU A CA 1
ATOM 5579 C C . LEU A 1 684 ? 42.208 37.613 -3.953 1.00 72.00 684 LEU A C 1
ATOM 5581 O O . LEU A 1 684 ? 41.492 36.780 -3.401 1.00 72.00 684 LEU A O 1
ATOM 5585 N N . SER A 1 685 ? 43.529 37.636 -3.763 1.00 72.62 685 SER A N 1
ATOM 5586 C CA . SER A 1 685 ? 44.238 36.770 -2.814 1.00 72.62 685 SER A CA 1
ATOM 5587 C C . SER A 1 685 ? 43.844 37.068 -1.362 1.00 72.62 685 SER A C 1
ATOM 5589 O O . SER A 1 685 ? 43.569 36.146 -0.592 1.00 72.62 685 SER A O 1
ATOM 5591 N N . LEU A 1 686 ? 43.733 38.350 -1.000 1.00 72.25 686 LEU A N 1
ATOM 5592 C CA . LEU A 1 686 ? 43.334 38.788 0.339 1.00 72.25 686 LEU A CA 1
ATOM 5593 C C . LEU A 1 686 ? 41.877 38.419 0.680 1.00 72.25 686 LEU A C 1
ATOM 5595 O O . LEU A 1 686 ? 41.579 38.073 1.821 1.00 72.25 686 LEU A O 1
ATOM 5599 N N . ASP A 1 687 ? 40.961 38.459 -0.288 1.00 71.19 687 ASP A N 1
ATOM 5600 C CA . ASP A 1 687 ? 39.572 38.049 -0.047 1.00 71.19 687 ASP A CA 1
ATOM 5601 C C . ASP A 1 687 ? 39.388 36.523 -0.110 1.00 71.19 687 ASP A C 1
ATOM 5603 O O . ASP A 1 687 ? 38.612 35.971 0.674 1.00 71.19 687 ASP A O 1
ATOM 5607 N N . ARG A 1 688 ? 40.177 35.809 -0.931 1.00 68.75 688 ARG A N 1
ATOM 5608 C CA . ARG A 1 688 ? 40.287 34.337 -0.875 1.00 68.75 688 ARG A CA 1
ATOM 5609 C C . ARG A 1 688 ? 40.785 33.854 0.492 1.00 68.75 688 ARG A C 1
ATOM 5611 O O . ARG A 1 688 ? 40.236 32.886 1.014 1.00 68.75 688 ARG A O 1
ATOM 5618 N N . THR A 1 689 ? 41.786 34.505 1.094 1.00 69.25 689 THR A N 1
ATOM 5619 C CA . THR A 1 689 ? 42.301 34.101 2.417 1.00 69.25 689 THR A CA 1
ATOM 5620 C C . THR A 1 689 ? 41.297 34.363 3.537 1.00 69.25 689 THR A C 1
ATOM 5622 O O . THR A 1 689 ? 41.040 33.439 4.303 1.00 69.25 689 THR A O 1
ATOM 5625 N N . LYS A 1 690 ? 40.622 35.523 3.573 1.00 72.38 690 LYS A N 1
ATOM 5626 C CA . LYS A 1 690 ? 39.510 35.773 4.521 1.00 72.38 690 LYS A CA 1
ATOM 5627 C C . LYS A 1 690 ? 38.380 34.748 4.380 1.00 72.38 690 LYS A C 1
ATOM 5629 O O . LYS A 1 690 ? 37.869 34.240 5.375 1.00 72.38 690 LYS A O 1
ATOM 5634 N N . MET A 1 691 ? 37.975 34.434 3.147 1.00 64.31 691 MET A N 1
ATOM 5635 C CA . MET A 1 691 ? 36.908 33.460 2.891 1.00 64.31 691 MET A CA 1
ATOM 5636 C C . MET A 1 691 ? 37.328 32.043 3.314 1.00 64.31 691 MET A C 1
ATOM 5638 O O . MET A 1 691 ? 36.521 31.305 3.878 1.00 64.31 691 MET A O 1
ATOM 5642 N N . SER A 1 692 ? 38.606 31.699 3.129 1.00 63.06 692 SER A N 1
ATOM 5643 C CA . SER A 1 692 ? 39.208 30.469 3.649 1.00 63.06 692 SER A CA 1
ATOM 5644 C C . SER A 1 692 ? 39.234 30.440 5.183 1.00 63.06 692 SER A C 1
ATOM 5646 O O . SER A 1 692 ? 38.815 29.446 5.764 1.00 63.06 692 SER A O 1
ATOM 5648 N N . GLU A 1 693 ? 39.615 31.525 5.870 1.00 66.06 693 GLU A N 1
ATOM 5649 C CA . GLU A 1 693 ? 39.560 31.604 7.342 1.00 66.06 693 GLU A CA 1
ATOM 5650 C C . GLU A 1 693 ? 38.137 31.418 7.889 1.00 66.06 693 GLU A C 1
ATOM 5652 O O . GLU A 1 693 ? 37.943 30.706 8.877 1.00 66.06 693 GLU A O 1
ATOM 5657 N N . ILE A 1 694 ? 37.126 32.002 7.240 1.00 65.88 694 ILE A N 1
ATOM 5658 C CA . ILE A 1 694 ? 35.715 31.827 7.623 1.00 65.88 694 ILE A CA 1
ATOM 5659 C C . ILE A 1 694 ? 35.288 30.352 7.501 1.00 65.88 694 ILE A C 1
ATOM 5661 O O . ILE A 1 694 ? 34.591 29.844 8.380 1.00 65.88 694 ILE A O 1
ATOM 5665 N N . LEU A 1 695 ? 35.746 29.642 6.464 1.00 53.50 695 LEU A N 1
ATOM 5666 C CA . LEU A 1 695 ? 35.473 28.212 6.262 1.00 53.50 695 LEU A CA 1
ATOM 5667 C C . LEU A 1 695 ? 36.285 27.307 7.209 1.00 53.50 695 LEU A C 1
ATOM 5669 O O . LEU A 1 695 ? 35.755 26.330 7.736 1.00 53.50 695 LEU A O 1
ATOM 5673 N N . ILE A 1 696 ? 37.550 27.643 7.483 1.00 57.56 696 ILE A N 1
ATOM 5674 C CA . ILE A 1 696 ? 38.434 26.910 8.406 1.00 57.56 696 ILE A CA 1
ATOM 5675 C C . ILE A 1 696 ? 37.865 26.905 9.831 1.00 57.56 696 ILE A C 1
ATOM 5677 O O . ILE A 1 696 ? 37.943 25.885 10.516 1.00 57.56 696 ILE A O 1
ATOM 5681 N N . ASN A 1 697 ? 37.251 28.009 10.263 1.00 57.47 697 ASN A N 1
ATOM 5682 C CA . ASN A 1 697 ? 36.673 28.147 11.600 1.00 57.47 697 ASN A CA 1
ATOM 5683 C C . ASN A 1 697 ? 35.306 27.448 11.784 1.00 57.47 697 ASN A C 1
ATOM 5685 O O . ASN A 1 697 ? 34.752 27.495 12.883 1.00 57.47 697 ASN A O 1
ATOM 5689 N N . HIS A 1 698 ? 34.761 26.772 10.761 1.00 49.00 698 HIS A N 1
ATOM 5690 C CA . HIS A 1 698 ? 33.457 26.096 10.827 1.00 49.00 698 HIS A CA 1
ATOM 5691 C C . HIS A 1 698 ? 33.561 24.581 10.507 1.00 49.00 698 HIS A C 1
ATOM 5693 O O . HIS A 1 698 ? 33.163 24.125 9.434 1.00 49.00 698 HIS A O 1
ATOM 5699 N N . PRO A 1 699 ? 34.077 23.751 11.439 1.00 51.47 699 PRO A N 1
ATOM 5700 C CA . PRO A 1 699 ? 34.526 22.379 11.149 1.00 51.47 699 PRO A CA 1
ATOM 5701 C C . PRO A 1 699 ? 33.417 21.357 10.828 1.00 51.47 699 PRO A C 1
ATOM 5703 O O . PRO A 1 699 ? 33.719 20.209 10.518 1.00 51.47 699 PRO A O 1
ATOM 5706 N N . THR A 1 700 ? 32.137 21.729 10.904 1.00 50.53 700 THR A N 1
ATOM 5707 C CA . THR A 1 700 ? 30.994 20.807 10.771 1.00 50.53 700 THR A CA 1
ATOM 5708 C C . THR A 1 700 ? 30.556 20.490 9.337 1.00 50.53 700 THR A C 1
ATOM 5710 O O . THR A 1 700 ? 29.700 19.627 9.168 1.00 50.53 700 THR A O 1
ATOM 5713 N N . ILE A 1 701 ? 31.108 21.150 8.309 1.00 55.22 701 ILE A N 1
ATOM 5714 C CA . ILE A 1 701 ? 30.708 20.950 6.895 1.00 55.22 701 ILE A CA 1
ATOM 5715 C C . ILE A 1 701 ? 31.933 20.767 5.975 1.00 55.22 701 ILE A C 1
ATOM 5717 O O . ILE A 1 701 ? 31.931 21.184 4.820 1.00 55.22 701 ILE A O 1
ATOM 5721 N N . ARG A 1 702 ? 33.015 20.164 6.487 1.00 47.62 702 ARG A N 1
ATOM 5722 C CA . ARG A 1 702 ? 34.276 20.027 5.745 1.00 47.62 702 ARG A CA 1
ATOM 5723 C C . ARG A 1 702 ? 34.546 18.589 5.294 1.00 47.62 702 ARG A C 1
ATOM 5725 O O . ARG A 1 702 ? 35.198 17.825 6.000 1.00 47.62 702 ARG A O 1
ATOM 5732 N N . THR A 1 703 ? 34.084 18.241 4.094 1.00 59.00 703 THR A N 1
ATOM 5733 C CA . THR A 1 703 ? 34.627 17.104 3.330 1.00 59.00 703 THR A CA 1
ATOM 5734 C C . THR A 1 703 ? 35.726 17.604 2.391 1.00 59.00 703 THR A C 1
ATOM 5736 O O . THR A 1 703 ? 35.612 18.689 1.821 1.00 59.00 703 THR A O 1
ATOM 5739 N N . ALA A 1 704 ? 36.795 16.822 2.210 1.00 63.53 704 ALA A N 1
ATOM 5740 C CA . ALA A 1 704 ? 37.881 17.181 1.288 1.00 63.53 704 ALA A CA 1
ATOM 5741 C C . ALA A 1 704 ? 37.378 17.347 -0.161 1.00 63.53 704 ALA A C 1
ATOM 5743 O O . ALA A 1 704 ? 37.846 18.218 -0.886 1.00 63.53 704 ALA A O 1
ATOM 5744 N N . GLU A 1 705 ? 36.349 16.578 -0.528 1.00 59.62 705 GLU A N 1
ATOM 5745 C CA . GLU A 1 705 ? 35.632 16.643 -1.806 1.00 59.62 705 GLU A CA 1
ATOM 5746 C C . GLU A 1 705 ? 35.082 18.044 -2.126 1.00 59.62 705 GLU A C 1
ATOM 5748 O O . GLU A 1 705 ? 35.038 18.427 -3.292 1.00 59.62 705 GLU A O 1
ATOM 5753 N N . LEU A 1 706 ? 34.658 18.824 -1.121 1.00 65.56 706 LEU A N 1
ATOM 5754 C CA . LEU A 1 706 ? 34.168 20.191 -1.331 1.00 65.56 706 LEU A CA 1
ATOM 5755 C C . LEU A 1 706 ? 35.317 21.169 -1.597 1.00 65.56 706 LEU A C 1
ATOM 5757 O O . LEU A 1 706 ? 35.235 21.943 -2.551 1.00 65.56 706 LEU A O 1
ATOM 5761 N N . ASP A 1 707 ? 36.401 21.097 -0.818 1.00 69.50 707 ASP A N 1
ATOM 5762 C CA . ASP A 1 707 ? 37.604 21.910 -1.050 1.00 69.50 707 ASP A CA 1
ATOM 5763 C C . ASP A 1 707 ? 38.228 21.581 -2.427 1.00 69.50 707 ASP A C 1
ATOM 5765 O O . ASP A 1 707 ? 38.621 22.488 -3.166 1.00 69.50 707 ASP A O 1
ATOM 5769 N N . GLU A 1 708 ? 38.256 20.305 -2.827 1.00 74.38 708 GLU A N 1
ATOM 5770 C CA . GLU A 1 708 ? 38.752 19.859 -4.136 1.00 74.38 708 GLU A CA 1
ATOM 5771 C C . GLU A 1 708 ? 37.822 20.258 -5.294 1.00 74.38 708 GLU A C 1
ATOM 5773 O O . GLU A 1 708 ? 38.292 20.751 -6.324 1.00 74.38 708 GLU A O 1
ATOM 5778 N N . ARG A 1 709 ? 36.498 20.130 -5.133 1.00 72.44 709 ARG A N 1
ATOM 5779 C CA . ARG A 1 709 ? 35.519 20.531 -6.158 1.00 72.44 709 ARG A CA 1
ATOM 5780 C C . ARG A 1 709 ? 35.493 22.043 -6.376 1.00 72.44 709 ARG A C 1
ATOM 5782 O O . ARG A 1 709 ? 35.374 22.480 -7.519 1.00 72.44 709 ARG A O 1
ATOM 5789 N N . CYS A 1 710 ? 35.673 22.840 -5.324 1.00 68.69 710 CYS A N 1
ATOM 5790 C CA . CYS A 1 710 ? 35.878 24.284 -5.446 1.00 68.69 710 CYS A CA 1
ATOM 5791 C C . CYS A 1 710 ? 37.173 24.607 -6.213 1.00 68.69 710 CYS A C 1
ATOM 5793 O O . CYS A 1 710 ? 37.158 25.445 -7.113 1.00 68.69 710 CYS A O 1
ATOM 5795 N N . GLN A 1 711 ? 38.275 23.895 -5.944 1.00 75.38 711 GLN A N 1
ATOM 5796 C CA . GLN A 1 711 ? 39.523 24.041 -6.708 1.00 75.38 711 GLN A CA 1
ATOM 5797 C C . GLN A 1 711 ? 39.407 23.567 -8.166 1.00 75.38 711 GLN A C 1
ATOM 5799 O O . GLN A 1 711 ? 40.126 24.071 -9.028 1.00 75.38 711 GLN A O 1
ATOM 5804 N N . ALA A 1 712 ? 38.554 22.585 -8.467 1.00 71.69 712 ALA A N 1
ATOM 5805 C CA . ALA A 1 712 ? 38.281 22.147 -9.836 1.00 71.69 712 ALA A CA 1
ATOM 5806 C C . ALA A 1 712 ? 37.487 23.210 -10.615 1.00 71.69 712 ALA A C 1
ATOM 5808 O O . ALA A 1 712 ? 37.916 23.619 -11.692 1.00 71.69 712 ALA A O 1
ATOM 5809 N N . LEU A 1 713 ? 36.401 23.727 -10.031 1.00 68.19 713 LEU A N 1
ATOM 5810 C CA . LEU A 1 713 ? 35.579 24.785 -10.631 1.00 68.19 713 LEU A CA 1
ATOM 5811 C C . LEU A 1 713 ? 36.358 26.098 -10.826 1.00 68.19 713 LEU A C 1
ATOM 5813 O O . LEU A 1 713 ? 36.175 26.772 -11.836 1.00 68.19 713 LEU A O 1
ATOM 5817 N N . GLU A 1 714 ? 37.264 26.455 -9.910 1.00 72.75 714 GLU A N 1
ATOM 5818 C CA . GLU A 1 714 ? 38.115 27.643 -10.076 1.00 72.75 714 GLU A CA 1
ATOM 5819 C C . GLU A 1 714 ? 39.157 27.452 -11.198 1.00 72.75 714 GLU A C 1
ATOM 5821 O O . GLU A 1 714 ? 39.405 28.381 -11.966 1.00 72.75 714 GLU A O 1
ATOM 5826 N N . ARG A 1 715 ? 39.717 26.241 -11.364 1.00 77.56 715 ARG A N 1
ATOM 5827 C CA . ARG A 1 715 ? 40.589 25.900 -12.509 1.00 77.56 715 ARG A CA 1
ATOM 5828 C C . ARG A 1 715 ? 39.836 25.975 -13.841 1.00 77.56 715 ARG A C 1
ATOM 5830 O O . ARG A 1 715 ? 40.344 26.566 -14.792 1.00 77.56 715 ARG A O 1
ATOM 5837 N N . GLU A 1 716 ? 38.623 25.427 -13.897 1.00 79.19 716 GLU A N 1
ATOM 5838 C CA . GLU A 1 716 ? 37.743 25.492 -15.071 1.00 79.19 716 GLU A CA 1
ATOM 5839 C C . GLU A 1 716 ? 37.385 26.947 -15.419 1.00 79.19 716 GLU A C 1
ATOM 5841 O O . GLU A 1 716 ? 37.556 27.375 -16.561 1.00 79.19 716 GLU A O 1
ATOM 5846 N N . ARG A 1 717 ? 37.000 27.754 -14.421 1.00 78.50 717 ARG A N 1
ATOM 5847 C CA . ARG A 1 717 ? 36.734 29.191 -14.577 1.00 78.50 717 ARG A CA 1
ATOM 5848 C C . ARG A 1 717 ? 37.946 29.951 -15.126 1.00 78.50 717 ARG A C 1
ATOM 5850 O O . ARG A 1 717 ? 37.776 30.770 -16.027 1.00 78.50 717 ARG A O 1
ATOM 5857 N N . ILE A 1 718 ? 39.152 29.700 -14.609 1.00 75.50 718 ILE A N 1
ATOM 5858 C CA . ILE A 1 718 ? 40.387 30.342 -15.095 1.00 75.50 718 ILE A CA 1
ATOM 5859 C C . ILE A 1 718 ? 40.662 29.950 -16.556 1.00 75.50 718 ILE A C 1
ATOM 5861 O O . ILE A 1 718 ? 40.978 30.819 -17.368 1.00 75.50 718 ILE A O 1
ATOM 5865 N N . SER A 1 719 ? 40.470 28.677 -16.918 1.00 83.19 719 SER A N 1
ATOM 5866 C CA . SER A 1 719 ? 40.611 28.203 -18.303 1.00 83.19 719 SER A CA 1
ATOM 5867 C C . SER A 1 719 ? 39.611 28.879 -19.253 1.00 83.19 719 SER A C 1
ATOM 5869 O O . SER A 1 719 ? 40.009 29.434 -20.279 1.00 83.19 719 SER A O 1
ATOM 5871 N N . LEU A 1 720 ? 38.328 28.932 -18.879 1.00 66.88 720 LEU A N 1
ATOM 5872 C CA . LEU A 1 720 ? 37.278 29.610 -19.648 1.00 66.88 720 LEU A CA 1
ATOM 5873 C C . LEU A 1 720 ? 37.507 31.125 -19.762 1.00 66.88 720 LEU A C 1
ATOM 5875 O O . LEU A 1 720 ? 37.137 31.727 -20.773 1.00 66.88 720 LEU A O 1
ATOM 5879 N N . GLN A 1 721 ? 38.125 31.756 -18.760 1.00 70.25 721 GLN A N 1
ATOM 5880 C CA . GLN A 1 721 ? 38.507 33.165 -18.837 1.00 70.25 721 GLN A CA 1
ATOM 5881 C C . GLN A 1 721 ? 39.652 33.373 -19.843 1.00 70.25 721 GLN A C 1
ATOM 5883 O O . GLN A 1 721 ? 39.530 34.233 -20.713 1.00 70.25 721 GLN A O 1
ATOM 5888 N N . GLY A 1 722 ? 40.695 32.534 -19.805 1.00 77.38 722 GLY A N 1
ATOM 5889 C CA . GLY A 1 722 ? 41.792 32.565 -20.781 1.00 77.38 722 GLY A CA 1
ATOM 5890 C C . GLY A 1 722 ? 41.308 32.393 -22.226 1.00 77.38 722 GLY A C 1
ATOM 5891 O O . GLY A 1 722 ? 41.650 33.198 -23.087 1.00 77.38 722 GLY A O 1
ATOM 5892 N N . ILE A 1 723 ? 40.416 31.427 -22.475 1.00 74.38 723 ILE A N 1
ATOM 5893 C CA . ILE A 1 723 ? 39.801 31.207 -23.798 1.00 74.38 723 ILE A CA 1
ATOM 5894 C C . ILE A 1 723 ? 39.015 32.445 -24.271 1.00 74.38 723 ILE A C 1
ATOM 5896 O O . ILE A 1 723 ? 39.062 32.801 -25.449 1.00 74.38 723 ILE A O 1
ATOM 5900 N N . ASN A 1 724 ? 38.305 33.137 -23.372 1.00 68.69 724 ASN A N 1
ATOM 5901 C CA . ASN A 1 724 ? 37.597 34.374 -23.718 1.00 68.69 724 ASN A CA 1
ATOM 5902 C C . ASN A 1 724 ? 38.552 35.526 -24.065 1.00 68.69 724 ASN A C 1
ATOM 5904 O O . ASN A 1 724 ? 38.263 36.302 -24.979 1.00 68.69 724 ASN A O 1
ATOM 5908 N N . ASP A 1 725 ? 39.676 35.650 -23.362 1.00 75.19 725 ASP A N 1
ATOM 5909 C CA . ASP A 1 725 ? 40.658 36.702 -23.626 1.00 75.19 725 ASP A CA 1
ATOM 5910 C C . ASP A 1 725 ? 41.476 36.415 -24.908 1.00 75.19 725 ASP A C 1
ATOM 5912 O O . ASP A 1 725 ? 41.709 37.341 -25.690 1.00 75.19 725 ASP A O 1
ATOM 5916 N N . ASP A 1 726 ? 41.754 35.146 -25.234 1.00 75.81 726 ASP A N 1
ATOM 5917 C CA . ASP A 1 726 ? 42.262 34.721 -26.552 1.00 75.81 726 ASP A CA 1
ATOM 5918 C C . ASP A 1 726 ? 41.291 35.082 -27.692 1.00 75.81 726 ASP A C 1
ATOM 5920 O O . ASP A 1 726 ? 41.700 35.627 -28.723 1.00 75.81 726 ASP A O 1
ATOM 5924 N N . ILE A 1 727 ? 39.987 34.832 -27.517 1.00 70.31 727 ILE A N 1
ATOM 5925 C CA . ILE A 1 727 ? 38.957 35.179 -28.513 1.00 70.31 727 ILE A CA 1
ATOM 5926 C C . ILE A 1 727 ? 38.884 36.702 -28.724 1.00 70.31 727 ILE A C 1
ATOM 5928 O O . ILE A 1 727 ? 38.808 37.156 -29.870 1.00 70.31 727 ILE A O 1
ATOM 5932 N N . LYS A 1 728 ? 38.980 37.513 -27.659 1.00 73.38 728 LYS A N 1
ATOM 5933 C CA . LYS A 1 728 ? 39.105 38.981 -27.778 1.00 73.38 728 LYS A CA 1
ATOM 5934 C C . LYS A 1 728 ? 40.384 39.390 -28.511 1.00 73.38 728 LYS A C 1
ATOM 5936 O O . LYS A 1 728 ? 40.354 40.317 -29.324 1.00 73.38 728 LYS A O 1
ATOM 5941 N N . HIS A 1 729 ? 41.506 38.718 -28.254 1.00 75.62 729 HIS A N 1
ATOM 5942 C CA . HIS A 1 729 ? 42.766 39.026 -28.928 1.00 75.62 729 HIS A CA 1
ATOM 5943 C C . HIS A 1 729 ? 42.688 38.723 -30.434 1.00 75.62 729 HIS A C 1
ATOM 5945 O O . HIS A 1 729 ? 43.110 39.538 -31.255 1.00 75.62 729 HIS A O 1
ATOM 5951 N N . GLN A 1 730 ? 42.056 37.610 -30.821 1.00 75.12 730 GLN A N 1
ATOM 5952 C CA . GLN A 1 730 ? 41.801 37.288 -32.229 1.00 75.12 730 GLN A CA 1
ATOM 5953 C C . GLN A 1 730 ? 40.843 38.286 -32.899 1.00 75.12 730 GLN A C 1
ATOM 5955 O O . GLN A 1 730 ? 41.114 38.714 -34.021 1.00 75.12 730 GLN A O 1
ATOM 5960 N N . LEU A 1 731 ? 39.772 38.716 -32.218 1.00 66.12 731 LEU A N 1
ATOM 5961 C CA . LEU A 1 731 ? 38.862 39.750 -32.729 1.00 66.12 731 LEU A CA 1
ATOM 5962 C C . LEU A 1 731 ? 39.589 41.080 -32.970 1.00 66.12 731 LEU A C 1
ATOM 5964 O O . LEU A 1 731 ? 39.589 41.576 -34.094 1.00 66.12 731 LEU A O 1
ATOM 5968 N N . THR A 1 732 ? 40.294 41.608 -31.965 1.00 71.69 732 THR A N 1
ATOM 5969 C CA . THR A 1 732 ? 41.018 42.890 -32.092 1.00 71.69 732 THR A CA 1
ATOM 5970 C C . THR A 1 732 ? 42.179 42.839 -33.092 1.00 71.69 732 THR A C 1
ATOM 5972 O O . THR A 1 732 ? 42.555 43.870 -33.656 1.00 71.69 732 THR A O 1
ATOM 5975 N N . LYS A 1 733 ? 42.741 41.653 -33.366 1.00 78.31 733 LYS A N 1
ATOM 5976 C CA . LYS A 1 733 ? 43.673 41.438 -34.481 1.00 78.31 733 LYS A CA 1
ATOM 5977 C C . LYS A 1 733 ? 42.963 41.544 -35.836 1.00 78.31 733 LYS A C 1
ATOM 5979 O O . LYS A 1 733 ? 43.416 42.305 -36.689 1.00 78.31 733 LYS A O 1
ATOM 5984 N N . LEU A 1 734 ? 41.854 40.826 -36.026 1.00 68.06 734 LEU A N 1
ATOM 5985 C CA . LEU A 1 734 ? 41.082 40.844 -37.276 1.00 68.06 734 LEU A CA 1
ATOM 5986 C C . LEU A 1 734 ? 40.510 42.236 -37.586 1.00 68.06 734 LEU A C 1
ATOM 5988 O O . LEU A 1 734 ? 40.485 42.645 -38.743 1.00 68.06 734 LEU A O 1
ATOM 5992 N N . GLU A 1 735 ? 40.103 42.994 -36.566 1.00 72.12 735 GLU A N 1
ATOM 5993 C CA . GLU A 1 735 ? 39.668 44.389 -36.705 1.00 72.12 735 GLU A CA 1
ATOM 5994 C C . GLU A 1 735 ? 40.793 45.288 -37.242 1.00 72.12 735 GLU A C 1
ATOM 5996 O O . GLU A 1 735 ? 40.570 46.056 -38.179 1.00 72.12 735 GLU A O 1
ATOM 6001 N N . LYS A 1 736 ? 42.023 45.141 -36.727 1.00 71.38 736 LYS A N 1
ATOM 6002 C CA . LYS A 1 736 ? 43.205 45.874 -37.218 1.00 71.38 736 LYS A CA 1
ATOM 6003 C C . LYS A 1 736 ? 43.590 45.477 -38.644 1.00 71.38 736 LYS A C 1
ATOM 6005 O O . LYS A 1 736 ? 43.924 46.346 -39.442 1.00 71.38 736 LYS A O 1
ATOM 6010 N N . GLU A 1 737 ? 43.524 44.192 -38.988 1.00 72.19 737 GLU A N 1
ATOM 6011 C CA . GLU A 1 737 ? 43.796 43.714 -40.353 1.00 72.19 737 GLU A CA 1
ATOM 6012 C C . GLU A 1 737 ? 42.754 44.246 -41.358 1.00 72.19 737 GLU A C 1
ATOM 6014 O O . GLU A 1 737 ? 43.113 44.689 -42.449 1.00 72.19 737 GLU A O 1
ATOM 6019 N N . ASN A 1 738 ? 41.476 44.292 -40.968 1.00 68.06 738 ASN A N 1
ATOM 6020 C CA . ASN A 1 738 ? 40.384 44.857 -41.767 1.00 68.06 738 ASN A CA 1
ATOM 6021 C C . ASN A 1 738 ? 40.541 46.380 -41.957 1.00 68.06 738 ASN A C 1
ATOM 6023 O O . ASN A 1 738 ? 40.358 46.897 -43.059 1.00 68.06 738 ASN A O 1
ATOM 6027 N N . GLU A 1 739 ? 40.967 47.098 -40.918 1.00 72.06 739 GLU A N 1
ATOM 6028 C CA . GLU A 1 739 ? 41.244 48.535 -40.996 1.00 72.06 739 GLU A CA 1
ATOM 6029 C C . GLU A 1 739 ? 42.466 48.854 -41.883 1.00 72.06 739 GLU A C 1
ATOM 6031 O O . GLU A 1 739 ? 42.405 49.760 -42.713 1.00 72.06 739 GLU A O 1
ATOM 6036 N N . VAL A 1 740 ? 43.533 48.045 -41.841 1.00 70.75 740 VAL A N 1
ATOM 6037 C CA . VAL A 1 740 ? 44.660 48.159 -42.793 1.00 70.75 740 VAL A CA 1
ATOM 6038 C C . VAL A 1 740 ? 44.211 47.901 -44.240 1.00 70.75 740 VAL A C 1
ATOM 6040 O O . VAL A 1 740 ? 44.678 48.579 -45.159 1.00 70.75 740 VAL A O 1
ATOM 6043 N N . LEU A 1 741 ? 43.291 46.958 -44.473 1.00 66.44 741 LEU A N 1
ATOM 6044 C CA . LEU A 1 741 ? 42.715 46.722 -45.803 1.00 66.44 741 LEU A CA 1
ATOM 6045 C C . LEU A 1 741 ? 41.856 47.904 -46.282 1.00 66.44 741 LEU A C 1
ATOM 6047 O O . LEU A 1 741 ? 41.970 48.298 -47.443 1.00 66.44 741 LEU A O 1
ATOM 6051 N N . ARG A 1 742 ? 41.065 48.527 -45.400 1.00 68.38 742 ARG A N 1
ATOM 6052 C CA . ARG A 1 742 ? 40.319 49.763 -45.706 1.00 68.38 742 ARG A CA 1
ATOM 6053 C C . ARG A 1 742 ? 41.239 50.921 -46.067 1.00 68.38 742 ARG A C 1
ATOM 6055 O O . ARG A 1 742 ? 41.000 51.590 -47.068 1.00 68.38 742 ARG A O 1
ATOM 6062 N N . GLN A 1 743 ? 42.313 51.122 -45.308 1.00 70.00 743 GLN A N 1
ATOM 6063 C CA . GLN A 1 743 ? 43.289 52.178 -45.583 1.00 70.00 743 GLN A CA 1
ATOM 6064 C C . GLN A 1 743 ? 43.970 51.959 -46.942 1.00 70.00 743 GLN A C 1
ATOM 6066 O O . GLN A 1 743 ? 44.044 52.889 -47.747 1.00 70.00 743 GLN A O 1
ATOM 6071 N N . ARG A 1 744 ? 44.353 50.715 -47.269 1.00 66.75 744 ARG A N 1
ATOM 6072 C CA . ARG A 1 744 ? 44.881 50.348 -48.599 1.00 66.75 744 ARG A CA 1
ATOM 6073 C C . ARG A 1 744 ? 43.885 50.591 -49.736 1.00 66.75 744 ARG A C 1
ATOM 6075 O O . ARG A 1 744 ? 44.301 51.062 -50.789 1.00 66.75 744 ARG A O 1
ATOM 6082 N N . LEU A 1 745 ? 42.596 50.313 -49.530 1.00 57.03 745 LEU A N 1
ATOM 6083 C CA . LEU A 1 745 ? 41.545 50.624 -50.507 1.00 57.03 745 LEU A CA 1
ATOM 6084 C C . LEU A 1 745 ? 41.388 52.142 -50.693 1.00 57.03 745 LEU A C 1
ATOM 6086 O O . LEU A 1 745 ? 41.461 52.616 -51.821 1.00 57.03 745 LEU A O 1
ATOM 6090 N N . SER A 1 746 ? 41.313 52.921 -49.608 1.00 62.25 746 SER A N 1
ATOM 6091 C CA . SER A 1 746 ? 41.214 54.389 -49.695 1.00 62.25 746 SER A CA 1
ATOM 6092 C C . SER A 1 746 ? 42.431 55.057 -50.354 1.00 62.25 746 SER A C 1
ATOM 6094 O O . SER A 1 746 ? 42.297 56.105 -50.980 1.00 62.25 746 SER A O 1
ATOM 6096 N N . ALA A 1 747 ? 43.615 54.439 -50.265 1.00 59.03 747 ALA A N 1
ATOM 6097 C CA . ALA A 1 747 ? 44.804 54.883 -50.988 1.00 59.03 747 ALA A CA 1
ATOM 6098 C C . ALA A 1 747 ? 44.741 54.540 -52.491 1.00 59.03 747 ALA A C 1
ATOM 6100 O O . ALA A 1 747 ? 45.257 55.297 -53.312 1.00 59.03 747 ALA A O 1
ATOM 6101 N N . ALA A 1 748 ? 44.092 53.428 -52.860 1.00 56.41 748 ALA A N 1
ATOM 6102 C CA . ALA A 1 748 ? 43.896 53.012 -54.250 1.00 56.41 748 ALA A CA 1
ATOM 6103 C C . ALA A 1 748 ? 42.813 53.827 -54.988 1.00 56.41 748 ALA A C 1
ATOM 6105 O O . ALA A 1 748 ? 42.878 53.935 -56.210 1.00 56.41 748 ALA A O 1
ATOM 6106 N N . ASP A 1 749 ? 41.874 54.447 -54.266 1.00 48.53 749 ASP A N 1
ATOM 6107 C CA . ASP A 1 749 ? 40.829 55.321 -54.829 1.00 48.53 749 ASP A CA 1
ATOM 6108 C C . ASP A 1 749 ? 41.340 56.719 -55.265 1.00 48.53 749 ASP A C 1
ATOM 6110 O O . ASP A 1 749 ? 40.554 57.562 -55.702 1.00 48.53 749 ASP A O 1
ATOM 6114 N N . SER A 1 750 ? 42.651 56.991 -55.189 1.00 50.28 750 SER A N 1
ATOM 6115 C CA . SER A 1 750 ? 43.253 58.228 -55.719 1.00 50.28 750 SER A CA 1
ATOM 6116 C C . SER A 1 750 ? 43.321 58.202 -57.259 1.00 50.28 750 SER A C 1
ATOM 6118 O O . SER A 1 750 ? 44.069 57.397 -57.820 1.00 50.28 750 SER A O 1
ATOM 6120 N N . PRO A 1 751 ? 42.595 59.077 -57.987 1.00 53.62 751 PRO A N 1
ATOM 6121 C CA . PRO A 1 751 ? 42.394 58.930 -59.429 1.00 53.62 751 PRO A CA 1
ATOM 6122 C C . PRO A 1 751 ? 43.548 59.526 -60.256 1.00 53.62 751 PRO A C 1
ATOM 6124 O O . PRO A 1 751 ? 43.395 60.559 -60.911 1.00 53.62 751 PRO A O 1
ATOM 6127 N N . SER A 1 752 ? 44.710 58.868 -60.264 1.00 44.88 752 SER A N 1
ATOM 6128 C CA . SER A 1 752 ? 45.845 59.257 -61.114 1.00 44.88 752 SER A CA 1
ATOM 6129 C C . SER A 1 752 ? 46.649 58.061 -61.628 1.00 44.88 752 SER A C 1
ATOM 6131 O O . SER A 1 752 ? 47.234 57.328 -60.837 1.00 44.88 752 SER A O 1
ATOM 6133 N N . GLY A 1 753 ? 46.758 57.932 -62.955 1.00 44.53 753 GLY A N 1
ATOM 6134 C CA . GLY A 1 753 ? 47.632 56.955 -63.616 1.00 44.53 753 GLY A CA 1
ATOM 6135 C C . GLY A 1 753 ? 46.916 55.667 -64.021 1.00 44.53 753 GLY A C 1
ATOM 6136 O O . GLY A 1 753 ? 46.792 54.728 -63.241 1.00 44.53 753 GLY A O 1
ATOM 6137 N N . THR A 1 754 ? 46.485 55.602 -65.279 1.00 52.25 754 THR A N 1
ATOM 6138 C CA . THR A 1 754 ? 46.050 54.351 -65.906 1.00 52.25 754 THR A CA 1
ATOM 6139 C C . THR A 1 754 ? 47.252 53.458 -66.195 1.00 52.25 754 THR A C 1
ATOM 6141 O O . THR A 1 754 ? 47.982 53.729 -67.142 1.00 52.25 754 THR A O 1
ATOM 6144 N N . ASP A 1 755 ? 47.408 52.376 -65.437 1.00 46.22 755 ASP A N 1
ATOM 6145 C CA . ASP A 1 755 ? 47.861 51.090 -65.975 1.00 46.22 755 ASP A CA 1
ATOM 6146 C C . ASP A 1 755 ? 47.485 49.945 -65.023 1.00 46.22 755 ASP A C 1
ATOM 6148 O O . ASP A 1 755 ? 47.182 50.163 -63.846 1.00 46.22 755 ASP A O 1
ATOM 6152 N N . THR A 1 756 ? 47.432 48.710 -65.532 1.00 56.94 756 THR A N 1
ATOM 6153 C CA . THR A 1 756 ? 46.880 47.556 -64.799 1.00 56.94 756 THR A CA 1
ATOM 6154 C C . THR A 1 756 ? 47.803 47.074 -63.677 1.00 56.94 756 THR A C 1
ATOM 6156 O O . THR A 1 756 ? 48.540 46.099 -63.833 1.00 56.94 756 THR A O 1
ATOM 6159 N N . ASN A 1 757 ? 47.746 47.741 -62.524 1.00 50.84 757 ASN A N 1
ATOM 6160 C CA . ASN A 1 757 ? 48.504 47.364 -61.338 1.00 50.84 757 ASN A CA 1
ATOM 6161 C C . ASN A 1 757 ? 48.081 45.956 -60.848 1.00 50.84 757 ASN A C 1
ATOM 6163 O O . ASN A 1 757 ? 46.922 45.775 -60.452 1.00 50.84 757 ASN A O 1
ATOM 6167 N N . PRO A 1 758 ? 48.984 44.953 -60.822 1.00 59.31 758 PRO A N 1
ATOM 6168 C CA . PRO A 1 758 ? 48.640 43.598 -60.394 1.00 59.31 758 PRO A CA 1
ATOM 6169 C C . PRO A 1 758 ? 48.189 43.533 -58.929 1.00 59.31 758 PRO A C 1
ATOM 6171 O O . PRO A 1 758 ? 47.435 42.627 -58.583 1.00 59.31 758 PRO A O 1
ATOM 6174 N N . ALA A 1 759 ? 48.561 44.507 -58.087 1.00 56.22 759 ALA A N 1
ATOM 6175 C CA . ALA A 1 759 ? 48.057 44.611 -56.720 1.00 56.22 759 ALA A CA 1
ATOM 6176 C C . ALA A 1 759 ? 46.554 44.937 -56.669 1.00 56.22 759 ALA A C 1
ATOM 6178 O O . ALA A 1 759 ? 45.857 44.407 -55.810 1.00 56.22 759 ALA A O 1
ATOM 6179 N N . LEU A 1 760 ? 46.026 45.737 -57.608 1.00 59.91 760 LEU A N 1
ATOM 6180 C CA . LEU A 1 760 ? 44.585 46.001 -57.704 1.00 59.91 760 LEU A CA 1
ATOM 6181 C C . LEU A 1 760 ? 43.835 44.748 -58.175 1.00 59.91 760 LEU A C 1
ATOM 6183 O O . LEU A 1 760 ? 42.796 44.406 -57.624 1.00 59.91 760 LEU A O 1
ATOM 6187 N N . LEU A 1 761 ? 44.405 44.017 -59.138 1.00 63.09 761 LEU A N 1
ATOM 6188 C CA . LEU A 1 761 ? 43.868 42.739 -59.617 1.00 63.09 761 LEU A CA 1
ATOM 6189 C C . LEU A 1 761 ? 43.913 41.642 -58.538 1.00 63.09 761 LEU A C 1
ATOM 6191 O O . LEU A 1 761 ? 43.018 40.801 -58.468 1.00 63.09 761 LEU A O 1
ATOM 6195 N N . GLN A 1 762 ? 44.930 41.649 -57.674 1.00 68.00 762 GLN A N 1
ATOM 6196 C CA . GLN A 1 762 ? 45.008 40.759 -56.519 1.00 68.00 762 GLN A CA 1
ATOM 6197 C C . GLN A 1 762 ? 44.018 41.169 -55.419 1.00 68.00 762 GLN A C 1
ATOM 6199 O O . GLN A 1 762 ? 43.292 40.306 -54.935 1.00 68.00 762 GLN A O 1
ATOM 6204 N N . LEU A 1 763 ? 43.893 42.462 -55.101 1.00 64.50 763 LEU A N 1
ATOM 6205 C CA . LEU A 1 763 ? 42.856 42.976 -54.197 1.00 64.50 763 LEU A CA 1
ATOM 6206 C C . LEU A 1 763 ? 41.441 42.690 -54.720 1.00 64.50 763 LEU A C 1
ATOM 6208 O O . LEU A 1 763 ? 40.561 42.378 -53.924 1.00 64.50 763 LEU A O 1
ATOM 6212 N N . GLN A 1 764 ? 41.213 42.722 -56.038 1.00 68.75 764 GLN A N 1
ATOM 6213 C CA . GLN A 1 764 ? 39.956 42.270 -56.639 1.00 68.75 764 GLN A CA 1
ATOM 6214 C C . GLN A 1 764 ? 39.730 40.775 -56.411 1.00 68.75 764 GLN A C 1
ATOM 6216 O O . GLN A 1 764 ? 38.676 40.428 -55.898 1.00 68.75 764 GLN A O 1
ATOM 6221 N N . ARG A 1 765 ? 40.705 39.897 -56.685 1.00 73.88 765 ARG A N 1
ATOM 6222 C CA . ARG A 1 765 ? 40.572 38.449 -56.409 1.00 73.88 765 ARG A CA 1
ATOM 6223 C C . ARG A 1 765 ? 40.364 38.142 -54.926 1.00 73.88 765 ARG A C 1
ATOM 6225 O O . ARG A 1 765 ? 39.617 37.230 -54.585 1.00 73.88 765 ARG A O 1
ATOM 6232 N N . GLU A 1 766 ? 41.024 38.878 -54.037 1.00 73.44 766 GLU A N 1
ATOM 6233 C CA . GLU A 1 766 ? 40.875 38.725 -52.588 1.00 73.44 766 GLU A CA 1
ATOM 6234 C C . GLU A 1 766 ? 39.497 39.226 -52.124 1.00 73.44 766 GLU A C 1
ATOM 6236 O O . GLU A 1 766 ? 38.829 38.526 -51.370 1.00 73.44 766 GLU A O 1
ATOM 6241 N N . ASN A 1 767 ? 39.002 40.352 -52.649 1.00 70.62 767 ASN A N 1
ATOM 6242 C CA . ASN A 1 767 ? 37.640 40.851 -52.414 1.00 70.62 767 ASN A CA 1
ATOM 6243 C C . ASN A 1 767 ? 36.568 39.909 -53.002 1.00 70.62 767 ASN A C 1
ATOM 6245 O O . ASN A 1 767 ? 35.606 39.572 -52.320 1.00 70.62 767 ASN A O 1
ATOM 6249 N N . GLU A 1 768 ? 36.752 39.398 -54.221 1.00 72.00 768 GLU A N 1
ATOM 6250 C CA . GLU A 1 768 ? 35.898 38.372 -54.835 1.00 72.00 768 GLU A CA 1
ATOM 6251 C C . GLU A 1 768 ? 35.857 37.101 -53.984 1.00 72.00 768 GLU A C 1
ATOM 6253 O O . GLU A 1 768 ? 34.774 36.568 -53.742 1.00 72.00 768 GLU A O 1
ATOM 6258 N N . LYS A 1 769 ? 37.008 36.653 -53.464 1.00 77.88 769 LYS A N 1
ATOM 6259 C CA . LYS A 1 769 ? 37.101 35.521 -52.537 1.00 77.88 769 LYS A CA 1
ATOM 6260 C C . LYS A 1 769 ? 36.392 35.810 -51.211 1.00 77.88 769 LYS A C 1
ATOM 6262 O O . LYS A 1 769 ? 35.606 34.981 -50.769 1.00 77.88 769 LYS A O 1
ATOM 6267 N N . PHE A 1 770 ? 36.582 36.985 -50.607 1.00 72.31 770 PHE A N 1
ATOM 6268 C CA . PHE A 1 770 ? 35.847 37.382 -49.401 1.00 72.31 770 PHE A CA 1
ATOM 6269 C C . PHE A 1 770 ? 34.333 37.480 -49.650 1.00 72.31 770 PHE A C 1
ATOM 6271 O O . PHE A 1 770 ? 33.550 37.084 -48.790 1.00 72.31 770 PHE A O 1
ATOM 6278 N N . GLN A 1 771 ? 33.894 37.935 -50.826 1.00 71.06 771 GLN A N 1
ATOM 6279 C CA . GLN A 1 771 ? 32.480 37.936 -51.212 1.00 71.06 771 GLN A CA 1
ATOM 6280 C C . GLN A 1 771 ? 31.939 36.528 -51.480 1.00 71.06 771 GLN A C 1
ATOM 6282 O O . GLN A 1 771 ? 30.776 36.264 -51.184 1.00 71.06 771 GLN A O 1
ATOM 6287 N N . GLU A 1 772 ? 32.747 35.629 -52.036 1.00 74.56 772 GLU A N 1
ATOM 6288 C CA . GLU A 1 772 ? 32.418 34.219 -52.249 1.00 74.56 772 GLU A CA 1
ATOM 6289 C C . GLU A 1 772 ? 32.275 33.488 -50.905 1.00 74.56 772 GLU A C 1
ATOM 6291 O O . GLU A 1 772 ? 31.248 32.857 -50.656 1.00 74.56 772 GLU A O 1
ATOM 6296 N N . ASP A 1 773 ? 33.229 33.660 -49.989 1.00 73.88 773 ASP A N 1
ATOM 6297 C CA . ASP A 1 773 ? 33.184 33.090 -48.641 1.00 73.88 773 ASP A CA 1
ATOM 6298 C C . ASP A 1 773 ? 32.063 33.723 -47.789 1.00 73.88 773 ASP A C 1
ATOM 6300 O O . ASP A 1 773 ? 31.358 33.005 -47.077 1.00 73.88 773 ASP A O 1
ATOM 6304 N N . TYR A 1 774 ? 31.775 35.024 -47.938 1.00 73.31 774 TYR A N 1
ATOM 6305 C CA . TYR A 1 774 ? 30.588 35.663 -47.349 1.00 73.31 774 TYR A CA 1
ATOM 6306 C C . TYR A 1 774 ? 29.280 35.100 -47.930 1.00 73.31 774 TYR A C 1
ATOM 6308 O O . TYR A 1 774 ? 28.347 34.809 -47.177 1.00 73.31 774 TYR A O 1
ATOM 6316 N N . ARG A 1 775 ? 29.194 34.888 -49.253 1.00 76.00 775 ARG A N 1
ATOM 6317 C CA . ARG A 1 775 ? 28.026 34.265 -49.903 1.00 76.00 775 ARG A CA 1
ATOM 6318 C C . ARG A 1 775 ? 27.829 32.819 -49.435 1.00 76.00 775 ARG A C 1
ATOM 6320 O O . ARG A 1 775 ? 26.694 32.443 -49.145 1.00 76.00 775 ARG A O 1
ATOM 6327 N N . ARG A 1 776 ? 28.904 32.044 -49.256 1.00 78.06 776 ARG A N 1
ATOM 6328 C CA . ARG A 1 776 ? 28.878 30.683 -48.684 1.00 78.06 776 ARG A CA 1
ATOM 6329 C C . ARG A 1 776 ? 28.448 30.671 -47.220 1.00 78.06 776 ARG A C 1
ATOM 6331 O O . ARG A 1 776 ? 27.584 29.879 -46.849 1.00 78.06 776 ARG A O 1
ATOM 6338 N N . LEU A 1 777 ? 28.987 31.570 -46.397 1.00 73.75 777 LEU A N 1
ATOM 6339 C CA . LEU A 1 777 ? 28.611 31.696 -44.988 1.00 73.75 777 LEU A CA 1
ATOM 6340 C C . LEU A 1 777 ? 27.136 32.100 -44.840 1.00 73.75 777 LEU A C 1
ATOM 6342 O O . LEU A 1 777 ? 26.421 31.530 -44.019 1.00 73.75 777 LEU A O 1
ATOM 6346 N N . LYS A 1 778 ? 26.651 33.017 -45.688 1.00 77.19 778 LYS A N 1
ATOM 6347 C CA . LYS A 1 778 ? 25.242 33.430 -45.741 1.00 77.19 778 LYS A CA 1
ATOM 6348 C C . LYS A 1 778 ? 24.321 32.313 -46.244 1.00 77.19 778 LYS A C 1
ATOM 6350 O O . LYS A 1 778 ? 23.239 32.137 -45.694 1.00 77.19 778 LYS A O 1
ATOM 6355 N N . ALA A 1 779 ? 24.748 31.516 -47.224 1.00 69.06 779 ALA A N 1
ATOM 6356 C CA . ALA A 1 779 ? 24.013 30.328 -47.660 1.00 69.06 779 ALA A CA 1
ATOM 6357 C C . ALA A 1 779 ? 23.922 29.270 -46.543 1.00 69.06 779 ALA A C 1
ATOM 6359 O O . ALA A 1 779 ? 22.835 28.772 -46.269 1.00 69.06 779 ALA A O 1
ATOM 6360 N N . SER A 1 780 ? 25.027 29.001 -45.841 1.00 72.06 780 SER A N 1
ATOM 6361 C CA . SER A 1 780 ? 25.082 28.087 -44.689 1.00 72.06 780 SER A CA 1
ATOM 6362 C C . SER A 1 780 ? 24.210 28.564 -43.517 1.00 72.06 780 SER A C 1
ATOM 6364 O O . SER A 1 780 ? 23.482 27.772 -42.917 1.00 72.06 780 SER A O 1
ATOM 6366 N N . TYR A 1 781 ? 24.196 29.873 -43.236 1.00 70.88 781 TYR A N 1
ATOM 6367 C CA . TYR A 1 781 ? 23.278 30.477 -42.266 1.00 70.88 781 TYR A CA 1
ATOM 6368 C C . TYR A 1 781 ? 21.813 30.275 -42.678 1.00 70.88 781 TYR A C 1
ATOM 6370 O O . TYR A 1 781 ? 21.011 29.791 -41.880 1.00 70.88 781 TYR A O 1
ATOM 6378 N N . ASN A 1 782 ? 21.473 30.563 -43.938 1.00 70.19 782 ASN A N 1
ATOM 6379 C CA . ASN A 1 782 ? 20.123 30.373 -44.464 1.00 70.19 782 ASN A CA 1
ATOM 6380 C C . ASN A 1 782 ? 19.702 28.891 -44.457 1.00 70.19 782 ASN A C 1
ATOM 6382 O O . ASN A 1 782 ? 18.543 28.593 -44.173 1.00 70.19 782 ASN A O 1
ATOM 6386 N N . GLU A 1 783 ? 20.604 27.943 -44.732 1.00 73.06 783 GLU A N 1
ATOM 6387 C CA . GLU A 1 783 ? 20.327 26.510 -44.570 1.00 73.06 783 GLU A CA 1
ATOM 6388 C C . GLU A 1 783 ? 20.060 26.148 -43.108 1.00 73.06 783 GLU A C 1
ATOM 6390 O O . GLU A 1 783 ? 19.078 25.461 -42.820 1.00 73.06 783 GLU A O 1
ATOM 6395 N N . LEU A 1 784 ? 20.899 26.616 -42.178 1.00 65.25 784 LEU A N 1
ATOM 6396 C CA . LEU A 1 784 ? 20.746 26.364 -40.745 1.00 65.25 784 LEU A CA 1
ATOM 6397 C C . LEU A 1 784 ? 19.426 26.940 -40.213 1.00 65.25 784 LEU A C 1
ATOM 6399 O O . LEU A 1 784 ? 18.730 26.274 -39.446 1.00 65.25 784 LEU A O 1
ATOM 6403 N N . GLU A 1 785 ? 19.038 28.129 -40.671 1.00 73.50 785 GLU A N 1
ATOM 6404 C CA . GLU A 1 785 ? 17.756 28.750 -40.354 1.00 73.50 785 GLU A CA 1
ATOM 6405 C C . GLU A 1 785 ? 16.569 27.976 -40.942 1.00 73.50 785 GLU A C 1
ATOM 6407 O O . GLU A 1 785 ? 15.640 27.648 -40.205 1.00 73.50 785 GLU A O 1
ATOM 6412 N N . ASN A 1 786 ? 16.611 27.596 -42.222 1.00 66.88 786 ASN A N 1
ATOM 6413 C CA . ASN A 1 786 ? 15.571 26.768 -42.848 1.00 66.88 786 ASN A CA 1
ATOM 6414 C C . ASN A 1 786 ? 15.478 25.360 -42.233 1.00 66.88 786 ASN A C 1
ATOM 6416 O O . ASN A 1 786 ? 14.426 24.716 -42.289 1.00 66.88 786 ASN A O 1
ATOM 6420 N N . ARG A 1 787 ? 16.570 24.858 -41.647 1.00 63.16 787 ARG A N 1
ATOM 6421 C CA . ARG A 1 787 ? 16.608 23.601 -40.889 1.00 63.16 787 ARG A CA 1
ATOM 6422 C C . ARG A 1 787 ? 16.010 23.783 -39.492 1.00 63.16 787 ARG A C 1
ATOM 6424 O O . ARG A 1 787 ? 15.260 22.916 -39.062 1.00 63.16 787 ARG A O 1
ATOM 6431 N N . HIS A 1 788 ? 16.247 24.921 -38.837 1.00 60.12 788 HIS A N 1
ATOM 6432 C CA . HIS A 1 788 ? 15.547 25.316 -37.608 1.00 60.12 788 HIS A CA 1
ATOM 6433 C C . HIS A 1 788 ? 14.043 25.503 -37.830 1.00 60.12 788 HIS A C 1
ATOM 6435 O O . HIS A 1 788 ? 13.255 24.979 -37.054 1.00 60.12 788 HIS A O 1
ATOM 6441 N N . LEU A 1 789 ? 13.629 26.196 -38.895 1.00 63.41 789 LEU A N 1
ATOM 6442 C CA . LEU A 1 789 ? 12.214 26.397 -39.221 1.00 63.41 789 LEU A CA 1
ATOM 6443 C C . LEU A 1 789 ? 11.509 25.057 -39.467 1.00 63.41 789 LEU A C 1
ATOM 6445 O O . LEU A 1 789 ? 10.464 24.808 -38.877 1.00 63.41 789 LEU A O 1
ATOM 6449 N N . ARG A 1 790 ? 12.126 24.128 -40.212 1.00 67.62 790 ARG A N 1
ATOM 6450 C CA . ARG A 1 790 ? 11.597 22.758 -40.367 1.00 67.62 790 ARG A CA 1
ATOM 6451 C C . ARG A 1 790 ? 11.499 21.969 -39.052 1.00 67.62 790 ARG A C 1
ATOM 6453 O O . ARG A 1 790 ? 10.612 21.133 -38.937 1.00 67.62 790 ARG A O 1
ATOM 6460 N N . LEU A 1 791 ? 12.359 22.243 -38.066 1.00 55.84 791 LEU A N 1
ATOM 6461 C CA . LEU A 1 791 ? 12.288 21.644 -36.723 1.00 55.84 791 LEU A CA 1
ATOM 6462 C C . LEU A 1 791 ? 11.259 22.322 -35.797 1.00 55.84 791 LEU A C 1
ATOM 6464 O O . LEU A 1 791 ? 10.859 21.718 -34.809 1.00 55.84 791 LEU A O 1
ATOM 6468 N N . ILE A 1 792 ? 10.834 23.551 -36.102 1.00 57.78 792 ILE A N 1
ATOM 6469 C CA . ILE A 1 792 ? 9.818 24.302 -35.344 1.00 57.78 792 ILE A CA 1
ATOM 6470 C C . ILE A 1 792 ? 8.412 24.068 -35.924 1.00 57.78 792 ILE A C 1
ATOM 6472 O O . ILE A 1 792 ? 7.437 24.016 -35.181 1.00 57.78 792 ILE A O 1
ATOM 6476 N N . SER A 1 793 ? 8.296 23.915 -37.246 1.00 54.66 793 SER A N 1
ATOM 6477 C CA . SER A 1 793 ? 7.013 23.840 -37.960 1.00 54.66 793 SER A CA 1
ATOM 6478 C C . SER A 1 793 ? 6.474 22.423 -38.205 1.00 54.66 793 SER A C 1
ATOM 6480 O O . SER A 1 793 ? 5.394 22.311 -38.780 1.00 54.66 793 SER A O 1
ATOM 6482 N N . SER A 1 794 ? 7.177 21.357 -37.798 1.00 42.19 794 SER A N 1
ATOM 6483 C CA . SER A 1 794 ? 6.708 19.968 -37.962 1.00 42.19 794 SER A CA 1
ATOM 6484 C C . SER A 1 794 ? 6.445 19.277 -36.613 1.00 42.19 794 SER A C 1
ATOM 6486 O O . SER A 1 794 ? 7.385 18.782 -35.988 1.00 42.19 794 SER A O 1
ATOM 6488 N N . PRO A 1 795 ? 5.186 19.230 -36.133 1.00 52.66 795 PRO A N 1
ATOM 6489 C CA . PRO A 1 795 ? 4.811 18.557 -34.889 1.00 52.66 795 PRO A CA 1
ATOM 6490 C C . PRO A 1 795 ? 4.574 17.047 -35.103 1.00 52.66 795 PRO A C 1
ATOM 6492 O O . PRO A 1 795 ? 3.506 16.527 -34.785 1.00 52.66 795 PRO A O 1
ATOM 6495 N N . GLU A 1 796 ? 5.558 16.332 -35.655 1.00 42.19 796 GLU A N 1
ATOM 6496 C CA . GLU A 1 796 ? 5.450 14.894 -35.947 1.00 42.19 796 GLU A CA 1
ATOM 6497 C C . GLU A 1 796 ? 6.194 14.008 -34.932 1.00 42.19 796 GLU A C 1
ATOM 6499 O O . GLU A 1 796 ? 7.379 14.189 -34.677 1.00 42.19 796 GLU A O 1
ATOM 6504 N N . SER A 1 797 ? 5.465 13.011 -34.411 1.00 44.09 797 SER A N 1
ATOM 6505 C CA . SER A 1 797 ? 5.902 11.814 -33.667 1.00 44.09 797 SER A CA 1
ATOM 6506 C C . SER A 1 797 ? 6.970 11.978 -32.555 1.00 44.09 797 SER A C 1
ATOM 6508 O O . SER A 1 797 ? 8.165 12.088 -32.839 1.00 44.09 797 SER A O 1
ATOM 6510 N N . PRO A 1 798 ? 6.600 11.861 -31.259 1.00 47.75 798 PRO A N 1
ATOM 6511 C CA . PRO A 1 798 ? 7.534 11.935 -30.129 1.00 47.75 798 PRO A CA 1
ATOM 6512 C C . PRO A 1 798 ? 8.316 10.620 -29.913 1.00 47.75 798 PRO A C 1
ATOM 6514 O O . PRO A 1 798 ? 8.353 10.092 -28.804 1.00 47.75 798 PRO A O 1
ATOM 6517 N N . GLY A 1 799 ? 8.916 10.073 -30.974 1.00 48.47 799 GLY A N 1
ATOM 6518 C CA . GLY A 1 799 ? 9.665 8.815 -30.936 1.00 48.47 799 GLY A CA 1
ATOM 6519 C C . GLY A 1 799 ? 11.063 8.962 -30.334 1.00 48.47 799 GLY A C 1
ATOM 6520 O O . GLY A 1 799 ? 11.322 8.474 -29.240 1.00 48.47 799 GLY A O 1
ATOM 6521 N N . ASP A 1 800 ? 11.963 9.639 -31.056 1.00 51.16 800 ASP A N 1
ATOM 6522 C CA . ASP A 1 800 ? 13.411 9.386 -30.924 1.00 51.16 800 ASP A CA 1
ATOM 6523 C C . ASP A 1 800 ? 14.280 10.662 -30.842 1.00 51.16 800 ASP A C 1
ATOM 6525 O O . ASP A 1 800 ? 15.416 10.731 -31.301 1.00 51.16 800 ASP A O 1
ATOM 6529 N N . ARG A 1 801 ? 13.720 11.735 -30.266 1.00 49.06 801 ARG A N 1
ATOM 6530 C CA . ARG A 1 801 ? 14.469 12.943 -29.834 1.00 49.06 801 ARG A CA 1
ATOM 6531 C C . ARG A 1 801 ? 14.224 13.269 -28.367 1.00 49.06 801 ARG A C 1
ATOM 6533 O O . ARG A 1 801 ? 14.138 14.422 -27.945 1.00 49.06 801 ARG A O 1
ATOM 6540 N N . SER A 1 802 ? 14.086 12.191 -27.605 1.00 59.16 802 SER A N 1
ATOM 6541 C CA . SER A 1 802 ? 13.876 12.182 -26.168 1.00 59.16 802 SER A CA 1
ATOM 6542 C C . SER A 1 802 ? 14.906 13.047 -25.438 1.00 59.16 802 SER A C 1
ATOM 6544 O O . SER A 1 802 ? 14.533 13.896 -24.629 1.00 59.16 802 SER A O 1
ATOM 6546 N N . ASP A 1 803 ? 16.193 12.860 -25.730 1.00 57.78 803 ASP A N 1
ATOM 6547 C CA . ASP A 1 803 ? 17.230 13.230 -24.768 1.00 57.78 803 ASP A CA 1
ATOM 6548 C C . ASP A 1 803 ? 17.732 14.671 -24.920 1.00 57.78 803 ASP A C 1
ATOM 6550 O O . ASP A 1 803 ? 17.866 15.337 -23.897 1.00 57.78 803 ASP A O 1
ATOM 6554 N N . ASP A 1 804 ? 17.811 15.228 -26.137 1.00 54.22 804 ASP A N 1
ATOM 6555 C CA . ASP A 1 804 ? 17.949 16.684 -26.340 1.00 54.22 804 ASP A CA 1
ATOM 6556 C C . ASP A 1 804 ? 16.782 17.439 -25.673 1.00 54.22 804 ASP A C 1
ATOM 6558 O O . ASP A 1 804 ? 16.977 18.441 -24.986 1.00 54.22 804 ASP A O 1
ATOM 6562 N N . SER A 1 805 ? 15.546 16.934 -25.824 1.00 58.34 805 SER A N 1
ATOM 6563 C CA . SER A 1 805 ? 14.363 17.549 -25.207 1.00 58.34 805 SER A CA 1
ATOM 6564 C C . SER A 1 805 ? 14.393 17.433 -23.682 1.00 58.34 805 SER A C 1
ATOM 6566 O O . SER A 1 805 ? 14.053 18.395 -22.996 1.00 58.34 805 SER A O 1
ATOM 6568 N N . LYS A 1 806 ? 14.819 16.288 -23.130 1.00 66.38 806 LYS A N 1
ATOM 6569 C CA . LYS A 1 806 ? 15.014 16.104 -21.683 1.00 66.38 806 LYS A CA 1
ATOM 6570 C C . LYS A 1 806 ? 16.155 16.965 -21.152 1.00 66.38 806 LYS A C 1
ATOM 6572 O O . LYS A 1 806 ? 16.005 17.498 -20.062 1.00 66.38 806 LYS A O 1
ATOM 6577 N N . GLN A 1 807 ? 17.268 17.113 -21.868 1.00 66.62 807 GLN A N 1
ATOM 6578 C CA . GLN A 1 807 ? 18.399 17.934 -21.437 1.00 66.62 807 GLN A CA 1
ATOM 6579 C C . GLN A 1 807 ? 18.039 19.418 -21.477 1.00 66.62 807 GLN A C 1
ATOM 6581 O O . GLN A 1 807 ? 18.241 20.106 -20.484 1.00 66.62 807 GLN A O 1
ATOM 6586 N N . MET A 1 808 ? 17.388 19.893 -22.542 1.00 62.72 808 MET A N 1
ATOM 6587 C CA . MET A 1 808 ? 16.893 21.269 -22.595 1.00 62.72 808 MET A CA 1
ATOM 6588 C C . MET A 1 808 ? 15.820 21.531 -21.527 1.00 62.72 808 MET A C 1
ATOM 6590 O O . MET A 1 808 ? 15.845 22.577 -20.890 1.00 62.72 808 MET A O 1
ATOM 6594 N N . LYS A 1 809 ? 14.926 20.568 -21.245 1.00 66.81 809 LYS A N 1
ATOM 6595 C CA . LYS A 1 809 ? 13.984 20.653 -20.111 1.00 66.81 809 LYS A CA 1
ATOM 6596 C C . LYS A 1 809 ? 14.694 20.647 -18.756 1.00 66.81 809 LYS A C 1
ATOM 6598 O O . LYS A 1 809 ? 14.294 21.416 -17.894 1.00 66.81 809 LYS A O 1
ATOM 6603 N N . LYS A 1 810 ? 15.746 19.841 -18.567 1.00 70.19 810 LYS A N 1
ATOM 6604 C CA . LYS A 1 810 ? 16.581 19.854 -17.353 1.00 70.19 810 LYS A CA 1
ATOM 6605 C C . LYS A 1 810 ? 17.229 21.224 -17.164 1.00 70.19 810 LYS A C 1
ATOM 6607 O O . LYS A 1 810 ? 17.081 21.794 -16.089 1.00 70.19 810 LYS A O 1
ATOM 6612 N N . GLU A 1 811 ? 17.858 21.780 -18.198 1.00 70.12 811 GLU A N 1
ATOM 6613 C CA . GLU A 1 811 ? 18.499 23.099 -18.137 1.00 70.12 811 GLU A CA 1
ATOM 6614 C C . GLU A 1 811 ? 17.476 24.219 -17.893 1.00 70.12 811 GLU A C 1
ATOM 6616 O O . GLU A 1 811 ? 17.703 25.074 -17.042 1.00 70.12 811 GLU A O 1
ATOM 6621 N N . ILE A 1 812 ? 16.299 24.158 -18.530 1.00 71.94 812 ILE A N 1
ATOM 6622 C CA . ILE A 1 812 ? 15.169 25.052 -18.230 1.00 71.94 812 ILE A CA 1
ATOM 6623 C C . ILE A 1 812 ? 14.765 24.921 -16.757 1.00 71.94 812 ILE A C 1
ATOM 6625 O O . ILE A 1 812 ? 14.795 25.920 -16.051 1.00 71.94 812 ILE A O 1
ATOM 6629 N N . THR A 1 813 ? 14.500 23.715 -16.237 1.00 73.31 813 THR A N 1
ATOM 6630 C CA . THR A 1 813 ? 14.141 23.542 -14.815 1.00 73.31 813 THR A CA 1
ATOM 6631 C C . THR A 1 813 ? 15.264 23.939 -13.852 1.00 73.31 813 THR A C 1
ATOM 6633 O O . THR A 1 813 ? 14.984 24.359 -12.730 1.00 73.31 813 THR A O 1
ATOM 6636 N N . ARG A 1 814 ? 16.536 23.861 -14.266 1.00 74.38 814 ARG A N 1
ATOM 6637 C CA . ARG A 1 814 ? 17.701 24.321 -13.496 1.00 74.38 814 ARG A CA 1
ATOM 6638 C C . ARG A 1 814 ? 17.736 25.846 -13.427 1.00 74.38 814 ARG A C 1
ATOM 6640 O O . ARG A 1 814 ? 17.872 26.390 -12.334 1.00 74.38 814 ARG A O 1
ATOM 6647 N N . LEU A 1 815 ? 17.550 26.527 -14.558 1.00 67.50 815 LEU A N 1
ATOM 6648 C CA . LEU A 1 815 ? 17.466 27.987 -14.636 1.00 67.50 815 LEU A CA 1
ATOM 6649 C C . LEU A 1 815 ? 16.206 28.515 -13.934 1.00 67.50 815 LEU A C 1
ATOM 6651 O O . LEU A 1 815 ? 16.289 29.477 -13.180 1.00 67.50 815 LEU A O 1
ATOM 6655 N N . GLU A 1 816 ? 15.059 27.850 -14.076 1.00 69.81 816 GLU A N 1
ATOM 6656 C CA . GLU A 1 816 ? 13.832 28.150 -13.326 1.00 69.81 816 GLU A CA 1
ATOM 6657 C C . GLU A 1 816 ? 14.027 27.948 -11.816 1.00 69.81 816 GLU A C 1
ATOM 6659 O O . GLU A 1 816 ? 13.557 28.769 -11.025 1.00 69.81 816 GLU A O 1
ATOM 6664 N N . SER A 1 817 ? 14.767 26.915 -11.397 1.00 72.06 817 SER A N 1
ATOM 6665 C CA . SER A 1 817 ? 15.135 26.697 -9.991 1.00 72.06 817 SER A CA 1
ATOM 6666 C C . SER A 1 817 ? 16.094 27.772 -9.479 1.00 72.06 817 SER A C 1
ATOM 6668 O O . SER A 1 817 ? 15.913 28.262 -8.368 1.00 72.06 817 SER A O 1
ATOM 6670 N N . GLN A 1 818 ? 17.072 28.197 -10.283 1.00 71.12 818 GLN A N 1
ATOM 6671 C CA . GLN A 1 818 ? 18.010 29.273 -9.948 1.00 71.12 818 GLN A CA 1
ATOM 6672 C C . GLN A 1 818 ? 17.300 30.632 -9.846 1.00 71.12 818 GLN A C 1
ATOM 6674 O O . GLN A 1 818 ? 17.488 31.350 -8.866 1.00 71.12 818 GLN A O 1
ATOM 6679 N N . VAL A 1 819 ? 16.407 30.949 -10.787 1.00 69.69 819 VAL A N 1
ATOM 6680 C CA . VAL A 1 819 ? 15.535 32.134 -10.739 1.00 69.69 819 VAL A CA 1
ATOM 6681 C C . VAL A 1 819 ? 14.578 32.066 -9.544 1.00 69.69 819 VAL A C 1
ATOM 6683 O O . VAL A 1 819 ? 14.323 33.086 -8.907 1.00 69.69 819 VAL A O 1
ATOM 6686 N N . SER A 1 820 ? 14.065 30.886 -9.190 1.00 72.50 820 SER A N 1
ATOM 6687 C CA . SER A 1 820 ? 13.216 30.701 -8.003 1.00 72.50 820 SER A CA 1
ATOM 6688 C C . SER A 1 820 ? 14.004 30.848 -6.697 1.00 72.50 820 SER A C 1
ATOM 6690 O O . SER A 1 820 ? 13.500 31.455 -5.755 1.00 72.50 820 SER A O 1
ATOM 6692 N N . LEU A 1 821 ? 15.255 30.380 -6.650 1.00 74.31 821 LEU A N 1
ATOM 6693 C CA . LEU A 1 821 ? 16.172 30.578 -5.526 1.00 74.31 821 LEU A CA 1
ATOM 6694 C C . LEU A 1 821 ? 16.511 32.065 -5.347 1.00 74.31 821 LEU A C 1
ATOM 6696 O O . LEU A 1 821 ? 16.395 32.579 -4.238 1.00 74.31 821 LEU A O 1
ATOM 6700 N N . GLN A 1 822 ? 16.841 32.773 -6.432 1.00 68.62 822 GLN A N 1
ATOM 6701 C CA . GLN A 1 822 ? 17.085 34.221 -6.423 1.00 68.62 822 GLN A CA 1
ATOM 6702 C C . GLN A 1 822 ? 15.833 35.012 -6.008 1.00 68.62 822 GLN A C 1
ATOM 6704 O O . GLN A 1 822 ? 15.927 35.915 -5.183 1.00 68.62 822 GLN A O 1
ATOM 6709 N N . ARG A 1 823 ? 14.636 34.643 -6.491 1.00 69.81 823 ARG A N 1
ATOM 6710 C CA . ARG A 1 823 ? 13.364 35.219 -6.007 1.00 69.81 823 ARG A CA 1
ATOM 6711 C C . ARG A 1 823 ? 13.140 34.942 -4.519 1.00 69.81 823 ARG A C 1
ATOM 6713 O O . ARG A 1 823 ? 12.695 35.832 -3.805 1.00 69.81 823 ARG A O 1
ATOM 6720 N N . GLY A 1 824 ? 13.473 33.745 -4.036 1.00 74.31 824 GLY A N 1
ATOM 6721 C CA . GLY A 1 824 ? 13.430 33.407 -2.612 1.00 74.31 824 GLY A CA 1
ATOM 6722 C C . GLY A 1 824 ? 14.395 34.255 -1.778 1.00 74.31 824 GLY A C 1
ATOM 6723 O O . GLY A 1 824 ? 14.019 34.744 -0.717 1.00 74.31 824 GLY A O 1
ATOM 6724 N N . GLN A 1 825 ? 15.609 34.494 -2.282 1.00 70.50 825 GLN A N 1
ATOM 6725 C CA . GLN A 1 825 ? 16.595 35.386 -1.665 1.00 70.50 825 GLN A CA 1
ATOM 6726 C C . GLN A 1 825 ? 16.103 36.841 -1.632 1.00 70.50 825 GLN A C 1
ATOM 6728 O O . GLN A 1 825 ? 16.173 37.457 -0.572 1.00 70.50 825 GLN A O 1
ATOM 6733 N N . ILE A 1 826 ? 15.516 37.355 -2.723 1.00 70.00 826 ILE A N 1
ATOM 6734 C CA . ILE A 1 826 ? 14.855 38.672 -2.744 1.00 70.00 826 ILE A CA 1
ATOM 6735 C C . ILE A 1 826 ? 13.759 38.734 -1.680 1.00 70.00 826 ILE A C 1
ATOM 6737 O O . ILE A 1 826 ? 13.799 39.614 -0.833 1.00 70.00 826 ILE A O 1
ATOM 6741 N N . VAL A 1 827 ? 12.828 37.776 -1.642 1.00 75.50 827 VAL A N 1
ATOM 6742 C CA . VAL A 1 827 ? 11.727 37.778 -0.660 1.00 75.50 827 VAL A CA 1
ATOM 6743 C C . VAL A 1 827 ? 12.250 37.694 0.782 1.00 75.50 827 VAL A C 1
ATOM 6745 O O . VAL A 1 827 ? 11.675 38.303 1.685 1.00 75.50 827 VAL A O 1
ATOM 6748 N N . LEU A 1 828 ? 13.355 36.989 1.040 1.00 71.44 828 LEU A N 1
ATOM 6749 C CA . LEU A 1 828 ? 14.002 36.982 2.358 1.00 71.44 828 LEU A CA 1
ATOM 6750 C C . LEU A 1 828 ? 14.653 38.334 2.698 1.00 71.44 828 LEU A C 1
ATOM 6752 O O . LEU A 1 828 ? 14.544 38.777 3.845 1.00 71.44 828 LEU A O 1
ATOM 6756 N N . LEU A 1 829 ? 15.267 39.007 1.720 1.00 71.00 829 LEU A N 1
ATOM 6757 C CA . LEU A 1 829 ? 15.826 40.355 1.863 1.00 71.00 829 LEU A CA 1
ATOM 6758 C C . LEU A 1 829 ? 14.728 41.409 2.058 1.00 71.00 829 LEU A C 1
ATOM 6760 O O . LEU A 1 829 ? 14.821 42.177 3.008 1.00 71.00 829 LEU A O 1
ATOM 6764 N N . GLU A 1 830 ? 13.646 41.390 1.278 1.00 73.62 830 GLU A N 1
ATOM 6765 C CA . GLU A 1 830 ? 12.458 42.242 1.447 1.00 73.62 830 GLU A CA 1
ATOM 6766 C C . GLU A 1 830 ? 11.829 42.070 2.836 1.00 73.62 830 GLU A C 1
ATOM 6768 O O . GLU A 1 830 ? 11.499 43.049 3.506 1.00 73.62 830 GLU A O 1
ATOM 6773 N N . ASN A 1 831 ? 11.699 40.828 3.318 1.00 73.56 831 ASN A N 1
ATOM 6774 C CA . ASN A 1 831 ? 11.212 40.563 4.673 1.00 73.56 831 ASN A CA 1
ATOM 6775 C C . ASN A 1 831 ? 12.228 40.968 5.753 1.00 73.56 831 ASN A C 1
ATOM 6777 O O . ASN A 1 831 ? 11.833 41.244 6.884 1.00 73.56 831 ASN A O 1
ATOM 6781 N N . SER A 1 832 ? 13.530 41.004 5.458 1.00 74.25 832 SER A N 1
ATOM 6782 C CA . SER A 1 832 ? 14.538 41.596 6.349 1.00 74.25 832 SER A CA 1
ATOM 6783 C C . SER A 1 832 ? 14.399 43.121 6.390 1.00 74.25 832 SER A C 1
ATOM 6785 O O . SER A 1 832 ? 14.214 43.689 7.465 1.00 74.25 832 SER A O 1
ATOM 6787 N N . LYS A 1 833 ? 14.347 43.765 5.217 1.00 79.00 833 LYS A N 1
ATOM 6788 C CA . LYS A 1 833 ? 14.142 45.203 5.031 1.00 79.00 833 LYS A CA 1
ATOM 6789 C C . LYS A 1 833 ? 12.882 45.681 5.748 1.00 79.00 833 LYS A C 1
ATOM 6791 O O . LYS A 1 833 ? 12.974 46.562 6.590 1.00 79.00 833 LYS A O 1
ATOM 6796 N N . ARG A 1 834 ? 11.732 45.031 5.536 1.00 77.25 834 ARG A N 1
ATOM 6797 C CA . ARG A 1 834 ? 10.471 45.375 6.219 1.00 77.25 834 ARG A CA 1
ATOM 6798 C C . ARG A 1 834 ? 10.564 45.246 7.744 1.00 77.25 834 ARG A C 1
ATOM 6800 O O . ARG A 1 834 ? 9.991 46.065 8.452 1.00 77.25 834 ARG A O 1
ATOM 6807 N N . ARG A 1 835 ? 11.309 44.264 8.272 1.00 74.25 835 ARG A N 1
ATOM 6808 C CA . ARG A 1 835 ? 11.547 44.146 9.724 1.00 74.25 835 ARG A CA 1
ATOM 6809 C C . ARG A 1 835 ? 12.429 45.277 10.262 1.00 74.25 835 ARG A C 1
ATOM 6811 O O . ARG A 1 835 ? 12.140 45.759 11.353 1.00 74.25 835 ARG A O 1
ATOM 6818 N N . LEU A 1 836 ? 13.431 45.723 9.501 1.00 73.75 836 LEU A N 1
ATOM 6819 C CA . LEU A 1 836 ? 14.258 46.890 9.833 1.00 73.75 836 LEU A CA 1
ATOM 6820 C C . LEU A 1 836 ? 13.460 48.201 9.723 1.00 73.75 836 LEU A C 1
ATOM 6822 O O . LEU A 1 836 ? 13.516 49.021 10.631 1.00 73.75 836 LEU A O 1
ATOM 6826 N N . GLU A 1 837 ? 12.638 48.373 8.686 1.00 75.00 837 GLU A N 1
ATOM 6827 C CA . GLU A 1 837 ? 11.704 49.500 8.554 1.00 75.00 837 GLU A CA 1
ATOM 6828 C C . GLU A 1 837 ? 10.710 49.556 9.723 1.00 75.00 837 GLU A C 1
ATOM 6830 O O . GLU A 1 837 ? 10.466 50.623 10.278 1.00 75.00 837 GLU A O 1
ATOM 6835 N N . ASP A 1 838 ? 10.140 48.420 10.130 1.00 78.81 838 ASP A N 1
ATOM 6836 C CA . ASP A 1 838 ? 9.207 48.348 11.259 1.00 78.81 838 ASP A CA 1
ATOM 6837 C C . ASP A 1 838 ? 9.906 48.469 12.624 1.00 78.81 838 ASP A C 1
ATOM 6839 O O . ASP A 1 838 ? 9.240 48.743 13.625 1.00 78.81 838 ASP A O 1
ATOM 6843 N N . GLN A 1 839 ? 11.227 48.274 12.695 1.00 76.56 839 GLN A N 1
ATOM 6844 C CA . GLN A 1 839 ? 12.048 48.633 13.854 1.00 76.56 839 GLN A CA 1
ATOM 6845 C C . GLN A 1 839 ? 12.350 50.136 13.865 1.00 76.56 839 GLN A C 1
ATOM 6847 O O . GLN A 1 839 ? 12.115 50.768 14.893 1.00 76.56 839 GLN A O 1
ATOM 6852 N N . ASN A 1 840 ? 12.747 50.724 12.731 1.00 71.38 840 ASN A N 1
ATOM 6853 C CA . ASN A 1 840 ? 12.951 52.167 12.588 1.00 71.38 840 ASN A CA 1
ATOM 6854 C C . ASN A 1 840 ? 11.675 52.938 12.935 1.00 71.38 840 ASN A C 1
ATOM 6856 O O . ASN A 1 840 ? 11.719 53.736 13.859 1.00 71.38 840 ASN A O 1
ATOM 6860 N N . LYS A 1 841 ? 10.513 52.599 12.358 1.00 77.19 841 LYS A N 1
ATOM 6861 C CA . LYS A 1 841 ? 9.218 53.229 12.702 1.00 77.19 841 LYS A CA 1
ATOM 6862 C C . LYS A 1 841 ? 8.889 53.153 14.201 1.00 77.19 841 LYS A C 1
ATOM 6864 O O . LYS A 1 841 ? 8.293 54.073 14.752 1.00 77.19 841 LYS A O 1
ATOM 6869 N N . LYS A 1 842 ? 9.272 52.067 14.890 1.00 79.31 842 LYS A N 1
ATOM 6870 C CA . LYS A 1 842 ? 9.076 51.914 16.349 1.00 79.31 842 LYS A CA 1
ATOM 6871 C C . LYS A 1 842 ? 10.071 52.726 17.176 1.00 79.31 842 LYS A C 1
ATOM 6873 O O . LYS A 1 842 ? 9.738 53.106 18.295 1.00 79.31 842 LYS A O 1
ATOM 6878 N N . LEU A 1 843 ? 11.277 52.960 16.668 1.00 74.56 843 LEU A N 1
ATOM 6879 C CA . LEU A 1 843 ? 12.270 53.819 17.308 1.00 74.56 843 LEU A CA 1
ATOM 6880 C C . LEU A 1 843 ? 11.970 55.300 17.041 1.00 74.56 843 LEU A C 1
ATOM 6882 O O . LEU A 1 843 ? 11.987 56.080 17.982 1.00 74.56 843 LEU A O 1
ATOM 6886 N N . GLU A 1 844 ? 11.585 55.667 15.820 1.00 74.06 844 GLU A N 1
ATOM 6887 C CA . GLU A 1 844 ? 11.063 56.986 15.440 1.00 74.06 844 GLU A CA 1
ATOM 6888 C C . GLU A 1 844 ? 9.852 57.362 16.304 1.00 74.06 844 GLU A C 1
ATOM 6890 O O . GLU A 1 844 ? 9.869 58.405 16.951 1.00 74.06 844 GLU A O 1
ATOM 6895 N N . ALA A 1 845 ? 8.856 56.474 16.429 1.00 77.56 845 ALA A N 1
ATOM 6896 C CA . ALA A 1 845 ? 7.703 56.698 17.304 1.00 77.56 845 ALA A CA 1
ATOM 6897 C C . ALA A 1 845 ? 8.090 56.857 18.789 1.00 77.56 845 ALA A C 1
ATOM 6899 O O . ALA A 1 845 ? 7.470 57.644 19.497 1.00 77.56 845 ALA A O 1
ATOM 6900 N N . LYS A 1 846 ? 9.132 56.160 19.269 1.00 76.56 846 LYS A N 1
ATOM 6901 C CA . LYS A 1 846 ? 9.669 56.351 20.630 1.00 76.56 846 LYS A CA 1
ATOM 6902 C C . LYS A 1 846 ? 10.430 57.664 20.792 1.00 76.56 846 LYS A C 1
ATOM 6904 O O . LYS A 1 846 ? 10.324 58.287 21.841 1.00 76.56 846 LYS A O 1
ATOM 6909 N N . VAL A 1 847 ? 11.204 58.082 19.791 1.00 74.19 847 VAL A N 1
ATOM 6910 C CA . VAL A 1 847 ? 11.886 59.384 19.789 1.00 74.19 847 VAL A CA 1
ATOM 6911 C C . VAL A 1 847 ? 10.845 60.503 19.788 1.00 74.19 847 VAL A C 1
ATOM 6913 O O . VAL A 1 847 ? 10.977 61.429 20.582 1.00 74.19 847 VAL A O 1
ATOM 6916 N N . GLN A 1 848 ? 9.771 60.362 19.006 1.00 79.94 848 GLN A N 1
ATOM 6917 C CA . GLN A 1 848 ? 8.638 61.284 19.010 1.00 79.94 848 GLN A CA 1
ATOM 6918 C C . GLN A 1 848 ? 7.893 61.279 20.357 1.00 79.94 848 GLN A C 1
ATOM 6920 O O . GLN A 1 848 ? 7.635 62.348 20.897 1.00 79.94 848 GLN A O 1
ATOM 6925 N N . GLU A 1 849 ? 7.612 60.118 20.962 1.00 81.06 849 GLU A N 1
ATOM 6926 C CA . GLU A 1 849 ? 6.995 60.047 22.299 1.00 81.06 849 GLU A CA 1
ATOM 6927 C C . GLU A 1 849 ? 7.881 60.711 23.372 1.00 81.06 849 GLU A C 1
ATOM 6929 O O . GLU A 1 849 ? 7.386 61.427 24.243 1.00 81.06 849 GLU A O 1
ATOM 6934 N N . LEU A 1 850 ? 9.203 60.520 23.305 1.00 74.12 850 LEU A N 1
ATOM 6935 C CA . LEU A 1 850 ? 10.161 61.195 24.184 1.00 74.12 850 LEU A CA 1
ATOM 6936 C C . LEU A 1 850 ? 10.238 62.706 23.911 1.00 74.12 850 LEU A C 1
ATOM 6938 O O . LEU A 1 850 ? 10.441 63.471 24.849 1.00 74.12 850 LEU A O 1
ATOM 6942 N N . GLU A 1 851 ? 10.045 63.152 22.670 1.00 75.56 851 GLU A N 1
ATOM 6943 C CA . GLU A 1 851 ? 9.972 64.571 22.298 1.00 75.56 851 GLU A CA 1
ATOM 6944 C C . GLU A 1 851 ? 8.666 65.231 22.753 1.00 75.56 851 GLU A C 1
ATOM 6946 O O . GLU A 1 851 ? 8.702 66.333 23.297 1.00 75.56 851 GLU A O 1
ATOM 6951 N N . GLU A 1 852 ? 7.532 64.539 22.653 1.00 77.38 852 GLU A N 1
ATOM 6952 C CA . GLU A 1 852 ? 6.251 64.988 23.202 1.00 77.38 852 GLU A CA 1
ATOM 6953 C C . GLU A 1 852 ? 6.283 65.031 24.741 1.00 77.38 852 GLU A C 1
ATOM 6955 O O . GLU A 1 852 ? 5.762 65.974 25.340 1.00 77.38 852 GLU A O 1
ATOM 6960 N N . ARG A 1 853 ? 6.948 64.077 25.408 1.00 72.81 853 ARG A N 1
ATOM 6961 C CA . ARG A 1 853 ? 7.192 64.130 26.863 1.00 72.81 853 ARG A CA 1
ATOM 6962 C C . ARG A 1 853 ? 8.130 65.279 27.247 1.00 72.81 853 ARG A C 1
ATOM 6964 O O . ARG A 1 853 ? 7.779 66.057 28.129 1.00 72.81 853 ARG A O 1
ATOM 6971 N N . GLU A 1 854 ? 9.270 65.440 26.569 1.00 71.25 854 GLU A N 1
ATOM 6972 C CA . GLU A 1 854 ? 10.216 66.540 26.826 1.00 71.25 854 GLU A CA 1
ATOM 6973 C C . GLU A 1 854 ? 9.548 67.911 26.623 1.00 71.25 854 GLU A C 1
ATOM 6975 O O . GLU A 1 854 ? 9.753 68.816 27.431 1.00 71.25 854 GLU A O 1
ATOM 6980 N N . TYR A 1 855 ? 8.683 68.056 25.614 1.00 70.56 855 TYR A N 1
ATOM 6981 C CA . TYR A 1 855 ? 7.899 69.270 25.378 1.00 70.56 855 TYR A CA 1
ATOM 6982 C C . TYR A 1 855 ? 6.893 69.545 26.509 1.00 70.56 855 TYR A C 1
ATOM 6984 O O . TYR A 1 855 ? 6.884 70.640 27.078 1.00 70.56 855 TYR A O 1
ATOM 6992 N N . ASN A 1 856 ? 6.090 68.543 26.886 1.00 66.94 856 ASN A N 1
ATOM 6993 C CA . ASN A 1 856 ? 5.080 68.671 27.942 1.00 66.94 856 ASN A CA 1
ATOM 6994 C C . ASN A 1 856 ? 5.694 68.915 29.336 1.00 66.94 856 ASN A C 1
ATOM 6996 O O . ASN A 1 856 ? 5.137 69.679 30.125 1.00 66.94 856 ASN A O 1
ATOM 7000 N N . GLU A 1 857 ? 6.850 68.321 29.647 1.00 61.31 857 GLU A N 1
ATOM 7001 C CA . GLU A 1 857 ? 7.553 68.552 30.917 1.00 61.31 857 GLU A CA 1
ATOM 7002 C C . GLU A 1 857 ? 8.323 69.883 30.961 1.00 61.31 857 GLU A C 1
ATOM 7004 O O . GLU A 1 857 ? 8.527 70.424 32.056 1.00 61.31 857 GLU A O 1
ATOM 7009 N N . SER A 1 858 ? 8.713 70.425 29.797 1.00 52.94 858 SER A N 1
ATOM 7010 C CA . SER A 1 858 ? 9.410 71.717 29.668 1.00 52.94 858 SER A CA 1
ATOM 7011 C C . SER A 1 858 ? 8.474 72.930 29.675 1.00 52.94 858 SER A C 1
ATOM 7013 O O . SER A 1 858 ? 8.894 74.008 30.091 1.00 52.94 858 SER A O 1
ATOM 7015 N N . PHE A 1 859 ? 7.214 72.782 29.242 1.00 50.75 859 PHE A N 1
ATOM 7016 C CA . PHE A 1 859 ? 6.219 73.867 29.214 1.00 50.75 859 PHE A CA 1
ATOM 7017 C C . PHE A 1 859 ? 4.926 73.542 29.997 1.00 50.75 859 PHE A C 1
ATOM 7019 O O . PHE A 1 859 ? 3.836 73.484 29.420 1.00 50.75 859 PHE A O 1
ATOM 7026 N N . PRO A 1 860 ? 4.991 73.406 31.338 1.00 50.78 860 PRO A N 1
ATOM 7027 C CA . PRO A 1 860 ? 3.822 73.164 32.184 1.00 50.78 860 PRO A CA 1
ATOM 7028 C C . PRO A 1 860 ? 2.949 74.427 32.371 1.00 50.78 860 PRO A C 1
ATOM 7030 O O . PRO A 1 860 ? 2.814 74.950 33.477 1.00 50.78 860 PRO A O 1
ATOM 7033 N N . GLY A 1 861 ? 2.320 74.923 31.296 1.00 48.22 861 GLY A N 1
ATOM 7034 C CA . GLY A 1 861 ? 1.226 75.896 31.406 1.00 48.22 861 GLY A CA 1
ATOM 7035 C C . GLY A 1 861 ? 0.878 76.717 30.159 1.00 48.22 861 GLY A C 1
ATOM 7036 O O . GLY A 1 861 ? 1.551 77.712 29.888 1.00 48.22 861 GLY A O 1
ATOM 7037 N N . LYS A 1 862 ? -0.253 76.381 29.502 1.00 42.00 862 LYS A N 1
ATOM 7038 C CA . LYS A 1 862 ? -1.352 77.302 29.083 1.00 42.00 862 LYS A CA 1
ATOM 7039 C C . LYS A 1 862 ? -2.367 76.663 28.106 1.00 42.00 862 LYS A C 1
ATOM 7041 O O . LYS A 1 862 ? -2.247 76.822 26.896 1.00 42.00 862 LYS A O 1
ATOM 7046 N N . SER A 1 863 ? -3.439 76.087 28.650 1.00 41.78 863 SER A N 1
ATOM 7047 C CA . SER A 1 863 ? -4.796 76.021 28.054 1.00 41.78 863 SER A CA 1
ATOM 7048 C C . SER A 1 863 ? -5.742 75.429 29.127 1.00 41.78 863 SER A C 1
ATOM 7050 O O . SER A 1 863 ? -5.330 74.515 29.831 1.00 41.78 863 SER A O 1
ATOM 7052 N N . MET A 1 864 ? -6.923 75.950 29.507 1.00 40.00 864 MET A N 1
ATOM 7053 C CA . MET A 1 864 ? -8.040 76.644 28.823 1.00 40.00 864 MET A CA 1
ATOM 7054 C C . MET A 1 864 ? -8.754 75.783 27.766 1.00 40.00 864 MET A C 1
ATOM 7056 O O . MET A 1 864 ? -8.092 75.247 26.893 1.00 40.00 864 MET A O 1
ATOM 7060 N N . GLN A 1 865 ? -10.087 75.654 27.746 1.00 38.50 865 GLN A N 1
ATOM 7061 C CA . GLN A 1 865 ? -11.146 76.069 28.690 1.00 38.50 865 GLN A CA 1
ATOM 7062 C C . GLN A 1 865 ? -12.431 75.266 28.357 1.00 38.50 865 GLN A C 1
ATOM 7064 O O . GLN A 1 865 ? -12.532 74.742 27.256 1.00 38.50 865 GLN A O 1
ATOM 7069 N N . GLU A 1 866 ? -13.426 75.261 29.258 1.00 38.91 866 GLU A N 1
ATOM 7070 C CA . GLU A 1 866 ? -14.821 74.799 29.030 1.00 38.91 866 GLU A CA 1
ATOM 7071 C C . GLU A 1 866 ? -15.027 73.261 28.933 1.00 38.91 866 GLU A C 1
ATOM 7073 O O . GLU A 1 866 ? -14.295 72.556 28.256 1.00 38.91 866 GLU A O 1
ATOM 7078 N N . GLY A 1 867 ? -16.011 72.652 29.613 1.00 36.50 867 GLY A N 1
ATOM 7079 C CA . GLY A 1 867 ? -16.940 73.221 30.597 1.00 36.50 867 GLY A CA 1
ATOM 7080 C C . GLY A 1 867 ? -17.914 72.204 31.227 1.00 36.50 867 GLY A C 1
ATOM 7081 O O . GLY A 1 867 ? -17.903 71.020 30.918 1.00 36.50 867 GLY A O 1
ATOM 7082 N N . SER A 1 868 ? -18.804 72.718 32.086 1.00 37.31 868 SER A N 1
ATOM 7083 C CA . SER A 1 868 ? -20.004 72.059 32.648 1.00 37.31 868 SER A CA 1
ATOM 7084 C C . SER A 1 868 ? -19.863 70.946 33.720 1.00 37.31 868 SER A C 1
ATOM 7086 O O . SER A 1 868 ? -20.134 69.775 33.494 1.00 37.31 868 SER A O 1
ATOM 7088 N N . SER A 1 869 ? -19.651 71.393 34.965 1.00 38.94 869 SER A N 1
ATOM 7089 C CA . SER A 1 869 ? -20.640 71.235 36.057 1.00 38.94 869 SER A CA 1
ATOM 7090 C C . SER A 1 869 ? -21.078 69.827 36.531 1.00 38.94 869 SER A C 1
ATOM 7092 O O . SER A 1 869 ? -22.077 69.308 36.045 1.00 38.94 869 SER A O 1
ATOM 7094 N N . HIS A 1 870 ? -20.530 69.347 37.666 1.00 35.19 870 HIS A N 1
ATOM 7095 C CA . HIS A 1 870 ? -21.310 69.269 38.927 1.00 35.19 870 HIS A CA 1
ATOM 7096 C C . HIS A 1 870 ? -20.496 68.954 40.213 1.00 35.19 870 HIS A C 1
ATOM 7098 O O . HIS A 1 870 ? -19.348 68.530 40.187 1.00 35.19 870 HIS A O 1
ATOM 7104 N N . ARG A 1 871 ? -21.166 69.238 41.340 1.00 35.53 871 ARG A N 1
ATOM 7105 C CA . ARG A 1 871 ? -20.913 68.977 42.782 1.00 35.53 871 ARG A CA 1
ATOM 7106 C C . ARG A 1 871 ? -20.293 67.588 43.129 1.00 35.53 871 ARG A C 1
ATOM 7108 O O . ARG A 1 871 ? -20.538 66.647 42.392 1.00 35.53 871 ARG A O 1
ATOM 7115 N N . THR A 1 872 ? -19.584 67.340 44.254 1.00 34.25 872 THR A N 1
ATOM 7116 C CA . THR A 1 872 ? -19.392 68.112 45.518 1.00 34.25 872 THR A CA 1
ATOM 7117 C C . THR A 1 872 ? -18.214 67.619 46.405 1.00 34.25 872 THR A C 1
ATOM 7119 O O . THR A 1 872 ? -17.916 66.435 46.413 1.00 34.25 872 THR A O 1
ATOM 7122 N N . HIS A 1 873 ? -17.724 68.509 47.289 1.00 31.83 873 HIS A N 1
ATOM 7123 C CA . HIS A 1 873 ? -17.214 68.267 48.668 1.00 31.83 873 HIS A CA 1
ATOM 7124 C C . HIS A 1 873 ? -15.849 67.575 48.983 1.00 31.83 873 HIS A C 1
ATOM 7126 O O . HIS A 1 873 ? -15.741 66.361 49.056 1.00 31.83 873 HIS A O 1
ATOM 7132 N N . SER A 1 874 ? -14.925 68.416 49.491 1.00 34.56 874 SER A N 1
ATOM 7133 C CA . SER A 1 874 ? -14.335 68.349 50.859 1.00 34.56 874 SER A CA 1
ATOM 7134 C C . SER A 1 874 ? -13.054 67.541 51.194 1.00 34.56 874 SER A C 1
ATOM 7136 O O . SER A 1 874 ? -13.113 66.367 51.522 1.00 34.56 874 SER A O 1
ATOM 7138 N N . ARG A 1 875 ? -11.955 68.305 51.378 1.00 33.19 875 ARG A N 1
ATOM 7139 C CA . ARG A 1 875 ? -10.993 68.315 52.524 1.00 33.19 875 ARG A CA 1
ATOM 7140 C C . ARG A 1 875 ? -10.335 67.010 53.041 1.00 33.19 875 ARG A C 1
ATOM 7142 O O . ARG A 1 875 ? -10.980 66.259 53.761 1.00 33.19 875 ARG A O 1
ATOM 7149 N N . SER A 1 876 ? -8.996 66.935 52.923 1.00 34.41 876 SER A N 1
ATOM 7150 C CA . SER A 1 876 ? -8.015 66.627 54.008 1.00 34.41 876 SER A CA 1
ATOM 7151 C C . SER A 1 876 ? -6.588 66.510 53.412 1.00 34.41 876 SER A C 1
ATOM 7153 O O . SER A 1 876 ? -6.301 65.501 52.785 1.00 34.41 876 SER A O 1
ATOM 7155 N N . SER A 1 877 ? -5.755 67.560 53.326 1.00 37.91 877 SER A N 1
ATOM 7156 C CA . SER A 1 877 ? -4.819 68.127 54.341 1.00 37.91 877 SER A CA 1
ATOM 7157 C C . SER A 1 877 ? -3.553 67.293 54.652 1.00 37.91 877 SER A C 1
ATOM 7159 O O . SER A 1 877 ? -3.665 66.102 54.917 1.00 37.91 877 SER A O 1
ATOM 7161 N N . GLY A 1 878 ? -2.383 67.963 54.669 1.00 33.97 878 GLY A N 1
ATOM 7162 C CA . GLY A 1 878 ? -1.021 67.384 54.653 1.00 33.97 878 GLY A CA 1
ATOM 7163 C C . GLY A 1 878 ? -0.415 67.495 53.243 1.00 33.97 878 GLY A C 1
ATOM 7164 O O . GLY A 1 878 ? -0.826 66.741 52.371 1.00 33.97 878 GLY A O 1
ATOM 7165 N N . ASP A 1 879 ? 0.426 68.462 52.857 1.00 35.69 879 ASP A N 1
ATOM 7166 C CA . ASP A 1 879 ? 1.343 69.389 53.559 1.00 35.69 879 ASP A CA 1
ATOM 7167 C C . ASP A 1 879 ? 2.644 68.751 54.096 1.00 35.69 879 ASP A C 1
ATOM 7169 O O . ASP A 1 879 ? 2.610 67.695 54.721 1.00 35.69 879 ASP A O 1
ATOM 7173 N N . GLY A 1 880 ? 3.777 69.423 53.847 1.00 37.56 880 GLY A N 1
ATOM 7174 C CA . GLY A 1 880 ? 5.109 69.084 54.366 1.00 37.56 880 GLY A CA 1
ATOM 7175 C C . GLY A 1 880 ? 6.005 68.141 53.540 1.00 37.56 880 GLY A C 1
ATOM 7176 O O . GLY A 1 880 ? 6.244 67.016 53.965 1.00 37.56 880 GLY A O 1
ATOM 7177 N N . SER A 1 881 ? 6.621 68.627 52.450 1.00 38.41 881 SER A N 1
ATOM 7178 C CA . SER A 1 881 ? 8.067 68.418 52.181 1.00 38.41 881 SER A CA 1
ATOM 7179 C C . SER A 1 881 ? 8.556 69.281 51.008 1.00 38.41 881 SER A C 1
ATOM 7181 O O . SER A 1 881 ? 7.960 69.277 49.934 1.00 38.41 881 SER A O 1
ATOM 7183 N N . SER A 1 882 ? 9.649 70.017 51.204 1.00 45.72 882 SER A N 1
ATOM 7184 C CA . SER A 1 882 ? 10.240 70.937 50.223 1.00 45.72 882 SER A CA 1
ATOM 7185 C C . SER A 1 882 ? 11.664 70.529 49.839 1.00 45.72 882 SER A C 1
ATOM 7187 O O . SER A 1 882 ? 12.444 70.180 50.721 1.00 45.72 882 SER A O 1
ATOM 7189 N N . GLY A 1 883 ? 12.047 70.727 48.573 1.00 44.84 883 GLY A N 1
ATOM 7190 C CA . GLY A 1 883 ? 13.456 70.966 48.219 1.00 44.84 883 GLY A CA 1
ATOM 7191 C C . GLY A 1 883 ? 14.341 69.759 47.881 1.00 44.84 883 GLY A C 1
ATOM 7192 O O . GLY A 1 883 ? 15.539 69.842 48.111 1.00 44.84 883 GLY A O 1
ATOM 7193 N N . VAL A 1 884 ? 13.789 68.673 47.326 1.00 45.16 884 VAL A N 1
ATOM 7194 C CA . VAL A 1 884 ? 14.588 67.581 46.702 1.00 45.16 884 VAL A CA 1
ATOM 7195 C C . VAL A 1 884 ? 14.180 67.314 45.241 1.00 45.16 884 VAL A C 1
ATOM 7197 O O . VAL A 1 884 ? 14.997 66.899 44.424 1.00 45.16 884 VAL A O 1
ATOM 7200 N N . ALA A 1 885 ? 12.928 67.617 44.877 1.00 48.12 885 ALA A N 1
ATOM 7201 C CA . ALA A 1 885 ? 12.348 67.244 43.585 1.00 48.12 885 ALA A CA 1
ATOM 7202 C C . ALA A 1 885 ? 13.041 67.857 42.351 1.00 48.12 885 ALA A C 1
ATOM 7204 O O . ALA A 1 885 ? 13.031 67.229 41.298 1.00 48.12 885 ALA A O 1
ATOM 7205 N N . ASP A 1 886 ? 13.642 69.049 42.449 1.00 49.59 886 ASP A N 1
ATOM 7206 C CA . ASP A 1 886 ? 14.276 69.692 41.288 1.00 49.59 886 ASP A CA 1
ATOM 7207 C C . ASP A 1 886 ? 15.624 69.053 40.905 1.00 49.59 886 ASP A C 1
ATOM 7209 O O . ASP A 1 886 ? 15.941 69.007 39.718 1.00 49.59 886 ASP A O 1
ATOM 7213 N N . GLU A 1 887 ? 16.381 68.488 41.855 1.00 53.28 887 GLU A N 1
ATOM 7214 C CA . GLU A 1 887 ? 17.612 67.736 41.546 1.00 53.28 887 GLU A CA 1
ATOM 7215 C C . GLU A 1 887 ? 17.303 66.326 41.017 1.00 53.28 887 GLU A C 1
ATOM 7217 O O . GLU A 1 887 ? 17.924 65.882 40.052 1.00 53.28 887 GLU A O 1
ATOM 7222 N N . GLU A 1 888 ? 16.281 65.640 41.547 1.00 55.50 888 GLU A N 1
ATOM 7223 C CA . GLU A 1 888 ? 15.783 64.410 40.907 1.00 55.50 888 GLU A CA 1
ATOM 7224 C C . GLU A 1 888 ? 15.250 64.687 39.494 1.00 55.50 888 GLU A C 1
ATOM 7226 O O . GLU A 1 888 ? 15.484 63.891 38.582 1.00 55.50 888 GLU A O 1
ATOM 7231 N N . LYS A 1 889 ? 14.578 65.826 39.276 1.00 58.22 889 LYS A N 1
ATOM 7232 C CA . LYS A 1 889 ? 14.032 66.190 37.964 1.00 58.22 889 LYS A CA 1
ATOM 7233 C C . LYS A 1 889 ? 15.121 66.568 36.955 1.00 58.22 889 LYS A C 1
ATOM 7235 O O . LYS A 1 889 ? 15.006 66.166 35.799 1.00 58.22 889 LYS A O 1
ATOM 7240 N N . THR A 1 890 ? 16.188 67.272 37.342 1.00 60.09 890 THR A N 1
ATOM 7241 C CA . THR A 1 890 ? 17.319 67.520 36.426 1.00 60.09 890 THR A CA 1
ATOM 7242 C C . THR A 1 890 ? 18.067 66.233 36.089 1.00 60.09 890 THR A C 1
ATOM 7244 O O . THR A 1 890 ? 18.330 65.999 34.911 1.00 60.09 890 THR A O 1
ATOM 7247 N N . VAL A 1 891 ? 18.310 65.347 37.064 1.00 66.62 891 VAL A N 1
ATOM 7248 C CA . VAL A 1 891 ? 18.915 64.023 36.820 1.00 66.62 891 VAL A CA 1
ATOM 7249 C C . VAL A 1 891 ? 18.028 63.151 35.920 1.00 66.62 891 VAL A C 1
ATOM 7251 O O . VAL A 1 891 ? 18.541 62.470 35.031 1.00 66.62 891 VAL A O 1
ATOM 7254 N N . LEU A 1 892 ? 16.700 63.196 36.079 1.00 69.69 892 LEU A N 1
ATOM 7255 C CA . LEU A 1 892 ? 15.757 62.529 35.173 1.00 69.69 892 LEU A CA 1
ATOM 7256 C C . LEU A 1 892 ? 15.811 63.105 33.753 1.00 69.69 892 LEU A C 1
ATOM 7258 O O . LEU A 1 892 ? 15.905 62.331 32.804 1.00 69.69 892 LEU A O 1
ATOM 7262 N N . ILE A 1 893 ? 15.811 64.431 33.590 1.00 69.56 893 ILE A N 1
ATOM 7263 C CA . ILE A 1 893 ? 15.916 65.091 32.277 1.00 69.56 893 ILE A CA 1
ATOM 7264 C C . ILE A 1 893 ? 17.253 64.759 31.596 1.00 69.56 893 ILE A C 1
ATOM 7266 O O . ILE A 1 893 ? 17.283 64.481 30.398 1.00 69.56 893 ILE A O 1
ATOM 7270 N N . GLU A 1 894 ? 18.361 64.758 32.334 1.00 71.88 894 GLU A N 1
ATOM 7271 C CA . GLU A 1 894 ? 19.690 64.462 31.791 1.00 71.88 894 GLU A CA 1
ATOM 7272 C C . GLU A 1 894 ? 19.837 62.976 31.420 1.00 71.88 894 GLU A C 1
ATOM 7274 O O . GLU A 1 894 ? 20.360 62.646 30.352 1.00 71.88 894 GLU A O 1
ATOM 7279 N N . LYS A 1 895 ? 19.254 62.071 32.218 1.00 73.88 895 LYS A N 1
ATOM 7280 C CA . LYS A 1 895 ? 19.138 60.647 31.880 1.00 73.88 895 LYS A CA 1
ATOM 7281 C C . LYS A 1 895 ? 18.247 60.409 30.655 1.00 73.88 895 LYS A C 1
ATOM 7283 O O . LYS A 1 895 ? 18.648 59.666 29.761 1.00 73.88 895 LYS A O 1
ATOM 7288 N N . LEU A 1 896 ? 17.082 61.058 30.573 1.00 73.00 896 LEU A N 1
ATOM 7289 C CA . LEU A 1 896 ? 16.183 60.981 29.414 1.00 73.00 896 LEU A CA 1
ATOM 7290 C C . LEU A 1 896 ? 16.858 61.511 28.145 1.00 73.00 896 LEU A C 1
ATOM 7292 O O . LEU A 1 896 ? 16.707 60.909 27.085 1.00 73.00 896 LEU A O 1
ATOM 7296 N N . LYS A 1 897 ? 17.667 62.573 28.244 1.00 72.31 897 LYS A N 1
ATOM 7297 C CA . LYS A 1 897 ? 18.505 63.060 27.137 1.00 72.31 897 LYS A CA 1
ATOM 7298 C C . LYS A 1 897 ? 19.569 62.044 26.732 1.00 72.31 897 LYS A C 1
ATOM 7300 O O . LYS A 1 897 ? 19.724 61.800 25.540 1.00 72.31 897 LYS A O 1
ATOM 7305 N N . GLY A 1 898 ? 20.238 61.397 27.687 1.00 75.12 898 GLY A N 1
ATOM 7306 C CA . GLY A 1 898 ? 21.178 60.305 27.412 1.00 75.12 898 GLY A CA 1
ATOM 7307 C C . GLY A 1 898 ? 20.530 59.101 26.714 1.00 75.12 898 GLY A C 1
ATOM 7308 O O . GLY A 1 898 ? 21.101 58.549 25.773 1.00 75.12 898 GLY A O 1
ATOM 7309 N N . GLU A 1 899 ? 19.317 58.716 27.118 1.00 74.94 899 GLU A N 1
ATOM 7310 C CA . GLU A 1 899 ? 18.554 57.631 26.486 1.00 74.94 899 GLU A CA 1
ATOM 7311 C C . GLU A 1 899 ? 18.026 58.029 25.095 1.00 74.94 899 GLU A C 1
ATOM 7313 O O . GLU A 1 899 ? 18.193 57.270 24.141 1.00 74.94 899 GLU A O 1
ATOM 7318 N N . LYS A 1 900 ? 17.484 59.243 24.935 1.00 72.25 900 LYS A N 1
ATOM 7319 C CA . LYS A 1 900 ? 17.051 59.814 23.646 1.00 72.25 900 LYS A CA 1
ATOM 7320 C C . LYS A 1 900 ? 18.201 59.913 22.639 1.00 72.25 900 LYS A C 1
ATOM 7322 O O . LYS A 1 900 ? 18.038 59.542 21.480 1.00 72.25 900 LYS A O 1
ATOM 7327 N N . GLU A 1 901 ? 19.370 60.363 23.081 1.00 76.19 901 GLU A N 1
ATOM 7328 C CA . GLU A 1 901 ? 20.587 60.452 22.269 1.00 76.19 901 GLU A CA 1
ATOM 7329 C C . GLU A 1 901 ? 21.137 59.063 21.899 1.00 76.19 901 GLU A C 1
ATOM 7331 O O . GLU A 1 901 ? 21.598 58.848 20.778 1.00 76.19 901 GLU A O 1
ATOM 7336 N N . LYS A 1 902 ? 21.023 58.074 22.796 1.00 75.69 902 LYS A N 1
ATOM 7337 C CA . LYS A 1 902 ? 21.323 56.675 22.465 1.00 75.69 902 LYS A CA 1
ATOM 7338 C C . LYS A 1 902 ? 20.379 56.145 21.377 1.00 75.69 902 LYS A C 1
ATOM 7340 O O . LYS A 1 902 ? 20.863 55.574 20.402 1.00 75.69 902 LYS A O 1
ATOM 7345 N N . PHE A 1 903 ? 19.067 56.363 21.507 1.00 73.44 903 PHE A N 1
ATOM 7346 C CA . PHE A 1 903 ? 18.093 55.945 20.492 1.00 73.44 903 PHE A CA 1
ATOM 7347 C C . PHE A 1 903 ? 18.287 56.675 19.156 1.00 73.44 903 PHE A C 1
ATOM 7349 O O . PHE A 1 903 ? 18.159 56.043 18.112 1.00 73.44 903 PHE A O 1
ATOM 7356 N N . ARG A 1 904 ? 18.672 57.960 19.162 1.00 73.88 904 ARG A N 1
ATOM 7357 C CA . ARG A 1 904 ? 19.034 58.715 17.948 1.00 73.88 904 ARG A CA 1
ATOM 7358 C C . ARG A 1 904 ? 20.162 58.029 17.172 1.00 73.88 904 ARG A C 1
ATOM 7360 O O . ARG A 1 904 ? 19.994 57.749 15.991 1.00 73.88 904 ARG A O 1
ATOM 7367 N N . ARG A 1 905 ? 21.260 57.666 17.843 1.00 76.69 905 ARG A N 1
ATOM 7368 C CA . ARG A 1 905 ? 22.392 56.947 17.219 1.00 76.69 905 ARG A CA 1
ATOM 7369 C C . ARG A 1 905 ? 22.021 55.536 16.754 1.00 76.69 905 ARG A C 1
ATOM 7371 O O . ARG A 1 905 ? 22.562 55.051 15.765 1.00 76.69 905 ARG A O 1
ATOM 7378 N N . GLU A 1 906 ? 21.107 54.870 17.458 1.00 76.56 906 GLU A N 1
ATOM 7379 C CA . GLU A 1 906 ? 20.580 53.556 17.067 1.00 76.56 906 GLU A CA 1
ATOM 7380 C C . GLU A 1 906 ? 19.734 53.659 15.782 1.00 76.56 906 GLU A C 1
ATOM 7382 O O . GLU A 1 906 ? 19.950 52.884 14.852 1.00 76.56 906 GLU A O 1
ATOM 7387 N N . VAL A 1 907 ? 18.876 54.682 15.669 1.00 73.31 907 VAL A N 1
ATOM 7388 C CA . VAL A 1 907 ? 18.132 55.020 14.438 1.00 73.31 907 VAL A CA 1
ATOM 7389 C C . VAL A 1 907 ? 19.071 55.416 13.298 1.00 73.31 907 VAL A C 1
ATOM 7391 O O . VAL A 1 907 ? 18.902 54.929 12.185 1.00 73.31 907 VAL A O 1
ATOM 7394 N N . GLU A 1 908 ? 20.082 56.251 13.542 1.00 77.94 908 GLU A N 1
ATOM 7395 C CA . GLU A 1 908 ? 21.061 56.653 12.520 1.00 77.94 908 GLU A CA 1
ATOM 7396 C C . GLU A 1 908 ? 21.865 55.448 11.995 1.00 77.94 908 GLU A C 1
ATOM 7398 O O . GLU A 1 908 ? 22.029 55.292 10.783 1.00 77.94 908 GLU A O 1
ATOM 7403 N N . SER A 1 909 ? 22.283 54.539 12.883 1.00 80.50 909 SER A N 1
ATOM 7404 C CA . SER A 1 909 ? 22.966 53.289 12.519 1.00 80.50 909 SER A CA 1
ATOM 7405 C C . SER A 1 909 ? 22.074 52.357 11.691 1.00 80.50 909 SER A C 1
ATOM 7407 O O . SER A 1 909 ? 22.493 51.871 10.638 1.00 80.50 909 SER A O 1
ATOM 7409 N N . LEU A 1 910 ? 20.822 52.143 12.111 1.00 73.00 910 LEU A N 1
ATOM 7410 C CA . LEU A 1 910 ? 19.859 51.323 11.369 1.00 73.00 910 LEU A CA 1
ATOM 7411 C C . LEU A 1 910 ? 19.422 51.981 10.049 1.00 73.00 910 LEU A C 1
ATOM 7413 O O . LEU A 1 910 ? 19.154 51.280 9.077 1.00 73.00 910 LEU A O 1
ATOM 7417 N N . SER A 1 911 ? 19.396 53.314 9.971 1.00 74.44 911 SER A N 1
ATOM 7418 C CA . SER A 1 911 ? 19.154 54.072 8.735 1.00 74.44 911 SER A CA 1
ATOM 7419 C C . SER A 1 911 ? 20.308 53.919 7.737 1.00 74.44 911 SER A C 1
ATOM 7421 O O . SER A 1 911 ? 20.062 53.756 6.541 1.00 74.44 911 SER A O 1
ATOM 7423 N N . SER A 1 912 ? 21.563 53.892 8.207 1.00 78.56 912 SER A N 1
ATOM 7424 C CA . SER A 1 912 ? 22.718 53.570 7.356 1.00 78.56 912 SER A CA 1
ATOM 7425 C C . SER A 1 912 ? 22.641 52.133 6.838 1.00 78.56 912 SER A C 1
ATOM 7427 O O . SER A 1 912 ? 22.686 51.921 5.631 1.00 78.56 912 SER A O 1
ATOM 7429 N N . GLN A 1 913 ? 22.410 51.160 7.727 1.00 73.81 913 GLN A N 1
ATOM 7430 C CA . GLN A 1 913 ? 22.269 49.746 7.351 1.00 73.81 913 GLN A CA 1
ATOM 7431 C C . GLN A 1 913 ? 21.119 49.513 6.356 1.00 73.81 913 GLN A C 1
ATOM 7433 O O . GLN A 1 913 ? 21.237 48.672 5.464 1.00 73.81 913 GLN A O 1
ATOM 7438 N N . LEU A 1 914 ? 20.022 50.271 6.470 1.00 73.75 914 LEU A N 1
ATOM 7439 C CA . LEU A 1 914 ? 18.913 50.227 5.517 1.00 73.75 914 LEU A CA 1
ATOM 7440 C C . LEU A 1 914 ? 19.341 50.724 4.126 1.00 73.75 914 LEU A C 1
ATOM 7442 O O . LEU A 1 914 ? 19.040 50.058 3.139 1.00 73.75 914 LEU A O 1
ATOM 7446 N N . LYS A 1 915 ? 20.091 51.831 4.040 1.00 77.38 915 LYS A N 1
ATOM 7447 C CA . LYS A 1 915 ? 20.622 52.357 2.767 1.00 77.38 915 LYS A CA 1
ATOM 7448 C C . LYS A 1 915 ? 21.641 51.421 2.124 1.00 77.38 915 LYS A C 1
ATOM 7450 O O . LYS A 1 915 ? 21.597 51.212 0.915 1.00 77.38 915 LYS A O 1
ATOM 7455 N N . ASP A 1 916 ? 22.525 50.820 2.917 1.00 75.75 916 ASP A N 1
ATOM 7456 C CA . ASP A 1 916 ? 23.486 49.832 2.416 1.00 75.75 916 ASP A CA 1
ATOM 7457 C C . ASP A 1 916 ? 22.757 48.595 1.858 1.00 75.75 916 ASP A C 1
ATOM 7459 O O . ASP A 1 916 ? 23.101 48.097 0.782 1.00 75.75 916 ASP A O 1
ATOM 7463 N N . ALA A 1 917 ? 21.685 48.148 2.524 1.00 69.56 917 ALA A N 1
ATOM 7464 C CA . ALA A 1 917 ? 20.813 47.088 2.022 1.00 69.56 917 ALA A CA 1
ATOM 7465 C C . ALA A 1 917 ? 20.063 47.487 0.734 1.00 69.56 917 ALA A C 1
ATOM 7467 O O . ALA A 1 917 ? 19.930 46.655 -0.162 1.00 69.56 917 ALA A O 1
ATOM 7468 N N . GLU A 1 918 ? 19.621 48.742 0.595 1.00 75.06 918 GLU A N 1
ATOM 7469 C CA . GLU A 1 918 ? 19.003 49.258 -0.638 1.00 75.06 918 GLU A CA 1
ATOM 7470 C C . GLU A 1 918 ? 19.991 49.311 -1.813 1.00 75.06 918 GLU A C 1
ATOM 7472 O O . GLU A 1 918 ? 19.654 48.875 -2.911 1.00 75.06 918 GLU A O 1
ATOM 7477 N N . ILE A 1 919 ? 21.235 49.742 -1.584 1.00 78.19 919 ILE A N 1
ATOM 7478 C CA . ILE A 1 919 ? 22.297 49.745 -2.606 1.00 78.19 919 ILE A CA 1
ATOM 7479 C C . ILE A 1 919 ? 22.661 48.311 -3.033 1.00 78.19 919 ILE A C 1
ATOM 7481 O O . ILE A 1 919 ? 22.982 48.063 -4.199 1.00 78.19 919 ILE A O 1
ATOM 7485 N N . ILE A 1 920 ? 22.613 47.344 -2.111 1.00 72.75 920 ILE A N 1
ATOM 7486 C CA . ILE A 1 920 ? 22.796 45.919 -2.427 1.00 72.75 920 ILE A CA 1
ATOM 7487 C C . ILE A 1 920 ? 21.591 45.375 -3.212 1.00 72.75 920 ILE A C 1
ATOM 7489 O O . ILE A 1 920 ? 21.796 44.663 -4.198 1.00 72.75 920 ILE A O 1
ATOM 7493 N N . GLN A 1 921 ? 20.361 45.740 -2.834 1.00 73.81 921 GLN A N 1
ATOM 7494 C CA . GLN A 1 921 ? 19.139 45.375 -3.556 1.00 73.81 921 GLN A CA 1
ATOM 7495 C C . GLN A 1 921 ? 19.169 45.905 -4.997 1.00 73.81 921 GLN A C 1
ATOM 7497 O O . GLN A 1 921 ? 18.987 45.123 -5.926 1.00 73.81 921 GLN A O 1
ATOM 7502 N N . GLU A 1 922 ? 19.477 47.187 -5.212 1.00 78.31 922 GLU A N 1
ATOM 7503 C CA . GLU A 1 922 ? 19.552 47.785 -6.551 1.00 78.31 922 GLU A CA 1
ATOM 7504 C C . GLU A 1 922 ? 20.597 47.080 -7.435 1.00 78.31 922 GLU A C 1
ATOM 7506 O O . GLU A 1 922 ? 20.336 46.776 -8.602 1.00 78.31 922 GLU A O 1
ATOM 7511 N N . LYS A 1 923 ? 21.767 46.736 -6.879 1.00 75.25 923 LYS A N 1
ATOM 7512 C CA . LYS A 1 923 ? 22.787 45.948 -7.592 1.00 75.25 923 LYS A CA 1
ATOM 7513 C C . LYS A 1 923 ? 22.274 44.556 -7.974 1.00 75.25 923 LYS A C 1
ATOM 7515 O O . LYS A 1 923 ? 22.502 44.126 -9.102 1.00 75.25 923 LYS A O 1
ATOM 7520 N N . GLN A 1 924 ? 21.562 43.867 -7.081 1.00 68.81 924 GLN A N 1
ATOM 7521 C CA . GLN A 1 924 ? 20.971 42.555 -7.373 1.00 68.81 924 GLN A CA 1
ATOM 7522 C C . GLN A 1 924 ? 19.839 42.641 -8.406 1.00 68.81 924 GLN A C 1
ATOM 7524 O O . GLN A 1 924 ? 19.777 41.808 -9.307 1.00 68.81 924 GLN A O 1
ATOM 7529 N N . GLU A 1 925 ? 18.983 43.661 -8.338 1.00 73.00 925 GLU A N 1
ATOM 7530 C CA . GLU A 1 925 ? 17.929 43.898 -9.329 1.00 73.00 925 GLU A CA 1
ATOM 7531 C C . GLU A 1 925 ? 18.498 44.233 -10.710 1.00 73.00 925 GLU A C 1
ATOM 7533 O O . GLU A 1 925 ? 17.978 43.743 -11.711 1.00 73.00 925 GLU A O 1
ATOM 7538 N N . ASN A 1 926 ? 19.588 45.002 -10.780 1.00 76.06 926 ASN A N 1
ATOM 7539 C CA . ASN A 1 926 ? 20.291 45.288 -12.030 1.00 76.06 926 ASN A CA 1
ATOM 7540 C C . ASN A 1 926 ? 20.982 44.034 -12.602 1.00 76.06 926 ASN A C 1
ATOM 7542 O O . ASN A 1 926 ? 20.877 43.796 -13.802 1.00 76.06 926 ASN A O 1
ATOM 7546 N N . VAL A 1 927 ? 21.592 43.176 -11.770 1.00 70.44 927 VAL A N 1
ATOM 7547 C CA . VAL A 1 927 ? 22.107 41.861 -12.215 1.00 70.44 927 VAL A CA 1
ATOM 7548 C C . VAL A 1 927 ? 20.973 40.965 -12.718 1.00 70.44 927 VAL A C 1
ATOM 7550 O O . VAL A 1 927 ? 21.101 40.358 -13.773 1.00 70.44 927 VAL A O 1
ATOM 7553 N N . ILE A 1 928 ? 19.832 40.916 -12.029 1.00 68.12 928 ILE A N 1
ATOM 7554 C CA . ILE A 1 928 ? 18.664 40.132 -12.462 1.00 68.12 928 ILE A CA 1
ATOM 7555 C C . ILE A 1 928 ? 18.001 40.737 -13.708 1.00 68.12 928 ILE A C 1
ATOM 7557 O O . ILE A 1 928 ? 17.359 40.009 -14.463 1.00 68.12 928 ILE A O 1
ATOM 7561 N N . ARG A 1 929 ? 18.157 42.042 -13.963 1.00 78.00 929 ARG A N 1
ATOM 7562 C CA . ARG A 1 929 ? 17.759 42.674 -15.227 1.00 78.00 929 ARG A CA 1
ATOM 7563 C C . ARG A 1 929 ? 18.700 42.260 -16.361 1.00 78.00 929 ARG A C 1
ATOM 7565 O O . ARG A 1 929 ? 18.196 41.751 -17.352 1.00 78.00 929 ARG A O 1
ATOM 7572 N N . SER A 1 930 ? 20.018 42.331 -16.155 1.00 72.62 930 SER A N 1
ATOM 7573 C CA . SER A 1 930 ? 21.031 41.824 -17.099 1.00 72.62 930 SER A CA 1
ATOM 7574 C C . SER A 1 930 ? 20.792 40.348 -17.424 1.00 72.62 930 SER A C 1
ATOM 7576 O O . SER A 1 930 ? 20.562 40.009 -18.573 1.00 72.62 930 SER A O 1
ATOM 7578 N N . MET A 1 931 ? 20.667 39.479 -16.414 1.00 61.66 931 MET A N 1
ATOM 7579 C CA . MET A 1 931 ? 20.390 38.049 -16.612 1.00 61.66 931 MET A CA 1
ATOM 7580 C C . MET A 1 931 ? 19.027 37.767 -17.268 1.00 61.66 931 MET A C 1
ATOM 7582 O O . MET A 1 931 ? 18.858 36.710 -17.868 1.00 61.66 931 MET A O 1
ATOM 7586 N N . LYS A 1 932 ? 18.034 38.663 -17.160 1.00 68.88 932 LYS A N 1
ATOM 7587 C CA . LYS A 1 932 ? 16.771 38.546 -17.913 1.00 68.88 932 LYS A CA 1
ATOM 7588 C C . LYS A 1 932 ? 16.940 38.977 -19.361 1.00 68.88 932 LYS A C 1
ATOM 7590 O O . LYS A 1 932 ? 16.439 38.280 -20.228 1.00 68.88 932 LYS A O 1
ATOM 7595 N N . GLU A 1 933 ? 17.622 40.090 -19.608 1.00 72.88 933 GLU A N 1
ATOM 7596 C CA . GLU A 1 933 ? 17.914 40.595 -20.952 1.00 72.88 933 GLU A CA 1
ATOM 7597 C C . GLU A 1 933 ? 18.811 39.602 -21.707 1.00 72.88 933 GLU A C 1
ATOM 7599 O O . GLU A 1 933 ? 18.484 39.234 -22.827 1.00 72.88 933 GLU A O 1
ATOM 7604 N N . GLU A 1 934 ? 19.825 39.034 -21.049 1.00 63.25 934 GLU A N 1
ATOM 7605 C CA . GLU A 1 934 ? 20.629 37.900 -21.522 1.00 63.25 934 GLU A CA 1
ATOM 7606 C C . GLU A 1 934 ? 19.769 36.654 -21.789 1.00 63.25 934 GLU A C 1
ATOM 7608 O O . GLU A 1 934 ? 19.912 36.038 -22.839 1.00 63.25 934 GLU A O 1
ATOM 7613 N N . LEU A 1 935 ? 18.834 36.288 -20.901 1.00 62.12 935 LEU A N 1
ATOM 7614 C CA . LEU A 1 935 ? 17.933 35.145 -21.116 1.00 62.12 935 LEU A CA 1
ATOM 7615 C C . LEU A 1 935 ? 16.924 35.392 -22.256 1.00 62.12 935 LEU A C 1
ATOM 7617 O O . LEU A 1 935 ? 16.541 34.449 -22.947 1.00 62.12 935 LEU A O 1
ATOM 7621 N N . GLU A 1 936 ? 16.476 36.630 -22.469 1.00 69.62 936 GLU A N 1
ATOM 7622 C CA . GLU A 1 936 ? 15.658 37.032 -23.620 1.00 69.62 936 GLU A CA 1
ATOM 7623 C C . GLU A 1 936 ? 16.490 36.990 -24.919 1.00 69.62 936 GLU A C 1
ATOM 7625 O O . GLU A 1 936 ? 16.054 36.394 -25.905 1.00 69.62 936 GLU A O 1
ATOM 7630 N N . ASP A 1 937 ? 17.717 37.517 -24.911 1.00 61.34 937 ASP A N 1
ATOM 7631 C CA . ASP A 1 937 ? 18.651 37.477 -26.044 1.00 61.34 937 ASP A CA 1
ATOM 7632 C C . ASP A 1 937 ? 19.110 36.048 -26.380 1.00 61.34 937 ASP A C 1
ATOM 7634 O O . ASP A 1 937 ? 19.283 35.720 -27.554 1.00 61.34 937 ASP A O 1
ATOM 7638 N N . GLU A 1 938 ? 19.264 35.165 -25.391 1.00 56.78 938 GLU A N 1
ATOM 7639 C CA . GLU A 1 938 ? 19.625 33.752 -25.570 1.00 56.78 938 GLU A CA 1
ATOM 7640 C C . GLU A 1 938 ? 18.418 32.907 -26.027 1.00 56.78 938 GLU A C 1
ATOM 7642 O O . GLU A 1 938 ? 18.575 32.002 -26.846 1.00 56.78 938 GLU A O 1
ATOM 7647 N N . LYS A 1 939 ? 17.181 33.257 -25.632 1.00 56.06 939 LYS A N 1
ATOM 7648 C CA . LYS A 1 939 ? 15.961 32.735 -26.292 1.00 56.06 939 LYS A CA 1
ATOM 7649 C C . LYS A 1 939 ? 15.884 33.163 -27.763 1.00 56.06 939 LYS A C 1
ATOM 7651 O O . LYS A 1 939 ? 15.375 32.407 -28.591 1.00 56.06 939 LYS A O 1
ATOM 7656 N N . MET A 1 940 ? 16.364 34.364 -28.093 1.00 47.44 940 MET A N 1
ATOM 7657 C CA . MET A 1 940 ? 16.340 34.917 -29.455 1.00 47.44 940 MET A CA 1
ATOM 7658 C C . MET A 1 940 ? 17.534 34.447 -30.313 1.00 47.44 940 MET A C 1
ATOM 7660 O O . MET A 1 940 ? 17.418 34.338 -31.538 1.00 47.44 940 MET A O 1
ATOM 7664 N N . ARG A 1 941 ? 18.671 34.092 -29.700 1.00 44.25 941 ARG A N 1
ATOM 7665 C CA . ARG A 1 941 ? 19.853 33.516 -30.359 1.00 44.25 941 ARG A CA 1
ATOM 7666 C C . ARG A 1 941 ? 19.777 31.990 -30.432 1.00 44.25 941 ARG A C 1
ATOM 7668 O O . ARG A 1 941 ? 20.192 31.276 -29.528 1.00 44.25 941 ARG A O 1
ATOM 7675 N N . LYS A 1 942 ? 19.370 31.471 -31.596 1.00 44.59 942 LYS A N 1
ATOM 7676 C CA . LYS A 1 942 ? 19.545 30.043 -31.943 1.00 44.59 942 LYS A CA 1
ATOM 7677 C C . LYS A 1 942 ? 21.024 29.630 -31.721 1.00 44.59 942 LYS A C 1
ATOM 7679 O O . LYS A 1 942 ? 21.912 30.317 -32.240 1.00 44.59 942 LYS A O 1
ATOM 7684 N N . PRO A 1 943 ? 21.312 28.540 -30.982 1.00 41.00 943 PRO A N 1
ATOM 7685 C CA . PRO A 1 943 ? 22.647 28.278 -30.446 1.00 41.00 943 PRO A CA 1
ATOM 7686 C C . PRO A 1 943 ? 23.683 27.955 -31.530 1.00 41.00 943 PRO A C 1
ATOM 7688 O O . PRO A 1 943 ? 23.452 27.146 -32.435 1.00 41.00 943 PRO A O 1
ATOM 7691 N N . LYS A 1 944 ? 24.874 28.556 -31.412 1.00 41.00 944 LYS A N 1
ATOM 7692 C CA . LYS A 1 944 ? 26.031 28.220 -32.254 1.00 41.00 944 LYS A CA 1
ATOM 7693 C C . LYS A 1 944 ? 26.644 26.900 -31.783 1.00 41.00 944 LYS A C 1
ATOM 7695 O O . LYS A 1 944 ? 26.958 26.740 -30.611 1.00 41.00 944 LYS A O 1
ATOM 7700 N N . LYS A 1 945 ? 26.855 25.965 -32.712 1.00 51.22 945 LYS A N 1
ATOM 7701 C CA . LYS A 1 945 ? 27.516 24.684 -32.423 1.00 51.22 945 LYS A CA 1
ATOM 7702 C C . LYS A 1 945 ? 28.980 24.885 -32.038 1.00 51.22 945 LYS A C 1
ATOM 7704 O O . LYS A 1 945 ? 29.734 25.462 -32.817 1.00 51.22 945 LYS A O 1
ATOM 7709 N N . ILE A 1 946 ? 29.379 24.272 -30.930 1.00 31.80 946 ILE A N 1
ATOM 7710 C CA . ILE A 1 946 ? 30.769 23.923 -30.621 1.00 31.80 946 ILE A CA 1
ATOM 7711 C C . ILE A 1 946 ? 30.893 22.386 -30.699 1.00 31.80 946 ILE A C 1
ATOM 7713 O O . ILE A 1 946 ? 29.896 21.665 -30.627 1.00 31.80 946 ILE A O 1
ATOM 7717 N N . ARG A 1 947 ? 32.100 21.889 -30.978 1.00 48.44 947 ARG A N 1
ATOM 7718 C CA . ARG A 1 947 ? 32.486 20.470 -31.101 1.00 48.44 947 ARG A CA 1
ATOM 7719 C C . ARG A 1 947 ? 33.789 20.260 -30.324 1.00 48.44 947 ARG A C 1
ATOM 7721 O O . ARG A 1 947 ? 34.490 21.249 -30.127 1.00 48.44 947 ARG A O 1
ATOM 7728 N N . PHE A 1 948 ? 34.148 18.992 -30.072 1.00 34.47 948 PHE A N 1
ATOM 7729 C CA . PHE A 1 948 ? 35.308 18.553 -29.267 1.00 34.47 948 PHE A CA 1
ATOM 7730 C C . PHE A 1 948 ? 35.096 18.884 -27.773 1.00 34.47 948 PHE A C 1
ATOM 7732 O O . PHE A 1 948 ? 34.496 19.909 -27.465 1.00 34.47 948 PHE A O 1
ATOM 7739 N N . LEU A 1 949 ? 35.474 18.057 -26.795 1.00 33.47 949 LEU A N 1
ATOM 7740 C CA . LEU A 1 949 ? 36.132 16.729 -26.722 1.00 33.47 949 LEU A CA 1
ATOM 7741 C C . LEU A 1 949 ? 35.578 16.085 -25.404 1.00 33.47 949 LEU A C 1
ATOM 7743 O O . LEU A 1 949 ? 35.128 16.833 -24.539 1.00 33.47 949 LEU A O 1
ATOM 7747 N N . ASP A 1 950 ? 35.269 14.788 -25.252 1.00 46.00 950 ASP A N 1
ATOM 7748 C CA . ASP A 1 950 ? 36.140 13.592 -25.125 1.00 46.00 950 ASP A CA 1
ATOM 7749 C C . ASP A 1 950 ? 37.407 13.821 -24.265 1.00 46.00 950 ASP A C 1
ATOM 7751 O O . ASP A 1 950 ? 38.025 14.867 -24.373 1.00 46.00 950 ASP A O 1
ATOM 7755 N N . GLU A 1 951 ? 37.800 12.844 -23.433 1.00 34.19 951 GLU A N 1
ATOM 7756 C CA . GLU A 1 951 ? 38.850 12.962 -22.382 1.00 34.19 951 GLU A CA 1
ATOM 7757 C C . GLU A 1 951 ? 38.424 13.849 -21.171 1.00 34.19 951 GLU A C 1
ATOM 7759 O O . GLU A 1 951 ? 37.776 14.877 -21.331 1.00 34.19 951 GLU A O 1
ATOM 7764 N N . LEU A 1 952 ? 38.666 13.511 -19.893 1.00 34.69 952 LEU A N 1
ATOM 7765 C CA . LEU A 1 952 ? 39.577 12.536 -19.262 1.00 34.69 952 LEU A CA 1
ATOM 7766 C C . LEU A 1 952 ? 38.901 11.738 -18.112 1.00 34.69 952 LEU A C 1
ATOM 7768 O O . LEU A 1 952 ? 37.846 12.114 -17.602 1.00 34.69 952 LEU A O 1
ATOM 7772 N N . GLN A 1 953 ? 39.529 10.633 -17.696 1.00 40.38 953 GLN A N 1
ATOM 7773 C CA . GLN A 1 953 ? 39.060 9.708 -16.646 1.00 40.38 953 GLN A CA 1
ATOM 7774 C C . GLN A 1 953 ? 39.464 10.138 -15.214 1.00 40.38 953 GLN A C 1
ATOM 7776 O O . GLN A 1 953 ? 40.481 10.813 -15.050 1.00 40.38 953 GLN A O 1
ATOM 7781 N N . PRO A 1 954 ? 38.765 9.662 -14.161 1.00 40.41 954 PRO A N 1
ATOM 7782 C CA . PRO A 1 954 ? 39.334 9.542 -12.815 1.00 40.41 954 PRO A CA 1
ATOM 7783 C C . PRO A 1 954 ? 40.304 8.336 -12.723 1.00 40.41 954 PRO A C 1
ATOM 7785 O O . PRO A 1 954 ? 40.143 7.368 -13.472 1.00 40.41 954 PRO A O 1
ATOM 7788 N N . PRO A 1 955 ? 41.298 8.348 -11.813 1.00 41.50 955 PRO A N 1
ATOM 7789 C CA . PRO A 1 955 ? 42.326 7.305 -11.735 1.00 41.50 955 PRO A CA 1
ATOM 7790 C C . PRO A 1 955 ? 41.806 5.981 -11.147 1.00 41.50 955 PRO A C 1
ATOM 7792 O O . PRO A 1 955 ? 41.133 5.964 -10.117 1.00 41.50 955 PRO A O 1
ATOM 7795 N N . GLN A 1 956 ? 42.170 4.857 -11.775 1.00 40.62 956 GLN A N 1
ATOM 7796 C CA . GLN A 1 956 ? 41.793 3.496 -11.368 1.00 40.62 956 GLN A CA 1
ATOM 7797 C C . GLN A 1 956 ? 43.019 2.654 -10.961 1.00 40.62 956 GLN A C 1
ATOM 7799 O O . GLN A 1 956 ? 43.341 1.678 -11.623 1.00 40.62 956 GLN A O 1
ATOM 7804 N N . GLU A 1 957 ? 43.687 2.980 -9.852 1.00 41.03 957 GLU A N 1
ATOM 7805 C CA . GLU A 1 957 ? 44.866 2.215 -9.379 1.00 41.03 957 GLU A CA 1
ATOM 7806 C C . GLU A 1 957 ? 44.551 1.153 -8.299 1.00 41.03 957 GLU A C 1
ATOM 7808 O O . GLU A 1 957 ? 45.454 0.564 -7.717 1.00 41.03 957 GLU A O 1
ATOM 7813 N N . SER A 1 958 ? 43.268 0.865 -8.040 1.00 47.59 958 SER A N 1
ATOM 7814 C CA . SER A 1 958 ? 42.818 -0.204 -7.120 1.00 47.59 958 SER A CA 1
ATOM 7815 C C . SER A 1 958 ? 41.893 -1.251 -7.757 1.00 47.59 958 SER A C 1
ATOM 7817 O O . SER A 1 958 ? 41.495 -2.209 -7.096 1.00 47.59 958 SER A O 1
ATOM 7819 N N . MET A 1 959 ? 41.543 -1.089 -9.038 1.00 47.03 959 MET A N 1
ATOM 7820 C CA . MET A 1 959 ? 40.633 -1.993 -9.759 1.00 47.03 959 MET A CA 1
ATOM 7821 C C . MET A 1 959 ? 41.361 -3.063 -10.578 1.00 47.03 959 MET A C 1
ATOM 7823 O O . MET A 1 959 ? 40.777 -4.116 -10.817 1.00 47.03 959 MET A O 1
ATOM 7827 N N . ASP A 1 960 ? 42.614 -2.842 -10.978 1.00 52.59 960 ASP A N 1
ATOM 7828 C CA . ASP A 1 960 ? 43.339 -3.776 -11.853 1.00 52.59 960 ASP A CA 1
ATOM 7829 C C . ASP A 1 960 ? 43.782 -5.056 -11.132 1.00 52.59 960 ASP A C 1
ATOM 7831 O O . ASP A 1 960 ? 43.794 -6.126 -11.735 1.00 52.59 960 ASP A O 1
ATOM 7835 N N . GLU A 1 961 ? 44.065 -4.989 -9.828 1.00 49.69 961 GLU A N 1
ATOM 7836 C CA . GLU A 1 961 ? 44.401 -6.167 -9.015 1.00 49.69 961 GLU A CA 1
ATOM 7837 C C . GLU A 1 961 ? 43.160 -7.064 -8.814 1.00 49.69 961 GLU A C 1
ATOM 7839 O O . GLU A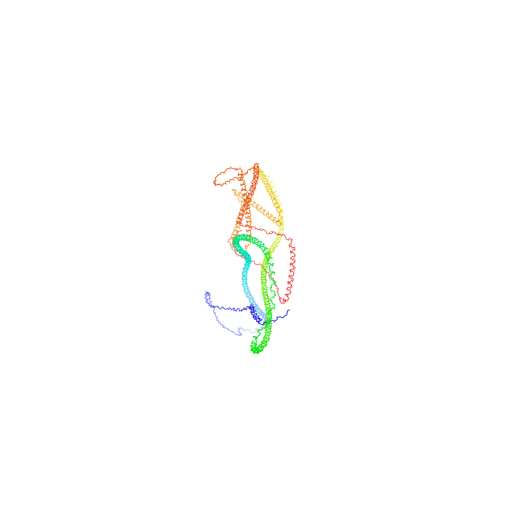 1 961 ? 43.193 -8.265 -9.088 1.00 49.69 961 GLU A O 1
ATOM 7844 N N . VAL A 1 962 ? 42.008 -6.455 -8.499 1.00 58.53 962 VAL A N 1
ATOM 7845 C CA . VAL A 1 962 ? 40.694 -7.131 -8.450 1.00 58.53 962 VAL A CA 1
ATOM 7846 C C . VAL A 1 962 ? 40.264 -7.624 -9.840 1.00 58.53 962 VAL A C 1
ATOM 7848 O O . VAL A 1 962 ? 39.669 -8.694 -9.972 1.00 58.53 962 VAL A O 1
ATOM 7851 N N . GLY A 1 963 ? 40.586 -6.877 -10.897 1.00 66.81 963 GLY A N 1
ATOM 7852 C CA . GLY A 1 963 ? 40.349 -7.247 -12.290 1.00 66.81 963 GLY A CA 1
ATOM 7853 C C . GLY A 1 963 ? 41.180 -8.453 -12.726 1.00 66.81 963 GLY A C 1
ATOM 7854 O O . GLY A 1 963 ? 40.657 -9.343 -13.397 1.00 66.81 963 GLY A O 1
ATOM 7855 N N . ALA A 1 964 ? 42.441 -8.537 -12.296 1.00 71.31 964 ALA A N 1
ATOM 7856 C CA . ALA A 1 964 ? 43.305 -9.689 -12.520 1.00 71.31 964 ALA A CA 1
ATOM 7857 C C . ALA A 1 964 ? 42.782 -10.937 -11.791 1.00 71.31 964 ALA A C 1
ATOM 7859 O O . ALA A 1 964 ? 42.693 -12.002 -12.409 1.00 71.31 964 ALA A O 1
ATOM 7860 N N . GLU A 1 965 ? 42.353 -10.815 -10.529 1.00 65.81 965 GLU A N 1
ATOM 7861 C CA . GLU A 1 965 ? 41.707 -11.920 -9.807 1.00 65.81 965 GLU A CA 1
ATOM 7862 C C . GLU A 1 965 ? 40.384 -12.345 -10.464 1.00 65.81 965 GLU A C 1
ATOM 7864 O O . GLU A 1 965 ? 40.163 -13.537 -10.679 1.00 65.81 965 GLU A O 1
ATOM 7869 N N . LEU A 1 966 ? 39.526 -11.404 -10.874 1.00 73.19 966 LEU A N 1
ATOM 7870 C CA . LEU A 1 966 ? 38.273 -11.711 -11.576 1.00 73.19 966 LEU A CA 1
ATOM 7871 C C . LEU A 1 966 ? 38.502 -12.349 -12.951 1.00 73.19 966 LEU A C 1
ATOM 7873 O O . LEU A 1 966 ? 37.751 -13.248 -13.330 1.00 73.19 966 LEU A O 1
ATOM 7877 N N . LEU A 1 967 ? 39.535 -11.945 -13.694 1.00 78.00 967 LEU A N 1
ATOM 7878 C CA . LEU A 1 967 ? 39.922 -12.596 -14.949 1.00 78.00 967 LEU A CA 1
ATOM 7879 C C . LEU A 1 967 ? 40.512 -13.991 -14.710 1.00 78.00 967 LEU A C 1
ATOM 7881 O O . LEU A 1 967 ? 40.232 -14.902 -15.492 1.00 78.00 967 LEU A O 1
ATOM 7885 N N . HIS A 1 968 ? 41.253 -14.198 -13.618 1.00 77.00 968 HIS A N 1
ATOM 7886 C CA . HIS A 1 968 ? 41.737 -15.518 -13.216 1.00 77.00 968 HIS A CA 1
ATOM 7887 C C . HIS A 1 968 ? 40.574 -16.446 -12.831 1.00 77.00 968 HIS A C 1
ATOM 7889 O O . HIS A 1 968 ? 40.452 -17.542 -13.378 1.00 77.00 968 HIS A O 1
ATOM 7895 N N . VAL A 1 969 ? 39.653 -15.979 -11.982 1.00 79.06 969 VAL A N 1
ATOM 7896 C CA . VAL A 1 969 ? 38.430 -16.699 -11.588 1.00 79.06 969 VAL A CA 1
ATOM 7897 C C . VAL A 1 969 ? 37.534 -16.975 -12.798 1.00 79.06 969 VAL A C 1
ATOM 7899 O O . VAL A 1 969 ? 37.044 -18.092 -12.944 1.00 79.06 969 VAL A O 1
ATOM 7902 N N . ARG A 1 970 ? 37.364 -16.018 -13.720 1.00 84.31 970 ARG A N 1
ATOM 7903 C CA . ARG A 1 970 ? 36.651 -16.228 -14.993 1.00 84.31 970 ARG A CA 1
ATOM 7904 C C . ARG A 1 970 ? 37.353 -17.266 -15.872 1.00 84.31 970 ARG A C 1
ATOM 7906 O O . ARG A 1 970 ? 36.673 -18.075 -16.495 1.00 84.31 970 ARG A O 1
ATOM 7913 N N . GLY A 1 971 ? 38.685 -17.275 -15.907 1.00 85.38 971 GLY A N 1
ATOM 7914 C CA . GLY A 1 971 ? 39.484 -18.269 -16.624 1.00 85.38 971 GLY A CA 1
ATOM 7915 C C . GLY A 1 971 ? 39.329 -19.682 -16.054 1.00 85.38 971 GLY A C 1
ATOM 7916 O O . GLY A 1 971 ? 39.111 -20.625 -16.813 1.00 85.38 971 GLY A O 1
ATOM 7917 N N . GLU A 1 972 ? 39.371 -19.840 -14.731 1.00 85.00 972 GLU A N 1
ATOM 7918 C CA . GLU A 1 972 ? 39.111 -21.123 -14.063 1.00 85.00 972 GLU A CA 1
ATOM 7919 C C . GLU A 1 972 ? 37.650 -21.569 -14.220 1.00 85.00 972 GLU A C 1
ATOM 7921 O O . GLU A 1 972 ? 37.393 -22.729 -14.545 1.00 85.00 972 GLU A O 1
ATOM 7926 N N . LEU A 1 973 ? 36.680 -20.657 -14.096 1.00 82.12 973 LEU A N 1
ATOM 7927 C CA . LEU A 1 973 ? 35.270 -20.953 -14.365 1.00 82.12 973 LEU A CA 1
ATOM 7928 C C . LEU A 1 973 ? 35.038 -21.364 -15.824 1.00 82.12 973 LEU A C 1
ATOM 7930 O O . LEU A 1 973 ? 34.278 -22.301 -16.057 1.00 82.12 973 LEU A O 1
ATOM 7934 N N . GLN A 1 974 ? 35.723 -20.748 -16.794 1.00 84.69 974 GLN A N 1
ATOM 7935 C CA . GLN A 1 974 ? 35.664 -21.168 -18.195 1.00 84.69 974 GLN A CA 1
ATOM 7936 C C . GLN A 1 974 ? 36.278 -22.563 -18.383 1.00 84.69 974 GLN A C 1
ATOM 7938 O O . GLN A 1 974 ? 35.644 -23.412 -18.998 1.00 84.69 974 GLN A O 1
ATOM 7943 N N . LYS A 1 975 ? 37.438 -22.867 -17.778 1.00 85.06 975 LYS A N 1
ATOM 7944 C CA . LYS A 1 975 ? 38.018 -24.228 -17.797 1.00 85.06 975 LYS A CA 1
ATOM 7945 C C . LYS A 1 975 ? 37.068 -25.268 -17.197 1.00 85.06 975 LYS A C 1
ATOM 7947 O O . LYS A 1 975 ? 36.935 -26.363 -17.741 1.00 85.06 975 LYS A O 1
ATOM 7952 N N . VAL A 1 976 ? 36.383 -24.939 -16.099 1.00 79.44 976 VAL A N 1
ATOM 7953 C CA . VAL A 1 976 ? 35.371 -25.806 -15.473 1.00 79.44 976 VAL A CA 1
ATOM 7954 C C . VAL A 1 976 ? 34.145 -25.965 -16.379 1.00 79.44 976 VAL A C 1
ATOM 7956 O O . VAL A 1 976 ? 33.671 -27.087 -16.565 1.00 79.44 976 VAL A O 1
ATOM 7959 N N . TRP A 1 977 ? 33.662 -24.885 -16.993 1.00 78.31 977 TRP A N 1
ATOM 7960 C CA . TRP A 1 977 ? 32.545 -24.889 -17.942 1.00 78.31 977 TRP A CA 1
ATOM 7961 C C . TRP A 1 977 ? 32.850 -25.714 -19.199 1.00 78.31 977 TRP A C 1
ATOM 7963 O O . TRP A 1 977 ? 32.011 -26.506 -19.636 1.00 78.31 977 TRP A O 1
ATOM 7973 N N . ASP A 1 978 ? 34.069 -25.599 -19.723 1.00 80.94 978 ASP A N 1
ATOM 7974 C CA . ASP A 1 978 ? 34.572 -26.350 -20.870 1.00 80.94 978 ASP A CA 1
ATOM 7975 C C . ASP A 1 978 ? 34.804 -27.821 -20.504 1.00 80.94 978 ASP A C 1
ATOM 7977 O O . ASP A 1 978 ? 34.424 -28.708 -21.264 1.00 80.94 978 ASP A O 1
ATOM 7981 N N . MET A 1 979 ? 35.313 -28.128 -19.304 1.00 75.62 979 MET A N 1
ATOM 7982 C CA . MET A 1 979 ? 35.359 -29.501 -18.782 1.00 75.62 979 MET A CA 1
ATOM 7983 C C . MET A 1 979 ? 33.960 -30.116 -18.633 1.00 75.62 979 MET A C 1
ATOM 7985 O O . MET A 1 979 ? 33.783 -31.306 -18.911 1.00 75.62 979 MET A O 1
ATOM 7989 N N . ILE A 1 980 ? 32.964 -29.333 -18.209 1.00 74.75 980 ILE A N 1
ATOM 7990 C CA . ILE A 1 980 ? 31.561 -29.759 -18.121 1.00 74.75 980 ILE A CA 1
ATOM 7991 C C . ILE A 1 980 ? 30.972 -29.959 -19.524 1.00 74.75 980 ILE A C 1
ATOM 7993 O O . ILE A 1 980 ? 30.285 -30.957 -19.744 1.00 74.75 980 ILE A O 1
ATOM 7997 N N . HIS A 1 981 ? 31.293 -29.100 -20.495 1.00 71.44 981 HIS A N 1
ATOM 7998 C CA . HIS A 1 981 ? 30.884 -29.272 -21.891 1.00 71.44 981 HIS A CA 1
ATOM 7999 C C . HIS A 1 981 ? 31.531 -30.504 -22.528 1.00 71.44 981 HIS A C 1
ATOM 8001 O O . HIS A 1 981 ? 30.814 -31.370 -23.023 1.00 71.44 981 HIS A O 1
ATOM 8007 N N . VAL A 1 982 ? 32.852 -30.665 -22.447 1.00 72.25 982 VAL A N 1
ATOM 8008 C CA . VAL A 1 982 ? 33.576 -31.821 -23.000 1.00 72.25 982 VAL A CA 1
ATOM 8009 C C . VAL A 1 982 ? 33.078 -33.135 -22.383 1.00 72.25 982 VAL A C 1
ATOM 8011 O O . VAL A 1 982 ? 32.822 -34.094 -23.115 1.00 72.25 982 VAL A O 1
ATOM 8014 N N . LYS A 1 983 ? 32.824 -33.190 -21.066 1.00 64.19 983 LYS A N 1
ATOM 8015 C CA . LYS A 1 983 ? 32.192 -34.366 -20.432 1.00 64.19 983 LYS A CA 1
ATOM 8016 C C . LYS A 1 983 ? 30.723 -34.544 -20.848 1.00 64.19 983 LYS A C 1
ATOM 8018 O O . LYS A 1 983 ? 30.301 -35.667 -21.122 1.00 64.19 983 LYS A O 1
ATOM 8023 N N . GLY A 1 984 ? 29.952 -33.462 -20.952 1.00 50.56 984 GLY A N 1
ATOM 8024 C CA . GLY A 1 984 ? 28.544 -33.472 -21.367 1.00 50.56 984 GLY A CA 1
ATOM 8025 C C . GLY A 1 984 ? 28.317 -33.874 -22.830 1.00 50.56 984 GLY A C 1
ATOM 8026 O O . GLY A 1 984 ? 27.265 -34.435 -23.157 1.00 50.56 984 GLY A O 1
ATOM 8027 N N . TRP A 1 985 ? 29.309 -33.638 -23.692 1.00 52.41 985 TRP A N 1
ATOM 8028 C CA . TRP A 1 985 ? 29.376 -34.138 -25.065 1.00 52.41 985 TRP A CA 1
ATOM 8029 C C . TRP A 1 985 ? 29.894 -35.579 -25.109 1.00 52.41 985 TRP A C 1
ATOM 8031 O O . TRP A 1 985 ? 29.314 -36.395 -25.822 1.00 52.41 985 TRP A O 1
ATOM 8041 N N . GLY A 1 986 ? 30.880 -35.949 -24.283 1.00 47.50 986 GLY A N 1
ATOM 8042 C CA . GLY A 1 986 ? 31.360 -37.333 -24.156 1.00 47.50 986 GLY A CA 1
ATOM 8043 C C . GLY A 1 986 ? 30.256 -38.346 -23.811 1.00 47.50 986 GLY A C 1
ATOM 8044 O O . GLY A 1 986 ? 30.236 -39.448 -24.354 1.00 47.50 986 GLY A O 1
ATOM 8045 N N . VAL A 1 987 ? 29.274 -37.953 -22.990 1.00 49.88 987 VAL A N 1
ATOM 8046 C CA . VAL A 1 987 ? 28.108 -38.796 -22.643 1.00 49.88 987 VAL A CA 1
ATOM 8047 C C . VAL A 1 987 ? 27.058 -38.876 -23.770 1.00 49.88 987 VAL A C 1
ATOM 8049 O O . VAL A 1 987 ? 26.268 -39.819 -23.802 1.00 49.88 987 VAL A O 1
ATOM 8052 N N . ARG A 1 988 ? 27.046 -37.937 -24.730 1.00 47.09 988 ARG A N 1
ATOM 8053 C CA . ARG A 1 988 ? 26.091 -37.923 -25.862 1.00 47.09 988 ARG A CA 1
ATOM 8054 C C . ARG A 1 988 ? 26.670 -38.410 -27.196 1.00 47.09 988 ARG A C 1
ATOM 8056 O O . ARG A 1 988 ? 25.922 -38.974 -27.991 1.00 47.09 988 ARG A O 1
ATOM 8063 N N . GLY A 1 989 ? 27.980 -38.294 -27.417 1.00 43.09 989 GLY A N 1
ATOM 8064 C CA . GLY A 1 989 ? 28.654 -38.774 -28.633 1.00 43.09 989 GLY A CA 1
ATOM 8065 C C . GLY A 1 989 ? 28.571 -40.293 -28.837 1.00 43.09 989 GLY A C 1
ATOM 8066 O O . GLY A 1 989 ? 28.549 -40.767 -29.970 1.00 43.09 989 GLY A O 1
ATOM 8067 N N . ALA A 1 990 ? 28.412 -41.067 -27.759 1.00 42.66 990 ALA A N 1
ATOM 8068 C CA . ALA A 1 990 ? 28.355 -42.533 -27.779 1.00 42.66 990 ALA A CA 1
ATOM 8069 C C . ALA A 1 990 ? 27.090 -43.151 -28.433 1.00 42.66 990 ALA A C 1
ATOM 8071 O O . ALA A 1 990 ? 26.869 -44.356 -28.311 1.00 42.66 990 ALA A O 1
ATOM 8072 N N . ARG A 1 991 ? 26.237 -42.362 -29.108 1.00 46.84 991 ARG A N 1
ATOM 8073 C CA . ARG A 1 991 ? 25.030 -42.849 -29.814 1.00 46.84 991 ARG A CA 1
ATOM 8074 C C . ARG A 1 991 ? 24.888 -42.420 -31.281 1.00 46.84 991 ARG A C 1
ATOM 8076 O O . ARG A 1 991 ? 23.923 -42.839 -31.914 1.00 46.84 991 ARG A O 1
ATOM 8083 N N . GLN A 1 992 ? 25.817 -41.644 -31.844 1.00 45.03 992 GLN A N 1
ATOM 8084 C CA . GLN A 1 992 ? 25.781 -41.235 -33.260 1.00 45.03 992 GLN A CA 1
ATOM 8085 C C . GLN A 1 992 ? 27.165 -41.358 -33.917 1.00 45.03 992 GLN A C 1
ATOM 8087 O O . GLN A 1 992 ? 27.816 -40.370 -34.236 1.00 45.03 992 GLN A O 1
ATOM 8092 N N . ALA A 1 993 ? 27.611 -42.603 -34.111 1.00 39.34 993 ALA A N 1
ATOM 8093 C CA . ALA A 1 993 ? 28.885 -42.932 -34.760 1.00 39.34 993 ALA A CA 1
ATOM 8094 C C . ALA A 1 993 ? 28.774 -44.159 -35.695 1.00 39.34 993 ALA A C 1
ATOM 8096 O O . ALA A 1 993 ? 29.641 -45.029 -35.700 1.00 39.34 993 ALA A O 1
ATOM 8097 N N . VAL A 1 994 ? 27.691 -44.247 -36.480 1.00 46.31 994 VAL A N 1
ATOM 8098 C CA . VAL A 1 994 ? 27.533 -45.243 -37.558 1.00 46.31 994 VAL A CA 1
ATOM 8099 C C . VAL A 1 994 ? 26.957 -44.566 -38.807 1.00 46.31 994 VAL A C 1
ATOM 8101 O O . VAL A 1 994 ? 25.803 -44.147 -38.804 1.00 46.31 994 VAL A O 1
ATOM 8104 N N . GLY A 1 995 ? 27.758 -44.516 -39.880 1.00 36.09 995 GLY A N 1
ATOM 8105 C CA . GLY A 1 995 ? 27.374 -44.037 -41.217 1.00 36.09 995 GLY A CA 1
ATOM 8106 C C . GLY A 1 995 ? 27.788 -42.591 -41.539 1.00 36.09 995 GLY A C 1
ATOM 8107 O O . GLY A 1 995 ? 27.716 -41.721 -40.678 1.00 36.09 995 GLY A O 1
ATOM 8108 N N . GLY A 1 996 ? 28.190 -42.330 -42.797 1.00 34.19 996 GLY A N 1
ATOM 8109 C CA . GLY A 1 996 ? 28.258 -40.958 -43.341 1.00 34.19 996 GLY A CA 1
ATOM 8110 C C . GLY A 1 996 ? 29.578 -40.442 -43.944 1.00 34.19 996 GLY A C 1
ATOM 8111 O O . GLY A 1 996 ? 29.766 -39.231 -43.981 1.00 34.19 996 GLY A O 1
ATOM 8112 N N . SER A 1 997 ? 30.500 -41.280 -44.431 1.00 39.44 997 SER A N 1
ATOM 8113 C CA . SER A 1 997 ? 31.702 -40.789 -45.144 1.00 39.44 997 SER A CA 1
ATOM 8114 C C . SER A 1 997 ? 31.423 -40.430 -46.616 1.00 39.44 997 SER A C 1
ATOM 8116 O O . SER A 1 997 ? 31.064 -41.327 -47.374 1.00 39.44 997 SER A O 1
ATOM 8118 N N . SER A 1 998 ? 31.677 -39.184 -47.055 1.00 35.59 998 SER A N 1
ATOM 8119 C CA . SER A 1 998 ? 32.056 -38.842 -48.452 1.00 35.59 998 SER A CA 1
ATOM 8120 C C . SER A 1 998 ? 32.573 -37.389 -48.608 1.00 35.59 998 SER A C 1
ATOM 8122 O O . SER A 1 998 ? 32.481 -36.612 -47.665 1.00 35.59 998 SER A O 1
ATOM 8124 N N . SER A 1 999 ? 33.143 -37.070 -49.784 1.00 37.34 999 SER A N 1
ATOM 8125 C CA . SER A 1 999 ? 33.734 -35.806 -50.305 1.00 37.34 999 SER A CA 1
ATOM 8126 C C . SER A 1 999 ? 33.601 -34.520 -49.466 1.00 37.34 999 SER A C 1
ATOM 8128 O O . SER A 1 999 ? 32.498 -34.118 -49.121 1.00 37.34 999 SER A O 1
ATOM 8130 N N . LYS A 1 1000 ? 34.653 -33.754 -49.122 1.00 40.09 1000 LYS A N 1
ATOM 8131 C CA . LYS A 1 1000 ? 35.848 -33.254 -49.864 1.00 40.09 1000 LYS A CA 1
ATOM 8132 C C . LYS A 1 1000 ? 35.584 -32.369 -51.105 1.00 40.09 1000 LYS A C 1
ATOM 8134 O O . LYS A 1 1000 ? 35.470 -32.867 -52.213 1.00 40.09 1000 LYS A O 1
ATOM 8139 N N . ALA A 1 1001 ? 35.700 -31.058 -50.857 1.00 38.09 1001 ALA A N 1
ATOM 8140 C CA . ALA A 1 1001 ? 36.507 -30.057 -51.578 1.00 38.09 1001 ALA A CA 1
ATOM 8141 C C . ALA A 1 1001 ? 36.238 -29.694 -53.058 1.00 38.09 1001 ALA A C 1
ATOM 8143 O O . ALA A 1 1001 ? 36.404 -30.505 -53.960 1.00 38.09 1001 ALA A O 1
ATOM 8144 N N . CYS A 1 1002 ? 36.099 -28.381 -53.300 1.00 33.31 1002 CYS A N 1
ATOM 8145 C CA . CYS A 1 1002 ? 36.768 -27.690 -54.412 1.00 33.31 1002 CYS A CA 1
ATOM 8146 C C . CYS A 1 1002 ? 37.095 -26.222 -54.032 1.00 33.31 1002 CYS A C 1
ATOM 8148 O O . CYS A 1 1002 ? 36.671 -25.757 -52.973 1.00 33.31 1002 CYS A O 1
ATOM 8150 N N . ARG A 1 1003 ? 37.875 -25.504 -54.856 1.00 37.12 1003 ARG A N 1
ATOM 8151 C CA . ARG A 1 1003 ? 38.273 -24.087 -54.671 1.00 37.12 1003 ARG A CA 1
ATOM 8152 C C . ARG A 1 1003 ? 37.847 -23.233 -55.878 1.00 37.12 1003 ARG A C 1
ATOM 8154 O O . ARG A 1 1003 ? 37.817 -23.745 -56.990 1.00 37.12 1003 ARG A O 1
ATOM 8161 N N . GLY A 1 1004 ? 37.643 -21.932 -55.663 1.00 32.31 1004 GLY A N 1
ATOM 8162 C CA . GLY A 1 1004 ? 37.437 -20.904 -56.700 1.00 32.31 1004 GLY A CA 1
ATOM 8163 C C . GLY A 1 1004 ? 36.631 -19.739 -56.108 1.00 32.31 1004 GLY A C 1
ATOM 8164 O O . GLY A 1 1004 ? 35.500 -19.960 -55.702 1.00 32.31 1004 GLY A O 1
ATOM 8165 N N . ALA A 1 1005 ? 37.184 -18.562 -55.800 1.00 39.75 1005 ALA A N 1
ATOM 8166 C CA . ALA A 1 1005 ? 37.890 -17.590 -56.648 1.00 39.75 1005 ALA A CA 1
ATOM 8167 C C . ALA A 1 1005 ? 36.943 -16.866 -57.625 1.00 39.75 1005 ALA A C 1
ATOM 8169 O O . ALA A 1 1005 ? 36.634 -17.377 -58.696 1.00 39.75 1005 ALA A O 1
ATOM 8170 N N . ALA A 1 1006 ? 36.528 -15.654 -57.247 1.00 36.00 1006 ALA A N 1
ATOM 8171 C CA . ALA A 1 1006 ? 35.803 -14.706 -58.087 1.00 36.00 1006 ALA A CA 1
ATOM 8172 C C . ALA A 1 1006 ? 36.415 -13.307 -57.902 1.00 36.00 1006 ALA A C 1
ATOM 8174 O O . ALA A 1 1006 ? 36.747 -12.917 -56.782 1.00 36.00 1006 ALA A O 1
ATOM 8175 N N . ARG A 1 1007 ? 36.582 -12.576 -59.006 1.00 39.59 1007 ARG A N 1
ATOM 8176 C CA . ARG A 1 1007 ? 37.099 -11.202 -59.070 1.00 39.59 1007 ARG A CA 1
ATOM 8177 C C . ARG A 1 1007 ? 36.024 -10.287 -59.662 1.00 39.59 1007 ARG A C 1
ATOM 8179 O O . ARG A 1 1007 ? 35.218 -10.743 -60.462 1.00 39.59 1007 ARG A O 1
ATOM 8186 N N . GLU A 1 1008 ? 36.084 -9.021 -59.257 1.00 38.31 1008 GLU A N 1
ATOM 8187 C CA . GLU A 1 1008 ? 35.825 -7.810 -60.057 1.00 38.31 1008 GLU A CA 1
ATOM 8188 C C . GLU A 1 1008 ? 34.651 -7.830 -61.062 1.00 38.31 1008 GLU A C 1
ATOM 8190 O O . GLU A 1 1008 ? 34.719 -8.424 -62.133 1.00 38.31 1008 GLU A O 1
ATOM 8195 N N . GLY A 1 1009 ? 33.613 -7.042 -60.760 1.00 33.88 1009 GLY A N 1
ATOM 8196 C CA . GLY A 1 1009 ? 32.511 -6.734 -61.677 1.00 33.88 1009 GLY A CA 1
ATOM 8197 C C . GLY A 1 1009 ? 31.985 -5.317 -61.451 1.00 33.88 1009 GLY A C 1
ATOM 8198 O O . GLY A 1 1009 ? 30.973 -5.130 -60.781 1.00 33.88 1009 GLY A O 1
ATOM 8199 N N . GLN A 1 1010 ? 32.693 -4.310 -61.969 1.00 35.69 1010 GLN A N 1
ATOM 8200 C CA . GLN A 1 1010 ? 32.215 -2.923 -61.957 1.00 35.69 1010 GLN A CA 1
ATOM 8201 C C . GLN A 1 1010 ? 31.040 -2.762 -62.931 1.00 35.69 1010 GLN A C 1
ATOM 8203 O O . GLN A 1 1010 ? 31.126 -3.188 -64.080 1.00 35.69 1010 GLN A O 1
ATOM 8208 N N . ILE A 1 1011 ? 29.970 -2.093 -62.495 1.00 36.44 1011 ILE A N 1
ATOM 8209 C CA . ILE A 1 1011 ? 28.880 -1.652 -63.373 1.00 36.44 1011 ILE A CA 1
ATOM 8210 C C . ILE A 1 1011 ? 28.991 -0.136 -63.526 1.00 36.44 1011 ILE A C 1
ATOM 8212 O O . ILE A 1 1011 ? 28.703 0.610 -62.591 1.00 36.44 1011 ILE A O 1
ATOM 8216 N N . ALA A 1 1012 ? 29.414 0.309 -64.707 1.00 37.25 1012 ALA A N 1
ATOM 8217 C CA . ALA A 1 1012 ? 29.302 1.701 -65.122 1.00 37.25 1012 ALA A CA 1
ATOM 8218 C C . ALA A 1 1012 ? 27.939 1.930 -65.794 1.00 37.25 1012 ALA A C 1
ATOM 8220 O O . ALA A 1 1012 ? 27.467 1.082 -66.550 1.00 37.25 1012 ALA A O 1
ATOM 8221 N N . ALA A 1 1013 ? 27.323 3.084 -65.537 1.00 36.75 1013 ALA A N 1
ATOM 8222 C CA . ALA A 1 1013 ? 26.105 3.525 -66.208 1.00 36.75 1013 ALA A CA 1
ATOM 8223 C C . ALA A 1 1013 ? 26.366 4.885 -66.872 1.00 36.75 1013 ALA A C 1
ATOM 8225 O O . ALA A 1 1013 ? 26.442 5.909 -66.195 1.00 36.75 1013 ALA A O 1
ATOM 8226 N N . GLU A 1 1014 ? 26.526 4.888 -68.195 1.00 36.69 1014 GLU A N 1
ATOM 8227 C CA . GLU A 1 1014 ? 26.694 6.106 -68.990 1.00 36.69 1014 GLU A CA 1
ATOM 8228 C C . GLU A 1 1014 ? 25.364 6.577 -69.590 1.00 36.69 1014 GLU A C 1
ATOM 8230 O O . GLU A 1 1014 ? 24.737 5.843 -70.348 1.00 36.69 1014 GLU A O 1
ATOM 8235 N N . SER A 1 1015 ? 24.997 7.839 -69.344 1.00 34.47 1015 SER A N 1
ATOM 8236 C CA . SER A 1 1015 ? 24.325 8.714 -70.325 1.00 34.47 1015 SER A CA 1
ATOM 8237 C C . SER A 1 1015 ? 24.209 10.138 -69.757 1.00 34.47 1015 SER A C 1
ATOM 8239 O O . SER A 1 1015 ? 23.450 10.346 -68.811 1.00 34.47 1015 SER A O 1
ATOM 8241 N N . GLY A 1 1016 ? 24.939 11.125 -70.298 1.00 32.78 1016 GLY A N 1
ATOM 8242 C CA . GLY A 1 1016 ? 24.876 12.500 -69.755 1.00 32.78 1016 GLY A CA 1
ATOM 8243 C C . GLY A 1 1016 ? 25.862 13.559 -70.281 1.00 32.78 1016 GLY A C 1
ATOM 8244 O O . GLY A 1 1016 ? 26.069 14.560 -69.605 1.00 32.78 1016 GLY A O 1
ATOM 8245 N N . GLN A 1 1017 ? 26.487 13.364 -71.446 1.00 40.75 1017 GLN A N 1
ATOM 8246 C CA . GLN A 1 1017 ? 27.273 14.401 -72.151 1.00 40.75 1017 GLN A CA 1
ATOM 8247 C C . GLN A 1 1017 ? 26.420 15.146 -73.206 1.00 40.75 1017 GLN A C 1
ATOM 8249 O O . GLN A 1 1017 ? 25.330 14.657 -73.516 1.00 40.75 1017 GLN A O 1
ATOM 8254 N N . PRO A 1 1018 ? 26.917 16.232 -73.858 1.00 58.16 1018 PRO A N 1
ATOM 8255 C CA . PRO A 1 1018 ? 28.164 17.007 -73.658 1.00 58.16 1018 PRO A CA 1
ATOM 8256 C C . PRO A 1 1018 ? 27.814 18.439 -73.140 1.00 58.16 1018 PRO A C 1
ATOM 8258 O O . PRO A 1 1018 ? 26.805 18.556 -72.461 1.00 58.16 1018 PRO A O 1
ATOM 8261 N N . THR A 1 1019 ? 28.511 19.584 -73.279 1.00 45.94 1019 THR A N 1
ATOM 8262 C CA . THR A 1 1019 ? 29.653 20.168 -74.048 1.00 45.94 1019 THR A CA 1
ATOM 8263 C C . THR A 1 1019 ? 30.246 21.336 -73.216 1.00 45.94 1019 THR A C 1
ATOM 8265 O O . THR A 1 1019 ? 29.498 21.885 -72.415 1.00 45.94 1019 THR A O 1
ATOM 8268 N N . LYS A 1 1020 ? 31.449 21.916 -73.386 1.00 45.31 1020 LYS A N 1
ATOM 8269 C CA . LYS A 1 1020 ? 32.719 21.667 -74.119 1.00 45.31 1020 LYS A CA 1
ATOM 8270 C C . LYS A 1 1020 ? 33.727 22.737 -73.631 1.00 45.31 1020 LYS A C 1
ATOM 8272 O O . LYS A 1 1020 ? 33.301 23.875 -73.481 1.00 45.31 1020 LYS A O 1
ATOM 8277 N N . THR A 1 1021 ? 35.033 22.424 -73.610 1.00 43.72 1021 THR A N 1
ATOM 8278 C CA . THR A 1 1021 ? 36.191 23.371 -73.608 1.00 43.72 1021 THR A CA 1
ATOM 8279 C C . THR A 1 1021 ? 36.296 24.393 -72.452 1.00 43.72 1021 THR A C 1
ATOM 8281 O O . THR A 1 1021 ? 35.298 24.878 -71.941 1.00 43.72 1021 THR A O 1
ATOM 8284 N N . ARG A 1 1022 ? 37.490 24.788 -72.002 1.00 47.38 1022 ARG A N 1
ATOM 8285 C CA . ARG A 1 1022 ? 38.843 24.641 -72.571 1.00 47.38 1022 ARG A CA 1
ATOM 8286 C C . ARG A 1 1022 ? 39.835 24.196 -71.500 1.00 47.38 1022 ARG A C 1
ATOM 8288 O O . ARG A 1 1022 ? 39.696 24.695 -70.367 1.00 47.38 1022 ARG A O 1
#